Protein AF-0000000082701793 (afdb_homodimer)

Nearest PDB structures (foldseek):
  4cca-assembly1_A  TM=9.307E-01  e=1.089E-56  Homo sapiens
  1fvh-assembly1_A  TM=9.167E-01  e=1.260E-52  Doryteuthis pealeii
  1fvf-assembly1_A  TM=9.084E-01  e=1.393E-51  Doryteuthis pealeii
  2xhe-assembly1_A  TM=8.929E-01  e=2.829E-47  Monosiga brevicollis
  6xm1-assembly2_C  TM=8.109E-01  e=2.357E-31  Thermochaetoides thermophila

InterPro domains:
  IPR001619 Sec1-like protein [PF00995] (32-575)
  IPR001619 Sec1-like protein [PIRSF005715] (15-581)
  IPR001619 Sec1-like protein [PTHR11679] (21-576)
  IPR027482 Sec1-like, domain 2 [G3DSA:3.40.50.1910] (140-574)
  IPR036045 Sec1-like superfamily [SSF56815] (9-582)
  IPR043127 Sec1-like, domain 3a [G3DSA:3.90.830.10] (246-357)
  IPR043154 Sec1-like, domain 1 [G3DSA:3.40.50.2060] (2-134)

pLDDT: mean 85.01, std 16.99, range [19.16, 98.62]

Foldseek 3Di:
DPQPQAAAPLNLLVVLCCVVFLVVPQDPPAAAEEEEEDQVVQQDVQRDDPVVVVVSRYDYYYYLQDDDAADAAHEYEYEYAQDPSSLVSVLVQPQDVVRRSYNAYEYEHLADHDPVSVVVNCVRHVVRYPYYYYSLAQWHCNGNFEIANQDPPQQLQCQFPPHPNLVVLLSVLSNVLSSCVSLVAQEFEKEFPDDDCSQVSSSLSNNVVNQVCLVPVVVPDSDDHALAHEYEYAPLPFPLVQLAAAQQAQQLLVQQADADPQKHWDDDDPVDPDIDIDHQGVSLVLCVVRRGPGLVVVLVVLVVVLVVLVVVPPPDPDDPDPVVVVVCVVCVVVSVVSVVSSVVSNVSSVSSVVRCVPPVVLLLQLSVCLQVQAHLVRHGNPDNCVSLVVVLQDPVDDLSSNLSSVLSNQQSVQEDAPVVLVVSCVSSVPVVLSLLQVLSVSSSGYHHDDPPSPPDDDDDDDDVPDPDDRSHPDATPVLVVVVCVLCVNDDCVRMPTSDDNPDNPPVPPPPDPPVPPDPVDPPVCSRAHEYEYEYENAAEPSSQSSQVVVCVVPVRYHYHYYYNYHHHSVRSSVSSSCSNPPDPPPPPPPDPPDD/DPQPQAAAPLNLLVVLCCVVFLVVPDDPPAAAEEEEEDQVVQQDVQRDDPVVVVVSRYDYYYYLQDDDAADAAHEYEYEYAQDPSSLVSVLVQPQDVVRRSYNAYEYEHLADHDPVSVVVNCVRHVPRYPYYYYSLAQWHCNGNFEIANQDPPQQLQCQFPPHPNLVVLLSVLSNVLSSCVSLVAQEFFKEFPDDDCSRVSSSLSNNVVNQVCLVPPVVPDSDDHALAHEYEYAPLPFPLVQLAAAQQAQQLLVQQADADPQKHWDDDDPVDPDIDIDHQGVSLVLCVVRRGPGLVVVLVVLVVVLVVLVVVPPPDPDDPDPVVVVVVVVCVVVSVVSVVSSVVSNVSSVSSVVRCVPPVVLLLQLSVCLQVQAHLVRHGNPDNCVSLVVVLQDPVDDLSSNLSSVLSNQQSVQEDAPVVLVVSCVSSVPVVLSLLQVLSVSSSGYHHDDPPRPPDDDDDDDDVPDPDDRSHPDATPVLVVVVCVLCVNDDCVRMPTSDDNDPNPNPPPPPDVPVPDDPVDPPVCSRAHEYEYEYENAAEPSSQSSQVVVCVVPVRYHYHYYYNYHHHSVRSSVSSSCSNPPDPPPPPPPDPPDD

Secondary structure (DSSP, 8-state):
-------HHHHHHHHHHIIIIITTT--TT--EEEEE-HHHHHHHHHH--HHHHHHTTEEEEEETTS----BTTSEEEEEE-SSHHHHHHHHHHTSSGGG-SBS-EEEEESSPPPHHHHHHHHHHHGGGEEEEEE----SEEEETTEEE---TTHHHHHH-TTS--HHHHHHHHHHHHHHHHHTT--PEEEEE-SS-SHHHHHHHHHHHHHHHHHHH-TTS------S-EEEEEEGGG-HHHHHS---BHHHHHHHHS-EETTEEEEE--SS--PEEEEE--TT-HHHHHHTTSBHHHHHHHHHHHHHHHHHTT----S---HHHHHHHHHHHHHHHHHHHHHHHHHHHHHHHHHHIIIIIHHHHHHHHHHHHSB-TTSPBPS-HHHHHHHHHH-TTS-HHHHHHHHHHHHHHHT-B-HHHHHHHHHHHT-GGGTHHHHGGGGGT--SB--TT----PPPPPP-TTS---TT-----HHHHHHHHHHTT---TTTEEESS-------TT----GGG------GGGGGGS-EEEEEEET-EEHHHHHHHHHHHHH-TT-EEEEEESSEE-HHHHHHHHHHTTS------TTTT----/-------THHHHHHHHHIIIIITTT--TT--EEEEE-HHHHHHHHHH--HHHHHHTTEEEEEETTS-----TTSEEEEEE-SSHHHHHHHHHHTSSGGG-SSS-EEEEESS---HHHHHHHHHHHGGGEEEEEE----SEEEETTEEE---TTHHHHHH-TTS--HHHHHHHHHHHHHHHHHTT--PEEEEE-SS-SHHHHHHHHHHHHHHHHHHH-TTSS-----S-EEEEEEGGG-SHHHHS---BHHHHHHHHS-EETTEEEEES-SS--PEEEEE--TT-HHHHHHTTSBHHHHHHHHHHHHHHHHHTT----S---HHHHHHHHHHHHHHHHHHHHHHHHHHHHHHHHHHIIIIIHHHHHHHHHHHHSB-TTSPBPS-HHHHHHHHHH-TTS-HHHHHHHHHHHHHHHT-B-HHHHHHHHHHHT-GGGTHHHHGGGGGT--SB--TT----PPPPPP-TTS---TT-----HHHHHHHHHHTT---TTTEEESS-------TT----GGG-----SGGGGGGS-EEEEEEET-EEHHHHHHHHHHHHH-TT-EEEEEESSEE-HHHHHHHHHHTTS------TTTT----

Solvent-accessible surface area (backbone atoms only — not comparable to full-atom values): 65260 Å² total; per-residue (Å²): 127,77,71,80,77,61,55,57,43,20,30,52,51,37,50,49,47,41,55,68,48,50,56,65,69,58,50,91,96,49,58,28,34,36,30,22,36,73,68,45,43,55,36,45,60,55,43,48,54,70,69,57,41,45,74,64,32,35,75,45,81,45,51,42,86,51,90,70,81,68,43,50,87,30,36,32,36,35,42,29,54,66,41,72,68,50,49,49,29,55,42,63,42,39,62,45,84,94,57,36,28,37,59,32,32,35,39,33,22,29,30,83,63,51,64,70,59,50,49,52,46,49,74,61,36,47,87,45,46,77,44,77,49,67,71,35,56,44,52,32,43,76,38,47,44,30,34,26,49,71,52,80,69,46,54,48,35,67,42,20,87,90,43,77,39,63,66,58,40,51,54,50,22,54,26,52,44,18,50,32,54,69,68,72,48,39,50,19,36,27,18,28,57,61,58,43,61,62,17,48,56,32,38,49,49,30,52,50,49,47,53,51,49,38,66,63,43,72,89,66,66,62,69,62,69,34,62,21,36,33,40,28,30,42,43,41,68,49,62,62,64,50,52,53,81,49,59,28,34,46,42,26,43,60,62,75,43,76,58,54,95,52,29,40,67,44,68,81,46,93,85,48,86,56,74,43,78,45,74,69,51,78,85,42,61,66,49,64,69,39,32,76,35,45,43,70,55,47,67,56,46,52,46,53,50,48,28,48,63,29,55,75,62,64,68,80,85,54,83,86,38,75,67,56,50,51,54,48,55,69,47,40,61,60,52,42,51,51,49,48,52,51,40,49,54,49,52,52,51,50,56,50,44,53,51,30,72,70,56,45,53,69,48,28,46,42,46,41,27,35,66,70,39,26,44,83,86,65,47,70,58,86,53,67,62,70,56,46,45,62,56,47,69,37,80,86,56,52,66,68,57,42,49,38,47,51,48,32,48,28,59,60,59,51,16,36,52,68,70,57,51,51,49,50,34,58,65,52,68,36,68,92,54,44,43,44,58,62,46,40,47,56,41,51,34,55,52,59,60,52,95,82,55,73,68,78,76,75,87,73,77,89,63,82,82,52,90,57,49,73,64,53,66,77,72,53,64,63,46,52,50,53,53,28,52,69,67,68,62,59,52,60,85,49,40,38,70,73,43,86,52,58,80,61,69,59,81,70,67,73,69,65,80,76,79,65,61,87,71,75,58,87,74,63,65,75,77,47,38,37,39,36,39,35,30,49,61,30,37,34,54,66,57,54,43,36,27,55,53,48,25,68,72,39,76,73,37,48,37,35,34,31,19,38,39,80,40,39,43,67,58,45,41,53,52,31,40,45,36,84,43,78,84,70,79,70,78,72,75,71,76,79,62,87,125,125,79,70,81,76,57,55,57,44,23,30,52,50,37,51,48,47,41,55,68,46,49,57,66,69,57,49,92,96,50,58,29,35,36,32,23,36,73,69,44,45,54,37,44,60,54,44,47,55,70,69,56,41,44,72,64,31,37,74,46,79,45,51,42,87,52,91,72,82,68,44,50,86,30,36,32,36,35,43,29,54,65,40,72,69,52,49,49,31,56,43,64,42,39,61,45,84,94,58,36,27,37,58,33,33,34,39,35,22,29,30,82,61,50,65,70,60,50,50,53,44,49,74,60,37,45,89,46,47,77,43,76,47,68,71,36,55,44,51,31,41,74,38,46,44,32,36,24,48,72,50,81,69,44,54,47,35,66,41,19,86,89,43,78,40,64,65,58,39,50,54,49,22,52,26,52,44,19,50,32,54,70,67,73,47,38,51,21,36,28,17,29,56,62,56,43,60,62,16,47,56,31,38,47,48,28,51,52,50,46,52,51,49,40,67,62,45,74,92,65,69,63,70,60,69,34,60,21,37,33,39,28,31,40,45,41,67,49,61,62,63,51,51,53,82,51,59,28,35,46,41,27,43,60,62,73,42,77,58,55,95,50,28,39,68,46,67,81,46,93,82,48,84,56,73,44,78,43,74,69,50,80,84,41,61,65,51,64,70,41,32,76,34,45,44,71,55,44,66,54,45,51,45,54,50,48,28,48,63,31,54,75,61,64,67,78,85,54,84,87,36,74,67,56,49,51,57,49,54,70,46,41,61,60,52,42,51,52,48,49,52,50,39,49,54,48,52,52,52,50,55,50,45,53,50,30,73,69,56,44,52,68,47,27,47,43,45,40,28,37,66,70,40,27,43,83,87,67,47,70,59,85,53,69,62,70,56,48,47,60,58,47,69,38,80,87,55,52,65,68,56,42,51,36,47,51,48,32,49,28,58,60,57,50,16,37,52,69,68,58,51,51,49,51,33,58,66,52,68,36,66,92,53,43,42,43,60,62,45,41,46,56,41,51,34,55,52,58,59,54,95,80,56,73,68,76,77,75,85,72,77,88,62,80,83,52,91,57,50,72,61,53,65,78,70,51,64,64,45,52,52,52,52,28,53,70,66,70,63,60,52,60,86,50,40,36,70,73,44,85,52,60,79,60,70,61,82,70,67,73,68,65,83,76,78,66,63,88,71,77,58,87,75,64,63,75,78,47,38,36,39,36,40,35,29,51,61,29,37,35,53,66,56,52,42,35,28,56,53,50,25,68,72,38,76,74,35,48,36,36,35,32,19,38,39,80,41,42,45,67,58,46,41,53,51,34,40,46,36,84,45,81,84,69,79,69,78,70,76,71,76,78,63,89,127

Sequence (1190 aa):
MAPAELRGLKGVVWKKIKSAILDDCKKEDEWKVLLLDHFTTKLLSSCCKMADLLAEGISVVEDVHKNHEPVPHLKAVYFITPTEQSVDGLIRDFKDKSSYKYKAAYVYFSDFCPDILFNKLKSSCAKAIKRCKEINVSFIPQESHAFTLHIPDVFHSCYSPNVEIETVLNIAAEQIVTLCCTLDENPGVRYKKQPLDNANALANLVEEKLVHYYKTDEEGKVKGKTQTQLLIVDRGFDPVSTVLHELTFQAMTYDLLPIEKDTYRYQTDESNKKEKEAYLDEHDELWVKIRHKHIAYVLAEIPRLVKEIASSKKATEGKLSISSLSQLMKKMPHFRKQLSTQTLHLNIAENCMKKFQSHVEKLCKSEQDLALGTDAEGQKVKDFMRVLLPVLLNKSFAGYDKIRAILLYIFSMNGTTQENLDKLIQHAQIVADSDMIENWKYLGVPIISSSASQLRKPARRERSQDDMFQLSRWTPVVKDIMEDAIENKLDAKEWIYCSECPAAWNGSGAVSARQKYKTNMADDRKNEPKLIIFILGGMTYSEMRCAYEVTEAIKSCEVIIGSTHILTPERLLDDMKALSKPKVTQDTFSSYNRIMAPAELRGLKGVVWKKIKSAILDDCKKEDEWKVLLLDHFTTKLLSSCCKMADLLAEGISVVEDVHKNHEPVPHLKAVYFITPTEQSVDGLIRDFKDKSSYKYKAAYVYFSDFCPDILFNKLKSSCAKAIKRCKEINVSFIPQESHAFTLHIPDVFHSCYSPNVEIETVLNIAAEQIVTLCCTLDENPGVRYKKQPLDNANALANLVEEKLVHYYKTDEEGKVKGKTQTQLLIVDRGFDPVSTVLHELTFQAMTYDLLPIEKDTYRYQTDESNKKEKEAYLDEHDELWVKIRHKHIAYVLAEIPRLVKEIASSKKATEGKLSISSLSQLMKKMPHFRKQLSTQTLHLNIAENCMKKFQSHVEKLCKSEQDLALGTDAEGQKVKDFMRVLLPVLLNKSFAGYDKIRAILLYIFSMNGTTQENLDKLIQHAQIVADSDMIENWKYLGVPIISSSASQLRKPARRERSQDDMFQLSRWTPVVKDIMEDAIENKLDAKEWIYCSECPAAWNGSGAVSARQKYKTNMADDRKNEPKLIIFILGGMTYSEMRCAYEVTEAIKSCEVIIGSTHILTPERLLDDMKALSKPKVTQDTFSSYNRI

Organism: NCBI:txid1415580

Structure (mmCIF, N/CA/C/O backbone):
data_AF-0000000082701793-model_v1
#
loop_
_entity.id
_entity.type
_entity.pdbx_description
1 polymer 'Syntaxin-binding protein 3'
#
loop_
_atom_site.group_PDB
_atom_site.id
_atom_site.type_symbol
_atom_site.label_atom_id
_atom_site.label_alt_id
_atom_site.label_comp_id
_atom_site.label_asym_id
_atom_site.label_entity_id
_atom_site.label_seq_id
_atom_site.pdbx_PDB_ins_code
_atom_site.Cartn_x
_atom_site.Cartn_y
_atom_site.Cartn_z
_atom_site.occupancy
_atom_site.B_iso_or_equiv
_atom_site.auth_seq_id
_atom_site.auth_comp_id
_atom_site.auth_asym_id
_atom_site.auth_atom_id
_atom_site.pdbx_PDB_model_num
ATOM 1 N N . MET A 1 1 ? 18.938 -0.748 -17.125 1 24.03 1 MET A N 1
ATOM 2 C CA . MET A 1 1 ? 19.109 -1.941 -16.312 1 24.03 1 MET A CA 1
ATOM 3 C C . MET A 1 1 ? 18.641 -3.188 -17.047 1 24.03 1 MET A C 1
ATOM 5 O O . MET A 1 1 ? 17.531 -3.211 -17.594 1 24.03 1 MET A O 1
ATOM 9 N N . ALA A 1 2 ? 19.422 -4.043 -17.578 1 31.34 2 ALA A N 1
ATOM 10 C CA . ALA A 1 2 ? 19.047 -5.25 -18.312 1 31.34 2 ALA A CA 1
ATOM 11 C C . ALA A 1 2 ? 17.875 -5.961 -17.672 1 31.34 2 ALA A C 1
ATOM 13 O O . ALA A 1 2 ? 17.812 -6.078 -16.438 1 31.34 2 ALA A O 1
ATOM 14 N N . PRO A 1 3 ? 16.734 -6.012 -18.297 1 42.06 3 PRO A N 1
ATOM 15 C CA . PRO A 1 3 ? 15.633 -6.723 -17.656 1 42.06 3 PRO A CA 1
ATOM 16 C C . PRO A 1 3 ? 16.109 -7.883 -16.781 1 42.06 3 PRO A C 1
ATOM 18 O O . PRO A 1 3 ? 17.156 -8.469 -17.047 1 42.06 3 PRO A O 1
ATOM 21 N N . ALA A 1 4 ? 15.914 -8 -15.617 1 47.44 4 ALA A N 1
ATOM 22 C CA . ALA A 1 4 ? 16.203 -9.094 -14.688 1 47.44 4 ALA A CA 1
ATOM 23 C C . ALA A 1 4 ? 16.125 -10.445 -15.398 1 47.44 4 ALA A C 1
ATOM 25 O O . ALA A 1 4 ? 15.164 -10.727 -16.109 1 47.44 4 ALA A O 1
ATOM 26 N N . GLU A 1 5 ? 17.25 -11.023 -15.898 1 59.69 5 GLU A N 1
ATOM 27 C CA . GLU A 1 5 ? 17.484 -12.258 -16.641 1 59.69 5 GLU A CA 1
ATOM 28 C C . GLU A 1 5 ? 16.562 -13.375 -16.156 1 59.69 5 GLU A C 1
ATOM 30 O O . GLU A 1 5 ? 16.562 -13.719 -14.977 1 59.69 5 GLU A O 1
ATOM 35 N N . LEU A 1 6 ? 15.438 -13.547 -16.859 1 66.38 6 LEU A N 1
ATOM 36 C CA . LEU A 1 6 ? 14.562 -14.688 -16.625 1 66.38 6 LEU A CA 1
ATOM 37 C C . LEU A 1 6 ? 15.375 -15.977 -16.516 1 66.38 6 LEU A C 1
ATOM 39 O O . LEU A 1 6 ? 16.375 -16.141 -17.203 1 66.38 6 LEU A O 1
ATOM 43 N N . ARG A 1 7 ? 15.188 -16.719 -15.484 1 74.75 7 ARG A N 1
ATOM 44 C CA . ARG A 1 7 ? 15.898 -17.953 -15.203 1 74.75 7 ARG A CA 1
ATOM 45 C C . ARG A 1 7 ? 15.102 -19.156 -15.664 1 74.75 7 ARG A C 1
ATOM 47 O O . ARG A 1 7 ? 13.867 -19.109 -15.727 1 74.75 7 ARG A O 1
ATOM 54 N N . GLY A 1 8 ? 15.75 -20.125 -16.219 1 86.88 8 GLY A N 1
ATOM 55 C CA . GLY A 1 8 ? 15.141 -21.438 -16.453 1 86.88 8 GLY A CA 1
ATOM 56 C C . GLY A 1 8 ? 14.25 -21.469 -17.688 1 86.88 8 GLY A C 1
ATOM 57 O O . GLY A 1 8 ? 14.633 -20.969 -18.75 1 86.88 8 GLY A O 1
ATOM 58 N N . LEU A 1 9 ? 13.094 -22.078 -17.578 1 92.56 9 LEU A N 1
ATOM 59 C CA . LEU A 1 9 ? 12.164 -22.297 -18.672 1 92.56 9 LEU A CA 1
ATOM 60 C C . LEU A 1 9 ? 11.633 -20.969 -19.219 1 92.56 9 LEU A C 1
ATOM 62 O O . LEU A 1 9 ? 11.43 -20.828 -20.422 1 92.56 9 LEU A O 1
ATOM 66 N N . LYS A 1 10 ? 11.438 -20.047 -18.406 1 92.25 10 LYS A N 1
ATOM 67 C CA . LYS A 1 10 ? 10.914 -18.75 -18.812 1 92.25 10 LYS A CA 1
ATOM 68 C C . LYS A 1 10 ? 11.914 -18.016 -19.703 1 92.25 10 LYS A C 1
ATOM 70 O O . LYS A 1 10 ? 11.523 -17.391 -20.688 1 92.25 10 LYS A O 1
ATOM 75 N N . GLY A 1 11 ? 13.156 -18.141 -19.359 1 91.5 11 GLY A N 1
ATOM 76 C CA . GLY A 1 11 ? 14.195 -17.547 -20.188 1 91.5 11 GLY A CA 1
ATOM 77 C C . GLY A 1 11 ? 14.32 -18.172 -21.562 1 91.5 11 GLY A C 1
ATOM 78 O O . GLY A 1 11 ? 14.484 -17.484 -22.562 1 91.5 11 GLY A O 1
ATOM 79 N N . VAL A 1 12 ? 14.227 -19.438 -21.562 1 92.5 12 VAL A N 1
ATOM 80 C CA . VAL A 1 12 ? 14.344 -20.203 -22.812 1 92.5 12 VAL A CA 1
ATOM 81 C C . VAL A 1 12 ? 13.188 -19.844 -23.75 1 92.5 12 VAL A C 1
ATOM 83 O O . VAL A 1 12 ? 13.383 -19.625 -24.938 1 92.5 12 VAL A O 1
ATOM 86 N N . VAL A 1 13 ? 12.008 -19.766 -23.172 1 94.19 13 VAL A N 1
ATOM 87 C CA . VAL A 1 13 ? 10.812 -19.469 -23.969 1 94.19 13 VAL A CA 1
ATOM 88 C C . VAL A 1 13 ? 10.875 -18.047 -24.484 1 94.19 13 VAL A C 1
ATOM 90 O O . VAL A 1 13 ? 10.555 -17.781 -25.656 1 94.19 13 VAL A O 1
ATOM 93 N N . TRP A 1 14 ? 11.297 -17.172 -23.656 1 92.75 14 TRP A N 1
ATOM 94 C CA . TRP A 1 14 ? 11.414 -15.781 -24.078 1 92.75 14 TRP A CA 1
ATOM 95 C C . TRP A 1 14 ? 12.414 -15.641 -25.219 1 92.75 14 TRP A C 1
ATOM 97 O O . TRP A 1 14 ? 12.148 -14.93 -26.203 1 92.75 14 TRP A O 1
ATOM 107 N N . LYS A 1 15 ? 13.484 -16.312 -25.109 1 91.75 15 LYS A N 1
ATOM 108 C CA . LYS A 1 15 ? 14.492 -16.266 -26.156 1 91.75 15 LYS A CA 1
ATOM 109 C C . LYS A 1 15 ? 13.938 -16.812 -27.469 1 91.75 15 LYS A C 1
ATOM 111 O O . LYS A 1 15 ? 14.234 -16.281 -28.547 1 91.75 15 LYS A O 1
ATOM 116 N N . LYS A 1 16 ? 13.211 -17.844 -27.359 1 93.06 16 LYS A N 1
ATOM 117 C CA . LYS A 1 16 ? 12.609 -18.438 -28.547 1 93.06 16 LYS A CA 1
ATOM 118 C C . LYS A 1 16 ? 11.625 -17.484 -29.203 1 93.06 16 LYS A C 1
ATOM 120 O O . LYS A 1 16 ? 11.641 -17.297 -30.422 1 93.06 16 LYS A O 1
ATOM 125 N N . ILE A 1 17 ? 10.805 -16.844 -28.391 1 93.31 17 ILE A N 1
ATOM 126 C CA . ILE A 1 17 ? 9.797 -15.922 -28.891 1 93.31 17 ILE A CA 1
ATOM 127 C C . ILE A 1 17 ? 10.484 -14.695 -29.5 1 93.31 17 ILE A C 1
ATOM 129 O O . ILE A 1 17 ? 10.094 -14.227 -30.578 1 93.31 17 ILE A O 1
ATOM 133 N N . LYS A 1 18 ? 11.422 -14.242 -28.859 1 93.38 18 LYS A N 1
ATOM 134 C CA . LYS A 1 18 ? 12.156 -13.078 -29.344 1 93.38 18 LYS A CA 1
ATOM 135 C C . LYS A 1 18 ? 12.82 -13.375 -30.688 1 93.38 18 LYS A C 1
ATOM 137 O O . LYS A 1 18 ? 12.672 -12.594 -31.641 1 93.38 18 LYS A O 1
ATOM 142 N N . SER A 1 19 ? 13.461 -14.477 -30.766 1 92.75 19 SER A N 1
ATOM 143 C CA . SER A 1 19 ? 14.195 -14.836 -31.969 1 92.75 19 SER A CA 1
ATOM 144 C C . SER A 1 19 ? 13.242 -15.203 -33.094 1 92.75 19 SER A C 1
ATOM 146 O O . SER A 1 19 ? 13.453 -14.805 -34.25 1 92.75 19 SER A O 1
ATOM 148 N N . ALA A 1 20 ? 12.234 -15.922 -32.781 1 92.81 20 ALA A N 1
ATOM 149 C CA . ALA A 1 20 ? 11.359 -16.484 -33.812 1 92.81 20 ALA A CA 1
ATOM 150 C C . ALA A 1 20 ? 10.344 -15.461 -34.281 1 92.81 20 ALA A C 1
ATOM 152 O O . ALA A 1 20 ? 9.898 -15.508 -35.438 1 92.81 20 ALA A O 1
ATOM 153 N N . ILE A 1 21 ? 10 -14.469 -33.469 1 94.44 21 ILE A N 1
ATOM 154 C CA . ILE A 1 21 ? 8.906 -13.57 -33.812 1 94.44 21 ILE A CA 1
ATOM 155 C C . ILE A 1 21 ? 9.43 -12.141 -33.906 1 94.44 21 ILE A C 1
ATOM 157 O O . ILE A 1 21 ? 9.422 -11.531 -34.969 1 94.44 21 ILE A O 1
ATOM 161 N N . LEU A 1 22 ? 9.984 -11.656 -32.844 1 93.81 22 LEU A N 1
ATOM 162 C CA . LEU A 1 22 ? 10.281 -10.227 -32.719 1 93.81 22 LEU A CA 1
ATOM 163 C C . LEU A 1 22 ? 11.469 -9.859 -33.625 1 93.81 22 LEU A C 1
ATOM 165 O O . LEU A 1 22 ? 11.445 -8.82 -34.281 1 93.81 22 LEU A O 1
ATOM 169 N N . ASP A 1 23 ? 12.422 -10.75 -33.625 1 93.19 23 ASP A N 1
ATOM 170 C CA . ASP A 1 23 ? 13.578 -10.484 -34.5 1 93.19 23 ASP A CA 1
ATOM 171 C C . ASP A 1 23 ? 13.242 -10.727 -35.969 1 93.19 23 ASP A C 1
ATOM 173 O O . ASP A 1 23 ? 13.836 -10.102 -36.844 1 93.19 23 ASP A O 1
ATOM 177 N N . ASP A 1 24 ? 12.367 -11.625 -36.188 1 92.19 24 ASP A N 1
ATOM 178 C CA . ASP A 1 24 ? 11.992 -12 -37.531 1 92.19 24 ASP A CA 1
ATOM 179 C C . ASP A 1 24 ? 11.297 -10.844 -38.25 1 92.19 24 ASP A C 1
ATOM 181 O O . ASP A 1 24 ? 11.414 -10.703 -39.469 1 92.19 24 ASP A O 1
ATOM 185 N N . CYS A 1 25 ? 10.609 -10.031 -37.562 1 89.75 25 CYS A N 1
ATOM 186 C CA . CYS A 1 25 ? 9.867 -8.938 -38.188 1 89.75 25 CYS A CA 1
ATOM 187 C C . CYS A 1 25 ? 10.5 -7.594 -37.844 1 89.75 25 CYS A C 1
ATOM 189 O O . CYS A 1 25 ? 9.906 -6.547 -38.094 1 89.75 25 CYS A O 1
ATOM 191 N N . LYS A 1 26 ? 11.633 -7.664 -37.281 1 88.25 26 LYS A N 1
ATOM 192 C CA . LYS A 1 26 ? 12.266 -6.434 -36.812 1 88.25 26 LYS A CA 1
ATOM 193 C C . LYS A 1 26 ? 12.797 -5.617 -38 1 88.25 26 LYS A C 1
ATOM 195 O O . LYS A 1 26 ? 13.406 -6.168 -38.906 1 88.25 26 LYS A O 1
ATOM 200 N N . LYS A 1 27 ? 12.359 -4.438 -38.062 1 85.81 27 LYS A N 1
ATOM 201 C CA . LYS A 1 27 ? 12.906 -3.443 -39 1 85.81 27 LYS A CA 1
ATOM 202 C C . LYS A 1 27 ? 13.297 -2.17 -38.25 1 85.81 27 LYS A C 1
ATOM 204 O O . LYS A 1 27 ? 12.602 -1.749 -37.312 1 85.81 27 LYS A O 1
ATOM 209 N N . GLU A 1 28 ? 14.422 -1.625 -38.625 1 83.06 28 GLU A N 1
ATOM 210 C CA . GLU A 1 28 ? 14.953 -0.46 -37.906 1 83.06 28 GLU A CA 1
ATOM 211 C C . GLU A 1 28 ? 13.953 0.688 -37.906 1 83.06 28 GLU A C 1
ATOM 213 O O . GLU A 1 28 ? 13.344 0.99 -38.938 1 83.06 28 GLU A O 1
ATOM 218 N N . ASP A 1 29 ? 13.602 1.255 -36.781 1 81.5 29 ASP A N 1
ATOM 219 C CA . ASP A 1 29 ? 12.812 2.457 -36.531 1 81.5 29 ASP A CA 1
ATOM 220 C C . ASP A 1 29 ? 11.344 2.232 -36.906 1 81.5 29 ASP A C 1
ATOM 222 O O . ASP A 1 29 ? 10.656 3.168 -37.312 1 81.5 29 ASP A O 1
ATOM 226 N N . GLU A 1 30 ? 10.945 0.927 -36.938 1 90.5 30 GLU A N 1
ATOM 227 C CA . GLU A 1 30 ? 9.539 0.649 -37.25 1 90.5 30 GLU A CA 1
ATOM 228 C C . GLU A 1 30 ? 8.82 0.096 -36 1 90.5 30 GLU A C 1
ATOM 230 O O . GLU A 1 30 ? 9.289 -0.848 -35.375 1 90.5 30 GLU A O 1
ATOM 235 N N . TRP A 1 31 ? 7.715 0.738 -35.688 1 92.44 31 TRP A N 1
ATOM 236 C CA . TRP A 1 31 ? 6.867 0.269 -34.594 1 92.44 31 TRP A CA 1
ATOM 237 C C . TRP A 1 31 ? 5.762 -0.642 -35.094 1 92.44 31 TRP A C 1
ATOM 239 O O . TRP A 1 31 ? 5.297 -0.48 -36.25 1 92.44 31 TRP A O 1
ATOM 249 N N . LYS A 1 32 ? 5.438 -1.576 -34.375 1 95.81 32 LYS A N 1
ATOM 250 C CA . LYS A 1 32 ? 4.414 -2.539 -34.781 1 95.81 32 LYS A CA 1
ATOM 251 C C . LYS A 1 32 ? 3.381 -2.729 -33.656 1 95.81 32 LYS A C 1
ATOM 253 O O . LYS A 1 32 ? 3.623 -2.355 -32.5 1 95.81 32 LYS A O 1
ATOM 258 N N . VAL A 1 33 ? 2.271 -3.236 -34.062 1 95.62 33 VAL A N 1
ATOM 259 C CA . VAL A 1 33 ? 1.221 -3.594 -33.125 1 95.62 33 VAL A CA 1
ATOM 260 C C . VAL A 1 33 ? 1.19 -5.109 -32.906 1 95.62 33 VAL A C 1
ATOM 262 O O . VAL A 1 33 ? 1.292 -5.863 -33.875 1 95.62 33 VAL A O 1
ATOM 265 N N . LEU A 1 34 ? 1.149 -5.527 -31.75 1 96.62 34 LEU A N 1
ATOM 266 C CA . LEU A 1 34 ? 1.131 -6.953 -31.453 1 96.62 34 LEU A CA 1
ATOM 267 C C . LEU A 1 34 ? -0.272 -7.41 -31.062 1 96.62 34 LEU A C 1
ATOM 269 O O . LEU A 1 34 ? -0.878 -6.855 -30.141 1 96.62 34 LEU A O 1
ATOM 273 N N . LEU A 1 35 ? -0.794 -8.273 -31.812 1 97 35 LEU A N 1
ATOM 274 C CA . LEU A 1 35 ? -2.107 -8.836 -31.516 1 97 35 LEU A CA 1
ATOM 275 C C . LEU A 1 35 ? -1.978 -10.25 -30.969 1 97 35 LEU A C 1
ATOM 277 O O . LEU A 1 35 ? -1.285 -11.094 -31.547 1 97 35 LEU A O 1
ATOM 281 N N . LEU A 1 36 ? -2.611 -10.508 -29.828 1 96.62 36 LEU A N 1
ATOM 282 C CA . LEU A 1 36 ? -2.521 -11.773 -29.125 1 96.62 36 LEU A CA 1
ATOM 283 C C . LEU A 1 36 ? -3.908 -12.352 -28.859 1 96.62 36 LEU A C 1
ATOM 285 O O . LEU A 1 36 ? -4.91 -11.633 -28.953 1 96.62 36 LEU A O 1
ATOM 289 N N . ASP A 1 37 ? -3.971 -13.586 -28.672 1 94.88 37 ASP A N 1
ATOM 290 C CA . ASP A 1 37 ? -5.188 -14.203 -28.141 1 94.88 37 ASP A CA 1
ATOM 291 C C . ASP A 1 37 ? -5.031 -14.57 -26.672 1 94.88 37 ASP A C 1
ATOM 293 O O . ASP A 1 37 ? -4.07 -14.156 -26.016 1 94.88 37 ASP A O 1
ATOM 297 N N . HIS A 1 38 ? -5.949 -15.312 -26.156 1 91 38 HIS A N 1
ATOM 298 C CA . HIS A 1 38 ? -5.965 -15.586 -24.734 1 91 38 HIS A CA 1
ATOM 299 C C . HIS A 1 38 ? -4.738 -16.391 -24.312 1 91 38 HIS A C 1
ATOM 301 O O . HIS A 1 38 ? -4.066 -16.031 -23.344 1 91 38 HIS A O 1
ATOM 307 N N . PHE A 1 39 ? -4.508 -17.453 -25.016 1 91.75 39 PHE A N 1
ATOM 308 C CA . PHE A 1 39 ? -3.387 -18.328 -24.688 1 91.75 39 PHE A CA 1
ATOM 309 C C . PHE A 1 39 ? -2.064 -17.578 -24.812 1 91.75 39 PHE A C 1
ATOM 311 O O . PHE A 1 39 ? -1.22 -17.641 -23.922 1 91.75 39 PHE A O 1
ATOM 318 N N . THR A 1 40 ? -1.873 -16.891 -25.906 1 94.75 40 THR A N 1
ATOM 319 C CA . THR A 1 40 ? -0.598 -16.234 -26.156 1 94.75 40 THR A CA 1
ATOM 320 C C . THR A 1 40 ? -0.41 -15.047 -25.219 1 94.75 40 THR A C 1
ATOM 322 O O . THR A 1 40 ? 0.721 -14.672 -24.906 1 94.75 40 THR A O 1
ATOM 325 N N . THR A 1 41 ? -1.511 -14.438 -24.844 1 93.75 41 THR A N 1
ATOM 326 C CA . THR A 1 41 ? -1.416 -13.391 -23.828 1 93.75 41 THR A CA 1
ATOM 327 C C . THR A 1 41 ? -0.845 -13.945 -22.531 1 93.75 41 THR A C 1
ATOM 329 O O . THR A 1 41 ? 0.053 -13.352 -21.938 1 93.75 41 THR A O 1
ATOM 332 N N . LYS A 1 42 ? -1.335 -15.062 -22.109 1 91.25 42 LYS A N 1
ATOM 333 C CA . LYS A 1 42 ? -0.846 -15.711 -20.891 1 91.25 42 LYS A CA 1
ATOM 334 C C . LYS A 1 42 ? 0.61 -16.141 -21.047 1 91.25 42 LYS A C 1
ATOM 336 O O . LYS A 1 42 ? 1.405 -16 -20.109 1 91.25 42 LYS A O 1
ATOM 341 N N . LEU A 1 43 ? 0.873 -16.703 -22.172 1 93.81 43 LEU A N 1
ATOM 342 C CA . LEU A 1 43 ? 2.227 -17.156 -22.469 1 93.81 43 LEU A CA 1
ATOM 343 C C . LEU A 1 43 ? 3.219 -16 -22.406 1 93.81 43 LEU A C 1
ATOM 345 O O . LEU A 1 43 ? 4.234 -16.094 -21.703 1 93.81 43 LEU A O 1
ATOM 349 N N . LEU A 1 44 ? 2.914 -14.938 -23.047 1 92.94 44 LEU A N 1
ATOM 350 C CA . LEU A 1 44 ? 3.818 -13.789 -23.094 1 92.94 44 LEU A CA 1
ATOM 351 C C . LEU A 1 44 ? 3.928 -13.117 -21.734 1 92.94 44 LEU A C 1
ATOM 353 O O . LEU A 1 44 ? 5 -12.648 -21.359 1 92.94 44 LEU A O 1
ATOM 357 N N . SER A 1 45 ? 2.842 -12.992 -21.078 1 89.12 45 SER A N 1
ATOM 358 C CA . SER A 1 45 ? 2.834 -12.359 -19.75 1 89.12 45 SER A CA 1
ATOM 359 C C . SER A 1 45 ? 3.713 -13.125 -18.766 1 89.12 45 SER A C 1
ATOM 361 O O . SER A 1 45 ? 4.199 -12.555 -17.797 1 89.12 45 SER A O 1
ATOM 363 N N . SER A 1 46 ? 3.863 -14.414 -19 1 89.44 46 SER A N 1
ATOM 364 C CA . SER A 1 46 ? 4.66 -15.25 -18.109 1 89.44 46 SER A CA 1
ATOM 365 C C . SER A 1 46 ? 6.152 -15.062 -18.375 1 89.44 46 SER A C 1
ATOM 367 O O . SER A 1 46 ? 6.98 -15.359 -17.5 1 89.44 46 SER A O 1
ATOM 369 N N . CYS A 1 47 ? 6.488 -14.578 -19.531 1 89.5 47 CYS A N 1
ATOM 370 C CA . CYS A 1 47 ? 7.91 -14.609 -19.859 1 89.5 47 CYS A CA 1
ATOM 371 C C . CYS A 1 47 ? 8.43 -13.211 -20.156 1 89.5 47 CYS A C 1
ATOM 373 O O . CYS A 1 47 ? 9.633 -13.023 -20.375 1 89.5 47 CYS A O 1
ATOM 375 N N . CYS A 1 48 ? 7.605 -12.281 -20.219 1 87.62 48 CYS A N 1
ATOM 376 C CA . CYS A 1 48 ? 8.148 -10.953 -20.5 1 87.62 48 CYS A CA 1
ATOM 377 C C . CYS A 1 48 ? 7.25 -9.867 -19.922 1 87.62 48 CYS A C 1
ATOM 379 O O . CYS A 1 48 ? 6.086 -10.125 -19.609 1 87.62 48 CYS A O 1
ATOM 381 N N . LYS A 1 49 ? 7.84 -8.617 -19.812 1 84.56 49 LYS A N 1
ATOM 382 C CA . LYS A 1 49 ? 7.109 -7.43 -19.375 1 84.56 49 LYS A CA 1
ATOM 383 C C . LYS A 1 49 ? 6.867 -6.473 -20.547 1 84.56 49 LYS A C 1
ATOM 385 O O . LYS A 1 49 ? 7.461 -6.625 -21.609 1 84.56 49 LYS A O 1
ATOM 390 N N . MET A 1 50 ? 5.984 -5.516 -20.328 1 84.75 50 MET A N 1
ATOM 391 C CA . MET A 1 50 ? 5.664 -4.531 -21.359 1 84.75 50 MET A CA 1
ATOM 392 C C . MET A 1 50 ? 6.906 -3.752 -21.766 1 84.75 50 MET A C 1
ATOM 394 O O . MET A 1 50 ? 7.062 -3.4 -22.938 1 84.75 50 MET A O 1
ATOM 398 N N . ALA A 1 51 ? 7.703 -3.488 -20.797 1 81.19 51 ALA A N 1
ATOM 399 C CA . ALA A 1 51 ? 8.938 -2.762 -21.078 1 81.19 51 ALA A CA 1
ATOM 400 C C . ALA A 1 51 ? 9.82 -3.535 -22.047 1 81.19 51 ALA A C 1
ATOM 402 O O . ALA A 1 51 ? 10.484 -2.941 -22.906 1 81.19 51 ALA A O 1
ATOM 403 N N . ASP A 1 52 ? 9.812 -4.844 -21.984 1 87.44 52 ASP A N 1
ATOM 404 C CA . ASP A 1 52 ? 10.586 -5.691 -22.891 1 87.44 52 ASP A CA 1
ATOM 405 C C . ASP A 1 52 ? 10.047 -5.617 -24.312 1 87.44 52 ASP A C 1
ATOM 407 O O . ASP A 1 52 ? 10.812 -5.574 -25.281 1 87.44 52 ASP A O 1
ATOM 411 N N . LEU A 1 53 ? 8.789 -5.574 -24.422 1 91.19 53 LEU A N 1
ATOM 412 C CA . LEU A 1 53 ? 8.148 -5.512 -25.719 1 91.19 53 LEU A CA 1
ATOM 413 C C . LEU A 1 53 ? 8.391 -4.152 -26.375 1 91.19 53 LEU A C 1
ATOM 415 O O . LEU A 1 53 ? 8.633 -4.078 -27.594 1 91.19 53 LEU A O 1
ATOM 419 N N . LEU A 1 54 ? 8.32 -3.111 -25.516 1 88.75 54 LEU A N 1
ATOM 420 C CA . LEU A 1 54 ? 8.586 -1.768 -26.016 1 88.75 54 LEU A CA 1
ATOM 421 C C . LEU A 1 54 ? 10.008 -1.657 -26.547 1 88.75 54 LEU A C 1
ATOM 423 O O . LEU A 1 54 ? 10.242 -1.021 -27.578 1 88.75 54 LEU A O 1
ATOM 427 N N . ALA A 1 55 ? 10.844 -2.336 -25.875 1 87.62 55 ALA A N 1
ATOM 428 C CA . ALA A 1 55 ? 12.25 -2.33 -26.281 1 87.62 55 ALA A CA 1
ATOM 429 C C . ALA A 1 55 ? 12.43 -3.037 -27.625 1 87.62 55 ALA A C 1
ATOM 431 O O . ALA A 1 55 ? 13.375 -2.74 -28.359 1 87.62 55 ALA A O 1
ATOM 432 N N . GLU A 1 56 ? 11.508 -3.957 -27.953 1 90.81 56 GLU A N 1
ATOM 433 C CA . GLU A 1 56 ? 11.602 -4.719 -29.188 1 90.81 56 GLU A CA 1
ATOM 434 C C . GLU A 1 56 ? 10.789 -4.066 -30.297 1 90.81 56 GLU A C 1
ATOM 436 O O . GLU A 1 56 ? 10.617 -4.648 -31.375 1 90.81 56 GLU A O 1
ATOM 441 N N . GLY A 1 57 ? 10.188 -2.846 -30 1 90.94 57 GLY A N 1
ATOM 442 C CA . GLY A 1 57 ? 9.516 -2.076 -31.031 1 90.94 57 GLY A CA 1
ATOM 443 C C . GLY A 1 57 ? 8.016 -2.326 -31.094 1 90.94 57 GLY A C 1
ATOM 444 O O . GLY A 1 57 ? 7.383 -2.102 -32.125 1 90.94 57 GLY A O 1
ATOM 445 N N . ILE A 1 58 ? 7.52 -2.859 -30.094 1 93.44 58 ILE A N 1
ATOM 446 C CA . ILE A 1 58 ? 6.078 -3.062 -30.016 1 93.44 58 ILE A CA 1
ATOM 447 C C . ILE A 1 58 ? 5.43 -1.878 -29.297 1 93.44 58 ILE A C 1
ATOM 449 O O . ILE A 1 58 ? 5.77 -1.572 -28.156 1 93.44 58 ILE A O 1
ATOM 453 N N . SER A 1 59 ? 4.598 -1.27 -29.953 1 91.62 59 SER A N 1
ATOM 454 C CA . SER A 1 59 ? 4.004 -0.053 -29.406 1 91.62 59 SER A CA 1
ATOM 455 C C . SER A 1 59 ? 2.799 -0.373 -28.531 1 91.62 59 SER A C 1
ATOM 457 O O . SER A 1 59 ? 2.598 0.259 -27.484 1 91.62 59 SER A O 1
ATOM 459 N N . VAL A 1 60 ? 1.993 -1.281 -29.094 1 91.75 60 VAL A N 1
ATOM 460 C CA . VAL A 1 60 ? 0.756 -1.602 -28.391 1 91.75 60 VAL A CA 1
ATOM 461 C C . VAL A 1 60 ? 0.465 -3.096 -28.516 1 91.75 60 VAL A C 1
ATOM 463 O O . VAL A 1 60 ? 0.846 -3.732 -29.5 1 91.75 60 VAL A O 1
ATOM 466 N N . VAL A 1 61 ? -0.125 -3.592 -27.469 1 93.31 61 VAL A N 1
ATOM 467 C CA . VAL A 1 61 ? -0.562 -4.984 -27.453 1 93.31 61 VAL A CA 1
ATOM 468 C C . VAL A 1 61 ? -2.088 -5.047 -27.406 1 93.31 61 VAL A C 1
ATOM 470 O O . VAL A 1 61 ? -2.717 -4.395 -26.562 1 93.31 61 VAL A O 1
ATOM 473 N N . GLU A 1 62 ? -2.691 -5.746 -28.359 1 93.94 62 GLU A N 1
ATOM 474 C CA . GLU A 1 62 ? -4.148 -5.824 -28.453 1 93.94 62 GLU A CA 1
ATOM 475 C C . GLU A 1 62 ? -4.625 -7.273 -28.469 1 93.94 62 GLU A C 1
ATOM 477 O O . GLU A 1 62 ? -3.85 -8.188 -28.75 1 93.94 62 GLU A O 1
ATOM 482 N N . ASP A 1 63 ? -5.875 -7.445 -28.156 1 94.25 63 ASP A N 1
ATOM 483 C CA . ASP A 1 63 ? -6.543 -8.742 -28.219 1 94.25 63 ASP A CA 1
ATOM 484 C C . ASP A 1 63 ? -7.203 -8.969 -29.562 1 94.25 63 ASP A C 1
ATOM 486 O O . ASP A 1 63 ? -8.055 -8.188 -29.984 1 94.25 63 ASP A O 1
ATOM 490 N N . VAL A 1 64 ? -6.895 -9.984 -30.172 1 94.94 64 VAL A N 1
ATOM 491 C CA . VAL A 1 64 ? -7.363 -10.281 -31.531 1 94.94 64 VAL A CA 1
ATOM 492 C C . VAL A 1 64 ? -8.875 -10.477 -31.516 1 94.94 64 VAL A C 1
ATOM 494 O O . VAL A 1 64 ? -9.539 -10.281 -32.531 1 94.94 64 VAL A O 1
ATOM 497 N N . HIS A 1 65 ? -9.406 -10.828 -30.344 1 92 65 HIS A N 1
ATOM 498 C CA . HIS A 1 65 ? -10.828 -11.117 -30.25 1 92 65 HIS A CA 1
ATOM 499 C C . HIS A 1 65 ? -11.641 -9.844 -30.031 1 92 65 HIS A C 1
ATOM 501 O O . HIS A 1 65 ? -12.859 -9.844 -30.219 1 92 65 HIS A O 1
ATOM 507 N N . LYS A 1 66 ? -10.984 -8.789 -29.688 1 90.88 66 LYS A N 1
ATOM 508 C CA . LYS A 1 66 ? -11.672 -7.527 -29.422 1 90.88 66 LYS A CA 1
ATOM 509 C C . LYS A 1 66 ? -11.547 -6.574 -30.609 1 90.88 66 LYS A C 1
ATOM 511 O O . LYS A 1 66 ? -10.664 -6.738 -31.453 1 90.88 66 LYS A O 1
ATOM 516 N N . ASN A 1 67 ? -12.516 -5.699 -30.656 1 87.19 67 ASN A N 1
ATOM 517 C CA . ASN A 1 67 ? -12.445 -4.676 -31.703 1 87.19 67 ASN A CA 1
ATOM 518 C C . ASN A 1 67 ? -11.453 -3.574 -31.328 1 87.19 67 ASN A C 1
ATOM 520 O O . ASN A 1 67 ? -11.406 -3.131 -30.188 1 87.19 67 ASN A O 1
ATOM 524 N N . HIS A 1 68 ? -10.656 -3.281 -32.219 1 85.56 68 HIS A N 1
ATOM 525 C CA . HIS A 1 68 ? -9.656 -2.252 -31.969 1 85.56 68 HIS A CA 1
ATOM 526 C C . HIS A 1 68 ? -9.656 -1.196 -33.062 1 85.56 68 HIS A C 1
ATOM 528 O O . HIS A 1 68 ? -10.164 -1.438 -34.156 1 85.56 68 HIS A O 1
ATOM 534 N N . GLU A 1 69 ? -9.148 -0.06 -32.75 1 87.25 69 GLU A N 1
ATOM 535 C CA . GLU A 1 69 ? -9.078 1.063 -33.688 1 87.25 69 GLU A CA 1
ATOM 536 C C . GLU A 1 69 ? -8.062 0.805 -34.781 1 87.25 69 GLU A C 1
ATOM 538 O O . GLU A 1 69 ? -6.98 0.263 -34.531 1 87.25 69 GLU A O 1
ATOM 543 N N . PRO A 1 70 ? -8.516 1.201 -35.938 1 90.75 70 PRO A N 1
ATOM 544 C CA . PRO A 1 70 ? -7.602 0.981 -37.062 1 90.75 70 PRO A CA 1
ATOM 545 C C . PRO A 1 70 ? -6.359 1.867 -37 1 90.75 70 PRO A C 1
ATOM 547 O O . PRO A 1 70 ? -6.449 3.033 -36.594 1 90.75 70 PRO A O 1
ATOM 550 N N . VAL A 1 71 ? -5.254 1.25 -37.219 1 91.94 71 VAL A N 1
ATOM 551 C CA . VAL A 1 71 ? -3.984 1.958 -37.344 1 91.94 71 VAL A CA 1
ATOM 552 C C . VAL A 1 71 ? -3.305 1.557 -38.656 1 91.94 71 VAL A C 1
ATOM 554 O O . VAL A 1 71 ? -2.268 0.89 -38.656 1 91.94 71 VAL A O 1
ATOM 557 N N . PRO A 1 72 ? -3.727 2.18 -39.781 1 91.69 72 PRO A N 1
ATOM 558 C CA . PRO A 1 72 ? -3.338 1.688 -41.094 1 91.69 72 PRO A CA 1
ATOM 559 C C . PRO A 1 72 ? -1.867 1.948 -41.406 1 91.69 72 PRO A C 1
ATOM 561 O O . PRO A 1 72 ? -1.316 1.349 -42.344 1 91.69 72 PRO A O 1
ATOM 564 N N . HIS A 1 73 ? -1.202 2.734 -40.625 1 91.81 73 HIS A N 1
ATOM 565 C CA . HIS A 1 73 ? 0.183 3.072 -40.938 1 91.81 73 HIS A CA 1
ATOM 566 C C . HIS A 1 73 ? 1.149 2.113 -40.25 1 91.81 73 HIS A C 1
ATOM 568 O O . HIS A 1 73 ? 2.34 2.09 -40.594 1 91.81 73 HIS A O 1
ATOM 574 N N . LEU A 1 74 ? 0.685 1.316 -39.375 1 94.12 74 LEU A N 1
ATOM 575 C CA . LEU A 1 74 ? 1.549 0.391 -38.656 1 94.12 74 LEU A CA 1
ATOM 576 C C . LEU A 1 74 ? 1.29 -1.048 -39.094 1 94.12 74 LEU A C 1
ATOM 578 O O . LEU A 1 74 ? 0.163 -1.401 -39.438 1 94.12 74 LEU A O 1
ATOM 582 N N . LYS A 1 75 ? 2.326 -1.81 -39.125 1 95.44 75 LYS A N 1
ATOM 583 C CA . LYS A 1 75 ? 2.191 -3.246 -39.344 1 95.44 75 LYS A CA 1
ATOM 584 C C . LYS A 1 75 ? 1.786 -3.967 -38.062 1 95.44 75 LYS A C 1
ATOM 586 O O . LYS A 1 75 ? 2.002 -3.459 -36.969 1 95.44 75 LYS A O 1
ATOM 591 N N . ALA A 1 76 ? 1.155 -5.082 -38.25 1 96.06 76 ALA A N 1
ATOM 592 C CA . ALA A 1 76 ? 0.662 -5.836 -37.094 1 96.06 76 ALA A CA 1
ATOM 593 C C . ALA A 1 76 ? 1.311 -7.219 -37.031 1 96.06 76 ALA A C 1
ATOM 595 O O . ALA A 1 76 ? 1.514 -7.867 -38.062 1 96.06 76 ALA A O 1
ATOM 596 N N . VAL A 1 77 ? 1.709 -7.562 -35.906 1 97 77 VAL A N 1
ATOM 597 C CA . VAL A 1 77 ? 2.236 -8.898 -35.625 1 97 77 VAL A CA 1
ATOM 598 C C . VAL A 1 77 ? 1.188 -9.727 -34.906 1 97 77 VAL A C 1
ATOM 600 O O . VAL A 1 77 ? 0.751 -9.352 -33.812 1 97 77 VAL A O 1
ATOM 603 N N . TYR A 1 78 ? 0.778 -10.758 -35.562 1 97.25 78 TYR A N 1
ATOM 604 C CA . TYR A 1 78 ? -0.186 -11.656 -34.938 1 97.25 78 TYR A CA 1
ATOM 605 C C . TYR A 1 78 ? 0.508 -12.891 -34.375 1 97.25 78 TYR A C 1
ATOM 607 O O . TYR A 1 78 ? 1.074 -13.695 -35.125 1 97.25 78 TYR A O 1
ATOM 615 N N . PHE A 1 79 ? 0.549 -13.031 -33.094 1 96.81 79 PHE A N 1
ATOM 616 C CA . PHE A 1 79 ? 0.937 -14.25 -32.406 1 96.81 79 PHE A CA 1
ATOM 617 C C . PHE A 1 79 ? -0.279 -14.93 -31.781 1 96.81 79 PHE A C 1
ATOM 619 O O . PHE A 1 79 ? -0.7 -14.562 -30.688 1 96.81 79 PHE A O 1
ATOM 626 N N . ILE A 1 80 ? -0.811 -15.898 -32.469 1 96.5 80 ILE A N 1
ATOM 627 C CA . ILE A 1 80 ? -2.123 -16.422 -32.094 1 96.5 80 ILE A CA 1
ATOM 628 C C . ILE A 1 80 ? -2.119 -17.938 -32.188 1 96.5 80 ILE A C 1
ATOM 630 O O . ILE A 1 80 ? -1.237 -18.531 -32.812 1 96.5 80 ILE A O 1
ATOM 634 N N . THR A 1 81 ? -3.059 -18.578 -31.469 1 93.94 81 THR A N 1
ATOM 635 C CA . THR A 1 81 ? -3.291 -20.016 -31.562 1 93.94 81 THR A CA 1
ATOM 636 C C . THR A 1 81 ? -4.039 -20.359 -32.844 1 93.94 81 THR A C 1
ATOM 638 O O . THR A 1 81 ? -4.902 -19.594 -33.281 1 93.94 81 THR A O 1
ATOM 641 N N . PRO A 1 82 ? -3.686 -21.469 -33.438 1 93.06 82 PRO A N 1
ATOM 642 C CA . PRO A 1 82 ? -4.371 -21.844 -34.688 1 93.06 82 PRO A CA 1
ATOM 643 C C . PRO A 1 82 ? -5.785 -22.359 -34.438 1 93.06 82 PRO A C 1
ATOM 645 O O . PRO A 1 82 ? -6.07 -23.531 -34.719 1 93.06 82 PRO A O 1
ATOM 648 N N . THR A 1 83 ? -6.598 -21.578 -34.031 1 91.81 83 THR A N 1
ATOM 649 C CA . THR A 1 83 ? -8.016 -21.875 -33.844 1 91.81 83 THR A CA 1
ATOM 650 C C . THR A 1 83 ? -8.875 -21.031 -34.781 1 91.81 83 THR A C 1
ATOM 652 O O . THR A 1 83 ? -8.422 -20 -35.281 1 91.81 83 THR A O 1
ATOM 655 N N . GLU A 1 84 ? -10.047 -21.531 -35 1 93 84 GLU A N 1
ATOM 656 C CA . GLU A 1 84 ? -10.961 -20.812 -35.875 1 93 84 GLU A CA 1
ATOM 657 C C . GLU A 1 84 ? -11.219 -19.391 -35.344 1 93 84 GLU A C 1
ATOM 659 O O . GLU A 1 84 ? -11.273 -18.438 -36.156 1 93 84 GLU A O 1
ATOM 664 N N . GLN A 1 85 ? -11.367 -19.312 -34.156 1 93.44 85 GLN A N 1
ATOM 665 C CA . GLN A 1 85 ? -11.672 -18.016 -33.531 1 93.44 85 GLN A CA 1
ATOM 666 C C . GLN A 1 85 ? -10.531 -17.031 -33.75 1 93.44 85 GLN A C 1
ATOM 668 O O . GLN A 1 85 ? -10.766 -15.867 -34.094 1 93.44 85 GLN A O 1
ATOM 673 N N . SER A 1 86 ? -9.336 -17.438 -33.531 1 95 86 SER A N 1
ATOM 674 C CA . SER A 1 86 ? -8.172 -16.578 -33.656 1 95 86 SER A CA 1
ATOM 675 C C . SER A 1 86 ? -7.941 -16.188 -35.125 1 95 86 SER A C 1
ATOM 677 O O . SER A 1 86 ? -7.625 -15.031 -35.406 1 95 86 SER A O 1
ATOM 679 N N . VAL A 1 87 ? -8.148 -17.109 -36 1 94.69 87 VAL A N 1
ATOM 680 C CA . VAL A 1 87 ? -7.957 -16.844 -37.406 1 94.69 87 VAL A CA 1
ATOM 681 C C . VAL A 1 87 ? -9.039 -15.906 -37.938 1 94.69 87 VAL A C 1
ATOM 683 O O . VAL A 1 87 ? -8.773 -15.023 -38.75 1 94.69 87 VAL A O 1
ATOM 686 N N . ASP A 1 88 ? -10.203 -16.109 -37.438 1 94.31 88 ASP A N 1
ATOM 687 C CA . ASP A 1 88 ? -11.297 -15.211 -37.781 1 94.31 88 ASP A CA 1
ATOM 688 C C . ASP A 1 88 ? -11.008 -13.781 -37.344 1 94.31 88 ASP A C 1
ATOM 690 O O . ASP A 1 88 ? -11.375 -12.828 -38.062 1 94.31 88 ASP A O 1
ATOM 694 N N . GLY A 1 89 ? -10.461 -13.664 -36.219 1 93.62 89 GLY A N 1
ATOM 695 C CA . GLY A 1 89 ? -10.086 -12.344 -35.75 1 93.62 89 GLY A CA 1
ATOM 696 C C . GLY A 1 89 ? -9.086 -11.656 -36.656 1 93.62 89 GLY A C 1
ATOM 697 O O . GLY A 1 89 ? -9.195 -10.453 -36.906 1 93.62 89 GLY A O 1
ATOM 698 N N . LEU A 1 90 ? -8.156 -12.391 -37.094 1 95 90 LEU A N 1
ATOM 699 C CA . LEU A 1 90 ? -7.156 -11.891 -38.031 1 95 90 LEU A CA 1
ATOM 700 C C . LEU A 1 90 ? -7.801 -11.5 -39.375 1 95 90 LEU A C 1
ATOM 702 O O . LEU A 1 90 ? -7.531 -10.422 -39.906 1 95 90 LEU A O 1
ATOM 706 N N . ILE A 1 91 ? -8.68 -12.328 -39.844 1 94.06 91 ILE A N 1
ATOM 707 C CA . ILE A 1 91 ? -9.336 -12.102 -41.125 1 94.06 91 ILE A CA 1
ATOM 708 C C . ILE A 1 91 ? -10.219 -10.859 -41.031 1 94.06 91 ILE A C 1
ATOM 710 O O . ILE A 1 91 ? -10.312 -10.094 -42 1 94.06 91 ILE A O 1
ATOM 714 N N . ARG A 1 92 ? -10.805 -10.688 -39.938 1 92.5 92 ARG A N 1
ATOM 715 C CA . ARG A 1 92 ? -11.688 -9.539 -39.75 1 92.5 92 ARG A CA 1
ATOM 716 C C . ARG A 1 92 ? -10.914 -8.234 -39.906 1 92.5 92 ARG A C 1
ATOM 718 O O . ARG A 1 92 ? -11.461 -7.238 -40.375 1 92.5 92 ARG A O 1
ATOM 725 N N . ASP A 1 93 ? -9.688 -8.234 -39.531 1 93.56 93 ASP A N 1
ATOM 726 C CA . ASP A 1 93 ? -8.867 -7.027 -39.562 1 93.56 93 ASP A CA 1
ATOM 727 C C . ASP A 1 93 ? -8.477 -6.672 -41 1 93.56 93 ASP A C 1
ATOM 729 O O . ASP A 1 93 ? -8.094 -5.535 -41.281 1 93.56 93 ASP A O 1
ATOM 733 N N . PHE A 1 94 ? -8.641 -7.656 -41.906 1 92.75 94 PHE A N 1
ATOM 734 C CA . PHE A 1 94 ? -8.195 -7.43 -43.281 1 92.75 94 PHE A CA 1
ATOM 735 C C . PHE A 1 94 ? -9.297 -7.805 -44.281 1 92.75 94 PHE A C 1
ATOM 737 O O . PHE A 1 94 ? -9.008 -8.234 -45.406 1 92.75 94 PHE A O 1
ATOM 744 N N . LYS A 1 95 ? -10.453 -7.855 -43.875 1 81.75 95 LYS A N 1
ATOM 745 C CA . LYS A 1 95 ? -11.578 -8.297 -44.688 1 81.75 95 LYS A CA 1
ATOM 746 C C . LYS A 1 95 ? -11.734 -7.406 -45.938 1 81.75 95 LYS A C 1
ATOM 748 O O . LYS A 1 95 ? -11.914 -7.906 -47.031 1 81.75 95 LYS A O 1
ATOM 753 N N . ASP A 1 96 ? -11.852 -6.062 -45.719 1 78.44 96 ASP A N 1
ATOM 754 C CA . ASP A 1 96 ? -12.055 -5.137 -46.844 1 78.44 96 ASP A CA 1
ATOM 755 C C . ASP A 1 96 ? -10.773 -4.367 -47.156 1 78.44 96 ASP A C 1
ATOM 757 O O . ASP A 1 96 ? -10.234 -3.666 -46.312 1 78.44 96 ASP A O 1
ATOM 761 N N . LYS A 1 97 ? -10.266 -4.516 -48.375 1 73.19 97 LYS A N 1
ATOM 762 C CA . LYS A 1 97 ? -9.016 -3.9 -48.812 1 73.19 97 LYS A CA 1
ATOM 763 C C . LYS A 1 97 ? -9.023 -2.395 -48.562 1 73.19 97 LYS A C 1
ATOM 765 O O . LYS A 1 97 ? -8 -1.808 -48.219 1 73.19 97 LYS A O 1
ATOM 770 N N . SER A 1 98 ? -10.227 -1.867 -48.719 1 77 98 SER A N 1
ATOM 771 C CA . SER A 1 98 ? -10.336 -0.422 -48.562 1 77 98 SER A CA 1
ATOM 772 C C . SER A 1 98 ? -10.359 -0.035 -47.094 1 77 98 SER A C 1
ATOM 774 O O . SER A 1 98 ? -10.133 1.127 -46.75 1 77 98 SER A O 1
ATOM 776 N N . SER A 1 99 ? -10.344 -1.135 -46.188 1 83 99 SER A N 1
ATOM 777 C CA . SER A 1 99 ? -10.5 -0.814 -44.75 1 83 99 SER A CA 1
ATOM 778 C C . SER A 1 99 ? -9.609 -1.697 -43.906 1 83 99 SER A C 1
ATOM 780 O O . SER A 1 99 ? -10.047 -2.193 -42.844 1 83 99 SER A O 1
ATOM 782 N N . TYR A 1 100 ? -8.383 -1.89 -44.375 1 87.44 100 TYR A N 1
ATOM 783 C CA . TYR A 1 100 ? -7.441 -2.645 -43.562 1 87.44 100 TYR A CA 1
ATOM 784 C C . TYR A 1 100 ? -7.152 -1.924 -42.25 1 87.44 100 TYR A C 1
ATOM 786 O O . TYR A 1 100 ? -6.918 -0.714 -42.25 1 87.44 100 TYR A O 1
ATOM 794 N N . LYS A 1 101 ? -7.215 -2.627 -41.219 1 91.62 101 LYS A N 1
ATOM 795 C CA . LYS A 1 101 ? -6.953 -2.012 -39.906 1 91.62 101 LYS A CA 1
ATOM 796 C C . LYS A 1 101 ? -5.469 -1.692 -39.75 1 91.62 101 LYS A C 1
ATOM 798 O O . LYS A 1 101 ? -5.105 -0.781 -39 1 91.62 101 LYS A O 1
ATOM 803 N N . TYR A 1 102 ? -4.645 -2.559 -40.469 1 94.81 102 TYR A N 1
ATOM 804 C CA . TYR A 1 102 ? -3.199 -2.369 -40.375 1 94.81 102 TYR A CA 1
ATOM 805 C C . TYR A 1 102 ? -2.566 -2.422 -41.75 1 94.81 102 TYR A C 1
ATOM 807 O O . TYR A 1 102 ? -3.213 -2.822 -42.719 1 94.81 102 TYR A O 1
ATOM 815 N N . LYS A 1 103 ? -1.296 -1.989 -41.844 1 93.25 103 LYS A N 1
ATOM 816 C CA . LYS A 1 103 ? -0.588 -1.934 -43.125 1 93.25 103 LYS A CA 1
ATOM 817 C C . LYS A 1 103 ? -0.352 -3.334 -43.688 1 93.25 103 LYS A C 1
ATOM 819 O O . LYS A 1 103 ? -0.479 -3.557 -44.906 1 93.25 103 LYS A O 1
ATOM 824 N N . ALA A 1 104 ? 0.101 -4.18 -42.875 1 94.5 104 ALA A N 1
ATOM 825 C CA . ALA A 1 104 ? 0.377 -5.578 -43.188 1 94.5 104 ALA A CA 1
ATOM 826 C C . ALA A 1 104 ? 0.365 -6.445 -41.938 1 94.5 104 ALA A C 1
ATOM 828 O O . ALA A 1 104 ? 0.364 -5.93 -40.844 1 94.5 104 ALA A O 1
ATOM 829 N N . ALA A 1 105 ? 0.332 -7.738 -42.219 1 95.62 105 ALA A N 1
ATOM 830 C CA . ALA A 1 105 ? 0.251 -8.656 -41.094 1 95.62 105 ALA A CA 1
ATOM 831 C C . ALA A 1 105 ? 1.412 -9.648 -41.094 1 95.62 105 ALA A C 1
ATOM 833 O O . ALA A 1 105 ? 1.75 -10.203 -42.156 1 95.62 105 ALA A O 1
ATOM 834 N N . TYR A 1 106 ? 2.088 -9.719 -40.062 1 96.5 106 TYR A N 1
ATOM 835 C CA . TYR A 1 106 ? 2.977 -10.836 -39.75 1 96.5 106 TYR A CA 1
ATOM 836 C C . TYR A 1 106 ? 2.285 -11.859 -38.875 1 96.5 106 TYR A C 1
ATOM 838 O O . TYR A 1 106 ? 1.877 -11.547 -37.75 1 96.5 106 TYR A O 1
ATOM 846 N N . VAL A 1 107 ? 2.184 -13.07 -39.344 1 96.56 107 VAL A N 1
ATOM 847 C CA . VAL A 1 107 ? 1.376 -14.047 -38.625 1 96.56 107 VAL A CA 1
ATOM 848 C C . VAL A 1 107 ? 2.271 -15.164 -38.094 1 96.56 107 VAL A C 1
ATOM 850 O O . VAL A 1 107 ? 3.004 -15.805 -38.844 1 96.56 107 VAL A O 1
ATOM 853 N N . TYR A 1 108 ? 2.24 -15.375 -36.812 1 96.75 108 TYR A N 1
ATOM 854 C CA . TYR A 1 108 ? 2.965 -16.438 -36.125 1 96.75 108 TYR A CA 1
ATOM 855 C C . TYR A 1 108 ? 2.018 -17.312 -35.312 1 96.75 108 TYR A C 1
ATOM 857 O O . TYR A 1 108 ? 1.353 -16.812 -34.406 1 96.75 108 TYR A O 1
ATOM 865 N N . PHE A 1 109 ? 1.972 -18.594 -35.531 1 95 109 PHE A N 1
ATOM 866 C CA . PHE A 1 109 ? 1.096 -19.5 -34.812 1 95 109 PHE A CA 1
ATOM 867 C C . PHE A 1 109 ? 1.854 -20.188 -33.688 1 95 109 PHE A C 1
ATOM 869 O O . PHE A 1 109 ? 3.012 -20.578 -33.844 1 95 109 PHE A O 1
ATOM 876 N N . SER A 1 110 ? 1.263 -20.328 -32.562 1 93.25 110 SER A N 1
ATOM 877 C CA . SER A 1 110 ? 1.875 -20.953 -31.391 1 93.25 110 SER A CA 1
ATOM 878 C C . SER A 1 110 ? 2.053 -22.453 -31.609 1 93.25 110 SER A C 1
ATOM 880 O O . SER A 1 110 ? 2.85 -23.094 -30.922 1 93.25 110 SER A O 1
ATOM 882 N N . ASP A 1 111 ? 1.253 -22.984 -32.5 1 88.81 111 ASP A N 1
ATOM 883 C CA . ASP A 1 111 ? 1.273 -24.422 -32.781 1 88.81 111 ASP A CA 1
ATOM 884 C C . ASP A 1 111 ? 1.071 -24.672 -34.281 1 88.81 111 ASP A C 1
ATOM 886 O O . ASP A 1 111 ? 0.955 -23.734 -35.062 1 88.81 111 ASP A O 1
ATOM 890 N N . PHE A 1 112 ? 1.085 -25.938 -34.656 1 84.12 112 PHE A N 1
ATOM 891 C CA . PHE A 1 112 ? 0.841 -26.328 -36.031 1 84.12 112 PHE A CA 1
ATOM 892 C C . PHE A 1 112 ? -0.536 -25.859 -36.5 1 84.12 112 PHE A C 1
ATOM 894 O O . PHE A 1 112 ? -1.53 -26.062 -35.781 1 84.12 112 PHE A O 1
ATOM 901 N N . CYS A 1 113 ? -0.581 -25.203 -37.625 1 90.06 113 CYS A N 1
ATOM 902 C CA . CYS A 1 113 ? -1.829 -24.719 -38.188 1 90.06 113 CYS A CA 1
ATOM 903 C C . CYS A 1 113 ? -2.412 -25.734 -39.156 1 90.06 113 CYS A C 1
ATOM 905 O O . CYS A 1 113 ? -1.795 -26.047 -40.188 1 90.06 113 CYS A O 1
ATOM 907 N N . PRO A 1 114 ? -3.533 -26.203 -38.812 1 89.25 114 PRO A N 1
ATOM 908 C CA . PRO A 1 114 ? -4.16 -27.141 -39.75 1 89.25 114 PRO A CA 1
ATOM 909 C C . PRO A 1 114 ? -4.375 -26.547 -41.125 1 89.25 114 PRO A C 1
ATOM 911 O O . PRO A 1 114 ? -4.625 -25.344 -41.25 1 89.25 114 PRO A O 1
ATOM 914 N N . ASP A 1 115 ? -4.48 -27.375 -42.125 1 91.38 115 ASP A N 1
ATOM 915 C CA . ASP A 1 115 ? -4.594 -26.953 -43.5 1 91.38 115 ASP A CA 1
ATOM 916 C C . ASP A 1 115 ? -5.902 -26.188 -43.75 1 91.38 115 ASP A C 1
ATOM 918 O O . ASP A 1 115 ? -5.941 -25.25 -44.531 1 91.38 115 ASP A O 1
ATOM 922 N N . ILE A 1 116 ? -6.816 -26.656 -43.094 1 92.94 116 ILE A N 1
ATOM 923 C CA . ILE A 1 116 ? -8.125 -26.031 -43.25 1 92.94 116 ILE A CA 1
ATOM 924 C C . ILE A 1 116 ? -8.062 -24.562 -42.875 1 92.94 116 ILE A C 1
ATOM 926 O O . ILE A 1 116 ? -8.555 -23.703 -43.594 1 92.94 116 ILE A O 1
ATOM 930 N N . LEU A 1 117 ? -7.441 -24.328 -41.812 1 93.44 117 LEU A N 1
ATOM 931 C CA . LEU A 1 117 ? -7.328 -22.969 -41.312 1 93.44 117 LEU A CA 1
ATOM 932 C C . LEU A 1 117 ? -6.352 -22.156 -42.188 1 93.44 117 LEU A C 1
ATOM 934 O O . LEU A 1 117 ? -6.586 -20.984 -42.438 1 93.44 117 LEU A O 1
ATOM 938 N N . PHE A 1 118 ? -5.375 -22.812 -42.594 1 92.69 118 PHE A N 1
ATOM 939 C CA . PHE A 1 118 ? -4.363 -22.156 -43.438 1 92.69 118 PHE A CA 1
ATOM 940 C C . PHE A 1 118 ? -4.953 -21.734 -44.75 1 92.69 118 PHE A C 1
ATOM 942 O O . PHE A 1 118 ? -4.695 -20.625 -45.25 1 92.69 118 PHE A O 1
ATOM 949 N N . ASN A 1 119 ? -5.711 -22.547 -45.281 1 93.12 119 ASN A N 1
ATOM 950 C CA . ASN A 1 119 ? -6.355 -22.25 -46.562 1 93.12 119 ASN A CA 1
ATOM 951 C C . ASN A 1 119 ? -7.387 -21.125 -46.438 1 93.12 119 ASN A C 1
ATOM 953 O O . ASN A 1 119 ? -7.539 -20.297 -47.344 1 93.12 119 ASN A O 1
ATOM 957 N N . LYS A 1 120 ? -8.016 -21.203 -45.375 1 93.31 120 LYS A N 1
ATOM 958 C CA . LYS A 1 120 ? -8.969 -20.125 -45.094 1 93.31 120 LYS A CA 1
ATOM 959 C C . LYS A 1 120 ? -8.266 -18.766 -45.031 1 93.31 120 LYS A C 1
ATOM 961 O O . LYS A 1 120 ? -8.766 -17.781 -45.594 1 93.31 120 LYS A O 1
ATOM 966 N N . LEU A 1 121 ? -7.16 -18.734 -44.469 1 92 121 LEU A N 1
ATOM 967 C CA . LEU A 1 121 ? -6.363 -17.531 -44.344 1 92 121 LEU A CA 1
ATOM 968 C C . LEU A 1 121 ? -5.852 -17.078 -45.719 1 92 121 LEU A C 1
ATOM 970 O O . LEU A 1 121 ? -5.895 -15.883 -46.031 1 92 121 LEU A O 1
ATOM 974 N N . LYS A 1 122 ? -5.414 -18.016 -46.469 1 89.62 122 LYS A N 1
ATOM 975 C CA . LYS A 1 122 ? -4.863 -17.734 -47.781 1 89.62 122 LYS A CA 1
ATOM 976 C C . LYS A 1 122 ? -5.926 -17.156 -48.719 1 89.62 122 LYS A C 1
ATOM 978 O O . LYS A 1 122 ? -5.656 -16.234 -49.469 1 89.62 122 LYS A O 1
ATOM 983 N N . SER A 1 123 ? -7.043 -17.641 -48.594 1 90.88 123 SER A N 1
ATOM 984 C CA . SER A 1 123 ? -8.133 -17.234 -49.469 1 90.88 123 SER A CA 1
ATOM 985 C C . SER A 1 123 ? -8.672 -15.859 -49.062 1 90.88 123 SER A C 1
ATOM 987 O O . SER A 1 123 ? -9.164 -15.109 -49.906 1 90.88 123 SER A O 1
ATOM 989 N N . SER A 1 124 ? -8.562 -15.547 -47.875 1 89.12 124 SER A N 1
ATOM 990 C CA . SER A 1 124 ? -9.219 -14.344 -47.375 1 89.12 124 SER A CA 1
ATOM 991 C C . SER A 1 124 ? -8.25 -13.164 -47.344 1 89.12 124 SER A C 1
ATOM 993 O O . SER A 1 124 ? -8.641 -12.023 -47.594 1 89.12 124 SER A O 1
ATOM 995 N N . CYS A 1 125 ? -7.031 -13.414 -46.938 1 87.44 125 CYS A N 1
ATOM 9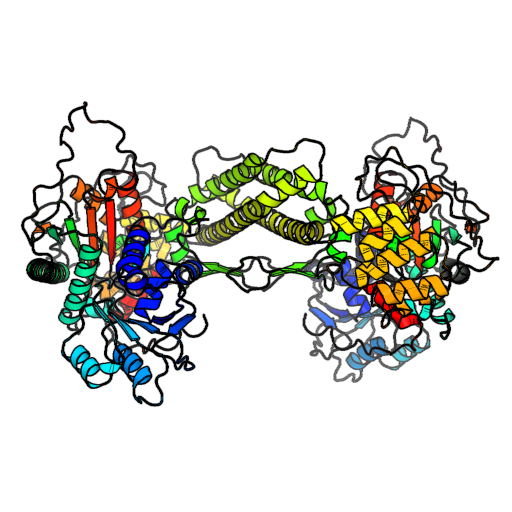96 C CA . CYS A 1 125 ? -6.191 -12.25 -46.688 1 87.44 125 CYS A CA 1
ATOM 997 C C . CYS A 1 125 ? -4.75 -12.508 -47.094 1 87.44 125 CYS A C 1
ATOM 999 O O . CYS A 1 125 ? -3.812 -12.023 -46.469 1 87.44 125 CYS A O 1
ATOM 1001 N N . ALA A 1 126 ? -4.551 -13.211 -48.125 1 87.81 126 ALA A N 1
ATOM 1002 C CA . ALA A 1 126 ? -3.211 -13.57 -48.594 1 87.81 126 ALA A CA 1
ATOM 1003 C C . ALA A 1 126 ? -2.4 -12.328 -48.969 1 87.81 126 ALA A C 1
ATOM 1005 O O . ALA A 1 126 ? -1.195 -12.266 -48.688 1 87.81 126 ALA A O 1
ATOM 1006 N N . LYS A 1 127 ? -3.02 -11.367 -49.438 1 89.62 127 LYS A N 1
ATOM 1007 C CA . LYS A 1 127 ? -2.326 -10.172 -49.938 1 89.62 127 LYS A CA 1
ATOM 1008 C C . LYS A 1 127 ? -1.816 -9.336 -48.75 1 89.62 127 LYS A C 1
ATOM 1010 O O . LYS A 1 127 ? -0.815 -8.625 -48.875 1 89.62 127 LYS A O 1
ATOM 1015 N N . ALA A 1 128 ? -2.467 -9.438 -47.719 1 92.5 128 ALA A N 1
ATOM 1016 C CA . ALA A 1 128 ? -2.127 -8.617 -46.531 1 92.5 128 ALA A CA 1
ATOM 1017 C C . ALA A 1 128 ? -1.04 -9.281 -45.688 1 92.5 128 ALA A C 1
ATOM 1019 O O . ALA A 1 128 ? -0.391 -8.617 -44.875 1 92.5 128 ALA A O 1
ATOM 1020 N N . ILE A 1 129 ? -0.745 -10.547 -45.875 1 94.62 129 ILE A N 1
ATOM 1021 C CA . ILE A 1 129 ? 0.157 -11.312 -45 1 94.62 129 ILE A CA 1
ATOM 1022 C C . ILE A 1 129 ? 1.572 -11.266 -45.594 1 94.62 129 ILE A C 1
ATOM 1024 O O . ILE A 1 129 ? 1.805 -11.68 -46.719 1 94.62 129 ILE A O 1
ATOM 1028 N N . LYS A 1 130 ? 2.459 -10.789 -44.844 1 94.12 130 LYS A N 1
ATOM 1029 C CA . LYS A 1 130 ? 3.852 -10.688 -45.25 1 94.12 130 LYS A CA 1
ATOM 1030 C C . LYS A 1 130 ? 4.617 -11.969 -44.938 1 94.12 130 LYS A C 1
ATOM 1032 O O . LYS A 1 130 ? 5.496 -12.383 -45.688 1 94.12 130 LYS A O 1
ATOM 1037 N N . ARG A 1 131 ? 4.348 -12.453 -43.75 1 93.94 131 ARG A N 1
ATOM 1038 C CA . ARG A 1 131 ? 4.992 -13.68 -43.25 1 93.94 131 ARG A CA 1
ATOM 1039 C C . ARG A 1 131 ? 4.016 -14.523 -42.438 1 93.94 131 ARG A C 1
ATOM 1041 O O . ARG A 1 131 ? 3.139 -13.992 -41.781 1 93.94 131 ARG A O 1
ATOM 1048 N N . CYS A 1 132 ? 4.145 -15.773 -42.594 1 93.56 132 CYS A N 1
ATOM 1049 C CA . CYS A 1 132 ? 3.336 -16.719 -41.812 1 93.56 132 CYS A CA 1
ATOM 1050 C C . CYS A 1 132 ? 4.176 -17.906 -41.375 1 93.56 132 CYS A C 1
ATOM 1052 O O . CYS A 1 132 ? 4.66 -18.688 -42.188 1 93.56 132 CYS A O 1
ATOM 1054 N N . LYS A 1 133 ? 4.395 -18.031 -40.062 1 93.62 133 LYS A N 1
ATOM 1055 C CA . LYS A 1 133 ? 5.254 -19.094 -39.531 1 93.62 133 LYS A CA 1
ATOM 1056 C C . LYS A 1 133 ? 4.613 -19.766 -38.312 1 93.62 133 LYS A C 1
ATOM 1058 O O . LYS A 1 133 ? 3.736 -19.203 -37.688 1 93.62 133 LYS A O 1
ATOM 1063 N N . GLU A 1 134 ? 5.035 -20.969 -38.094 1 91.12 134 GLU A N 1
ATOM 1064 C CA . GLU A 1 134 ? 4.684 -21.719 -36.906 1 91.12 134 GLU A CA 1
ATOM 1065 C C . GLU A 1 134 ? 5.852 -21.766 -35.906 1 91.12 134 GLU A C 1
ATOM 1067 O O . GLU A 1 134 ? 6.965 -22.141 -36.281 1 91.12 134 GLU A O 1
ATOM 1072 N N . ILE A 1 135 ? 5.641 -21.359 -34.75 1 90.31 135 ILE A N 1
ATOM 1073 C CA . ILE A 1 135 ? 6.727 -21.234 -33.781 1 90.31 135 ILE A CA 1
ATOM 1074 C C . ILE A 1 135 ? 6.75 -22.469 -32.875 1 90.31 135 ILE A C 1
ATOM 1076 O O . ILE A 1 135 ? 7.797 -22.812 -32.312 1 90.31 135 ILE A O 1
ATOM 1080 N N . ASN A 1 136 ? 5.656 -23.203 -32.625 1 86.31 136 ASN A N 1
ATOM 1081 C CA . ASN A 1 136 ? 5.531 -24.438 -31.859 1 86.31 136 ASN A CA 1
ATOM 1082 C C . ASN A 1 136 ? 5.805 -24.219 -30.359 1 86.31 136 ASN A C 1
ATOM 1084 O O . ASN A 1 136 ? 6.66 -24.891 -29.781 1 86.31 136 ASN A O 1
ATOM 1088 N N . VAL A 1 137 ? 5.293 -23.391 -29.781 1 93.25 137 VAL A N 1
ATOM 1089 C CA . VAL A 1 137 ? 5.309 -23.156 -28.344 1 93.25 137 VAL A CA 1
ATOM 1090 C C . VAL A 1 137 ? 3.883 -23.172 -27.797 1 93.25 137 VAL A C 1
ATOM 1092 O O . VAL A 1 137 ? 3.221 -22.125 -27.75 1 93.25 137 VAL A O 1
ATOM 1095 N N . SER A 1 138 ? 3.451 -24.234 -27.406 1 93.88 138 SER A N 1
ATOM 1096 C CA . SER A 1 138 ? 2.064 -24.391 -26.984 1 93.88 138 SER A CA 1
ATOM 1097 C C . SER A 1 138 ? 1.979 -24.844 -25.531 1 93.88 138 SER A C 1
ATOM 1099 O O . SER A 1 138 ? 1.24 -25.766 -25.203 1 93.88 138 SER A O 1
ATOM 1101 N N . PHE A 1 139 ? 2.768 -24.281 -24.703 1 95.94 139 PHE A N 1
ATOM 1102 C CA . PHE A 1 139 ? 2.754 -24.5 -23.266 1 95.94 139 PHE A CA 1
ATOM 1103 C C . PHE A 1 139 ? 3.049 -23.219 -22.516 1 95.94 139 PHE A C 1
ATOM 1105 O O . PHE A 1 139 ? 3.49 -22.234 -23.109 1 95.94 139 PHE A O 1
ATOM 1112 N N . ILE A 1 140 ? 2.744 -23.234 -21.281 1 95.06 140 ILE A N 1
ATOM 1113 C CA . ILE A 1 140 ? 2.965 -22.031 -20.469 1 95.06 140 ILE A CA 1
ATOM 1114 C C . ILE A 1 140 ? 4.078 -22.297 -19.453 1 95.06 140 ILE A C 1
ATOM 1116 O O . ILE A 1 140 ? 3.957 -23.188 -18.609 1 95.06 140 ILE A O 1
ATOM 1120 N N . PRO A 1 141 ? 5.184 -21.609 -19.594 1 95.56 141 PRO A N 1
ATOM 1121 C CA . PRO A 1 141 ? 6.184 -21.688 -18.531 1 95.56 141 PRO A CA 1
ATOM 1122 C C . PRO A 1 141 ? 5.738 -20.969 -17.25 1 95.56 141 PRO A C 1
ATOM 1124 O O . PRO A 1 141 ? 5.969 -19.766 -17.109 1 95.56 141 PRO A O 1
ATOM 1127 N N . GLN A 1 142 ? 5.211 -21.672 -16.328 1 93.69 142 GLN A N 1
ATOM 1128 C CA . GLN A 1 142 ? 4.668 -21.109 -15.094 1 93.69 142 GLN A CA 1
ATOM 1129 C C . GLN A 1 142 ? 5.781 -20.594 -14.18 1 93.69 142 GLN A C 1
ATOM 1131 O O . GLN A 1 142 ? 5.625 -19.578 -13.508 1 93.69 142 GLN A O 1
ATOM 1136 N N . GLU A 1 143 ? 6.73 -21.344 -14.039 1 94.81 143 GLU A N 1
ATOM 1137 C CA . GLU A 1 143 ? 7.926 -21.031 -13.258 1 94.81 143 GLU A CA 1
ATOM 1138 C C . GLU A 1 143 ? 9.188 -21.531 -13.953 1 94.81 143 GLU A C 1
ATOM 1140 O O . GLU A 1 143 ? 9.109 -22.125 -15.031 1 94.81 143 GLU A O 1
ATOM 1145 N N . SER A 1 144 ? 10.344 -21.328 -13.375 1 94.25 144 SER A N 1
ATOM 1146 C CA . SER A 1 144 ? 11.633 -21.672 -13.961 1 94.25 144 SER A CA 1
ATOM 1147 C C . SER A 1 144 ? 11.742 -23.172 -14.211 1 94.25 144 SER A C 1
ATOM 1149 O O . SER A 1 144 ? 12.398 -23.594 -15.164 1 94.25 144 SER A O 1
ATOM 1151 N N . HIS A 1 145 ? 11.094 -23.969 -13.375 1 96.69 145 HIS A N 1
ATOM 1152 C CA . HIS A 1 145 ? 11.203 -25.422 -13.523 1 96.69 145 HIS A CA 1
ATOM 1153 C C . HIS A 1 145 ? 9.828 -26.062 -13.672 1 96.69 145 HIS A C 1
ATOM 1155 O O . HIS A 1 145 ? 9.68 -27.266 -13.484 1 96.69 145 HIS A O 1
ATOM 1161 N N . ALA A 1 146 ? 8.852 -25.219 -13.961 1 97.06 146 ALA A N 1
ATOM 1162 C CA . ALA A 1 146 ? 7.496 -25.766 -14.023 1 97.06 146 ALA A CA 1
ATOM 1163 C C . ALA A 1 146 ? 6.738 -25.203 -15.227 1 97.06 146 ALA A C 1
ATOM 1165 O O . ALA A 1 146 ? 6.859 -24.031 -15.547 1 97.06 146 ALA A O 1
ATOM 1166 N N . PHE A 1 147 ? 6 -26.125 -15.891 1 97.56 147 PHE A N 1
ATOM 1167 C CA . PHE A 1 147 ? 5.215 -25.672 -17.031 1 97.56 147 PHE A CA 1
ATOM 1168 C C . PHE A 1 147 ? 3.824 -26.297 -17 1 97.56 147 PHE A C 1
ATOM 1170 O O . PHE A 1 147 ? 3.6 -27.297 -16.328 1 97.56 147 PHE A O 1
ATOM 1177 N N . THR A 1 148 ? 2.859 -25.719 -17.672 1 96.81 148 THR A N 1
ATOM 1178 C CA . THR A 1 148 ? 1.5 -26.234 -17.797 1 96.81 148 THR A CA 1
ATOM 1179 C C . THR A 1 148 ? 1.022 -26.156 -19.234 1 96.81 148 THR A C 1
ATOM 1181 O O . THR A 1 148 ? 1.547 -25.375 -20.031 1 96.81 148 THR A O 1
ATOM 1184 N N . LEU A 1 149 ? 0.195 -27.047 -19.594 1 94.44 149 LEU A N 1
ATOM 1185 C CA . LEU A 1 149 ? -0.319 -27.094 -20.969 1 94.44 149 LEU A CA 1
ATOM 1186 C C . LEU A 1 149 ? -1.575 -26.234 -21.094 1 94.44 149 LEU A C 1
ATOM 1188 O O . LEU A 1 149 ? -1.991 -25.906 -22.219 1 94.44 149 LEU A O 1
ATOM 1192 N N . HIS A 1 150 ? -2.098 -25.812 -20.031 1 85.31 150 HIS A N 1
ATOM 1193 C CA . HIS A 1 150 ? -3.254 -24.922 -20 1 85.31 150 HIS A CA 1
ATOM 1194 C C . HIS A 1 150 ? -4.383 -25.453 -20.875 1 85.31 150 HIS A C 1
ATOM 1196 O O . HIS A 1 150 ? -4.891 -24.75 -21.75 1 85.31 150 HIS A O 1
ATOM 1202 N N . ILE A 1 151 ? -4.699 -26.625 -20.719 1 82.56 151 ILE A N 1
ATOM 1203 C CA . ILE A 1 151 ? -5.82 -27.25 -21.422 1 82.56 151 ILE A CA 1
ATOM 1204 C C . ILE A 1 151 ? -7.098 -27.062 -20.609 1 82.56 151 ILE A C 1
ATOM 1206 O O . ILE A 1 151 ? -7.164 -27.469 -19.438 1 82.56 151 ILE A O 1
ATOM 1210 N N . PRO A 1 152 ? -8.07 -26.391 -21.125 1 68 152 PRO A N 1
ATOM 1211 C CA . PRO A 1 152 ? -9.312 -26.203 -20.375 1 68 152 PRO A CA 1
ATOM 1212 C C . PRO A 1 152 ? -10 -27.531 -20.047 1 68 152 PRO A C 1
ATOM 1214 O O . PRO A 1 152 ? -9.992 -28.453 -20.859 1 68 152 PRO A O 1
ATOM 1217 N N . ASP A 1 153 ? -10.57 -27.703 -18.938 1 76.81 153 ASP A N 1
ATOM 1218 C CA . ASP A 1 153 ? -11.422 -28.797 -18.469 1 76.81 153 ASP A CA 1
ATOM 1219 C C . ASP A 1 153 ? -10.734 -30.156 -18.656 1 76.81 153 ASP A C 1
ATOM 1221 O O . ASP A 1 153 ? -11.359 -31.125 -19.062 1 76.81 153 ASP A O 1
ATOM 1225 N N . VAL A 1 154 ? -9.477 -30.078 -18.547 1 83.06 154 VAL A N 1
ATOM 1226 C CA . VAL A 1 154 ? -8.664 -31.25 -18.875 1 83.06 154 VAL A CA 1
ATOM 1227 C C . VAL A 1 154 ? -8.875 -32.344 -17.828 1 83.06 154 VAL A C 1
ATOM 1229 O O . VAL A 1 154 ? -8.938 -33.531 -18.156 1 83.06 154 VAL A O 1
ATOM 1232 N N . PHE A 1 155 ? -9.18 -31.922 -16.641 1 90.31 155 PHE A N 1
ATOM 1233 C CA . PHE A 1 155 ? -9.273 -32.906 -15.57 1 90.31 155 PHE A CA 1
ATOM 1234 C C . PHE A 1 155 ? -10.5 -33.812 -15.773 1 90.31 155 PHE A C 1
ATOM 1236 O O . PHE A 1 155 ? -10.398 -35.031 -15.695 1 90.31 155 PHE A O 1
ATOM 1243 N N . HIS A 1 156 ? -11.57 -33.219 -16.047 1 90.94 156 HIS A N 1
ATOM 1244 C CA . HIS A 1 156 ? -12.82 -33.938 -16.281 1 90.94 156 HIS A CA 1
ATOM 1245 C C . HIS A 1 156 ? -12.727 -34.812 -17.516 1 90.94 156 HIS A C 1
ATOM 1247 O O . HIS A 1 156 ? -13.18 -35.969 -17.484 1 90.94 156 HIS A O 1
ATOM 1253 N N . SER A 1 157 ? -12.07 -34.312 -18.5 1 88.56 157 SER A N 1
ATOM 1254 C CA . SER A 1 157 ? -11.945 -35.062 -19.75 1 88.56 157 SER A CA 1
ATOM 1255 C C . SER A 1 157 ? -11.016 -36.25 -19.594 1 88.56 157 SER A C 1
ATOM 1257 O O . SER A 1 157 ? -11.195 -37.281 -20.266 1 88.56 157 SER A O 1
ATOM 1259 N N . CYS A 1 158 ? -10.109 -36.156 -18.719 1 89.12 158 CYS A N 1
ATOM 1260 C CA . CYS A 1 158 ? -9.117 -37.219 -18.547 1 89.12 158 CYS A CA 1
ATOM 1261 C C . CYS A 1 158 ? -9.68 -38.344 -17.688 1 89.12 158 CYS A C 1
ATOM 1263 O O . CYS A 1 158 ? -9.344 -39.5 -17.906 1 89.12 158 CYS A O 1
ATOM 1265 N N . TYR A 1 159 ? -10.586 -38 -16.781 1 93.31 159 TYR A N 1
ATOM 1266 C CA . TYR A 1 159 ? -10.82 -39 -15.773 1 93.31 159 TYR A CA 1
ATOM 1267 C C . TYR A 1 159 ? -12.312 -39.281 -15.617 1 93.31 159 TYR A C 1
ATOM 1269 O O . TYR A 1 159 ? -12.703 -40.25 -14.961 1 93.31 159 TYR A O 1
ATOM 1277 N N . SER A 1 160 ? -13.086 -38.5 -16.266 1 91.62 160 SER A N 1
ATOM 1278 C CA . SER A 1 160 ? -14.508 -38.812 -16.203 1 91.62 160 SER A CA 1
ATOM 1279 C C . SER A 1 160 ? -14.836 -40.094 -16.984 1 91.62 160 SER A C 1
ATOM 1281 O O . SER A 1 160 ? -14.305 -40.312 -18.078 1 91.62 160 SER A O 1
ATOM 1283 N N . PRO A 1 161 ? -15.656 -40.969 -16.453 1 86.81 161 PRO A N 1
ATOM 1284 C CA . PRO A 1 161 ? -15.977 -42.219 -17.125 1 86.81 161 PRO A CA 1
ATOM 1285 C C . PRO A 1 161 ? -16.797 -42.031 -18.406 1 86.81 161 PRO A C 1
ATOM 1287 O O . PRO A 1 161 ? -16.766 -42.875 -19.297 1 86.81 161 PRO A O 1
ATOM 1290 N N . ASN A 1 162 ? -17.438 -40.969 -18.609 1 80.88 162 ASN A N 1
ATOM 1291 C CA . ASN A 1 162 ? -18.375 -40.781 -19.719 1 80.88 162 ASN A CA 1
ATOM 1292 C C . ASN A 1 162 ? -17.781 -39.906 -20.812 1 80.88 162 ASN A C 1
ATOM 1294 O O . ASN A 1 162 ? -18.5 -39.406 -21.672 1 80.88 162 ASN A O 1
ATOM 1298 N N . VAL A 1 163 ? -16.484 -39.75 -20.766 1 79.12 163 VAL A N 1
ATOM 1299 C CA . VAL A 1 163 ? -15.914 -38.812 -21.75 1 79.12 163 VAL A CA 1
ATOM 1300 C C . VAL A 1 163 ? -14.766 -39.5 -22.5 1 79.12 163 VAL A C 1
ATOM 1302 O O . VAL A 1 163 ? -14.031 -40.312 -21.922 1 79.12 163 VAL A O 1
ATOM 1305 N N . GLU A 1 164 ? -14.734 -39.219 -23.719 1 81.69 164 GLU A N 1
ATOM 1306 C CA . GLU A 1 164 ? -13.648 -39.719 -24.547 1 81.69 164 GLU A CA 1
ATOM 1307 C C . GLU A 1 164 ? -12.352 -38.969 -24.297 1 81.69 164 GLU A C 1
ATOM 1309 O O . GLU A 1 164 ? -12.297 -37.75 -24.5 1 81.69 164 GLU A O 1
ATOM 1314 N N . ILE A 1 165 ? -11.312 -39.688 -23.953 1 88.38 165 ILE A N 1
ATOM 1315 C CA . ILE A 1 165 ? -10.062 -39.094 -23.484 1 88.38 165 ILE A CA 1
ATOM 1316 C C . ILE A 1 165 ? -9.117 -38.906 -24.672 1 88.38 165 ILE A C 1
ATOM 1318 O O . ILE A 1 165 ? -8.148 -38.156 -24.578 1 88.38 165 ILE A O 1
ATOM 1322 N N . GLU A 1 166 ? -9.336 -39.469 -25.797 1 88.25 166 GLU A N 1
ATOM 1323 C CA . GLU A 1 166 ? -8.391 -39.531 -26.906 1 88.25 166 GLU A CA 1
ATOM 1324 C C . GLU A 1 166 ? -8.062 -38.125 -27.422 1 88.25 166 GLU A C 1
ATOM 1326 O O . GLU A 1 166 ? -6.906 -37.812 -27.719 1 88.25 166 GLU A O 1
ATOM 1331 N N . THR A 1 167 ? -9.062 -37.344 -27.562 1 86.94 167 THR A N 1
ATOM 1332 C CA . THR A 1 167 ? -8.859 -36 -28.094 1 86.94 167 THR A CA 1
ATOM 1333 C C . THR A 1 167 ? -7.957 -35.188 -27.172 1 86.94 167 THR A C 1
ATOM 1335 O O . THR A 1 167 ? -7.055 -34.5 -27.625 1 86.94 167 THR A O 1
ATOM 1338 N N . VAL A 1 168 ? -8.203 -35.312 -25.953 1 89.31 168 VAL A N 1
ATOM 1339 C CA . VAL A 1 168 ? -7.445 -34.562 -24.969 1 89.31 168 VAL A CA 1
ATOM 1340 C C . VAL A 1 168 ? -6 -35.062 -24.938 1 89.31 168 VAL A C 1
ATOM 1342 O O . VAL A 1 168 ? -5.066 -34.281 -24.812 1 89.31 168 VAL A O 1
ATOM 1345 N N . LEU A 1 169 ? -5.82 -36.344 -25.047 1 94.31 169 LEU A N 1
ATOM 1346 C CA . LEU A 1 169 ? -4.48 -36.906 -25.047 1 94.31 169 LEU A CA 1
ATOM 1347 C C . LEU A 1 169 ? -3.686 -36.469 -26.266 1 94.31 169 LEU A C 1
ATOM 1349 O O . LEU A 1 169 ? -2.48 -36.219 -26.172 1 94.31 169 LEU A O 1
ATOM 1353 N N . ASN A 1 170 ? -4.402 -36.344 -27.344 1 91.75 170 ASN A N 1
ATOM 1354 C CA . ASN A 1 170 ? -3.744 -35.906 -28.562 1 91.75 170 ASN A CA 1
ATOM 1355 C C . ASN A 1 170 ? -3.262 -34.469 -28.438 1 91.75 170 ASN A C 1
ATOM 1357 O O . ASN A 1 170 ? -2.15 -34.125 -28.859 1 91.75 170 ASN A O 1
ATOM 1361 N N . ILE A 1 171 ? -4.105 -33.656 -27.922 1 89.94 171 ILE A N 1
ATOM 1362 C CA . ILE A 1 171 ? -3.754 -32.281 -27.734 1 89.94 171 ILE A CA 1
ATOM 1363 C C . ILE A 1 171 ? -2.576 -32.156 -26.766 1 89.94 171 ILE A C 1
ATOM 1365 O O . ILE A 1 171 ? -1.625 -31.422 -27.016 1 89.94 171 ILE A O 1
ATOM 1369 N N . ALA A 1 172 ? -2.617 -32.906 -25.688 1 94.62 172 ALA A N 1
ATOM 1370 C CA . ALA A 1 172 ? -1.553 -32.875 -24.688 1 94.62 172 ALA A CA 1
ATOM 1371 C C . ALA A 1 172 ? -0.23 -33.344 -25.297 1 94.62 172 ALA A C 1
ATOM 1373 O O . ALA A 1 172 ? 0.822 -32.781 -25.016 1 94.62 172 ALA A O 1
ATOM 1374 N N . ALA A 1 173 ? -0.314 -34.344 -26.062 1 95.62 173 ALA A N 1
ATOM 1375 C CA . ALA A 1 173 ? 0.889 -34.906 -26.688 1 95.62 173 ALA A CA 1
ATOM 1376 C C . ALA A 1 173 ? 1.546 -33.844 -27.594 1 95.62 173 ALA A C 1
ATOM 1378 O O . ALA A 1 173 ? 2.768 -33.688 -27.562 1 95.62 173 ALA A O 1
ATOM 1379 N N . GLU A 1 174 ? 0.744 -33.188 -28.344 1 91.88 174 GLU A N 1
ATOM 1380 C CA . GLU A 1 174 ? 1.257 -32.156 -29.234 1 91.88 174 GLU A CA 1
ATOM 1381 C C . GLU A 1 174 ? 1.952 -31.047 -28.453 1 91.88 174 GLU A C 1
ATOM 1383 O O . GLU A 1 174 ? 3.012 -30.562 -28.859 1 91.88 174 GLU A O 1
ATOM 1388 N N . GLN A 1 175 ? 1.382 -30.719 -27.438 1 93.94 175 GLN A N 1
ATOM 1389 C CA . GLN A 1 175 ? 1.922 -29.641 -26.625 1 93.94 175 GLN A CA 1
ATOM 1390 C C . GLN A 1 175 ? 3.219 -30.047 -25.938 1 93.94 175 GLN A C 1
ATOM 1392 O O . GLN A 1 175 ? 4.156 -29.25 -25.828 1 93.94 175 GLN A O 1
ATOM 1397 N N . ILE A 1 176 ? 3.25 -31.25 -25.453 1 96.5 176 ILE A N 1
ATOM 1398 C CA . ILE A 1 176 ? 4.461 -31.75 -24.812 1 96.5 176 ILE A CA 1
ATOM 1399 C C . ILE A 1 176 ? 5.609 -31.766 -25.828 1 96.5 176 ILE A C 1
ATOM 1401 O O . ILE A 1 176 ? 6.75 -31.469 -25.469 1 96.5 176 ILE A O 1
ATOM 1405 N N . VAL A 1 177 ? 5.285 -32.094 -27.031 1 94.44 177 VAL A N 1
ATOM 1406 C CA . VAL A 1 177 ? 6.297 -32.156 -28.078 1 94.44 177 VAL A CA 1
ATOM 1407 C C . VAL A 1 177 ? 6.863 -30.75 -28.312 1 94.44 177 VAL A C 1
ATOM 1409 O O . VAL A 1 177 ? 8.07 -30.578 -28.531 1 94.44 177 VAL A O 1
ATOM 1412 N N . THR A 1 178 ? 5.969 -29.734 -28.297 1 93.5 178 THR A N 1
ATOM 1413 C CA . THR A 1 178 ? 6.445 -28.375 -28.469 1 93.5 178 THR A CA 1
ATOM 1414 C C . THR A 1 178 ? 7.418 -28 -27.359 1 93.5 178 THR A C 1
ATOM 1416 O O . THR A 1 178 ? 8.352 -27.219 -27.578 1 93.5 178 THR A O 1
ATOM 1419 N N . LEU A 1 179 ? 7.195 -28.484 -26.141 1 95.31 179 LEU A N 1
ATOM 1420 C CA . LEU A 1 179 ? 8.117 -28.25 -25.031 1 95.31 179 LEU A CA 1
ATOM 1421 C C . LEU A 1 179 ? 9.484 -28.859 -25.312 1 95.31 179 LEU A C 1
ATOM 1423 O O . LEU A 1 179 ? 10.508 -28.219 -25.125 1 95.31 179 LEU A O 1
ATOM 1427 N N . CYS A 1 180 ? 9.477 -30.047 -25.781 1 93.5 180 CYS A N 1
ATOM 1428 C CA . CYS A 1 180 ? 10.727 -30.734 -26.094 1 93.5 180 CYS A CA 1
ATOM 1429 C C . CYS A 1 180 ? 11.477 -30 -27.203 1 93.5 180 CYS A C 1
ATOM 1431 O O . CYS A 1 180 ? 12.703 -29.859 -27.141 1 93.5 180 CYS A O 1
ATOM 1433 N N . CYS A 1 181 ? 10.719 -29.5 -28.125 1 89.62 181 CYS A N 1
ATOM 1434 C CA . CYS A 1 181 ? 11.32 -28.766 -29.219 1 89.62 181 CYS A CA 1
ATOM 1435 C C . CYS A 1 181 ? 11.922 -27.453 -28.734 1 89.62 181 CYS A C 1
ATOM 1437 O O . CYS A 1 181 ? 13 -27.047 -29.188 1 89.62 181 CYS A O 1
ATOM 1439 N N . THR A 1 182 ? 11.188 -26.828 -27.906 1 91.44 182 THR A N 1
ATOM 1440 C CA . THR A 1 182 ? 11.656 -25.562 -27.375 1 91.44 182 THR A CA 1
ATOM 1441 C C . THR A 1 182 ? 12.945 -25.75 -26.578 1 91.44 182 THR A C 1
ATOM 1443 O O . THR A 1 182 ? 13.82 -24.875 -26.594 1 91.44 182 THR A O 1
ATOM 1446 N N . LEU A 1 183 ? 13.039 -26.891 -25.922 1 91.94 183 LEU A N 1
ATOM 1447 C CA . LEU A 1 183 ? 14.234 -27.203 -25.141 1 91.94 183 LEU A CA 1
ATOM 1448 C C . LEU A 1 183 ? 15.32 -27.812 -26.031 1 91.94 183 LEU A C 1
ATOM 1450 O O . LEU A 1 183 ? 16.422 -28.094 -25.578 1 91.94 183 LEU A O 1
ATOM 1454 N N . ASP A 1 184 ? 15.039 -27.984 -27.297 1 88.12 184 ASP A N 1
ATOM 1455 C CA . ASP A 1 184 ? 15.938 -28.625 -28.25 1 88.12 184 ASP A CA 1
ATOM 1456 C C . ASP A 1 184 ? 16.375 -30 -27.75 1 88.12 184 ASP A C 1
ATOM 1458 O O . ASP A 1 184 ? 17.578 -30.297 -27.719 1 88.12 184 ASP A O 1
ATOM 1462 N N . GLU A 1 185 ? 15.328 -30.75 -27.266 1 90.38 185 GLU A N 1
ATOM 1463 C CA . GLU A 1 185 ? 15.586 -32.094 -26.719 1 90.38 185 GLU A CA 1
ATOM 1464 C C . GLU A 1 185 ? 14.742 -33.125 -27.422 1 90.38 185 GLU A C 1
ATOM 1466 O O . GLU A 1 185 ? 13.617 -32.844 -27.859 1 90.38 185 GLU A O 1
ATOM 1471 N N . ASN A 1 186 ? 15.289 -34.25 -27.641 1 91 186 ASN A N 1
ATOM 1472 C CA . ASN A 1 186 ? 14.578 -35.438 -28.047 1 91 186 ASN A CA 1
ATOM 1473 C C . ASN A 1 186 ? 14.656 -36.531 -26.969 1 91 186 ASN A C 1
ATOM 1475 O O . ASN A 1 186 ? 15.43 -37.5 -27.109 1 91 186 ASN A O 1
ATOM 1479 N N . PRO A 1 187 ? 13.812 -36.469 -26.016 1 93.44 187 PRO A N 1
ATOM 1480 C CA . PRO A 1 187 ? 13.945 -37.281 -24.828 1 93.44 187 PRO A CA 1
ATOM 1481 C C . PRO A 1 187 ? 13.461 -38.719 -25.047 1 93.44 187 PRO A C 1
ATOM 1483 O O . PRO A 1 187 ? 12.688 -38.969 -25.969 1 93.44 187 PRO A O 1
ATOM 1486 N N . GLY A 1 188 ? 14.039 -39.625 -24.219 1 92.44 188 GLY A N 1
ATOM 1487 C CA . GLY A 1 188 ? 13.422 -40.906 -24.094 1 92.44 188 GLY A CA 1
ATOM 1488 C C . GLY A 1 188 ? 12.133 -40.906 -23.281 1 92.44 188 GLY A C 1
ATOM 1489 O O . GLY A 1 188 ? 12.102 -40.375 -22.172 1 92.44 188 GLY A O 1
ATOM 1490 N N . VAL A 1 189 ? 11.078 -41.469 -23.891 1 95.62 189 VAL A N 1
ATOM 1491 C CA . VAL A 1 189 ? 9.766 -41.344 -23.266 1 95.62 189 VAL A CA 1
ATOM 1492 C C . VAL A 1 189 ? 9.477 -42.625 -22.469 1 95.62 189 VAL A C 1
ATOM 1494 O O . VAL A 1 189 ? 9.602 -43.75 -22.984 1 95.62 189 VAL A O 1
ATOM 1497 N N . ARG A 1 190 ? 9.172 -42.438 -21.203 1 95.69 190 ARG A N 1
ATOM 1498 C CA . ARG A 1 190 ? 8.773 -43.5 -20.312 1 95.69 190 ARG A CA 1
ATOM 1499 C C . ARG A 1 190 ? 7.461 -43.188 -19.594 1 95.69 190 ARG A C 1
ATOM 1501 O O . ARG A 1 190 ? 7.125 -42 -19.438 1 95.69 190 ARG A O 1
ATOM 1508 N N . TYR A 1 191 ? 6.703 -44.156 -19.312 1 96.81 191 TYR A N 1
ATOM 1509 C CA . TYR A 1 191 ? 5.461 -43.938 -18.578 1 96.81 191 TYR A CA 1
ATOM 1510 C C . TYR A 1 191 ? 5.312 -44.938 -17.453 1 96.81 191 TYR A C 1
ATOM 1512 O O . TYR A 1 191 ? 5.914 -46.031 -17.469 1 96.81 191 TYR A O 1
ATOM 1520 N N . LYS A 1 192 ? 4.602 -44.562 -16.469 1 95.75 192 LYS A N 1
ATOM 1521 C CA . LYS A 1 192 ? 4.285 -45.469 -15.375 1 95.75 192 LYS A CA 1
ATOM 1522 C C . LYS A 1 192 ? 3.068 -46.344 -15.711 1 95.75 192 LYS A C 1
ATOM 1524 O O . LYS A 1 192 ? 2.025 -45.812 -16.109 1 95.75 192 LYS A O 1
ATOM 1529 N N . LYS A 1 193 ? 3.145 -47.531 -15.453 1 93.06 193 LYS A N 1
ATOM 1530 C CA . LYS A 1 193 ? 2.133 -48.5 -15.867 1 93.06 193 LYS A CA 1
ATOM 1531 C C . LYS A 1 193 ? 0.849 -48.344 -15.062 1 93.06 193 LYS A C 1
ATOM 1533 O O . LYS A 1 193 ? -0.251 -48.406 -15.609 1 93.06 193 LYS A O 1
ATOM 1538 N N . GLN A 1 194 ? 0.999 -48.188 -13.781 1 89.69 194 GLN A N 1
ATOM 1539 C CA . GLN A 1 194 ? -0.139 -48.031 -12.883 1 89.69 194 GLN A CA 1
ATOM 1540 C C . GLN A 1 194 ? -0.302 -46.594 -12.43 1 89.69 194 GLN A C 1
ATOM 1542 O O . GLN A 1 194 ? 0.662 -45.844 -12.438 1 89.69 194 GLN A O 1
ATOM 1547 N N . PRO A 1 195 ? -1.477 -46.156 -12.148 1 89.88 195 PRO A N 1
ATOM 1548 C CA . PRO A 1 195 ? -2.719 -46.875 -11.82 1 89.88 195 PRO A CA 1
ATOM 1549 C C . PRO A 1 195 ? -3.645 -47 -13.031 1 89.88 195 PRO A C 1
ATOM 1551 O O . PRO A 1 195 ? -4.516 -47.875 -13.039 1 89.88 195 PRO A O 1
ATOM 1554 N N . LEU A 1 196 ? -3.584 -46.156 -13.969 1 92.12 196 LEU A N 1
ATOM 1555 C CA . LEU A 1 196 ? -4.441 -46.188 -15.148 1 92.12 196 LEU A CA 1
ATOM 1556 C C . LEU A 1 196 ? -3.609 -46.312 -16.422 1 92.12 196 LEU A C 1
ATOM 1558 O O . LEU A 1 196 ? -2.377 -46.344 -16.359 1 92.12 196 LEU A O 1
ATOM 1562 N N . ASP A 1 197 ? -4.281 -46.344 -17.5 1 92.06 197 ASP A N 1
ATOM 1563 C CA . ASP A 1 197 ? -3.588 -46.594 -18.766 1 92.06 197 ASP A CA 1
ATOM 1564 C C . ASP A 1 197 ? -3.492 -45.281 -19.578 1 92.06 197 ASP A C 1
ATOM 1566 O O . ASP A 1 197 ? -3.006 -45.281 -20.703 1 92.06 197 ASP A O 1
ATOM 1570 N N . ASN A 1 198 ? -3.928 -44.25 -18.984 1 94.38 198 ASN A N 1
ATOM 1571 C CA . ASN A 1 198 ? -3.885 -43 -19.719 1 94.38 198 ASN A CA 1
ATOM 1572 C C . ASN A 1 198 ? -2.449 -42.562 -20 1 94.38 198 ASN A C 1
ATOM 1574 O O . ASN A 1 198 ? -2.162 -42 -21.062 1 94.38 198 ASN A O 1
ATOM 1578 N N . ALA A 1 199 ? -1.554 -42.781 -19.031 1 96 199 ALA A N 1
ATOM 1579 C CA . ALA A 1 199 ? -0.146 -42.438 -19.203 1 96 199 ALA A CA 1
ATOM 1580 C C . ALA A 1 199 ? 0.473 -43.219 -20.359 1 96 199 ALA A C 1
ATOM 1582 O O . ALA A 1 199 ? 1.283 -42.656 -21.109 1 96 199 ALA A O 1
ATOM 1583 N N . ASN A 1 200 ? 0.136 -44.438 -20.453 1 95.75 200 ASN A N 1
ATOM 1584 C CA . ASN A 1 200 ? 0.597 -45.25 -21.562 1 95.75 200 ASN A CA 1
ATOM 1585 C C . ASN A 1 200 ? 0.164 -44.688 -22.906 1 95.75 200 ASN A C 1
ATOM 1587 O O . ASN A 1 200 ? 0.986 -44.5 -23.812 1 95.75 200 ASN A O 1
ATOM 1591 N N . ALA A 1 201 ? -1.119 -44.406 -22.984 1 95.69 201 ALA A N 1
ATOM 1592 C CA . ALA A 1 201 ? -1.665 -43.844 -24.219 1 95.69 201 ALA A CA 1
ATOM 1593 C C . ALA A 1 201 ? -0.984 -42.531 -24.578 1 95.69 201 ALA A C 1
ATOM 1595 O O . ALA A 1 201 ? -0.619 -42.312 -25.734 1 95.69 201 ALA A O 1
ATOM 1596 N N . LEU A 1 202 ? -0.826 -41.719 -23.625 1 96.69 202 LEU A N 1
ATOM 1597 C CA . LEU A 1 202 ? -0.212 -40.406 -23.844 1 96.69 202 LEU A CA 1
ATOM 1598 C C . LEU A 1 202 ? 1.251 -40.562 -24.25 1 96.69 202 LEU A C 1
ATOM 1600 O O . LEU A 1 202 ? 1.72 -39.875 -25.172 1 96.69 202 LEU A O 1
ATOM 1604 N N . ALA A 1 203 ? 2 -41.375 -23.531 1 97.25 203 ALA A N 1
ATOM 1605 C CA . ALA A 1 203 ? 3.418 -41.594 -23.812 1 97.25 203 ALA A CA 1
ATOM 1606 C C . ALA A 1 203 ? 3.637 -42.062 -25.234 1 97.25 203 ALA A C 1
ATOM 1608 O O . ALA A 1 203 ? 4.562 -41.625 -25.922 1 97.25 203 ALA A O 1
ATOM 1609 N N . ASN A 1 204 ? 2.848 -42.938 -25.688 1 96.06 204 ASN A N 1
ATOM 1610 C CA . ASN A 1 204 ? 2.967 -43.469 -27.047 1 96.06 204 ASN A CA 1
ATOM 1611 C C . ASN A 1 204 ? 2.645 -42.375 -28.078 1 96.06 204 ASN A C 1
ATOM 1613 O O . ASN A 1 204 ? 3.291 -42.312 -29.125 1 96.06 204 ASN A O 1
ATOM 1617 N N . LEU A 1 205 ? 1.623 -41.688 -27.781 1 96.44 205 LEU A N 1
ATOM 1618 C CA . LEU A 1 205 ? 1.269 -40.562 -28.672 1 96.44 205 LEU A CA 1
ATOM 1619 C C . LEU A 1 205 ? 2.404 -39.562 -28.766 1 96.44 205 LEU A C 1
ATOM 1621 O O . LEU A 1 205 ? 2.703 -39.062 -29.844 1 96.44 205 LEU A O 1
ATOM 1625 N N . VAL A 1 206 ? 3.012 -39.25 -27.641 1 96.69 206 VAL A N 1
ATOM 1626 C CA . VAL A 1 206 ? 4.121 -38.312 -27.609 1 96.69 206 VAL A CA 1
ATOM 1627 C C . VAL A 1 206 ? 5.289 -38.844 -28.422 1 96.69 206 VAL A C 1
ATOM 1629 O O . VAL A 1 206 ? 5.883 -38.125 -29.219 1 96.69 206 VAL A O 1
ATOM 1632 N N . GLU A 1 207 ? 5.648 -40.094 -28.234 1 95 207 GLU A N 1
ATOM 1633 C CA . GLU A 1 207 ? 6.754 -40.719 -28.969 1 95 207 GLU A CA 1
ATOM 1634 C C . GLU A 1 207 ? 6.508 -40.656 -30.484 1 95 207 GLU A C 1
ATOM 1636 O O . GLU A 1 207 ? 7.41 -40.344 -31.25 1 95 207 GLU A O 1
ATOM 1641 N N . GLU A 1 208 ? 5.336 -40.938 -30.812 1 94.12 208 GLU A N 1
ATOM 1642 C CA . GLU A 1 208 ? 4.965 -40.938 -32.219 1 94.12 208 GLU A CA 1
ATOM 1643 C C . GLU A 1 208 ? 5.125 -39.531 -32.812 1 94.12 208 GLU A C 1
ATOM 1645 O O . GLU A 1 208 ? 5.664 -39.375 -33.906 1 94.12 208 GLU A O 1
ATOM 1650 N N . LYS A 1 209 ? 4.664 -38.625 -32.156 1 92.5 209 LYS A N 1
ATOM 1651 C CA . LYS A 1 209 ? 4.711 -37.25 -32.625 1 92.5 209 LYS A CA 1
ATOM 1652 C C . LYS A 1 209 ? 6.137 -36.719 -32.625 1 92.5 209 LYS A C 1
ATOM 1654 O O . LYS A 1 209 ? 6.504 -35.906 -33.469 1 92.5 209 LYS A O 1
ATOM 1659 N N . LEU A 1 210 ? 6.922 -37.125 -31.641 1 92 210 LEU A N 1
ATOM 1660 C CA . LEU A 1 210 ? 8.328 -36.75 -31.594 1 92 210 LEU A CA 1
ATOM 1661 C C . LEU A 1 210 ? 9.078 -37.312 -32.812 1 92 210 LEU A C 1
ATOM 1663 O O . LEU A 1 210 ? 9.875 -36.594 -33.438 1 92 210 LEU A O 1
ATOM 1667 N N . VAL A 1 211 ? 8.805 -38.5 -33.125 1 89.31 211 VAL A N 1
ATOM 1668 C CA . VAL A 1 211 ? 9.445 -39.125 -34.281 1 89.31 211 VAL A CA 1
ATOM 1669 C C . VAL A 1 211 ? 9.031 -38.375 -35.562 1 89.31 211 VAL A C 1
ATOM 1671 O O . VAL A 1 211 ? 9.875 -38.094 -36.438 1 89.31 211 VAL A O 1
ATOM 1674 N N . HIS A 1 212 ? 7.805 -38.125 -35.625 1 87.25 212 HIS A N 1
ATOM 1675 C CA . HIS A 1 212 ? 7.293 -37.406 -36.781 1 87.25 212 HIS A CA 1
ATOM 1676 C C . HIS A 1 212 ? 7.898 -36.031 -36.906 1 87.25 212 HIS A C 1
ATOM 1678 O O . HIS A 1 212 ? 8.211 -35.562 -38 1 87.25 212 HIS A O 1
ATOM 1684 N N . TYR A 1 213 ? 7.977 -35.375 -35.875 1 84.06 213 TYR A N 1
ATOM 1685 C CA . TYR A 1 213 ? 8.516 -34 -35.844 1 84.06 213 TYR A CA 1
ATOM 1686 C C . TYR A 1 213 ? 9.961 -34 -36.312 1 84.06 213 TYR A C 1
ATOM 1688 O O . TYR A 1 213 ? 10.344 -33.156 -37.156 1 84.06 213 TYR A O 1
ATOM 1696 N N . TYR A 1 214 ? 10.812 -34.812 -35.844 1 83.31 214 TYR A N 1
ATOM 1697 C CA . TYR A 1 214 ? 12.242 -34.781 -36.156 1 83.31 214 TYR A CA 1
ATOM 1698 C C . TYR A 1 214 ? 12.539 -35.406 -37.5 1 83.31 214 TYR A C 1
ATOM 1700 O O . TYR A 1 214 ? 13.594 -35.188 -38.094 1 83.31 214 TYR A O 1
ATOM 1708 N N . LYS A 1 215 ? 11.594 -36.125 -37.969 1 80.38 215 LYS A N 1
ATOM 1709 C CA . LYS A 1 215 ? 11.734 -36.656 -39.344 1 80.38 215 LYS A CA 1
ATOM 1710 C C . LYS A 1 215 ? 11.43 -35.562 -40.375 1 80.38 215 LYS A C 1
ATOM 1712 O O . LYS A 1 215 ? 12.023 -35.562 -41.438 1 80.38 215 LYS A O 1
ATOM 1717 N N . THR A 1 216 ? 10.445 -34.75 -40.062 1 71.5 216 THR A N 1
ATOM 1718 C CA . THR A 1 216 ? 9.977 -33.75 -41 1 71.5 216 THR A CA 1
ATOM 1719 C C . THR A 1 216 ? 10.789 -32.469 -40.844 1 71.5 216 THR A C 1
ATOM 1721 O O . THR A 1 216 ? 10.711 -31.562 -41.688 1 71.5 216 THR A O 1
ATOM 1724 N N . ASP A 1 217 ? 11.414 -32.344 -39.75 1 62.59 217 ASP A N 1
ATOM 1725 C CA . ASP A 1 217 ? 12.148 -31.094 -39.531 1 62.59 217 ASP A CA 1
ATOM 1726 C C . ASP A 1 217 ? 13.25 -30.922 -40.562 1 62.59 217 ASP A C 1
ATOM 1728 O O . ASP A 1 217 ? 14.023 -31.844 -40.844 1 62.59 217 ASP A O 1
ATOM 1732 N N . GLU A 1 218 ? 12.969 -30.016 -41.531 1 55.69 218 GLU A N 1
ATOM 1733 C CA . GLU A 1 218 ? 13.773 -29.703 -42.719 1 55.69 218 GLU A CA 1
ATOM 1734 C C . GLU A 1 218 ? 15.242 -29.531 -42.344 1 55.69 218 GLU A C 1
ATOM 1736 O O . GLU A 1 218 ? 16.109 -29.516 -43.219 1 55.69 218 GLU A O 1
ATOM 1741 N N . GLU A 1 219 ? 15.391 -28.953 -41.188 1 51.72 219 GLU A N 1
ATOM 1742 C CA . GLU A 1 219 ? 16.797 -28.609 -41.031 1 51.72 219 GLU A CA 1
ATOM 1743 C C . GLU A 1 219 ? 17.672 -29.859 -41.031 1 51.72 219 GLU A C 1
ATOM 1745 O O . GLU A 1 219 ? 18.906 -29.766 -40.906 1 51.72 219 GLU A O 1
ATOM 1750 N N . GLY A 1 220 ? 17.266 -31.031 -41.781 1 48.84 220 GLY A N 1
ATOM 1751 C CA . GLY A 1 220 ? 17.953 -32.219 -42.281 1 48.84 220 GLY A CA 1
ATOM 1752 C C . GLY A 1 220 ? 18.234 -33.25 -41.219 1 48.84 220 GLY A C 1
ATOM 1753 O O . GLY A 1 220 ? 18.469 -34.406 -41.531 1 48.84 220 GLY A O 1
ATOM 1754 N N . LYS A 1 221 ? 19.016 -32.875 -40 1 50.88 221 LYS A N 1
ATOM 1755 C CA . LYS A 1 221 ? 19.656 -33.938 -39.219 1 50.88 221 LYS A CA 1
ATOM 1756 C C . LYS A 1 221 ? 18.688 -34.5 -38.156 1 50.88 221 LYS A C 1
ATOM 1758 O O . LYS A 1 221 ? 18.125 -33.75 -37.375 1 50.88 221 LYS A O 1
ATOM 1763 N N . VAL A 1 222 ? 18.109 -35.562 -38.594 1 58.16 222 VAL A N 1
ATOM 1764 C CA . VAL A 1 222 ? 17.344 -36.312 -37.594 1 58.16 222 VAL A CA 1
ATOM 1765 C C . VAL A 1 222 ? 18.047 -36.25 -36.25 1 58.16 222 VAL A C 1
ATOM 1767 O O . VAL A 1 222 ? 19.156 -36.75 -36.094 1 58.16 222 VAL A O 1
ATOM 1770 N N . LYS A 1 223 ? 17.5 -35.375 -35.375 1 69 223 LYS A N 1
ATOM 1771 C CA . LYS A 1 223 ? 18.078 -35.312 -34.062 1 69 223 LYS A CA 1
ATOM 1772 C C . LYS A 1 223 ? 17.906 -36.625 -33.312 1 69 223 LYS A C 1
ATOM 1774 O O . LYS A 1 223 ? 16.797 -37.125 -33.188 1 69 223 LYS A O 1
ATOM 1779 N N . GLY A 1 224 ? 19 -37.281 -33.031 1 77.31 224 GLY A N 1
ATOM 1780 C CA . GLY A 1 224 ? 18.969 -38.5 -32.25 1 77.31 224 GLY A CA 1
ATOM 1781 C C . GLY A 1 224 ? 18.5 -38.281 -30.812 1 77.31 224 GLY A C 1
ATOM 1782 O O . GLY A 1 224 ? 18.328 -37.125 -30.391 1 77.31 224 GLY A O 1
ATOM 1783 N N . LYS A 1 225 ? 18.062 -39.312 -30.25 1 82.62 225 LYS A N 1
ATOM 1784 C CA . LYS A 1 225 ? 17.625 -39.25 -28.859 1 82.62 225 LYS A CA 1
ATOM 1785 C C . LYS A 1 225 ? 18.703 -38.656 -27.953 1 82.62 225 LYS A C 1
ATOM 1787 O O . LYS A 1 225 ? 19.891 -38.938 -28.125 1 82.62 225 LYS A O 1
ATOM 1792 N N . THR A 1 226 ? 18.344 -37.719 -27.156 1 82 226 THR A N 1
ATOM 1793 C CA . THR A 1 226 ? 19.25 -37.094 -26.188 1 82 226 THR A CA 1
ATOM 1794 C C . THR A 1 226 ? 19.25 -37.875 -24.875 1 82 226 THR A C 1
ATOM 1796 O O . THR A 1 226 ? 18.531 -38.844 -24.703 1 82 226 THR A O 1
ATOM 1799 N N . GLN A 1 227 ? 20.094 -37.406 -23.922 1 84.38 227 GLN A N 1
ATOM 1800 C CA . GLN A 1 227 ? 20.172 -38.031 -22.609 1 84.38 227 GLN A CA 1
ATOM 1801 C C . GLN A 1 227 ? 19.016 -37.562 -21.719 1 84.38 227 GLN A C 1
ATOM 1803 O O . GLN A 1 227 ? 18.875 -38.062 -20.578 1 84.38 227 GLN A O 1
ATOM 1808 N N . THR A 1 228 ? 18.203 -36.812 -22.297 1 91.5 228 THR A N 1
ATOM 1809 C CA . THR A 1 228 ? 17.047 -36.312 -21.562 1 91.5 228 THR A CA 1
ATOM 1810 C C . THR A 1 228 ? 15.945 -37.375 -21.484 1 91.5 228 THR A C 1
ATOM 1812 O O . THR A 1 228 ? 15.75 -38.125 -22.438 1 91.5 228 THR A O 1
ATOM 1815 N N . GLN A 1 229 ? 15.266 -37.438 -20.344 1 93.75 229 GLN A N 1
ATOM 1816 C CA . GLN A 1 229 ? 14.172 -38.375 -20.156 1 93.75 229 GLN A CA 1
ATOM 1817 C C . GLN A 1 229 ? 12.852 -37.656 -19.891 1 93.75 229 GLN A C 1
ATOM 1819 O O . GLN A 1 229 ? 12.828 -36.625 -19.219 1 93.75 229 GLN A O 1
ATOM 1824 N N . LEU A 1 230 ? 11.844 -38.188 -20.516 1 96.81 230 LEU A N 1
ATOM 1825 C CA . LEU A 1 230 ? 10.484 -37.688 -20.25 1 96.81 230 LEU A CA 1
ATOM 1826 C C . LEU A 1 230 ? 9.656 -38.781 -19.562 1 96.81 230 LEU A C 1
ATOM 1828 O O . LEU A 1 230 ? 9.438 -39.844 -20.125 1 96.81 230 LEU A O 1
ATOM 1832 N N . LEU A 1 231 ? 9.25 -38.531 -18.344 1 97.56 231 LEU A N 1
ATOM 1833 C CA . LEU A 1 231 ? 8.43 -39.469 -17.562 1 97.56 231 LEU A CA 1
ATOM 1834 C C . LEU A 1 231 ? 6.98 -38.969 -17.5 1 97.56 231 LEU A C 1
ATOM 1836 O O . LEU A 1 231 ? 6.715 -37.844 -17.109 1 97.56 231 LEU A O 1
ATOM 1840 N N . ILE A 1 232 ? 6.039 -39.812 -17.875 1 98 232 ILE A N 1
ATOM 1841 C CA . ILE A 1 232 ? 4.621 -39.469 -17.859 1 98 232 ILE A CA 1
ATOM 1842 C C . ILE A 1 232 ? 3.885 -40.344 -16.844 1 98 232 ILE A C 1
ATOM 1844 O O . ILE A 1 232 ? 4.051 -41.562 -16.812 1 98 232 ILE A O 1
ATOM 1848 N N . VAL A 1 233 ? 3.1 -39.719 -16.016 1 96.94 233 VAL A N 1
ATOM 1849 C CA . VAL A 1 233 ? 2.389 -40.438 -14.969 1 96.94 233 VAL A CA 1
ATOM 1850 C C . VAL A 1 233 ? 0.954 -39.938 -14.867 1 96.94 233 VAL A C 1
ATOM 1852 O O . VAL A 1 233 ? 0.668 -38.812 -15.234 1 96.94 233 VAL A O 1
ATOM 1855 N N . ASP A 1 234 ? 0.03 -40.812 -14.398 1 96.25 234 ASP A N 1
ATOM 1856 C CA . ASP A 1 234 ? -1.347 -40.406 -14.109 1 96.25 234 ASP A CA 1
ATOM 1857 C C . ASP A 1 234 ? -1.452 -39.75 -12.75 1 96.25 234 ASP A C 1
ATOM 1859 O O . ASP A 1 234 ? -0.671 -40.031 -11.836 1 96.25 234 ASP A O 1
ATOM 1863 N N . ARG A 1 235 ? -2.424 -38.938 -12.578 1 96.06 235 ARG A N 1
ATOM 1864 C CA . ARG A 1 235 ? -2.586 -38.156 -11.359 1 96.06 235 ARG A CA 1
ATOM 1865 C C . ARG A 1 235 ? -2.836 -39.062 -10.156 1 96.06 235 ARG A C 1
ATOM 1867 O O . ARG A 1 235 ? -2.482 -38.719 -9.031 1 96.06 235 ARG A O 1
ATOM 1874 N N . GLY A 1 236 ? -3.385 -40.219 -10.367 1 95.06 236 GLY A N 1
ATOM 1875 C CA . GLY A 1 236 ? -3.74 -41.125 -9.281 1 95.06 236 GLY A CA 1
ATOM 1876 C C . GLY A 1 236 ? -2.539 -41.812 -8.648 1 95.06 236 GLY A C 1
ATOM 1877 O O . GLY A 1 236 ? -2.674 -42.5 -7.652 1 95.06 236 GLY A O 1
ATOM 1878 N N . PHE A 1 237 ? -1.289 -41.5 -9.133 1 94.75 237 PHE A N 1
ATOM 1879 C CA . PHE A 1 237 ? -0.093 -42.188 -8.648 1 94.75 237 PHE A CA 1
ATOM 1880 C C . PHE A 1 237 ? 0.248 -41.75 -7.23 1 94.75 237 PHE A C 1
ATOM 1882 O O . PHE A 1 237 ? 0.882 -42.5 -6.48 1 94.75 237 PHE A O 1
ATOM 1889 N N . ASP A 1 238 ? -0.111 -40.531 -6.883 1 95.25 238 ASP A N 1
ATOM 1890 C CA . ASP A 1 238 ? 0.155 -39.969 -5.559 1 95.25 238 ASP A CA 1
ATOM 1891 C C . ASP A 1 238 ? -1.031 -39.156 -5.059 1 95.25 238 ASP A C 1
ATOM 1893 O O . ASP A 1 238 ? -0.994 -37.906 -5.082 1 95.25 238 ASP A O 1
ATOM 1897 N N . PRO A 1 239 ? -2.025 -39.781 -4.559 1 95.94 239 PRO A N 1
ATOM 1898 C CA . PRO A 1 239 ? -3.197 -39.031 -4.078 1 95.94 239 PRO A CA 1
ATOM 1899 C C . PRO A 1 239 ? -2.936 -38.312 -2.762 1 95.94 239 PRO A C 1
ATOM 1901 O O . PRO A 1 239 ? -3.586 -37.312 -2.473 1 95.94 239 PRO A O 1
ATOM 1904 N N . VAL A 1 240 ? -1.951 -38.75 -1.978 1 96.44 240 VAL A N 1
ATOM 1905 C CA . VAL A 1 240 ? -1.684 -38.219 -0.644 1 96.44 240 VAL A CA 1
ATOM 1906 C C . VAL A 1 240 ? -1.191 -36.781 -0.75 1 96.44 240 VAL A C 1
ATOM 1908 O O . VAL A 1 240 ? -1.712 -35.875 -0.076 1 96.44 240 VAL A O 1
ATOM 1911 N N . SER A 1 241 ? -0.262 -36.5 -1.649 1 96.75 241 SER A N 1
ATOM 1912 C CA . SER A 1 241 ? 0.36 -35.188 -1.783 1 96.75 241 SER A CA 1
ATOM 1913 C C . SER A 1 241 ? -0.648 -34.125 -2.25 1 96.75 241 SER A C 1
ATOM 1915 O O . SER A 1 241 ? -0.431 -32.938 -2.074 1 96.75 241 SER A O 1
ATOM 1917 N N . THR A 1 242 ? -1.743 -34.562 -2.793 1 97.38 242 THR A N 1
ATOM 1918 C CA . THR A 1 242 ? -2.695 -33.625 -3.375 1 97.38 242 THR A CA 1
ATOM 1919 C C . THR A 1 242 ? -3.625 -33.062 -2.303 1 97.38 242 THR A C 1
ATOM 1921 O O . THR A 1 242 ? -4.246 -32 -2.496 1 97.38 242 THR A O 1
ATOM 1924 N N . VAL A 1 243 ? -3.748 -33.75 -1.131 1 97.62 243 VAL A N 1
ATOM 1925 C CA . VAL A 1 243 ? -4.754 -33.312 -0.163 1 97.62 243 VAL A CA 1
ATOM 1926 C C . VAL A 1 243 ? -4.078 -32.938 1.152 1 97.62 243 VAL A C 1
ATOM 1928 O O . VAL A 1 243 ? -4.707 -32.344 2.029 1 97.62 243 VAL A O 1
ATOM 1931 N N . LEU A 1 244 ? -2.83 -33.219 1.23 1 96.44 244 LEU A N 1
ATOM 1932 C CA . LEU A 1 244 ? -2.088 -32.969 2.463 1 96.44 244 LEU A CA 1
ATOM 1933 C C . LEU A 1 244 ? -1.784 -31.469 2.627 1 96.44 244 LEU A C 1
ATOM 1935 O O . LEU A 1 244 ? -1.421 -30.797 1.661 1 96.44 244 LEU A O 1
ATOM 1939 N N . HIS A 1 245 ? -1.934 -30.984 3.895 1 96.5 245 HIS A N 1
ATOM 1940 C CA . HIS A 1 245 ? -1.487 -29.625 4.164 1 96.5 245 HIS A CA 1
ATOM 1941 C C . HIS A 1 245 ? 0.034 -29.531 4.156 1 96.5 245 HIS A C 1
ATOM 1943 O O . HIS A 1 245 ? 0.716 -30.391 4.727 1 96.5 245 HIS A O 1
ATOM 1949 N N . GLU A 1 246 ? 0.516 -28.547 3.428 1 95.06 246 GLU A N 1
ATOM 1950 C CA . GLU A 1 246 ? 1.95 -28.297 3.326 1 95.06 246 GLU A CA 1
ATOM 1951 C C . GLU A 1 246 ? 2.334 -27 4.047 1 95.06 246 GLU A C 1
ATOM 1953 O O . GLU A 1 246 ? 1.595 -26.016 4.008 1 95.06 246 GLU A O 1
ATOM 1958 N N . LEU A 1 247 ? 3.498 -27.031 4.668 1 94.5 247 LEU A N 1
ATOM 1959 C CA . LEU A 1 247 ? 3.896 -25.875 5.453 1 94.5 247 LEU A CA 1
ATOM 1960 C C . LEU A 1 247 ? 5.059 -25.141 4.793 1 94.5 247 LEU A C 1
ATOM 1962 O O . LEU A 1 247 ? 5.707 -24.312 5.422 1 94.5 247 LEU A O 1
ATOM 1966 N N . THR A 1 248 ? 5.371 -25.5 3.551 1 96.56 248 THR A N 1
ATOM 1967 C CA . THR A 1 248 ? 6.289 -24.656 2.783 1 96.56 248 THR A CA 1
ATOM 1968 C C . THR A 1 248 ? 5.578 -23.406 2.27 1 96.56 248 THR A C 1
ATOM 1970 O O . THR A 1 248 ? 4.383 -23.438 1.979 1 96.56 248 THR A O 1
ATOM 1973 N N . PHE A 1 249 ? 6.25 -22.438 2.088 1 96.75 249 PHE A N 1
ATOM 1974 C CA . PHE A 1 249 ? 5.699 -21.094 2.01 1 96.75 249 PHE A CA 1
ATOM 1975 C C . PHE A 1 249 ? 4.746 -20.969 0.826 1 96.75 249 PHE A C 1
ATOM 1977 O O . PHE A 1 249 ? 3.596 -20.562 0.989 1 96.75 249 PHE A O 1
ATOM 1984 N N . GLN A 1 250 ? 5.152 -21.266 -0.372 1 97.5 250 GLN A N 1
ATOM 1985 C CA . GLN A 1 250 ? 4.309 -21.141 -1.553 1 97.5 250 GLN A CA 1
ATOM 1986 C C . GLN A 1 250 ? 3.094 -22.062 -1.462 1 97.5 250 GLN A C 1
ATOM 1988 O O . GLN A 1 250 ? 1.961 -21.625 -1.684 1 97.5 250 GLN A O 1
ATOM 1993 N N . ALA A 1 251 ? 3.359 -23.344 -1.167 1 97.69 251 ALA A N 1
ATOM 1994 C CA . ALA A 1 251 ? 2.27 -24.312 -1.088 1 97.69 251 ALA A CA 1
ATOM 1995 C C . ALA A 1 251 ? 1.258 -23.906 -0.017 1 97.69 251 ALA A C 1
ATOM 1997 O O . ALA A 1 251 ? 0.047 -24 -0.235 1 97.69 251 ALA A O 1
ATOM 1998 N N . MET A 1 252 ? 1.755 -23.516 1.072 1 97 252 MET A N 1
ATOM 1999 C CA . MET A 1 252 ? 0.906 -23.094 2.184 1 97 252 MET A CA 1
ATOM 2000 C C . MET A 1 252 ? 0.073 -21.875 1.802 1 97 252 MET A C 1
ATOM 2002 O O . MET A 1 252 ? -1.122 -21.828 2.098 1 97 252 MET A O 1
ATOM 2006 N N . THR A 1 253 ? 0.739 -20.875 1.184 1 96.94 253 THR A N 1
ATOM 2007 C CA . THR A 1 253 ? 0.107 -19.625 0.809 1 96.94 253 THR A CA 1
ATOM 2008 C C . THR A 1 253 ? -1.062 -19.859 -0.141 1 96.94 253 THR A C 1
ATOM 2010 O O . THR A 1 253 ? -2.156 -19.328 0.063 1 96.94 253 THR A O 1
ATOM 2013 N N . TYR A 1 254 ? -0.897 -20.688 -1.154 1 96.88 254 TYR A N 1
ATOM 2014 C CA . TYR A 1 254 ? -1.92 -20.906 -2.17 1 96.88 254 TYR A CA 1
ATOM 2015 C C . TYR A 1 254 ? -3.035 -21.797 -1.633 1 96.88 254 TYR A C 1
ATOM 2017 O O . TYR A 1 254 ? -4.141 -21.812 -2.18 1 96.88 254 TYR A O 1
ATOM 2025 N N . ASP A 1 255 ? -2.736 -22.516 -0.566 1 96.69 255 ASP A N 1
ATOM 2026 C CA . ASP A 1 255 ? -3.738 -23.391 0.042 1 96.69 255 ASP A CA 1
ATOM 2027 C C . ASP A 1 255 ? -4.602 -22.625 1.04 1 96.69 255 ASP A C 1
ATOM 2029 O O . ASP A 1 255 ? -5.816 -22.812 1.092 1 96.69 255 ASP A O 1
ATOM 2033 N N . LEU A 1 256 ? -3.982 -21.734 1.803 1 95.88 256 LEU A N 1
ATOM 2034 C CA . LEU A 1 256 ? -4.656 -21.188 2.971 1 95.88 256 LEU A CA 1
ATOM 2035 C C . LEU A 1 256 ? -5.172 -19.781 2.686 1 95.88 256 LEU A C 1
ATOM 2037 O O . LEU A 1 256 ? -6.07 -19.281 3.373 1 95.88 256 LEU A O 1
ATOM 2041 N N . LEU A 1 257 ? -4.551 -19.062 1.77 1 94.44 257 LEU A N 1
ATOM 2042 C CA . LEU A 1 257 ? -4.898 -17.656 1.534 1 94.44 257 LEU A CA 1
ATOM 2043 C C . LEU A 1 257 ? -5.664 -17.5 0.225 1 94.44 257 LEU A C 1
ATOM 2045 O O . LEU A 1 257 ? -5.605 -18.375 -0.642 1 94.44 257 LEU A O 1
ATOM 2049 N N . PRO A 1 258 ? -6.352 -16.422 0.154 1 90.69 258 PRO A N 1
ATOM 2050 C CA . PRO A 1 258 ? -7.125 -16.188 -1.067 1 90.69 258 PRO A CA 1
ATOM 2051 C C . PRO A 1 258 ? -6.27 -15.633 -2.207 1 90.69 258 PRO A C 1
ATOM 2053 O O . PRO A 1 258 ? -6.141 -14.414 -2.354 1 90.69 258 PRO A O 1
ATOM 2056 N N . ILE A 1 259 ? -5.727 -16.453 -2.971 1 92.12 259 ILE A N 1
ATOM 2057 C CA . ILE A 1 259 ? -4.914 -16.062 -4.121 1 92.12 259 ILE A CA 1
ATOM 2058 C C . ILE A 1 259 ? -5.676 -16.359 -5.41 1 92.12 259 ILE A C 1
ATOM 2060 O O . ILE A 1 259 ? -6.137 -17.484 -5.629 1 92.12 259 ILE A O 1
ATOM 2064 N N . GLU A 1 260 ? -5.84 -15.305 -6.203 1 87.19 260 GLU A N 1
ATOM 2065 C CA . GLU A 1 260 ? -6.469 -15.461 -7.512 1 87.19 260 GLU A CA 1
ATOM 2066 C C . GLU A 1 260 ? -5.527 -15.016 -8.625 1 87.19 260 GLU A C 1
ATOM 2068 O O . GLU A 1 260 ? -5.047 -13.883 -8.625 1 87.19 260 GLU A O 1
ATOM 2073 N N . LYS A 1 261 ? -5.281 -15.883 -9.547 1 83.38 261 LYS A N 1
ATOM 2074 C CA . LYS A 1 261 ? -4.402 -15.562 -10.672 1 83.38 261 LYS A CA 1
ATOM 2075 C C . LYS A 1 261 ? -3.074 -14.992 -10.18 1 83.38 261 LYS A C 1
ATOM 2077 O O . LYS A 1 261 ? -2.65 -13.922 -10.625 1 83.38 261 LYS A O 1
ATOM 2082 N N . ASP A 1 262 ? -2.592 -15.609 -9.125 1 88.88 262 ASP A N 1
ATOM 2083 C CA . ASP A 1 262 ? -1.283 -15.305 -8.555 1 88.88 262 ASP A CA 1
ATOM 2084 C C . ASP A 1 262 ? -1.266 -13.906 -7.934 1 88.88 262 ASP A C 1
ATOM 2086 O O . ASP A 1 262 ? -0.21 -13.281 -7.836 1 88.88 262 ASP A O 1
ATOM 2090 N N . THR A 1 263 ? -2.408 -13.359 -7.613 1 89.44 263 THR A N 1
ATOM 2091 C CA . THR A 1 263 ? -2.518 -12.047 -6.973 1 89.44 263 THR A CA 1
ATOM 2092 C C . THR A 1 263 ? -3.014 -12.195 -5.535 1 89.44 263 THR A C 1
ATOM 2094 O O . THR A 1 263 ? -4.059 -12.805 -5.293 1 89.44 263 THR A O 1
ATOM 2097 N N . TYR A 1 264 ? -2.246 -11.641 -4.648 1 90.44 264 TYR A N 1
ATOM 2098 C CA . TYR A 1 264 ? -2.58 -11.617 -3.23 1 90.44 264 TYR A CA 1
ATOM 2099 C C . TYR A 1 264 ? -3.252 -10.305 -2.846 1 90.44 264 TYR A C 1
ATOM 2101 O O . TYR A 1 264 ? -2.691 -9.227 -3.057 1 90.44 264 TYR A O 1
ATOM 2109 N N . ARG A 1 265 ? -4.418 -10.406 -2.287 1 83.81 265 ARG A N 1
ATOM 2110 C CA . ARG A 1 265 ? -5.145 -9.219 -1.85 1 83.81 265 ARG A CA 1
ATOM 2111 C C . ARG A 1 265 ? -5.184 -9.133 -0.328 1 83.81 265 ARG A C 1
ATOM 2113 O O . ARG A 1 265 ? -5.555 -10.102 0.344 1 83.81 265 ARG A O 1
ATOM 2120 N N . TYR A 1 266 ? -4.648 -7.965 0.205 1 76.81 266 TYR A N 1
ATOM 2121 C CA . TYR A 1 266 ? -4.617 -7.852 1.659 1 76.81 266 TYR A CA 1
ATOM 2122 C C . TYR A 1 266 ? -4.918 -6.426 2.102 1 76.81 266 TYR A C 1
ATOM 2124 O O . TYR A 1 266 ? -4.848 -5.492 1.299 1 76.81 266 TYR A O 1
ATOM 2132 N N . GLN A 1 267 ? -5.441 -6.285 3.361 1 69 267 GLN A N 1
ATOM 2133 C CA . GLN A 1 267 ? -5.723 -4.98 3.951 1 69 267 GLN A CA 1
ATOM 2134 C C . GLN A 1 267 ? -4.598 -4.547 4.887 1 69 267 GLN A C 1
ATOM 2136 O O . GLN A 1 267 ? -4.105 -5.344 5.691 1 69 267 GLN A O 1
ATOM 2141 N N . THR A 1 268 ? -3.82 -3.523 4.645 1 57.72 268 THR A N 1
ATOM 2142 C CA . THR A 1 268 ? -2.684 -3.094 5.453 1 57.72 268 THR A CA 1
ATOM 2143 C C . THR A 1 268 ? -3.141 -2.686 6.848 1 57.72 268 THR A C 1
ATOM 2145 O O . THR A 1 268 ? -2.457 -2.965 7.836 1 57.72 268 THR A O 1
ATOM 2148 N N . ASP A 1 269 ? -3.846 -1.447 7.027 1 54.62 269 ASP A N 1
ATOM 2149 C CA . ASP A 1 269 ? -4.203 -0.948 8.352 1 54.62 269 ASP A CA 1
ATOM 2150 C C . ASP A 1 269 ? -5.691 -1.14 8.633 1 54.62 269 ASP A C 1
ATOM 2152 O O . ASP A 1 269 ? -6.504 -1.141 7.703 1 54.62 269 ASP A O 1
ATOM 2156 N N . GLU A 1 270 ? -5.945 -1.761 9.797 1 50.16 270 GLU A N 1
ATOM 2157 C CA . GLU A 1 270 ? -7.32 -1.916 10.258 1 50.16 270 GLU A CA 1
ATOM 2158 C C . GLU A 1 270 ? -8.148 -0.671 9.953 1 50.16 270 GLU A C 1
ATOM 2160 O O . GLU A 1 270 ? -9.367 -0.759 9.766 1 50.16 270 GLU A O 1
ATOM 2165 N N . SER A 1 271 ? -7.484 0.458 10.094 1 47.31 271 SER A N 1
ATOM 2166 C CA . SER A 1 271 ? -8.281 1.679 10.023 1 47.31 271 SER A CA 1
ATOM 2167 C C . SER A 1 271 ? -8.602 2.043 8.578 1 47.31 271 SER A C 1
ATOM 2169 O O . SER A 1 271 ? -9.648 2.639 8.297 1 47.31 271 SER A O 1
ATOM 2171 N N . ASN A 1 272 ? -7.629 1.765 7.699 1 52.34 272 ASN A N 1
ATOM 2172 C CA . ASN A 1 272 ? -7.855 2.15 6.309 1 52.34 272 ASN A CA 1
ATOM 2173 C C . ASN A 1 272 ? -8.289 0.959 5.461 1 52.34 272 ASN A C 1
ATOM 2175 O O . ASN A 1 272 ? -7.527 0.013 5.27 1 52.34 272 ASN A O 1
ATOM 2179 N N . LYS A 1 273 ? -9.547 0.786 5.199 1 57.5 273 LYS A N 1
ATOM 2180 C CA . LYS A 1 273 ? -10.305 -0.217 4.461 1 57.5 273 LYS A CA 1
ATOM 2181 C C . LYS A 1 273 ? -9.789 -0.363 3.033 1 57.5 273 LYS A C 1
ATOM 2183 O O . LYS A 1 273 ? -10.391 -1.056 2.213 1 57.5 273 LYS A O 1
ATOM 2188 N N . LYS A 1 274 ? -8.672 0.185 2.775 1 62.38 274 LYS A N 1
ATOM 2189 C CA . LYS A 1 274 ? -8.328 0.068 1.363 1 62.38 274 LYS A CA 1
ATOM 2190 C C . LYS A 1 274 ? -7.473 -1.17 1.107 1 62.38 274 LYS A C 1
ATOM 2192 O O . LYS A 1 274 ? -6.488 -1.408 1.812 1 62.38 274 LYS A O 1
ATOM 2197 N N . GLU A 1 275 ? -7.836 -1.955 0.122 1 72.5 275 GLU A N 1
ATOM 2198 C CA . GLU A 1 275 ? -7.246 -3.242 -0.242 1 72.5 275 GLU A CA 1
ATOM 2199 C C . GLU A 1 275 ? -6.027 -3.057 -1.137 1 72.5 275 GLU A C 1
ATOM 2201 O O . GLU A 1 275 ? -6.02 -2.197 -2.021 1 72.5 275 GLU A O 1
ATOM 2206 N N . LYS A 1 276 ? -4.887 -3.613 -0.683 1 74.75 276 LYS A N 1
ATOM 2207 C CA . LYS A 1 276 ? -3.676 -3.652 -1.501 1 74.75 276 LYS A CA 1
ATOM 2208 C C . LYS A 1 276 ? -3.549 -4.984 -2.232 1 74.75 276 LYS A C 1
ATOM 2210 O O . LYS A 1 276 ? -4.031 -6.012 -1.75 1 74.75 276 LYS A O 1
ATOM 2215 N N . GLU A 1 277 ? -2.986 -4.957 -3.461 1 82.94 277 GLU A N 1
ATOM 2216 C CA . GLU A 1 277 ? -2.787 -6.168 -4.254 1 82.94 277 GLU A CA 1
ATOM 2217 C C . GLU A 1 277 ? -1.308 -6.391 -4.559 1 82.94 277 GLU A C 1
ATOM 2219 O O . GLU A 1 277 ? -0.563 -5.434 -4.781 1 82.94 277 GLU A O 1
ATOM 2224 N N . ALA A 1 278 ? -0.952 -7.645 -4.449 1 84.94 278 ALA A N 1
ATOM 2225 C CA . ALA A 1 278 ? 0.427 -7.996 -4.785 1 84.94 278 ALA A CA 1
ATOM 2226 C C . ALA A 1 278 ? 0.477 -9.219 -5.699 1 84.94 278 ALA A C 1
ATOM 2228 O O . ALA A 1 278 ? -0.185 -10.227 -5.438 1 84.94 278 ALA A O 1
ATOM 2229 N N . TYR A 1 279 ? 1.246 -9.117 -6.816 1 85.69 279 TYR A N 1
ATOM 2230 C CA . TYR A 1 279 ? 1.43 -10.211 -7.766 1 85.69 279 TYR A CA 1
ATOM 2231 C C . TYR A 1 279 ? 2.615 -11.086 -7.371 1 85.69 279 TYR A C 1
ATOM 2233 O O . TYR A 1 279 ? 3.73 -10.586 -7.199 1 85.69 279 TYR A O 1
ATOM 2241 N N . LEU A 1 280 ? 2.346 -12.328 -7.227 1 89.81 280 LEU A N 1
ATOM 2242 C CA . LEU A 1 280 ? 3.393 -13.266 -6.832 1 89.81 280 LEU A CA 1
ATOM 2243 C C . LEU A 1 280 ? 4.051 -13.891 -8.062 1 89.81 280 LEU A C 1
ATOM 2245 O O . LEU A 1 280 ? 3.477 -14.773 -8.695 1 89.81 280 LEU A O 1
ATOM 2249 N N . ASP A 1 281 ? 5.254 -13.414 -8.422 1 87.44 281 ASP A N 1
ATOM 2250 C CA . ASP A 1 281 ? 5.938 -13.945 -9.602 1 87.44 281 ASP A CA 1
ATOM 2251 C C . ASP A 1 281 ? 7.449 -13.992 -9.383 1 87.44 281 ASP A C 1
ATOM 2253 O O . ASP A 1 281 ? 7.938 -13.641 -8.305 1 87.44 281 ASP A O 1
ATOM 2257 N N . GLU A 1 282 ? 8.102 -14.461 -10.367 1 88.94 282 GLU A N 1
ATOM 2258 C CA . GLU A 1 282 ? 9.523 -14.734 -10.219 1 88.94 282 GLU A CA 1
ATOM 2259 C C . GLU A 1 282 ? 10.352 -13.469 -10.445 1 88.94 282 GLU A C 1
ATOM 2261 O O . GLU A 1 282 ? 11.578 -13.5 -10.32 1 88.94 282 GLU A O 1
ATOM 2266 N N . HIS A 1 283 ? 9.695 -12.359 -10.672 1 84.19 283 HIS A N 1
ATOM 2267 C CA . HIS A 1 283 ? 10.422 -11.094 -10.734 1 84.19 283 HIS A CA 1
ATOM 2268 C C . HIS A 1 283 ? 10.758 -10.586 -9.336 1 84.19 283 HIS A C 1
ATOM 2270 O O . HIS A 1 283 ? 11.633 -9.727 -9.172 1 84.19 283 HIS A O 1
ATOM 2276 N N . ASP A 1 284 ? 10 -11.023 -8.398 1 88.88 284 ASP A N 1
ATOM 2277 C CA . ASP A 1 284 ? 10.312 -10.766 -6.996 1 88.88 284 ASP A CA 1
ATOM 2278 C C . ASP A 1 284 ? 11.406 -11.711 -6.5 1 88.88 284 ASP A C 1
ATOM 2280 O O . ASP A 1 284 ? 11.133 -12.859 -6.156 1 88.88 284 ASP A O 1
ATOM 2284 N N . GLU A 1 285 ? 12.516 -11.258 -6.305 1 89.38 285 GLU A N 1
ATOM 2285 C CA . GLU A 1 285 ? 13.68 -12.055 -5.945 1 89.38 285 GLU A CA 1
ATOM 2286 C C . GLU A 1 285 ? 13.508 -12.688 -4.566 1 89.38 285 GLU A C 1
ATOM 2288 O O . GLU A 1 285 ? 13.969 -13.805 -4.328 1 89.38 285 GLU A O 1
ATOM 2293 N N . LEU A 1 286 ? 12.93 -11.922 -3.691 1 92.88 286 LEU A N 1
ATOM 2294 C CA . LEU A 1 286 ? 12.719 -12.477 -2.357 1 92.88 286 LEU A CA 1
ATOM 2295 C C . LEU A 1 286 ? 11.75 -13.648 -2.4 1 92.88 286 LEU A C 1
ATOM 2297 O O . LEU A 1 286 ? 11.969 -14.664 -1.734 1 92.88 286 LEU A O 1
ATOM 2301 N N . TRP A 1 287 ? 10.734 -13.547 -3.146 1 94.44 287 TRP A N 1
ATOM 2302 C CA . TRP A 1 287 ? 9.773 -14.633 -3.32 1 94.44 287 TRP A CA 1
ATOM 2303 C C . TRP A 1 287 ? 10.461 -15.891 -3.83 1 94.44 287 TRP A C 1
ATOM 2305 O O . TRP A 1 287 ? 10.234 -16.984 -3.301 1 94.44 287 TRP A O 1
ATOM 2315 N N . VAL A 1 288 ? 11.281 -15.727 -4.828 1 93.75 288 VAL A N 1
ATOM 2316 C CA . VAL A 1 288 ? 11.992 -16.844 -5.43 1 93.75 288 VAL A CA 1
ATOM 2317 C C . VAL A 1 288 ? 12.898 -17.5 -4.395 1 93.75 288 VAL A C 1
ATOM 2319 O O . VAL A 1 288 ? 13.023 -18.719 -4.352 1 93.75 288 VAL A O 1
ATOM 2322 N N . LYS A 1 289 ? 13.375 -16.719 -3.539 1 93.5 289 LYS A N 1
ATOM 2323 C CA . LYS A 1 289 ? 14.344 -17.188 -2.553 1 93.5 289 LYS A CA 1
ATOM 2324 C C . LYS A 1 289 ? 13.648 -17.969 -1.44 1 93.5 289 LYS A C 1
ATOM 2326 O O . LYS A 1 289 ? 14.195 -18.953 -0.938 1 93.5 289 LYS A O 1
ATOM 2331 N N . ILE A 1 290 ? 12.453 -17.562 -1.108 1 96 290 ILE A N 1
ATOM 2332 C CA . ILE A 1 290 ? 11.914 -18.094 0.139 1 96 290 ILE A CA 1
ATOM 2333 C C . ILE A 1 290 ? 10.695 -18.969 -0.153 1 96 290 ILE A C 1
ATOM 2335 O O . ILE A 1 290 ? 10.219 -19.688 0.719 1 96 290 ILE A O 1
ATOM 2339 N N . ARG A 1 291 ? 10.148 -19.016 -1.296 1 96.5 291 ARG A N 1
ATOM 2340 C CA . ARG A 1 291 ? 8.852 -19.609 -1.593 1 96.5 291 ARG A CA 1
ATOM 2341 C C . ARG A 1 291 ? 8.852 -21.109 -1.273 1 96.5 291 ARG A C 1
ATOM 2343 O O . ARG A 1 291 ? 7.809 -21.672 -0.923 1 96.5 291 ARG A O 1
ATOM 2350 N N . HIS A 1 292 ? 9.984 -21.797 -1.403 1 96.5 292 HIS A N 1
ATOM 2351 C CA . HIS A 1 292 ? 10.016 -23.25 -1.214 1 96.5 292 HIS A CA 1
ATOM 2352 C C . HIS A 1 292 ? 10.547 -23.609 0.168 1 96.5 292 HIS A C 1
ATOM 2354 O O . HIS A 1 292 ? 10.727 -24.797 0.478 1 96.5 292 HIS A O 1
ATOM 2360 N N . LYS A 1 293 ? 10.781 -22.672 0.993 1 94.75 293 LYS A N 1
ATOM 2361 C CA . LYS A 1 293 ? 11.258 -22.906 2.352 1 94.75 293 LYS A CA 1
ATOM 2362 C C . LYS A 1 293 ? 10.094 -23.141 3.309 1 94.75 293 LYS A C 1
ATOM 2364 O O . LYS A 1 293 ? 8.977 -22.672 3.068 1 94.75 293 LYS A O 1
ATOM 2369 N N . HIS A 1 294 ? 10.438 -23.984 4.289 1 93.19 294 HIS A N 1
ATOM 2370 C CA . HIS A 1 294 ? 9.461 -24.172 5.355 1 93.19 294 HIS A CA 1
ATOM 2371 C C . HIS A 1 294 ? 9.117 -22.844 6.027 1 93.19 294 HIS A C 1
ATOM 2373 O O . HIS A 1 294 ? 9.984 -21.984 6.188 1 93.19 294 HIS A O 1
ATOM 2379 N N . ILE A 1 295 ? 7.898 -22.625 6.461 1 92.19 295 ILE A N 1
ATOM 2380 C CA . ILE A 1 295 ? 7.367 -21.375 6.98 1 92.19 295 ILE A CA 1
ATOM 2381 C C . ILE A 1 295 ? 8.195 -20.922 8.18 1 92.19 295 ILE A C 1
ATOM 2383 O O . ILE A 1 295 ? 8.375 -19.734 8.406 1 92.19 295 ILE A O 1
ATOM 2387 N N . ALA A 1 296 ? 8.656 -21.859 8.977 1 87 296 ALA A N 1
ATOM 2388 C CA . ALA A 1 296 ? 9.484 -21.531 10.141 1 87 296 ALA A CA 1
ATOM 2389 C C . ALA A 1 296 ? 10.766 -20.812 9.727 1 87 296 ALA A C 1
ATOM 2391 O O . ALA A 1 296 ? 11.195 -19.859 10.383 1 87 296 ALA A O 1
ATOM 2392 N N . TYR A 1 297 ? 11.344 -21.297 8.672 1 87.94 297 TYR A N 1
ATOM 2393 C CA . TYR A 1 297 ? 12.555 -20.672 8.148 1 87.94 297 TYR A CA 1
ATOM 2394 C C . TYR A 1 297 ? 12.25 -19.297 7.551 1 87.94 297 TYR A C 1
ATOM 2396 O O . TYR A 1 297 ? 13.055 -18.375 7.656 1 87.94 297 TYR A O 1
ATOM 2404 N N . VAL A 1 298 ? 11.156 -19.156 6.906 1 91.19 298 VAL A N 1
ATOM 2405 C CA . VAL A 1 298 ? 10.758 -17.906 6.277 1 91.19 298 VAL A CA 1
ATOM 2406 C C . VAL A 1 298 ? 10.602 -16.828 7.344 1 91.19 298 VAL A C 1
ATOM 2408 O O . VAL A 1 298 ? 11.062 -15.695 7.164 1 91.19 298 VAL A O 1
ATOM 2411 N N . LEU A 1 299 ? 10.016 -17.172 8.438 1 86.5 299 LEU A N 1
ATOM 2412 C CA . LEU A 1 299 ? 9.75 -16.234 9.516 1 86.5 299 LEU A CA 1
ATOM 2413 C C . LEU A 1 299 ? 11.055 -15.758 10.156 1 86.5 299 LEU A C 1
ATOM 2415 O O . LEU A 1 299 ? 11.148 -14.617 10.609 1 86.5 299 LEU A O 1
ATOM 2419 N N . ALA A 1 300 ? 11.992 -16.609 10.086 1 83.69 300 ALA A N 1
ATOM 2420 C CA . ALA A 1 300 ? 13.289 -16.25 10.648 1 83.69 300 ALA A CA 1
ATOM 2421 C C . ALA A 1 300 ? 14.148 -15.5 9.641 1 83.69 300 ALA A C 1
ATOM 2423 O O . ALA A 1 300 ? 14.945 -14.633 10.008 1 83.69 300 ALA A O 1
ATOM 2424 N N . GLU A 1 301 ? 13.992 -15.867 8.453 1 86.81 301 GLU A N 1
ATOM 2425 C CA . GLU A 1 301 ? 14.852 -15.352 7.387 1 86.81 301 GLU A CA 1
ATOM 2426 C C . GLU A 1 301 ? 14.516 -13.898 7.062 1 86.81 301 GLU A C 1
ATOM 2428 O O . GLU A 1 301 ? 15.398 -13.102 6.75 1 86.81 301 GLU A O 1
ATOM 2433 N N . ILE A 1 302 ? 13.305 -13.438 7.156 1 86.38 302 ILE A N 1
ATOM 2434 C CA . ILE A 1 302 ? 12.875 -12.117 6.707 1 86.38 302 ILE A CA 1
ATOM 2435 C C . ILE A 1 302 ? 13.516 -11.039 7.578 1 86.38 302 ILE A C 1
ATOM 2437 O O . ILE A 1 302 ? 14.133 -10.102 7.062 1 86.38 302 ILE A O 1
ATOM 2441 N N . PRO A 1 303 ? 13.445 -11.156 8.953 1 84.31 303 PRO A N 1
ATOM 2442 C CA . PRO A 1 303 ? 14.125 -10.156 9.789 1 84.31 303 PRO A CA 1
ATOM 2443 C C . PRO A 1 303 ? 15.633 -10.109 9.531 1 84.31 303 PRO A C 1
ATOM 2445 O O . PRO A 1 303 ? 16.234 -9.031 9.562 1 84.31 303 PRO A O 1
ATOM 2448 N N . ARG A 1 304 ? 16.188 -11.234 9.289 1 87.31 304 ARG A N 1
ATOM 2449 C CA . ARG A 1 304 ? 17.625 -11.289 8.984 1 87.31 304 ARG A CA 1
ATOM 2450 C C . ARG A 1 304 ? 17.938 -10.523 7.703 1 87.31 304 ARG A C 1
ATOM 2452 O O . ARG A 1 304 ? 18.938 -9.797 7.641 1 87.31 304 ARG A O 1
ATOM 2459 N N . LEU A 1 305 ? 17.125 -10.719 6.73 1 87.5 305 LEU A N 1
ATOM 2460 C CA . LEU A 1 305 ? 17.328 -10.031 5.457 1 87.5 305 LEU A CA 1
ATOM 2461 C C . LEU A 1 305 ? 17.156 -8.523 5.621 1 87.5 305 LEU A C 1
ATOM 2463 O O . LEU A 1 305 ? 17.875 -7.742 4.992 1 87.5 305 LEU A O 1
ATOM 2467 N N . VAL A 1 306 ? 16.188 -8.102 6.469 1 86.94 306 VAL A N 1
ATOM 2468 C CA . VAL A 1 306 ? 15.961 -6.684 6.734 1 86.94 306 VAL A CA 1
ATOM 2469 C C . VAL A 1 306 ? 17.219 -6.07 7.355 1 86.94 306 VAL A C 1
ATOM 2471 O O . VAL A 1 306 ? 17.625 -4.961 6.992 1 86.94 306 VAL A O 1
ATOM 2474 N N . LYS A 1 307 ? 17.812 -6.742 8.242 1 87.06 307 LYS A N 1
ATOM 2475 C CA . LYS A 1 307 ? 19.047 -6.289 8.875 1 87.06 307 LYS A CA 1
ATOM 2476 C C . LYS A 1 307 ? 20.156 -6.129 7.852 1 87.06 307 LYS A C 1
ATOM 2478 O O . LYS A 1 307 ? 20.922 -5.16 7.898 1 87.06 307 LYS A O 1
ATOM 2483 N N . GLU A 1 308 ? 20.219 -7.016 6.996 1 86.38 308 GLU A N 1
ATOM 2484 C CA . GLU A 1 308 ? 21.234 -6.988 5.961 1 86.38 308 GLU A CA 1
ATOM 2485 C C . GLU A 1 308 ? 21.047 -5.793 5.031 1 86.38 308 GLU A C 1
ATOM 2487 O O . GLU A 1 308 ? 22.031 -5.172 4.605 1 86.38 308 GLU A O 1
ATOM 2492 N N . ILE A 1 309 ? 19.875 -5.547 4.688 1 83.19 309 ILE A N 1
ATOM 2493 C CA . ILE A 1 309 ? 19.547 -4.426 3.809 1 83.19 309 ILE A CA 1
ATOM 2494 C C . ILE A 1 309 ? 19.969 -3.115 4.473 1 83.19 309 ILE A C 1
ATOM 2496 O O . ILE A 1 309 ? 20.531 -2.23 3.814 1 83.19 309 ILE A O 1
ATOM 2500 N N . ALA A 1 310 ? 19.703 -3.01 5.73 1 80.19 310 ALA A N 1
ATOM 2501 C CA . ALA A 1 310 ? 19.984 -1.785 6.473 1 80.19 310 ALA A CA 1
ATOM 2502 C C . ALA A 1 310 ? 21.484 -1.617 6.691 1 80.19 310 ALA A C 1
ATOM 2504 O O . ALA A 1 310 ? 21.984 -0.493 6.746 1 80.19 310 ALA A O 1
ATOM 2505 N N . SER A 1 311 ? 22.219 -2.699 6.879 1 77.06 311 SER A N 1
ATOM 2506 C CA . SER A 1 311 ? 23.656 -2.672 7.16 1 77.06 311 SER A CA 1
ATOM 2507 C C . SER A 1 311 ? 24.469 -2.359 5.902 1 77.06 311 SER A C 1
ATOM 2509 O O . SER A 1 311 ? 25.578 -1.854 5.984 1 77.06 311 SER A O 1
ATOM 2511 N N . SER A 1 312 ? 24.062 -2.896 4.859 1 63.81 312 SER A N 1
ATOM 2512 C CA . SER A 1 312 ? 24.797 -2.662 3.623 1 63.81 312 SER A CA 1
ATOM 2513 C C . SER A 1 312 ? 24.953 -1.171 3.346 1 63.81 312 SER A C 1
ATOM 2515 O O . SER A 1 312 ? 25.844 -0.761 2.6 1 63.81 312 SER A O 1
ATOM 2517 N N . LYS A 1 313 ? 24.203 -0.339 4.062 1 56.22 313 LYS A N 1
ATOM 2518 C CA . LYS A 1 313 ? 24.219 1.079 3.717 1 56.22 313 LYS A CA 1
ATOM 2519 C C . LYS A 1 313 ? 24.906 1.903 4.797 1 56.22 313 LYS A C 1
ATOM 2521 O O . LYS A 1 313 ? 24.281 2.758 5.43 1 56.22 313 LYS A O 1
ATOM 2526 N N . LYS A 1 314 ? 25.984 1.272 5.621 1 51.41 314 LYS A N 1
ATOM 2527 C CA . LYS A 1 314 ? 26.812 2.029 6.555 1 51.41 314 LYS A CA 1
ATOM 2528 C C . LYS A 1 314 ? 27.297 3.336 5.93 1 51.41 314 LYS A C 1
ATOM 2530 O O . LYS A 1 314 ? 28.219 3.971 6.438 1 51.41 314 LYS A O 1
ATOM 2535 N N . ALA A 1 315 ? 27.141 3.732 4.918 1 46.34 315 ALA A N 1
ATOM 2536 C CA . ALA A 1 315 ? 28.156 4.719 4.551 1 46.34 315 ALA A CA 1
ATOM 2537 C C . ALA A 1 315 ? 28.234 5.836 5.59 1 46.34 315 ALA A C 1
ATOM 2539 O O . ALA A 1 315 ? 29.328 6.215 6.02 1 46.34 315 ALA A O 1
ATOM 2540 N N . THR A 1 316 ? 27.453 7.125 5.484 1 45.25 316 THR A N 1
ATOM 2541 C CA . THR A 1 316 ? 28.094 8.422 5.66 1 45.25 316 THR A CA 1
ATOM 2542 C C . THR A 1 316 ? 28.078 8.844 7.125 1 45.25 316 THR A C 1
ATOM 2544 O O . THR A 1 316 ? 27.062 9.359 7.609 1 45.25 316 THR A O 1
ATOM 2547 N N . GLU A 1 317 ? 28.453 7.965 7.98 1 48.38 317 GLU A N 1
ATOM 2548 C CA . GLU A 1 317 ? 28.75 8.492 9.305 1 48.38 317 GLU A CA 1
ATOM 2549 C C . GLU A 1 317 ? 29.375 9.875 9.227 1 48.38 317 GLU A C 1
ATOM 2551 O O . GLU A 1 317 ? 29.672 10.492 10.25 1 48.38 317 GLU A O 1
ATOM 2556 N N . GLY A 1 318 ? 29.594 10.461 8.188 1 49.19 318 GLY A N 1
ATOM 2557 C CA . GLY A 1 318 ? 30.25 11.75 8.195 1 49.19 318 GLY A CA 1
ATOM 2558 C C . GLY A 1 318 ? 29.297 12.914 8 1 49.19 318 GLY A C 1
ATOM 2559 O O . GLY A 1 318 ? 28.078 12.742 8.07 1 49.19 318 GLY A O 1
ATOM 2560 N N . LYS A 1 319 ? 29.875 14.062 8.016 1 57.44 319 LYS A N 1
ATOM 2561 C CA . LYS A 1 319 ? 29.219 15.352 7.793 1 57.44 319 LYS A CA 1
ATOM 2562 C C . LYS A 1 319 ? 28.328 15.312 6.562 1 57.44 319 LYS A C 1
ATOM 2564 O O . LYS A 1 319 ? 28.75 14.883 5.488 1 57.44 319 LYS A O 1
ATOM 2569 N N . LEU A 1 320 ? 26.875 15.336 6.746 1 64.06 320 LEU A N 1
ATOM 2570 C CA . LEU A 1 320 ? 25.859 15.312 5.695 1 64.06 320 LEU A CA 1
ATOM 2571 C C . LEU A 1 320 ? 26.109 16.438 4.691 1 64.06 320 LEU A C 1
ATOM 2573 O O . LEU A 1 320 ? 26.031 17.609 5.039 1 64.06 320 LEU A O 1
ATOM 2577 N N . SER A 1 321 ? 26.969 16.172 3.695 1 66.19 321 SER A N 1
ATOM 2578 C CA . SER A 1 321 ? 27.172 17.094 2.582 1 66.19 321 SER A CA 1
ATOM 2579 C C . SER A 1 321 ? 26.141 16.859 1.476 1 66.19 321 SER A C 1
ATOM 2581 O O . SER A 1 321 ? 25.438 15.844 1.481 1 66.19 321 SER A O 1
ATOM 2583 N N . ILE A 1 322 ? 25.891 17.875 0.71 1 66.06 322 ILE A N 1
ATOM 2584 C CA . ILE A 1 322 ? 24.953 17.781 -0.412 1 66.06 322 ILE A CA 1
ATOM 2585 C C . ILE A 1 322 ? 25.312 16.578 -1.281 1 66.06 322 ILE A C 1
ATOM 2587 O O . ILE A 1 322 ? 24.438 15.867 -1.779 1 66.06 322 ILE A O 1
ATOM 2591 N N . SER A 1 323 ? 26.656 16.281 -1.467 1 71.44 323 SER A N 1
ATOM 2592 C CA . SER A 1 323 ? 27.125 15.148 -2.262 1 71.44 323 SER A CA 1
ATOM 2593 C C . SER A 1 323 ? 26.719 13.82 -1.633 1 71.44 323 SER A C 1
ATOM 2595 O O . SER A 1 323 ? 26.312 12.898 -2.334 1 71.44 323 SER A O 1
ATOM 2597 N N . SER A 1 324 ? 26.906 13.797 -0.371 1 74.12 324 SER A N 1
ATOM 2598 C CA . SER A 1 324 ? 26.516 12.586 0.341 1 74.12 324 SER A CA 1
ATOM 2599 C C . SER A 1 324 ? 25.016 12.344 0.246 1 74.12 324 SER A C 1
ATOM 2601 O O . SER A 1 324 ? 24.562 11.203 0.112 1 74.12 324 SER A O 1
ATOM 2603 N N . LEU A 1 325 ? 24.281 13.445 0.284 1 72.94 325 LEU A N 1
ATOM 2604 C CA . LEU A 1 325 ? 22.828 13.344 0.179 1 72.94 325 LEU A CA 1
ATOM 2605 C C . LEU A 1 325 ? 22.406 12.836 -1.197 1 72.94 325 LEU A C 1
ATOM 2607 O O . LEU A 1 325 ? 21.469 12.039 -1.314 1 72.94 325 LEU A O 1
ATOM 2611 N N . SER A 1 326 ? 23.188 13.242 -2.191 1 74.19 326 SER A N 1
ATOM 2612 C CA . SER A 1 326 ? 22.891 12.797 -3.551 1 74.19 326 SER A CA 1
ATOM 2613 C C . SER A 1 326 ? 23.109 11.297 -3.699 1 74.19 326 SER A C 1
ATOM 2615 O O . SER A 1 326 ? 22.359 10.625 -4.398 1 74.19 326 SER A O 1
ATOM 2617 N N . GLN A 1 327 ? 24.172 10.781 -3.133 1 77.19 327 GLN A N 1
ATOM 2618 C CA . GLN A 1 327 ? 24.453 9.352 -3.174 1 77.19 327 GLN A CA 1
ATOM 2619 C C . GLN A 1 327 ? 23.375 8.562 -2.443 1 77.19 327 GLN A C 1
ATOM 2621 O O . GLN A 1 327 ? 22.969 7.484 -2.891 1 77.19 327 GLN A O 1
ATOM 2626 N N . LEU A 1 328 ? 23.031 9.156 -1.348 1 76.94 328 LEU A N 1
ATOM 2627 C CA . LEU A 1 328 ? 21.969 8.516 -0.58 1 76.94 328 LEU A CA 1
ATOM 2628 C C . LEU A 1 328 ? 20.672 8.484 -1.374 1 76.94 328 LEU A C 1
ATOM 2630 O O . LEU A 1 328 ? 19.938 7.496 -1.336 1 76.94 328 LEU A O 1
ATOM 2634 N N . MET A 1 329 ? 20.516 9.445 -2.115 1 77.56 329 MET A N 1
ATOM 2635 C CA . MET A 1 329 ? 19.281 9.562 -2.885 1 77.56 329 MET A CA 1
ATOM 2636 C C . MET A 1 329 ? 19.234 8.523 -4 1 77.56 329 MET A C 1
ATOM 2638 O O . MET A 1 329 ? 18.156 8.047 -4.355 1 77.56 329 MET A O 1
ATOM 2642 N N . LYS A 1 330 ? 20.328 8.188 -4.5 1 78.56 330 LYS A N 1
ATOM 2643 C CA . LYS A 1 330 ? 20.406 7.199 -5.566 1 78.56 330 LYS A CA 1
ATOM 2644 C C . LYS A 1 330 ? 20.062 5.805 -5.051 1 78.56 330 LYS A C 1
ATOM 2646 O O . LYS A 1 330 ? 19.516 4.977 -5.785 1 78.56 330 LYS A O 1
ATOM 2651 N N . LYS A 1 331 ? 20.328 5.562 -3.846 1 80.69 331 LYS A N 1
ATOM 2652 C CA . LYS A 1 331 ? 20.172 4.234 -3.26 1 80.69 331 LYS A CA 1
ATOM 2653 C C . LYS A 1 331 ? 18.812 4.102 -2.568 1 80.69 331 LYS A C 1
ATOM 2655 O O . LYS A 1 331 ? 18.328 2.992 -2.344 1 80.69 331 LYS A O 1
ATOM 2660 N N . MET A 1 332 ? 18.188 5.102 -2.357 1 80.38 332 MET A N 1
ATOM 2661 C CA . MET A 1 332 ? 17.016 5.137 -1.504 1 80.38 332 MET A CA 1
ATOM 2662 C C . MET A 1 332 ? 15.836 4.426 -2.17 1 80.38 332 MET A C 1
ATOM 2664 O O . MET A 1 332 ? 15.109 3.678 -1.516 1 80.38 332 MET A O 1
ATOM 2668 N N . PRO A 1 333 ? 15.695 4.645 -3.434 1 82.06 333 PRO A N 1
ATOM 2669 C CA . PRO A 1 333 ? 14.57 3.938 -4.051 1 82.06 333 PRO A CA 1
ATOM 2670 C C . PRO A 1 333 ? 14.695 2.42 -3.945 1 82.06 333 PRO A C 1
ATOM 2672 O O . PRO A 1 333 ? 13.703 1.726 -3.725 1 82.06 333 PRO A O 1
ATOM 2675 N N . HIS A 1 334 ? 15.922 1.946 -4.199 1 83.44 334 HIS A N 1
ATOM 2676 C CA . HIS A 1 334 ? 16.172 0.516 -4.066 1 83.44 334 HIS A CA 1
ATOM 2677 C C . HIS A 1 334 ? 15.922 0.042 -2.639 1 83.44 334 HIS A C 1
ATOM 2679 O O . HIS A 1 334 ? 15.352 -1.029 -2.428 1 83.44 334 HIS A O 1
ATOM 2685 N N . PHE A 1 335 ? 16.406 0.82 -1.743 1 85.44 335 PHE A N 1
ATOM 2686 C CA . PHE A 1 335 ? 16.188 0.516 -0.334 1 85.44 335 PHE A CA 1
ATOM 2687 C C . PHE A 1 335 ? 14.703 0.466 -0.015 1 85.44 335 PHE A C 1
ATOM 2689 O O . PHE A 1 335 ? 14.234 -0.466 0.641 1 85.44 335 PHE A O 1
ATOM 2696 N N . ARG A 1 336 ? 13.977 1.417 -0.366 1 86.44 336 ARG A N 1
ATOM 2697 C CA . ARG A 1 336 ? 12.531 1.473 -0.15 1 86.44 336 ARG A CA 1
ATOM 2698 C C . ARG A 1 336 ? 11.836 0.266 -0.771 1 86.44 336 ARG A C 1
ATOM 2700 O O . ARG A 1 336 ? 10.953 -0.332 -0.157 1 86.44 336 ARG A O 1
ATOM 2707 N N . LYS A 1 337 ? 12.211 -0.066 -1.975 1 85.56 337 LYS A N 1
ATOM 2708 C CA . LYS A 1 337 ? 11.617 -1.209 -2.668 1 85.56 337 LYS A CA 1
ATOM 2709 C C . LYS A 1 337 ? 11.859 -2.504 -1.897 1 85.56 337 LYS A C 1
ATOM 2711 O O . LYS A 1 337 ? 10.961 -3.338 -1.779 1 85.56 337 LYS A O 1
ATOM 2716 N N . GLN A 1 338 ? 13.016 -2.656 -1.457 1 88 338 GLN A N 1
ATOM 2717 C CA . GLN A 1 338 ? 13.367 -3.848 -0.689 1 88 338 GLN A CA 1
ATOM 2718 C C . GLN A 1 338 ? 12.539 -3.932 0.594 1 88 338 GLN A C 1
ATOM 2720 O O . GLN A 1 338 ? 12.055 -5.004 0.955 1 88 338 GLN A O 1
ATOM 2725 N N . LEU A 1 339 ? 12.391 -2.848 1.234 1 87.31 339 LEU A N 1
ATOM 2726 C CA . LEU A 1 339 ? 11.617 -2.818 2.467 1 87.31 339 LEU A CA 1
ATOM 2727 C C . LEU A 1 339 ? 10.148 -3.141 2.191 1 87.31 339 LEU A C 1
ATOM 2729 O O . LEU A 1 339 ? 9.508 -3.85 2.969 1 87.31 339 LEU A O 1
ATOM 2733 N N . SER A 1 340 ? 9.703 -2.574 1.191 1 86 340 SER A N 1
ATOM 2734 C CA . SER A 1 340 ? 8.32 -2.824 0.817 1 86 340 SER A CA 1
ATOM 2735 C C . SER A 1 340 ? 8.086 -4.301 0.522 1 86 340 SER A C 1
ATOM 2737 O O . SER A 1 340 ? 7.062 -4.863 0.926 1 86 340 SER A O 1
ATOM 2739 N N . THR A 1 341 ? 8.969 -4.895 -0.191 1 89.88 341 THR A N 1
ATOM 2740 C CA . THR A 1 341 ? 8.867 -6.309 -0.525 1 89.88 341 THR A CA 1
ATOM 2741 C C . THR A 1 341 ? 8.914 -7.168 0.737 1 89.88 341 THR A C 1
ATOM 2743 O O . THR A 1 341 ? 8.156 -8.125 0.868 1 89.88 341 THR A O 1
ATOM 2746 N N . GLN A 1 342 ? 9.836 -6.816 1.614 1 89.69 342 GLN A N 1
ATOM 2747 C CA . GLN A 1 342 ? 9.922 -7.551 2.873 1 89.69 342 GLN A CA 1
ATOM 2748 C C . GLN A 1 342 ? 8.617 -7.449 3.662 1 89.69 342 GLN A C 1
ATOM 2750 O O . GLN A 1 342 ? 8.164 -8.438 4.246 1 89.69 342 GLN A O 1
ATOM 2755 N N . THR A 1 343 ? 8.062 -6.297 3.707 1 87.75 343 THR A N 1
ATOM 2756 C CA . THR A 1 343 ? 6.809 -6.078 4.414 1 87.75 343 THR A CA 1
ATOM 2757 C C . THR A 1 343 ? 5.691 -6.93 3.811 1 87.75 343 THR A C 1
ATOM 2759 O O . THR A 1 343 ? 4.875 -7.496 4.539 1 87.75 343 THR A O 1
ATOM 2762 N N . LEU A 1 344 ? 5.699 -6.992 2.533 1 89.06 344 LEU A N 1
ATOM 2763 C CA . LEU A 1 344 ? 4.699 -7.789 1.828 1 89.06 344 LEU A CA 1
ATOM 2764 C C . LEU A 1 344 ? 4.793 -9.258 2.232 1 89.06 344 LEU A C 1
ATOM 2766 O O . LEU A 1 344 ? 3.791 -9.859 2.623 1 89.06 344 LEU A O 1
ATOM 2770 N N . HIS A 1 345 ? 5.906 -9.828 2.111 1 92.31 345 HIS A N 1
ATOM 2771 C CA . HIS A 1 345 ? 6.078 -11.25 2.387 1 92.31 345 HIS A CA 1
ATOM 2772 C C . HIS A 1 345 ? 5.883 -11.555 3.869 1 92.31 345 HIS A C 1
ATOM 2774 O O . HIS A 1 345 ? 5.414 -12.633 4.23 1 92.31 345 HIS A O 1
ATOM 2780 N N . LEU A 1 346 ? 6.242 -10.594 4.691 1 89.94 346 LEU A N 1
ATOM 2781 C CA . LEU A 1 346 ? 5.938 -10.742 6.113 1 89.94 346 LEU A CA 1
ATOM 2782 C C . LEU A 1 346 ? 4.43 -10.805 6.336 1 89.94 346 LEU A C 1
ATOM 2784 O O . LEU A 1 346 ? 3.951 -11.57 7.176 1 89.94 346 LEU A O 1
ATOM 2788 N N . ASN A 1 347 ? 3.771 -9.914 5.688 1 89.44 347 ASN A N 1
ATOM 2789 C CA . ASN A 1 347 ? 2.316 -9.914 5.777 1 89.44 347 ASN A CA 1
ATOM 2790 C C . ASN A 1 347 ? 1.733 -11.266 5.359 1 89.44 347 ASN A C 1
ATOM 2792 O O . ASN A 1 347 ? 0.832 -11.789 6.016 1 89.44 347 ASN A O 1
ATOM 2796 N N . ILE A 1 348 ? 2.199 -11.82 4.281 1 93 348 ILE A N 1
ATOM 2797 C CA . ILE A 1 348 ? 1.748 -13.125 3.793 1 93 348 ILE A CA 1
ATOM 2798 C C . ILE A 1 348 ? 2.047 -14.195 4.832 1 93 348 ILE A C 1
ATOM 2800 O O . ILE A 1 348 ? 1.174 -15 5.176 1 93 348 ILE A O 1
ATOM 2804 N N . ALA A 1 349 ? 3.26 -14.234 5.312 1 92.25 349 ALA A N 1
ATOM 2805 C CA . ALA A 1 349 ? 3.68 -15.227 6.297 1 92.25 349 ALA A CA 1
ATOM 2806 C C . ALA A 1 349 ? 2.832 -15.133 7.562 1 92.25 349 ALA A C 1
ATOM 2808 O O . ALA A 1 349 ? 2.439 -16.156 8.133 1 92.25 349 ALA A O 1
ATOM 2809 N N . GLU A 1 350 ? 2.57 -13.961 8.016 1 89.31 350 GLU A N 1
ATOM 2810 C CA . GLU A 1 350 ? 1.753 -13.758 9.203 1 89.31 350 GLU A CA 1
ATOM 2811 C C . GLU A 1 350 ? 0.343 -14.305 9.008 1 89.31 350 GLU A C 1
ATOM 2813 O O . GLU A 1 350 ? -0.216 -14.93 9.914 1 89.31 350 GLU A O 1
ATOM 2818 N N . ASN A 1 351 ? -0.214 -13.969 7.906 1 90.88 351 ASN A N 1
ATOM 2819 C CA . ASN A 1 351 ? -1.563 -14.445 7.625 1 90.88 351 ASN A CA 1
ATOM 2820 C C . ASN A 1 351 ? -1.614 -15.969 7.535 1 90.88 351 ASN A C 1
ATOM 2822 O O . ASN A 1 351 ? -2.594 -16.594 7.953 1 90.88 351 ASN A O 1
ATOM 2826 N N . CYS A 1 352 ? -0.629 -16.578 6.922 1 93.38 352 CYS A N 1
ATOM 2827 C CA . CYS A 1 352 ? -0.534 -18.031 6.902 1 93.38 352 CYS A CA 1
ATOM 2828 C C . CYS A 1 352 ? -0.457 -18.594 8.312 1 93.38 352 CYS A C 1
ATOM 2830 O O . CYS A 1 352 ? -1.135 -19.578 8.641 1 93.38 352 CYS A O 1
ATOM 2832 N N . MET A 1 353 ? 0.341 -18 9.109 1 91 353 MET A N 1
ATOM 2833 C CA . MET A 1 353 ? 0.551 -18.469 10.477 1 91 353 MET A CA 1
ATOM 2834 C C . MET A 1 353 ? -0.719 -18.328 11.305 1 91 353 MET A C 1
ATOM 2836 O O . MET A 1 353 ? -0.996 -19.156 12.18 1 91 353 MET A O 1
ATOM 2840 N N . LYS A 1 354 ? -1.41 -17.203 11.094 1 89.81 354 LYS A N 1
ATOM 2841 C CA . LYS A 1 354 ? -2.689 -17.047 11.781 1 89.81 354 LYS A CA 1
ATOM 2842 C C . LYS A 1 354 ? -3.627 -18.203 11.492 1 89.81 354 LYS A C 1
ATOM 2844 O O . LYS A 1 354 ? -4.27 -18.734 12.398 1 89.81 354 LYS A O 1
ATOM 2849 N N . LYS A 1 355 ? -3.678 -18.609 10.227 1 91.5 355 LYS A N 1
ATOM 2850 C CA . LYS A 1 355 ? -4.484 -19.766 9.844 1 91.5 355 LYS A CA 1
ATOM 2851 C C . LYS A 1 355 ? -3.922 -21.047 10.445 1 91.5 355 LYS A C 1
ATOM 2853 O O . LYS A 1 355 ? -4.68 -21.922 10.875 1 91.5 355 LYS A O 1
ATOM 2858 N N . PHE A 1 356 ? -2.645 -21.141 10.477 1 91.75 356 PHE A N 1
ATOM 2859 C CA . PHE A 1 356 ? -1.957 -22.328 11 1 91.75 356 PHE A CA 1
ATOM 2860 C C . PHE A 1 356 ? -2.277 -22.516 12.477 1 91.75 356 PHE A C 1
ATOM 2862 O O . PHE A 1 356 ? -2.654 -23.609 12.898 1 91.75 356 PHE A O 1
ATOM 2869 N N . GLN A 1 357 ? -2.127 -21.469 13.188 1 87.5 357 GLN A N 1
ATOM 2870 C CA . GLN A 1 357 ? -2.305 -21.531 14.633 1 87.5 357 GLN A CA 1
ATOM 2871 C C . GLN A 1 357 ? -3.771 -21.75 15 1 87.5 357 GLN A C 1
ATOM 2873 O O . GLN A 1 357 ? -4.082 -22.359 16.016 1 87.5 357 GLN A O 1
ATOM 2878 N N . SER A 1 358 ? -4.594 -21.266 14.195 1 85.62 358 SER A N 1
ATOM 2879 C CA . SER A 1 358 ? -6.02 -21.359 14.492 1 85.62 358 SER A CA 1
ATOM 2880 C C . SER A 1 358 ? -6.512 -22.797 14.344 1 85.62 358 SER A C 1
ATOM 2882 O O . SER A 1 358 ? -7.164 -23.328 15.25 1 85.62 358 SER A O 1
ATOM 2884 N N . HIS A 1 359 ? -6.223 -23.469 13.156 1 86.12 359 HIS A N 1
ATOM 2885 C CA . HIS A 1 359 ? -6.844 -24.781 12.992 1 86.12 359 HIS A CA 1
ATOM 2886 C C . HIS A 1 359 ? -5.926 -25.734 12.227 1 86.12 359 HIS A C 1
ATOM 2888 O O . HIS A 1 359 ? -6.055 -26.953 12.344 1 86.12 359 HIS A O 1
ATOM 2894 N N . VAL A 1 360 ? -4.969 -25.328 11.523 1 90.56 360 VAL A N 1
ATOM 2895 C CA . VAL A 1 360 ? -4.227 -26.156 10.586 1 90.56 360 VAL A CA 1
ATOM 2896 C C . VAL A 1 360 ? -3.17 -26.969 11.336 1 90.56 360 VAL A C 1
ATOM 2898 O O . VAL A 1 360 ? -2.838 -28.094 10.945 1 90.56 360 VAL A O 1
ATOM 2901 N N . GLU A 1 361 ? -2.699 -26.375 12.422 1 89.94 361 GLU A N 1
ATOM 2902 C CA . GLU A 1 361 ? -1.667 -27.062 13.195 1 89.94 361 GLU A CA 1
ATOM 2903 C C . GLU A 1 361 ? -2.146 -28.438 13.664 1 89.94 361 GLU A C 1
ATOM 2905 O O . GLU A 1 361 ? -1.453 -29.438 13.484 1 89.94 361 GLU A O 1
ATOM 2910 N N . LYS A 1 362 ? -3.311 -28.484 14.266 1 89.62 362 LYS A N 1
ATOM 2911 C CA . LYS A 1 362 ? -3.877 -29.734 14.773 1 89.62 362 LYS A CA 1
ATOM 2912 C C . LYS A 1 362 ? -4.156 -30.703 13.633 1 89.62 362 LYS A C 1
ATOM 2914 O O . LYS A 1 362 ? -3.967 -31.922 13.781 1 89.62 362 LYS A O 1
ATOM 2919 N N . LEU A 1 363 ? -4.562 -30.234 12.586 1 94.31 363 LEU A N 1
ATOM 2920 C CA . LEU A 1 363 ? -4.852 -31.047 11.406 1 94.31 363 LEU A CA 1
ATOM 2921 C C . LEU A 1 363 ? -3.574 -31.672 10.852 1 94.31 363 LEU A C 1
ATOM 2923 O O . LEU A 1 363 ? -3.562 -32.844 10.477 1 94.31 363 LEU A O 1
ATOM 2927 N N . CYS A 1 364 ? -2.535 -30.906 10.82 1 93.81 364 CYS A N 1
ATOM 2928 C CA . CYS A 1 364 ? -1.277 -31.344 10.227 1 93.81 364 CYS A CA 1
ATOM 2929 C C . CYS A 1 364 ? -0.718 -32.562 10.969 1 93.81 364 CYS A C 1
ATOM 2931 O O . CYS A 1 364 ? -0.179 -33.469 10.352 1 93.81 364 CYS A O 1
ATOM 2933 N N . LYS A 1 365 ? -0.835 -32.5 12.234 1 92.5 365 LYS A N 1
ATOM 2934 C CA . LYS A 1 365 ? -0.335 -33.625 13.016 1 92.5 365 LYS A CA 1
ATOM 2935 C C . LYS A 1 365 ? -1.043 -34.906 12.633 1 92.5 365 LYS A C 1
ATOM 2937 O O . LYS A 1 365 ? -0.393 -35.906 12.352 1 92.5 365 LYS A O 1
ATOM 2942 N N . SER A 1 366 ? -2.326 -34.844 12.633 1 95 366 SER A N 1
ATOM 2943 C CA . SER A 1 366 ? -3.119 -36.031 12.266 1 95 366 SER A CA 1
ATOM 2944 C C . SER A 1 366 ? -2.863 -36.438 10.82 1 95 366 SER A C 1
ATOM 2946 O O . SER A 1 366 ? -2.773 -37.625 10.523 1 95 366 SER A O 1
ATOM 2948 N N . GLU A 1 367 ? -2.74 -35.5 9.938 1 96.75 367 GLU A N 1
ATOM 2949 C CA . GLU A 1 367 ? -2.533 -35.781 8.516 1 96.75 367 GLU A CA 1
ATOM 2950 C C . GLU A 1 367 ? -1.203 -36.5 8.281 1 96.75 367 GLU A C 1
ATOM 2952 O O . GLU A 1 367 ? -1.132 -37.438 7.5 1 96.75 367 GLU A O 1
ATOM 2957 N N . GLN A 1 368 ? -0.195 -36 8.961 1 95.12 368 GLN A N 1
ATOM 2958 C CA . GLN A 1 368 ? 1.121 -36.625 8.82 1 95.12 368 GLN A CA 1
ATOM 2959 C C . GLN A 1 368 ? 1.114 -38.062 9.344 1 95.12 368 GLN A C 1
ATOM 2961 O O . GLN A 1 368 ? 1.688 -38.969 8.711 1 95.12 368 GLN A O 1
ATOM 2966 N N . ASP A 1 369 ? 0.477 -38.219 10.43 1 95.62 369 ASP A N 1
ATOM 2967 C CA . ASP A 1 369 ? 0.388 -39.562 11.008 1 95.62 369 ASP A CA 1
ATOM 2968 C C . ASP A 1 369 ? -0.367 -40.5 10.078 1 95.62 369 ASP A C 1
ATOM 2970 O O . ASP A 1 369 ? 0.016 -41.688 9.922 1 95.62 369 ASP A O 1
ATOM 2974 N N . LEU A 1 370 ? -1.405 -40.031 9.531 1 95.88 370 LEU A N 1
ATOM 2975 C CA . LEU A 1 370 ? -2.201 -40.844 8.617 1 95.88 370 LEU A CA 1
ATOM 2976 C C . LEU A 1 370 ? -1.431 -41.125 7.336 1 95.88 370 LEU A C 1
ATOM 2978 O O . LEU A 1 370 ? -1.438 -42.25 6.84 1 95.88 370 LEU A O 1
ATOM 2982 N N . ALA A 1 371 ? -0.796 -40.188 6.762 1 94.31 371 ALA A N 1
ATOM 2983 C CA . ALA A 1 371 ? -0.095 -40.312 5.488 1 94.31 371 ALA A CA 1
ATOM 2984 C C . ALA A 1 371 ? 1.097 -41.25 5.602 1 94.31 371 ALA A C 1
ATOM 2986 O O . ALA A 1 371 ? 1.331 -42.062 4.711 1 94.31 371 ALA A O 1
ATOM 2987 N N . LEU A 1 372 ? 1.868 -41.125 6.68 1 92 372 LEU A N 1
ATOM 2988 C CA . LEU A 1 372 ? 3.09 -41.906 6.836 1 92 372 LEU A CA 1
ATOM 2989 C C . LEU A 1 372 ? 2.803 -43.219 7.543 1 92 372 LEU A C 1
ATOM 2991 O O . LEU A 1 372 ? 3.545 -44.188 7.379 1 92 372 LEU A O 1
ATOM 2995 N N . GLY A 1 373 ? 1.781 -43.25 8.359 1 92.12 373 GLY A N 1
ATOM 2996 C CA . GLY A 1 373 ? 1.481 -44.438 9.164 1 92.12 373 GLY A CA 1
ATOM 2997 C C . GLY A 1 373 ? 2.34 -44.531 10.406 1 92.12 373 GLY A C 1
ATOM 2998 O O . GLY A 1 373 ? 2.332 -45.562 11.086 1 92.12 373 GLY A O 1
ATOM 2999 N N . THR A 1 374 ? 3.172 -43.5 10.633 1 92.06 374 THR A N 1
ATOM 3000 C CA . THR A 1 374 ? 3.994 -43.406 11.828 1 92.06 374 THR A CA 1
ATOM 3001 C C . THR A 1 374 ? 3.814 -42.031 12.5 1 92.06 374 THR A C 1
ATOM 3003 O O . THR A 1 374 ? 3.496 -41.062 11.836 1 92.06 374 THR A O 1
ATOM 3006 N N . ASP A 1 375 ? 3.939 -42.031 13.75 1 90.06 375 ASP A N 1
ATOM 3007 C CA . ASP A 1 375 ? 3.811 -40.75 14.461 1 90.06 375 ASP A CA 1
ATOM 3008 C C . ASP A 1 375 ? 5.129 -40 14.461 1 90.06 375 ASP A C 1
ATOM 3010 O O . ASP A 1 375 ? 6.074 -40.375 13.766 1 90.06 375 ASP A O 1
ATOM 3014 N N . ALA A 1 376 ? 5.188 -38.875 15.102 1 86.56 376 ALA A N 1
ATOM 3015 C CA . ALA A 1 376 ? 6.328 -37.969 15.094 1 86.56 376 ALA A CA 1
ATOM 3016 C C . ALA A 1 376 ? 7.562 -38.625 15.703 1 86.56 376 ALA A C 1
ATOM 3018 O O . ALA A 1 376 ? 8.695 -38.281 15.344 1 86.56 376 ALA A O 1
ATOM 3019 N N . GLU A 1 377 ? 7.387 -39.594 16.547 1 87.19 377 GLU A N 1
ATOM 3020 C CA . GLU A 1 377 ? 8.484 -40.281 17.203 1 87.19 377 GLU A CA 1
ATOM 3021 C C . GLU A 1 377 ? 8.93 -41.5 16.391 1 87.19 377 GLU A C 1
ATOM 3023 O O . GLU A 1 377 ? 9.906 -42.188 16.75 1 87.19 377 GLU A O 1
ATOM 3028 N N . GLY A 1 378 ? 8.234 -41.812 15.336 1 87.5 378 GLY A N 1
ATOM 3029 C CA . GLY A 1 378 ? 8.602 -42.938 14.477 1 87.5 378 GLY A CA 1
ATOM 3030 C C . GLY A 1 378 ? 7.871 -44.219 14.812 1 87.5 378 GLY A C 1
ATOM 3031 O O . GLY A 1 378 ? 8.148 -45.25 14.227 1 87.5 378 GLY A O 1
ATOM 3032 N N . GLN A 1 379 ? 6.906 -44.125 15.719 1 92.06 379 GLN A N 1
ATOM 3033 C CA . GLN A 1 379 ? 6.125 -45.281 16.094 1 92.06 379 GLN A CA 1
ATOM 3034 C C . GLN A 1 379 ? 4.98 -45.531 15.117 1 92.06 379 GLN A C 1
ATOM 3036 O O . GLN A 1 379 ? 4.328 -44.594 14.672 1 92.06 379 GLN A O 1
ATOM 3041 N N . LYS A 1 380 ? 4.773 -46.75 14.828 1 93.19 380 LYS A N 1
ATOM 3042 C CA . LYS A 1 380 ? 3.721 -47.125 13.883 1 93.19 380 LYS A CA 1
ATOM 3043 C C . LYS A 1 380 ? 2.34 -46.812 14.461 1 93.19 380 LYS A C 1
ATOM 3045 O O . LYS A 1 380 ? 2.09 -47.062 15.641 1 93.19 380 LYS A O 1
ATOM 3050 N N . VAL A 1 381 ? 1.49 -46.344 13.625 1 92.81 381 VAL A N 1
ATOM 3051 C CA . VAL A 1 381 ? 0.115 -46.062 14.023 1 92.81 381 VAL A CA 1
ATOM 3052 C C . VAL A 1 381 ? -0.682 -47.344 14.094 1 92.81 381 VAL A C 1
ATOM 3054 O O . VAL A 1 381 ? -0.85 -48.031 13.078 1 92.81 381 VAL A O 1
ATOM 3057 N N . LYS A 1 382 ? -1.141 -47.688 15.188 1 91 382 LYS A N 1
ATOM 3058 C CA . LYS A 1 382 ? -1.842 -48.969 15.383 1 91 382 LYS A CA 1
ATOM 3059 C C . LYS A 1 382 ? -3.283 -48.875 14.891 1 91 382 LYS A C 1
ATOM 3061 O O . LYS A 1 382 ? -3.795 -49.812 14.273 1 91 382 LYS A O 1
ATOM 3066 N N . ASP A 1 383 ? -3.889 -47.812 15.25 1 92.75 383 ASP A N 1
ATOM 3067 C CA . ASP A 1 383 ? -5.277 -47.594 14.852 1 92.75 383 ASP A CA 1
ATOM 3068 C C . ASP A 1 383 ? -5.457 -46.25 14.164 1 92.75 383 ASP A C 1
ATOM 3070 O O . ASP A 1 383 ? -5.516 -45.219 14.828 1 92.75 383 ASP A O 1
ATOM 3074 N N . PHE A 1 384 ? -5.672 -46.312 12.898 1 93.75 384 PHE A N 1
ATOM 3075 C CA . PHE A 1 384 ? -5.805 -45.094 12.094 1 93.75 384 PHE A CA 1
ATOM 3076 C C . PHE A 1 384 ? -7.094 -44.375 12.438 1 93.75 384 PHE A C 1
ATOM 3078 O O . PHE A 1 384 ? -7.148 -43.125 12.352 1 93.75 384 PHE A O 1
ATOM 3085 N N . MET A 1 385 ? -8.07 -45.062 12.867 1 92.69 385 MET A N 1
ATOM 3086 C CA . MET A 1 385 ? -9.344 -44.438 13.211 1 92.69 385 MET A CA 1
ATOM 3087 C C . MET A 1 385 ? -9.211 -43.562 14.445 1 92.69 385 MET A C 1
ATOM 3089 O O . MET A 1 385 ? -9.875 -42.531 14.547 1 92.69 385 MET A O 1
ATOM 3093 N N . ARG A 1 386 ? -8.422 -43.969 15.312 1 93.62 386 ARG A N 1
ATOM 3094 C CA . ARG A 1 386 ? -8.203 -43.188 16.531 1 93.62 386 ARG A CA 1
ATOM 3095 C C . ARG A 1 386 ? -7.562 -41.844 16.203 1 93.62 386 ARG A C 1
ATOM 3097 O O . ARG A 1 386 ? -7.801 -40.844 16.891 1 93.62 386 ARG A O 1
ATOM 3104 N N . VAL A 1 387 ? -6.75 -41.844 15.18 1 94.69 387 VAL A N 1
ATOM 3105 C CA . VAL A 1 387 ? -6.098 -40.625 14.734 1 94.69 387 VAL A CA 1
ATOM 3106 C C . VAL A 1 387 ? -7.113 -39.719 14.016 1 94.69 387 VAL A C 1
ATOM 3108 O O . VAL A 1 387 ? -7.082 -38.5 14.164 1 94.69 387 VAL A O 1
ATOM 3111 N N . LEU A 1 388 ? -8.031 -40.344 13.32 1 95.5 388 LEU A N 1
ATOM 3112 C CA . LEU A 1 388 ? -8.977 -39.625 12.461 1 95.5 388 LEU A CA 1
ATOM 3113 C C . LEU A 1 388 ? -10.133 -39.062 13.281 1 95.5 388 LEU A C 1
ATOM 3115 O O . LEU A 1 388 ? -10.617 -37.969 13 1 95.5 388 LEU A O 1
ATOM 3119 N N . LEU A 1 389 ? -10.531 -39.688 14.289 1 93 389 LEU A N 1
ATOM 3120 C CA . LEU A 1 389 ? -11.758 -39.406 15.031 1 93 389 LEU A CA 1
ATOM 3121 C C . LEU A 1 389 ? -11.727 -38 15.625 1 93 389 LEU A C 1
ATOM 3123 O O . LEU A 1 389 ? -12.703 -37.281 15.539 1 93 389 LEU A O 1
ATOM 3127 N N . PRO A 1 390 ? -10.625 -37.656 16.203 1 92.25 390 PRO A N 1
ATOM 3128 C CA . PRO A 1 390 ? -10.586 -36.312 16.75 1 92.25 390 PRO A CA 1
ATOM 3129 C C . PRO A 1 390 ? -10.805 -35.219 15.703 1 92.25 390 PRO A C 1
ATOM 3131 O O . PRO A 1 390 ? -11.359 -34.156 16.016 1 92.25 390 PRO A O 1
ATOM 3134 N N . VAL A 1 391 ? -10.383 -35.406 14.484 1 93.75 391 VAL A N 1
ATOM 3135 C CA . VAL A 1 391 ? -10.555 -34.469 13.398 1 93.75 391 VAL A CA 1
ATOM 3136 C C . VAL A 1 391 ? -12.031 -34.375 13.008 1 93.75 391 VAL A C 1
ATOM 3138 O O . VAL A 1 391 ? -12.555 -33.281 12.781 1 93.75 391 VAL A O 1
ATOM 3141 N N . LEU A 1 392 ? -12.648 -35.5 13.023 1 93.19 392 LEU A N 1
ATOM 3142 C CA . LEU A 1 392 ? -14.047 -35.562 12.594 1 93.19 392 LEU A CA 1
ATOM 3143 C C . LEU A 1 392 ? -14.961 -34.938 13.633 1 93.19 392 LEU A C 1
ATOM 3145 O O . LEU A 1 392 ? -15.969 -34.312 13.273 1 93.19 392 LEU A O 1
ATOM 3149 N N . LEU A 1 393 ? -14.625 -35 14.867 1 90.38 393 LEU A N 1
ATOM 3150 C CA . LEU A 1 393 ? -15.477 -34.562 15.961 1 90.38 393 LEU A CA 1
ATOM 3151 C C . LEU A 1 393 ? -15.258 -33.062 16.234 1 90.38 393 LEU A C 1
ATOM 3153 O O . LEU A 1 393 ? -16.078 -32.438 16.891 1 90.38 393 LEU A O 1
ATOM 3157 N N . ASN A 1 394 ? -14.242 -32.625 15.75 1 89.19 394 ASN A N 1
ATOM 3158 C CA . ASN A 1 394 ? -13.945 -31.203 15.969 1 89.19 394 ASN A CA 1
ATOM 3159 C C . ASN A 1 394 ? -14.82 -30.297 15.102 1 89.19 394 ASN A C 1
ATOM 3161 O O . ASN A 1 394 ? -14.648 -30.25 13.883 1 89.19 394 ASN A O 1
ATOM 3165 N N . LYS A 1 395 ? -15.602 -29.438 15.609 1 87.38 395 LYS A N 1
ATOM 3166 C CA . LYS A 1 395 ? -16.578 -28.609 14.898 1 87.38 395 LYS A CA 1
ATOM 3167 C C . LYS A 1 395 ? -15.914 -27.375 14.297 1 87.38 395 LYS A C 1
ATOM 3169 O O . LYS A 1 395 ? -16.469 -26.734 13.406 1 87.38 395 LYS A O 1
ATOM 3174 N N . SER A 1 396 ? -14.742 -27.156 14.727 1 87.06 396 SER A N 1
ATOM 3175 C CA . SER A 1 396 ? -14.047 -25.969 14.234 1 87.06 396 SER A CA 1
ATOM 3176 C C . SER A 1 396 ? -13.492 -26.203 12.836 1 87.06 396 SER A C 1
ATOM 3178 O O . SER A 1 396 ? -13.164 -25.25 12.125 1 87.06 396 SER A O 1
ATOM 3180 N N . PHE A 1 397 ? -13.438 -27.453 12.461 1 91.31 397 PHE A N 1
ATOM 3181 C CA . PHE A 1 397 ? -12.852 -27.766 11.156 1 91.31 397 PHE A CA 1
ATOM 3182 C C . PHE A 1 397 ? -13.898 -27.703 10.062 1 91.31 397 PHE A C 1
ATOM 3184 O O . PHE A 1 397 ? -15.047 -28.109 10.258 1 91.31 397 PHE A O 1
ATOM 3191 N N . ALA A 1 398 ? -13.5 -27.141 8.992 1 90.69 398 ALA A N 1
ATOM 3192 C CA . ALA A 1 398 ? -14.383 -27.016 7.836 1 90.69 398 ALA A CA 1
ATOM 3193 C C . ALA A 1 398 ? -14.594 -28.375 7.164 1 90.69 398 ALA A C 1
ATOM 3195 O O . ALA A 1 398 ? -13.828 -29.312 7.406 1 90.69 398 ALA A O 1
ATOM 3196 N N . GLY A 1 399 ? -15.578 -28.453 6.348 1 93.25 399 GLY A N 1
ATOM 3197 C CA . GLY A 1 399 ? -15.875 -29.688 5.629 1 93.25 399 GLY A CA 1
ATOM 3198 C C . GLY A 1 399 ? -14.727 -30.156 4.754 1 93.25 399 GLY A C 1
ATOM 3199 O O . GLY A 1 399 ? -14.422 -31.359 4.707 1 93.25 399 GLY A O 1
ATOM 3200 N N . TYR A 1 400 ? -14.102 -29.297 4.121 1 95.38 400 TYR A N 1
ATOM 3201 C CA . TYR A 1 400 ? -13 -29.641 3.236 1 95.38 400 TYR A CA 1
ATOM 3202 C C . TYR A 1 400 ? -11.852 -30.266 4.02 1 95.38 400 TYR A C 1
ATOM 3204 O O . TYR A 1 400 ? -11.203 -31.203 3.539 1 95.38 400 TYR A O 1
ATOM 3212 N N . ASP A 1 401 ? -11.656 -29.766 5.18 1 96.06 401 ASP A N 1
ATOM 3213 C CA . ASP A 1 401 ? -10.586 -30.312 6.016 1 96.06 401 ASP A CA 1
ATOM 3214 C C . ASP A 1 401 ? -10.914 -31.734 6.461 1 96.06 401 ASP A C 1
ATOM 3216 O O . ASP A 1 401 ? -10.031 -32.594 6.488 1 96.06 401 ASP A O 1
ATOM 3220 N N . LYS A 1 402 ? -12.109 -31.922 6.805 1 96.06 402 LYS A N 1
ATOM 3221 C CA . LYS A 1 402 ? -12.539 -33.25 7.219 1 96.06 402 LYS A CA 1
ATOM 3222 C C . LYS A 1 402 ? -12.438 -34.25 6.066 1 96.06 402 LYS A C 1
ATOM 3224 O O . LYS A 1 402 ? -12.031 -35.406 6.262 1 96.06 402 LYS A O 1
ATOM 3229 N N . ILE A 1 403 ? -12.812 -33.812 4.926 1 97.62 403 ILE A N 1
ATOM 3230 C CA . ILE A 1 403 ? -12.742 -34.656 3.738 1 97.62 403 ILE A CA 1
ATOM 3231 C C . ILE A 1 403 ? -11.297 -35.031 3.461 1 97.62 403 ILE A C 1
ATOM 3233 O O . ILE A 1 403 ? -11 -36.188 3.131 1 97.62 403 ILE A O 1
ATOM 3237 N N . ARG A 1 404 ? -10.391 -34.062 3.555 1 97.5 404 ARG A N 1
ATOM 3238 C CA . ARG A 1 404 ? -8.969 -34.344 3.359 1 97.5 404 ARG A CA 1
ATOM 3239 C C . ARG A 1 404 ? -8.477 -35.406 4.328 1 97.5 404 ARG A C 1
ATOM 3241 O O . ARG A 1 404 ? -7.762 -36.344 3.93 1 97.5 404 ARG A O 1
ATOM 3248 N N . ALA A 1 405 ? -8.914 -35.281 5.539 1 96.75 405 ALA A N 1
ATOM 3249 C CA . ALA A 1 405 ? -8.5 -36.25 6.555 1 96.75 405 ALA A CA 1
ATOM 3250 C C . ALA A 1 405 ? -9.07 -37.656 6.262 1 96.75 405 ALA A C 1
ATOM 3252 O O . ALA A 1 405 ? -8.375 -38.656 6.406 1 96.75 405 ALA A O 1
ATOM 3253 N N . ILE A 1 406 ? -10.289 -37.688 5.891 1 97.38 406 ILE A N 1
ATOM 3254 C CA . ILE A 1 406 ? -10.938 -38.938 5.562 1 97.38 406 ILE A CA 1
ATOM 3255 C C . ILE A 1 406 ? -10.219 -39.594 4.387 1 97.38 406 ILE A C 1
ATOM 3257 O O . ILE A 1 406 ? -9.977 -40.812 4.402 1 97.38 406 ILE A O 1
ATOM 3261 N N . LEU A 1 407 ? -9.922 -38.844 3.43 1 97.88 407 LEU A N 1
ATOM 3262 C CA . LEU A 1 407 ? -9.211 -39.375 2.264 1 97.88 407 LEU A CA 1
ATOM 3263 C C . LEU A 1 407 ? -7.859 -39.938 2.662 1 97.88 407 LEU A C 1
ATOM 3265 O O . LEU A 1 407 ? -7.484 -41.031 2.205 1 97.88 407 LEU A O 1
ATOM 3269 N N . LEU A 1 408 ? -7.145 -39.219 3.48 1 97.44 408 LEU A N 1
ATOM 3270 C CA . LEU A 1 408 ? -5.844 -39.688 3.922 1 97.44 408 LEU A CA 1
ATOM 3271 C C . LEU A 1 408 ? -5.984 -41.031 4.66 1 97.44 408 LEU A C 1
ATOM 3273 O O . LEU A 1 408 ? -5.145 -41.906 4.516 1 97.44 408 LEU A O 1
ATOM 3277 N N . TYR A 1 409 ? -7.012 -41.125 5.43 1 96.44 409 TYR A N 1
ATOM 3278 C CA . TYR A 1 409 ? -7.324 -42.375 6.113 1 96.44 409 TYR A CA 1
ATOM 3279 C C . TYR A 1 409 ? -7.555 -43.5 5.113 1 96.44 409 TYR A C 1
ATOM 3281 O O . TYR A 1 409 ? -6.973 -44.594 5.238 1 96.44 409 TYR A O 1
ATOM 3289 N N . ILE A 1 410 ? -8.289 -43.25 4.133 1 95.56 410 ILE A N 1
ATOM 3290 C CA . ILE A 1 410 ? -8.641 -44.25 3.133 1 95.56 410 ILE A CA 1
ATOM 3291 C C . ILE A 1 410 ? -7.406 -44.625 2.312 1 95.56 410 ILE A C 1
ATOM 3293 O O . ILE A 1 410 ? -7.164 -45.781 2.029 1 95.56 410 ILE A O 1
ATOM 3297 N N . PHE A 1 411 ? -6.652 -43.625 1.898 1 94.19 411 PHE A N 1
ATOM 3298 C CA . PHE A 1 411 ? -5.449 -43.875 1.113 1 94.19 411 PHE A CA 1
ATOM 3299 C C . PHE A 1 411 ? -4.465 -44.75 1.879 1 94.19 411 PHE A C 1
ATOM 3301 O O . PHE A 1 411 ? -3.84 -45.656 1.301 1 94.19 411 PHE A O 1
ATOM 3308 N N . SER A 1 412 ? -4.336 -44.438 3.162 1 90.75 412 SER A N 1
ATOM 3309 C CA . SER A 1 412 ? -3.393 -45.188 3.994 1 90.75 412 SER A CA 1
ATOM 3310 C C . SER A 1 412 ? -3.801 -46.656 4.133 1 90.75 412 SER A C 1
ATOM 3312 O O . SER A 1 412 ? -2.947 -47.531 4.246 1 90.75 412 SER A O 1
ATOM 3314 N N . MET A 1 413 ? -5.051 -46.875 4.098 1 89.5 413 MET A N 1
ATOM 3315 C CA . MET A 1 413 ? -5.566 -48.25 4.277 1 89.5 413 MET A CA 1
ATOM 3316 C C . MET A 1 413 ? -5.781 -48.906 2.928 1 89.5 413 MET A C 1
ATOM 3318 O O . MET A 1 413 ? -6.164 -50.094 2.873 1 89.5 413 MET A O 1
ATOM 3322 N N . ASN A 1 414 ? -5.504 -48.219 1.897 1 89.06 414 ASN A N 1
ATOM 3323 C CA . ASN A 1 414 ? -5.727 -48.719 0.542 1 89.06 414 ASN A CA 1
ATOM 3324 C C . ASN A 1 414 ? -7.172 -49.156 0.334 1 89.06 414 ASN A C 1
ATOM 3326 O O . ASN A 1 414 ? -7.426 -50.219 -0.187 1 89.06 414 ASN A O 1
ATOM 3330 N N . GLY A 1 415 ? -8.07 -48.25 0.914 1 91.12 415 GLY A N 1
ATOM 3331 C CA . GLY A 1 415 ? -9.492 -48.5 0.761 1 91.12 415 GLY A CA 1
ATOM 3332 C C . GLY A 1 415 ? -10.195 -48.781 2.076 1 91.12 415 GLY A C 1
ATOM 3333 O O . GLY A 1 415 ? -9.547 -49 3.102 1 91.12 415 GLY A O 1
ATOM 3334 N N . THR A 1 416 ? -11.5 -48.719 2.051 1 93.5 416 THR A N 1
ATOM 3335 C CA . THR A 1 416 ? -12.336 -49 3.207 1 93.5 416 THR A CA 1
ATOM 3336 C C . THR A 1 416 ? -13.617 -49.719 2.781 1 93.5 416 THR A C 1
ATOM 3338 O O . THR A 1 416 ? -13.789 -50.062 1.604 1 93.5 416 THR A O 1
ATOM 3341 N N . THR A 1 417 ? -14.391 -50.156 3.734 1 94 417 THR A N 1
ATOM 3342 C CA . THR A 1 417 ? -15.664 -50.781 3.416 1 94 417 THR A CA 1
ATOM 3343 C C . THR A 1 417 ? -16.75 -49.719 3.172 1 94 417 THR A C 1
ATOM 3345 O O . THR A 1 417 ? -16.641 -48.594 3.656 1 94 417 THR A O 1
ATOM 3348 N N . GLN A 1 418 ? -17.766 -50.156 2.461 1 93.81 418 GLN A N 1
ATOM 3349 C CA . GLN A 1 418 ? -18.859 -49.25 2.17 1 93.81 418 GLN A CA 1
ATOM 3350 C C . GLN A 1 418 ? -19.562 -48.781 3.449 1 93.81 418 GLN A C 1
ATOM 3352 O O . GLN A 1 418 ? -19.906 -47.625 3.588 1 93.81 418 GLN A O 1
ATOM 3357 N N . GLU A 1 419 ? -19.719 -49.688 4.316 1 94.06 419 GLU A N 1
ATOM 3358 C CA . GLU A 1 419 ? -20.375 -49.375 5.586 1 94.06 419 GLU A CA 1
ATOM 3359 C C . GLU A 1 419 ? -19.594 -48.312 6.367 1 94.06 419 GLU A C 1
ATOM 3361 O O . GLU A 1 419 ? -20.172 -47.375 6.891 1 94.06 419 GLU A O 1
ATOM 3366 N N . ASN A 1 420 ? -18.328 -48.562 6.43 1 94.19 420 ASN A N 1
ATOM 3367 C CA . ASN A 1 420 ? -17.469 -47.625 7.145 1 94.19 420 ASN A CA 1
ATOM 3368 C C . ASN A 1 420 ? -17.453 -46.25 6.473 1 94.19 420 ASN A C 1
ATOM 3370 O O . ASN A 1 420 ? -17.438 -45.219 7.148 1 94.19 420 ASN A O 1
ATOM 3374 N N . LEU A 1 421 ? -17.359 -46.281 5.164 1 95.5 421 LEU A N 1
ATOM 3375 C CA . LEU A 1 421 ? -17.375 -45.031 4.406 1 95.5 421 LEU A CA 1
ATOM 3376 C C . LEU A 1 421 ? -18.641 -44.219 4.691 1 95.5 421 LEU A C 1
ATOM 3378 O O . LEU A 1 421 ? -18.578 -43 4.91 1 95.5 421 LEU A O 1
ATOM 3382 N N . ASP A 1 422 ? -19.75 -44.875 4.738 1 95.56 422 ASP A N 1
ATOM 3383 C CA . ASP A 1 422 ? -21.031 -44.219 5.004 1 95.56 422 ASP A CA 1
ATOM 3384 C C . ASP A 1 422 ? -21.047 -43.594 6.406 1 95.56 422 ASP A C 1
ATOM 3386 O O . ASP A 1 422 ? -21.578 -42.5 6.609 1 95.56 422 ASP A O 1
ATOM 3390 N N . LYS A 1 423 ? -20.531 -44.312 7.309 1 94.69 423 LYS A N 1
ATOM 3391 C CA . LYS A 1 423 ? -20.469 -43.812 8.68 1 94.69 423 LYS A CA 1
ATOM 3392 C C . LYS A 1 423 ? -19.609 -42.562 8.773 1 94.69 423 LYS A C 1
ATOM 3394 O O . LYS A 1 423 ? -19.969 -41.594 9.461 1 94.69 423 LYS A O 1
ATOM 3399 N N . LEU A 1 424 ? -18.484 -42.625 8.094 1 94.75 424 LEU A N 1
ATOM 3400 C CA . LEU A 1 424 ? -17.578 -41.5 8.102 1 94.75 424 LEU A CA 1
ATOM 3401 C C . LEU A 1 424 ? -18.25 -40.25 7.504 1 94.75 424 LEU A C 1
ATOM 3403 O O . LEU A 1 424 ? -18.156 -39.156 8.062 1 94.75 424 LEU A O 1
ATOM 3407 N N . ILE A 1 425 ? -18.922 -40.438 6.387 1 94.69 425 ILE A N 1
ATOM 3408 C CA . ILE A 1 425 ? -19.594 -39.344 5.676 1 94.69 425 ILE A CA 1
ATOM 3409 C C . ILE A 1 425 ? -20.688 -38.75 6.559 1 94.69 425 ILE A C 1
ATOM 3411 O O . ILE A 1 425 ? -20.859 -37.531 6.617 1 94.69 425 ILE A O 1
ATOM 3415 N N . GLN A 1 426 ? -21.359 -39.562 7.238 1 92.5 426 GLN A N 1
ATOM 3416 C CA . GLN A 1 426 ? -22.453 -39.125 8.102 1 92.5 426 GLN A CA 1
ATOM 3417 C C . GLN A 1 426 ? -21.922 -38.375 9.312 1 92.5 426 GLN A C 1
ATOM 3419 O O . GLN A 1 426 ? -22.438 -37.281 9.656 1 92.5 426 GLN A O 1
ATOM 3424 N N . HIS A 1 427 ? -20.938 -38.906 9.891 1 88.94 427 HIS A N 1
ATOM 3425 C CA . HIS A 1 427 ? -20.391 -38.312 11.094 1 88.94 427 HIS A CA 1
ATOM 3426 C C . HIS A 1 427 ? -19.734 -36.969 10.781 1 88.94 427 HIS A C 1
ATOM 3428 O O . HIS A 1 427 ? -19.75 -36.062 11.617 1 88.94 427 HIS A O 1
ATOM 3434 N N . ALA A 1 428 ? -19.125 -36.906 9.641 1 92.12 428 ALA A N 1
ATOM 3435 C CA . ALA A 1 428 ? -18.453 -35.656 9.25 1 92.12 428 ALA A CA 1
ATOM 3436 C C . ALA A 1 428 ? -19.453 -34.656 8.688 1 92.12 428 ALA A C 1
ATOM 3438 O O . ALA A 1 428 ? -19.094 -33.5 8.438 1 92.12 428 ALA A O 1
ATOM 3439 N N . GLN A 1 429 ? -20.719 -35.031 8.492 1 91.38 429 GLN A N 1
ATOM 3440 C CA . GLN A 1 429 ? -21.797 -34.188 7.973 1 91.38 429 GLN A CA 1
ATOM 3441 C C . GLN A 1 429 ? -21.438 -33.625 6.59 1 91.38 429 GLN A C 1
ATOM 3443 O O . GLN A 1 429 ? -21.562 -32.438 6.34 1 91.38 429 GLN A O 1
ATOM 3448 N N . ILE A 1 430 ? -20.906 -34.562 5.711 1 93.31 430 ILE A N 1
ATOM 3449 C CA . ILE A 1 430 ? -20.5 -34.125 4.375 1 93.31 430 ILE A CA 1
ATOM 3450 C C . ILE A 1 430 ? -21.25 -34.938 3.328 1 93.31 430 ILE A C 1
ATOM 3452 O O . ILE A 1 430 ? -20.672 -35.344 2.316 1 93.31 430 ILE A O 1
ATOM 3456 N N . VAL A 1 431 ? -22.453 -35.219 3.545 1 91.31 431 VAL A N 1
ATOM 3457 C CA . VAL A 1 431 ? -23.266 -36.031 2.65 1 91.31 431 VAL A CA 1
ATOM 3458 C C . VAL A 1 431 ? -23.359 -35.375 1.28 1 91.31 431 VAL A C 1
ATOM 3460 O O . VAL A 1 431 ? -23.234 -36.062 0.25 1 91.31 431 VAL A O 1
ATOM 3463 N N . ALA A 1 432 ? -23.5 -34.156 1.27 1 91.81 432 ALA A N 1
ATOM 3464 C CA . ALA A 1 432 ? -23.641 -33.406 0.019 1 91.81 432 ALA A CA 1
ATOM 3465 C C . ALA A 1 432 ? -22.344 -33.438 -0.792 1 91.81 432 ALA A C 1
ATOM 3467 O O . ALA A 1 432 ? -22.375 -33.312 -2.018 1 91.81 432 ALA A O 1
ATOM 3468 N N . ASP A 1 433 ? -21.219 -33.75 -0.146 1 94 433 ASP A N 1
ATOM 3469 C CA . ASP A 1 433 ? -19.922 -33.688 -0.797 1 94 433 ASP A CA 1
ATOM 3470 C C . ASP A 1 433 ? -19.281 -35.094 -0.838 1 94 433 ASP A C 1
ATOM 3472 O O . ASP A 1 433 ? -18.062 -35.219 -0.982 1 94 433 ASP A O 1
ATOM 3476 N N . SER A 1 434 ? -20.062 -36.062 -0.732 1 94.62 434 SER A N 1
ATOM 3477 C CA . SER A 1 434 ? -19.562 -37.438 -0.673 1 94.62 434 SER A CA 1
ATOM 3478 C C . SER A 1 434 ? -18.844 -37.812 -1.961 1 94.62 434 SER A C 1
ATOM 3480 O O . SER A 1 434 ? -17.906 -38.594 -1.94 1 94.62 434 SER A O 1
ATOM 3482 N N . ASP A 1 435 ? -19.234 -37.156 -3.059 1 95.25 435 ASP A N 1
ATOM 3483 C CA . ASP A 1 435 ? -18.625 -37.406 -4.359 1 95.25 435 ASP A CA 1
ATOM 3484 C C . ASP A 1 435 ? -17.156 -37.031 -4.375 1 95.25 435 ASP A C 1
ATOM 3486 O O . ASP A 1 435 ? -16.375 -37.531 -5.184 1 95.25 435 ASP A O 1
ATOM 3490 N N . MET A 1 436 ? -16.828 -36.156 -3.529 1 97.19 436 MET A N 1
ATOM 3491 C CA . MET A 1 436 ? -15.438 -35.75 -3.432 1 97.19 436 MET A CA 1
ATOM 3492 C C . MET A 1 436 ? -14.547 -36.906 -3.002 1 97.19 436 MET A C 1
ATOM 3494 O O . MET A 1 436 ? -13.352 -36.906 -3.285 1 97.19 436 MET A O 1
ATOM 3498 N N . ILE A 1 437 ? -15.133 -37.844 -2.383 1 97.44 437 ILE A N 1
ATOM 3499 C CA . ILE A 1 437 ? -14.398 -39 -1.876 1 97.44 437 ILE A CA 1
ATOM 3500 C C . ILE A 1 437 ? -14.586 -40.188 -2.818 1 97.44 437 ILE A C 1
ATOM 3502 O O . ILE A 1 437 ? -13.609 -40.781 -3.281 1 97.44 437 ILE A O 1
ATOM 3506 N N . GLU A 1 438 ? -15.703 -40.406 -3.219 1 95.81 438 GLU A N 1
ATOM 3507 C CA . GLU A 1 438 ? -16.047 -41.625 -3.982 1 95.81 438 GLU A CA 1
ATOM 3508 C C . GLU A 1 438 ? -15.461 -41.562 -5.391 1 95.81 438 GLU A C 1
ATOM 3510 O O . GLU A 1 438 ? -15.094 -42.594 -5.957 1 95.81 438 GLU A O 1
ATOM 3515 N N . ASN A 1 439 ? -15.406 -40.469 -5.957 1 96.06 439 ASN A N 1
ATOM 3516 C CA . ASN A 1 439 ? -15 -40.312 -7.348 1 96.06 439 ASN A CA 1
ATOM 3517 C C . ASN A 1 439 ? -13.508 -40.562 -7.535 1 96.06 439 ASN A C 1
ATOM 3519 O O . ASN A 1 439 ? -13.023 -40.625 -8.664 1 96.06 439 ASN A O 1
ATOM 3523 N N . TRP A 1 440 ? -12.742 -40.781 -6.469 1 96.5 440 TRP A N 1
ATOM 3524 C CA . TRP A 1 440 ? -11.32 -41.094 -6.578 1 96.5 440 TRP A CA 1
ATOM 3525 C C . TRP A 1 440 ? -11.109 -42.438 -7.262 1 96.5 440 TRP A C 1
ATOM 3527 O O . TRP A 1 440 ? -10.023 -42.719 -7.766 1 96.5 440 TRP A O 1
ATOM 3537 N N . LYS A 1 441 ? -12.125 -43.219 -7.281 1 93.75 441 LYS A N 1
ATOM 3538 C CA . LYS A 1 441 ? -12.07 -44.5 -7.98 1 93.75 441 LYS A CA 1
ATOM 3539 C C . LYS A 1 441 ? -11.789 -44.281 -9.469 1 93.75 441 LYS A C 1
ATOM 3541 O O . LYS A 1 441 ? -11.164 -45.156 -10.102 1 93.75 441 LYS A O 1
ATOM 3546 N N . TYR A 1 442 ? -12.227 -43.156 -9.977 1 94.25 442 TYR A N 1
ATOM 3547 C CA . TYR A 1 442 ? -12.047 -42.875 -11.398 1 94.25 442 TYR A CA 1
ATOM 3548 C C . TYR A 1 442 ? -10.586 -42.594 -11.711 1 94.25 442 TYR A C 1
ATOM 3550 O O . TYR A 1 442 ? -10.172 -42.625 -12.875 1 94.25 442 TYR A O 1
ATOM 3558 N N . LEU A 1 443 ? -9.742 -42.281 -10.711 1 95.19 443 LEU A N 1
ATOM 3559 C CA . LEU A 1 443 ? -8.312 -42.062 -10.883 1 95.19 443 LEU A CA 1
ATOM 3560 C C . LEU A 1 443 ? -7.512 -43.312 -10.602 1 95.19 443 LEU A C 1
ATOM 3562 O O . LEU A 1 443 ? -6.281 -43.281 -10.555 1 95.19 443 LEU A O 1
ATOM 3566 N N . GLY A 1 444 ? -8.195 -44.312 -10.391 1 92.69 444 GLY A N 1
ATOM 3567 C CA . GLY A 1 444 ? -7.543 -45.594 -10.133 1 92.69 444 GLY A CA 1
ATOM 3568 C C . GLY A 1 444 ? -7.145 -45.781 -8.68 1 92.69 444 GLY A C 1
ATOM 3569 O O . GLY A 1 444 ? -6.312 -46.625 -8.352 1 92.69 444 GLY A O 1
ATOM 3570 N N . VAL A 1 445 ? -7.637 -45 -7.777 1 93.56 445 VAL A N 1
ATOM 3571 C CA . VAL A 1 445 ? -7.352 -45.062 -6.348 1 93.56 445 VAL A CA 1
ATOM 3572 C C . VAL A 1 445 ? -8.453 -45.875 -5.648 1 93.56 445 VAL A C 1
ATOM 3574 O O . VAL A 1 445 ? -9.633 -45.531 -5.746 1 93.56 445 VAL A O 1
ATOM 3577 N N . PRO A 1 446 ? -8.07 -46.781 -5.016 1 92.69 446 PRO A N 1
ATOM 3578 C CA . PRO A 1 446 ? -9.094 -47.594 -4.375 1 92.69 446 PRO A CA 1
ATOM 3579 C C . PRO A 1 446 ? -9.766 -46.906 -3.193 1 92.69 446 PRO A C 1
ATOM 3581 O O . PRO A 1 446 ? -9.086 -46.5 -2.25 1 92.69 446 PRO A O 1
ATOM 3584 N N . ILE A 1 447 ? -11.047 -46.844 -3.219 1 93.81 447 ILE A N 1
ATOM 3585 C CA . ILE A 1 447 ? -11.82 -46.281 -2.127 1 93.81 447 ILE A CA 1
ATOM 3586 C C . ILE A 1 447 ? -12.539 -47.375 -1.352 1 93.81 447 ILE A C 1
ATOM 3588 O O . ILE A 1 447 ? -12.531 -47.375 -0.118 1 93.81 447 ILE A O 1
ATOM 3592 N N . ILE A 1 448 ? -13.117 -48.25 -2.119 1 92.12 448 ILE A N 1
ATOM 3593 C CA . ILE A 1 448 ? -13.727 -49.406 -1.492 1 92.12 448 ILE A CA 1
ATOM 3594 C C . ILE A 1 448 ? -12.852 -50.625 -1.712 1 92.12 448 ILE A C 1
ATOM 3596 O O . ILE A 1 448 ? -12.422 -50.906 -2.836 1 92.12 448 ILE A O 1
ATOM 3600 N N . SER A 1 449 ? -12.398 -51.312 -0.628 1 82.75 449 SER A N 1
ATOM 3601 C CA . SER A 1 449 ? -11.477 -52.438 -0.653 1 82.75 449 SER A CA 1
ATOM 3602 C C . SER A 1 449 ? -12.047 -53.594 -1.466 1 82.75 449 SER A C 1
ATOM 3604 O O . SER A 1 449 ? -13.234 -53.906 -1.369 1 82.75 449 SER A O 1
ATOM 3606 N N . SER A 1 450 ? -11.578 -53.938 -2.615 1 67.81 450 SER A N 1
ATOM 3607 C CA . SER A 1 450 ? -11.898 -55.188 -3.301 1 67.81 450 SER A CA 1
ATOM 3608 C C . SER A 1 450 ? -10.758 -56.188 -3.178 1 67.81 450 SER A C 1
ATOM 3610 O O . SER A 1 450 ? -9.609 -55.812 -2.932 1 67.81 450 SER A O 1
ATOM 3612 N N . SER A 1 451 ? -10.984 -57.562 -2.93 1 55.28 451 SER A N 1
ATOM 3613 C CA . SER A 1 451 ? -10.016 -58.625 -2.82 1 55.28 451 SER A CA 1
ATOM 3614 C C . SER A 1 451 ? -8.836 -58.406 -3.762 1 55.28 451 SER A C 1
ATOM 3616 O O . SER A 1 451 ? -7.707 -58.812 -3.455 1 55.28 451 SER A O 1
ATOM 3618 N N . ALA A 1 452 ? -8.961 -57.969 -4.871 1 51.62 452 ALA A N 1
ATOM 3619 C CA . ALA A 1 452 ? -7.965 -57.906 -5.93 1 51.62 452 ALA A CA 1
ATOM 3620 C C . ALA A 1 452 ? -7.027 -56.719 -5.719 1 51.62 452 ALA A C 1
ATOM 3622 O O . ALA A 1 452 ? -5.984 -56.625 -6.367 1 51.62 452 ALA A O 1
ATOM 3623 N N . SER A 1 453 ? -7.453 -55.781 -4.957 1 53.09 453 SER A N 1
ATOM 3624 C CA . SER A 1 453 ? -6.797 -54.5 -5.004 1 53.09 453 SER A CA 1
ATOM 3625 C C . SER A 1 453 ? -5.57 -54.469 -4.098 1 53.09 453 SER A C 1
ATOM 3627 O O . SER A 1 453 ? -5.434 -53.562 -3.27 1 53.09 453 SER A O 1
ATOM 3629 N N . GLN A 1 454 ? -5.039 -55.594 -3.846 1 50.22 454 GLN A N 1
ATOM 3630 C CA . GLN A 1 454 ? -3.824 -55.5 -3.045 1 50.22 454 GLN A CA 1
ATOM 3631 C C . GLN A 1 454 ? -2.76 -54.688 -3.752 1 50.22 454 GLN A C 1
ATOM 3633 O O . GLN A 1 454 ? -1.909 -55.219 -4.461 1 50.22 454 GLN A O 1
ATOM 3638 N N . LEU A 1 455 ? -3.162 -53.531 -4.141 1 53.59 455 LEU A N 1
ATOM 3639 C CA . LEU A 1 455 ? -2.168 -52.688 -4.809 1 53.59 455 LEU A CA 1
ATOM 3640 C C . LEU A 1 455 ? -0.958 -52.469 -3.91 1 53.59 455 LEU A C 1
ATOM 3642 O O . LEU A 1 455 ? -1.109 -52.094 -2.738 1 53.59 455 LEU A O 1
ATOM 3646 N N . ARG A 1 456 ? 0.184 -53 -4.277 1 52.62 456 ARG A N 1
ATOM 3647 C CA . ARG A 1 456 ? 1.498 -52.875 -3.658 1 52.62 456 ARG A CA 1
ATOM 3648 C C . ARG A 1 456 ? 1.854 -51.406 -3.453 1 52.62 456 ARG A C 1
ATOM 3650 O O . ARG A 1 456 ? 1.752 -50.594 -4.383 1 52.62 456 ARG A O 1
ATOM 3657 N N . LYS A 1 457 ? 1.936 -51 -2.17 1 62.31 457 LYS A N 1
ATOM 3658 C CA . LYS A 1 457 ? 2.494 -49.688 -1.816 1 62.31 457 LYS A CA 1
ATOM 3659 C C . LYS A 1 457 ? 3.883 -49.5 -2.426 1 62.31 457 LYS A C 1
ATOM 3661 O O . LYS A 1 457 ? 4.738 -50.375 -2.316 1 62.31 457 LYS A O 1
ATOM 3666 N N . PRO A 1 458 ? 3.969 -48.5 -3.25 1 64.19 458 PRO A N 1
ATOM 3667 C CA . PRO A 1 458 ? 5.285 -48.25 -3.844 1 64.19 458 PRO A CA 1
ATOM 3668 C C . PRO A 1 458 ? 6.387 -48.094 -2.797 1 64.19 458 PRO A C 1
ATOM 3670 O O . PRO A 1 458 ? 6.129 -47.625 -1.692 1 64.19 458 PRO A O 1
ATOM 3673 N N . ALA A 1 459 ? 7.461 -48.625 -3.037 1 75.88 459 ALA A N 1
ATOM 3674 C CA . ALA A 1 459 ? 8.641 -48.531 -2.182 1 75.88 459 ALA A CA 1
ATOM 3675 C C . ALA A 1 459 ? 9.086 -47.094 -2.027 1 75.88 459 ALA A C 1
ATOM 3677 O O . ALA A 1 459 ? 9.156 -46.344 -3.01 1 75.88 459 ALA A O 1
ATOM 3678 N N . ARG A 1 460 ? 9.125 -46.625 -0.845 1 87.5 460 ARG A N 1
ATOM 3679 C CA . ARG A 1 460 ? 9.539 -45.25 -0.549 1 87.5 460 ARG A CA 1
ATOM 3680 C C . ARG A 1 460 ? 11.008 -45.219 -0.141 1 87.5 460 ARG A C 1
ATOM 3682 O O . ARG A 1 460 ? 11.516 -46.156 0.478 1 87.5 460 ARG A O 1
ATOM 3689 N N . ARG A 1 461 ? 11.602 -44.156 -0.569 1 87.56 461 ARG A N 1
ATOM 3690 C CA . ARG A 1 461 ? 12.977 -43.938 -0.152 1 87.56 461 ARG A CA 1
ATOM 3691 C C . ARG A 1 461 ? 13.055 -43.562 1.327 1 87.56 461 ARG A C 1
ATOM 3693 O O . ARG A 1 461 ? 12.18 -42.875 1.844 1 87.56 461 ARG A O 1
ATOM 3700 N N . GLU A 1 462 ? 14.062 -44.062 1.938 1 82.12 462 GLU A N 1
ATOM 3701 C CA . GLU A 1 462 ? 14.273 -43.719 3.342 1 82.12 462 GLU A CA 1
ATOM 3702 C C . GLU A 1 462 ? 14.844 -42.312 3.492 1 82.12 462 GLU A C 1
ATOM 3704 O O . GLU A 1 462 ? 15.867 -42 2.889 1 82.12 462 GLU A O 1
ATOM 3709 N N . ARG A 1 463 ? 14.141 -41.5 4.152 1 81.88 463 ARG A N 1
ATOM 3710 C CA . ARG A 1 463 ? 14.555 -40.125 4.316 1 81.88 463 ARG A CA 1
ATOM 3711 C C . ARG A 1 463 ? 14.664 -39.75 5.789 1 81.88 463 ARG A C 1
ATOM 3713 O O . ARG A 1 463 ? 14.508 -38.562 6.156 1 81.88 463 ARG A O 1
ATOM 3720 N N . SER A 1 464 ? 14.906 -40.562 6.676 1 67.88 464 SER A N 1
ATOM 3721 C CA . SER A 1 464 ? 14.953 -40.344 8.117 1 67.88 464 SER A CA 1
ATOM 3722 C C . SER A 1 464 ? 16.031 -39.312 8.484 1 67.88 464 SER A C 1
ATOM 3724 O O . SER A 1 464 ? 15.938 -38.656 9.516 1 67.88 464 SER A O 1
ATOM 3726 N N . GLN A 1 465 ? 16.969 -39.156 7.738 1 60.09 465 GLN A N 1
ATOM 3727 C CA . GLN A 1 465 ? 18.094 -38.281 8.078 1 60.09 465 GLN A CA 1
ATOM 3728 C C . GLN A 1 465 ? 17.766 -36.812 7.781 1 60.09 465 GLN A C 1
ATOM 3730 O O . GLN A 1 465 ? 18.469 -35.906 8.25 1 60.09 465 GLN A O 1
ATOM 3735 N N . ASP A 1 466 ? 16.766 -36.656 7.223 1 61.91 466 ASP A N 1
ATOM 3736 C CA . ASP A 1 466 ? 16.438 -35.281 6.867 1 61.91 466 ASP A CA 1
ATOM 3737 C C . ASP A 1 466 ? 15.828 -34.531 8.055 1 61.91 466 ASP A C 1
ATOM 3739 O O . ASP A 1 466 ? 15.102 -35.125 8.859 1 61.91 466 ASP A O 1
ATOM 3743 N N . ASP A 1 467 ? 16.406 -33.594 8.461 1 63.47 467 ASP A N 1
ATOM 3744 C CA . ASP A 1 467 ? 15.875 -32.719 9.516 1 63.47 467 ASP A CA 1
ATOM 3745 C C . ASP A 1 467 ? 14.484 -32.219 9.164 1 63.47 467 ASP A C 1
ATOM 3747 O O . ASP A 1 467 ? 14.344 -31.109 8.641 1 63.47 467 ASP A O 1
ATOM 3751 N N . MET A 1 468 ? 13.586 -33.156 9.398 1 70.56 468 MET A N 1
ATOM 3752 C CA . MET A 1 468 ? 12.234 -32.781 8.992 1 70.56 468 MET A CA 1
ATOM 3753 C C . MET A 1 468 ? 11.445 -32.25 10.18 1 70.56 468 MET A C 1
ATOM 3755 O O . MET A 1 468 ? 11.695 -32.656 11.32 1 70.56 468 MET A O 1
ATOM 3759 N N . PHE A 1 469 ? 10.633 -31.391 9.914 1 82.38 469 PHE A N 1
ATOM 3760 C CA . PHE A 1 469 ? 9.695 -30.875 10.906 1 82.38 469 PHE A CA 1
ATOM 3761 C C . PHE A 1 469 ? 8.617 -31.906 11.227 1 82.38 469 PHE A C 1
ATOM 3763 O O . PHE A 1 469 ? 8.148 -32.625 10.336 1 82.38 469 PHE A O 1
ATOM 3770 N N . GLN A 1 470 ? 8.258 -32 12.43 1 85.12 470 GLN A N 1
ATOM 3771 C CA . GLN A 1 470 ? 7.293 -32.969 12.898 1 85.12 470 GLN A CA 1
ATOM 3772 C C . GLN A 1 470 ? 5.969 -32.844 12.148 1 85.12 470 GLN A C 1
ATOM 3774 O O . GLN A 1 470 ? 5.281 -33.844 11.922 1 85.12 470 GLN A O 1
ATOM 3779 N N . LEU A 1 471 ? 5.691 -31.688 11.797 1 89.5 471 LEU A N 1
ATOM 3780 C CA . LEU A 1 471 ? 4.398 -31.438 11.164 1 89.5 471 LEU A CA 1
ATOM 3781 C C . LEU A 1 471 ? 4.531 -31.422 9.641 1 89.5 471 LEU A C 1
ATOM 3783 O O . LEU A 1 471 ? 3.57 -31.109 8.938 1 89.5 471 LEU A O 1
ATOM 3787 N N . SER A 1 472 ? 5.719 -31.734 9.133 1 90.94 472 SER A N 1
ATOM 3788 C CA . SER A 1 472 ? 5.996 -31.75 7.699 1 90.94 472 SER A CA 1
ATOM 3789 C C . SER A 1 472 ? 6.941 -32.875 7.332 1 90.94 472 SER A C 1
ATOM 3791 O O . SER A 1 472 ? 7.977 -32.656 6.703 1 90.94 472 SER A O 1
ATOM 3793 N N . ARG A 1 473 ? 6.504 -34.031 7.625 1 92 473 ARG A N 1
ATOM 3794 C CA . ARG A 1 473 ? 7.359 -35.219 7.43 1 92 473 ARG A CA 1
ATOM 3795 C C . ARG A 1 473 ? 7.152 -35.812 6.043 1 92 473 ARG A C 1
ATOM 3797 O O . ARG A 1 473 ? 8.078 -36.406 5.473 1 92 473 ARG A O 1
ATOM 3804 N N . TRP A 1 474 ? 6.051 -35.625 5.488 1 93.88 474 TRP A N 1
ATOM 3805 C CA . TRP A 1 474 ? 5.699 -36.25 4.223 1 93.88 474 TRP A CA 1
ATOM 3806 C C . TRP A 1 474 ? 6.496 -35.656 3.07 1 93.88 474 TRP A C 1
ATOM 3808 O O . TRP A 1 474 ? 6.691 -34.438 3.012 1 93.88 474 TRP A O 1
ATOM 3818 N N . THR A 1 475 ? 7 -36.5 2.191 1 94.75 475 THR A N 1
ATOM 3819 C CA . THR A 1 475 ? 7.645 -36.094 0.943 1 94.75 475 THR A CA 1
ATOM 3820 C C . THR A 1 475 ? 6.859 -36.625 -0.257 1 94.75 475 THR A C 1
ATOM 3822 O O . THR A 1 475 ? 6.566 -37.812 -0.342 1 94.75 475 THR A O 1
ATOM 3825 N N . PRO A 1 476 ? 6.52 -35.781 -1.157 1 96.56 476 PRO A N 1
ATOM 3826 C CA . PRO A 1 476 ? 5.785 -36.219 -2.34 1 96.56 476 PRO A CA 1
ATOM 3827 C C . PRO A 1 476 ? 6.496 -37.375 -3.068 1 96.56 476 PRO A C 1
ATOM 3829 O O . PRO A 1 476 ? 7.723 -37.375 -3.162 1 96.56 476 PRO A O 1
ATOM 3832 N N . VAL A 1 477 ? 5.73 -38.25 -3.602 1 96.19 477 VAL A N 1
ATOM 3833 C CA . VAL A 1 477 ? 6.246 -39.438 -4.25 1 96.19 477 VAL A CA 1
ATOM 3834 C C . VAL A 1 477 ? 7.086 -39.062 -5.461 1 96.19 477 VAL A C 1
ATOM 3836 O O . VAL A 1 477 ? 8.07 -39.75 -5.785 1 96.19 477 VAL A O 1
ATOM 3839 N N . VAL A 1 478 ? 6.754 -37.969 -6.078 1 97.25 478 VAL A N 1
ATOM 3840 C CA . VAL A 1 478 ? 7.418 -37.562 -7.301 1 97.25 478 VAL A CA 1
ATOM 3841 C C . VAL A 1 478 ? 8.891 -37.25 -7.02 1 97.25 478 VAL A C 1
ATOM 3843 O O . VAL A 1 478 ? 9.734 -37.406 -7.902 1 97.25 478 VAL A O 1
ATOM 3846 N N . LYS A 1 479 ? 9.18 -36.812 -5.836 1 96.88 479 LYS A N 1
ATOM 3847 C CA . LYS A 1 479 ? 10.578 -36.562 -5.484 1 96.88 479 LYS A CA 1
ATOM 3848 C C . LYS A 1 479 ? 11.398 -37.844 -5.566 1 96.88 479 LYS A C 1
ATOM 3850 O O . LYS A 1 479 ? 12.516 -37.844 -6.094 1 96.88 479 LYS A O 1
ATOM 3855 N N . ASP A 1 480 ? 10.891 -38.906 -5.02 1 96.19 480 ASP A N 1
ATOM 3856 C CA . ASP A 1 480 ? 11.539 -40.219 -5.117 1 96.19 480 ASP A CA 1
ATOM 3857 C C . ASP A 1 480 ? 11.734 -40.625 -6.578 1 96.19 480 ASP A C 1
ATOM 3859 O O . ASP A 1 480 ? 12.789 -41.125 -6.949 1 96.19 480 ASP A O 1
ATOM 3863 N N . ILE A 1 481 ? 10.703 -40.406 -7.316 1 96.25 481 ILE A N 1
ATOM 3864 C CA . ILE A 1 481 ? 10.742 -40.781 -8.734 1 96.25 481 ILE A CA 1
ATOM 3865 C C . ILE A 1 481 ? 11.852 -40 -9.43 1 96.25 481 ILE A C 1
ATOM 3867 O O . ILE A 1 481 ? 12.625 -40.562 -10.203 1 96.25 481 ILE A O 1
ATOM 3871 N N . MET A 1 482 ? 11.969 -38.719 -9.156 1 97.12 482 MET A N 1
ATOM 3872 C CA . MET A 1 482 ? 12.992 -37.875 -9.758 1 97.12 482 MET A CA 1
ATOM 3873 C C . MET A 1 482 ? 14.391 -38.375 -9.383 1 97.12 482 MET A C 1
ATOM 3875 O O . MET A 1 482 ? 15.25 -38.531 -10.258 1 97.12 482 MET A O 1
ATOM 3879 N N . GLU A 1 483 ? 14.562 -38.594 -8.141 1 95.5 483 GLU A N 1
ATOM 3880 C CA . GLU A 1 483 ? 15.867 -39.031 -7.664 1 95.5 483 GLU A CA 1
ATOM 3881 C C . GLU A 1 483 ? 16.234 -40.406 -8.227 1 95.5 483 GLU A C 1
ATOM 3883 O O . GLU A 1 483 ? 17.344 -40.625 -8.688 1 95.5 483 GLU A O 1
ATOM 3888 N N . ASP A 1 484 ? 15.281 -41.281 -8.195 1 94.5 484 ASP A N 1
ATOM 3889 C CA . ASP A 1 484 ? 15.508 -42.625 -8.719 1 94.5 484 ASP A CA 1
ATOM 3890 C C . ASP A 1 484 ? 15.773 -42.594 -10.227 1 94.5 484 ASP A C 1
ATOM 3892 O O . ASP A 1 484 ? 16.578 -43.375 -10.734 1 94.5 484 ASP A O 1
ATOM 3896 N N . ALA A 1 485 ? 15.086 -41.781 -10.922 1 94.38 485 ALA A N 1
ATOM 3897 C CA . ALA A 1 485 ? 15.289 -41.625 -12.359 1 94.38 485 ALA A CA 1
ATOM 3898 C C . ALA A 1 485 ? 16.703 -41.156 -12.68 1 94.38 485 ALA A C 1
ATOM 3900 O O . ALA A 1 485 ? 17.344 -41.688 -13.586 1 94.38 485 ALA A O 1
ATOM 3901 N N . ILE A 1 486 ? 17.188 -40.156 -11.961 1 93.56 486 ILE A N 1
ATOM 3902 C CA . ILE A 1 486 ? 18.5 -39.594 -12.195 1 93.56 486 ILE A CA 1
ATOM 3903 C C . ILE A 1 486 ? 19.594 -40.594 -11.828 1 93.56 486 ILE A C 1
ATOM 3905 O O . ILE A 1 486 ? 20.625 -40.656 -12.484 1 93.56 486 ILE A O 1
ATOM 3909 N N . GLU A 1 487 ? 19.25 -41.438 -10.812 1 92.06 487 GLU A N 1
ATOM 3910 C CA . GLU A 1 487 ? 20.219 -42.438 -10.367 1 92.06 487 GLU A CA 1
ATOM 3911 C C . GLU A 1 487 ? 20.047 -43.75 -11.148 1 92.06 487 GLU A C 1
ATOM 3913 O O . GLU A 1 487 ? 20.734 -44.75 -10.859 1 92.06 487 GLU A O 1
ATOM 3918 N N . ASN A 1 488 ? 19.156 -43.844 -12.062 1 89.44 488 ASN A N 1
ATOM 3919 C CA . ASN A 1 488 ? 18.891 -45 -12.906 1 89.44 488 ASN A CA 1
ATOM 3920 C C . ASN A 1 488 ? 18.438 -46.188 -12.086 1 89.44 488 ASN A C 1
ATOM 3922 O O . ASN A 1 488 ? 18.906 -47.312 -12.312 1 89.44 488 ASN A O 1
ATOM 3926 N N . LYS A 1 489 ? 17.594 -45.875 -11.109 1 91.56 489 LYS A N 1
ATOM 3927 C CA . LYS A 1 489 ? 17.109 -46.938 -10.219 1 91.56 489 LYS A CA 1
ATOM 3928 C C . LYS A 1 489 ? 15.617 -47.188 -10.406 1 91.56 489 LYS A C 1
ATOM 3930 O O . LYS A 1 489 ? 15 -47.938 -9.656 1 91.56 489 LYS A O 1
ATOM 3935 N N . LEU A 1 490 ? 15.023 -46.594 -11.422 1 91.44 490 LEU A N 1
ATOM 3936 C CA . LEU A 1 490 ? 13.594 -46.781 -11.656 1 91.44 490 LEU A CA 1
ATOM 3937 C C . LEU A 1 490 ? 13.312 -48.188 -12.18 1 91.44 490 LEU A C 1
ATOM 3939 O O . LEU A 1 490 ? 14.008 -48.656 -13.07 1 91.44 490 LEU A O 1
ATOM 3943 N N . ASP A 1 491 ? 12.391 -48.812 -11.633 1 89.31 491 ASP A N 1
ATOM 3944 C CA . ASP A 1 491 ? 12.031 -50.156 -12.031 1 89.31 491 ASP A CA 1
ATOM 3945 C C . ASP A 1 491 ? 11.5 -50.188 -13.461 1 89.31 491 ASP A C 1
ATOM 3947 O O . ASP A 1 491 ? 10.477 -49.562 -13.766 1 89.31 491 ASP A O 1
ATOM 3951 N N . ALA A 1 492 ? 12.016 -50.969 -14.32 1 88.62 492 ALA A N 1
ATOM 3952 C CA . ALA A 1 492 ? 11.664 -51.031 -15.742 1 88.62 492 ALA A CA 1
ATOM 3953 C C . ALA A 1 492 ? 10.305 -51.688 -15.945 1 88.62 492 ALA A C 1
ATOM 3955 O O . ALA A 1 492 ? 9.633 -51.438 -16.953 1 88.62 492 ALA A O 1
ATOM 3956 N N . LYS A 1 493 ? 9.922 -52.5 -14.977 1 90.12 493 LYS A N 1
ATOM 3957 C CA . LYS A 1 493 ? 8.625 -53.156 -15.086 1 90.12 493 LYS A CA 1
ATOM 3958 C C . LYS A 1 493 ? 7.492 -52.188 -14.773 1 90.12 493 LYS A C 1
ATOM 3960 O O . LYS A 1 493 ? 6.391 -52.312 -15.312 1 90.12 493 LYS A O 1
ATOM 3965 N N . GLU A 1 494 ? 7.797 -51.312 -13.898 1 91.81 494 GLU A N 1
ATOM 3966 C CA . GLU A 1 494 ? 6.801 -50.312 -13.523 1 91.81 494 GLU A CA 1
ATOM 3967 C C . GLU A 1 494 ? 6.84 -49.094 -14.461 1 91.81 494 GLU A C 1
ATOM 3969 O O . GLU A 1 494 ? 5.809 -48.469 -14.719 1 91.81 494 GLU A O 1
ATOM 3974 N N . TRP A 1 495 ? 8.07 -48.812 -14.844 1 93.94 495 TRP A N 1
ATOM 3975 C CA . TRP A 1 495 ? 8.289 -47.688 -15.758 1 93.94 495 TRP A CA 1
ATOM 3976 C C . TRP A 1 495 ? 8.719 -48.219 -17.141 1 93.94 495 TRP A C 1
ATOM 3978 O O . TRP A 1 495 ? 9.898 -48.5 -17.359 1 93.94 495 TRP A O 1
ATOM 3988 N N . ILE A 1 496 ? 7.801 -48.156 -18.047 1 94.56 496 ILE A N 1
ATOM 3989 C CA . ILE A 1 496 ? 7.984 -48.812 -19.344 1 94.56 496 ILE A CA 1
ATOM 3990 C C . ILE A 1 496 ? 8.539 -47.812 -20.344 1 94.56 496 ILE A C 1
ATOM 3992 O O . I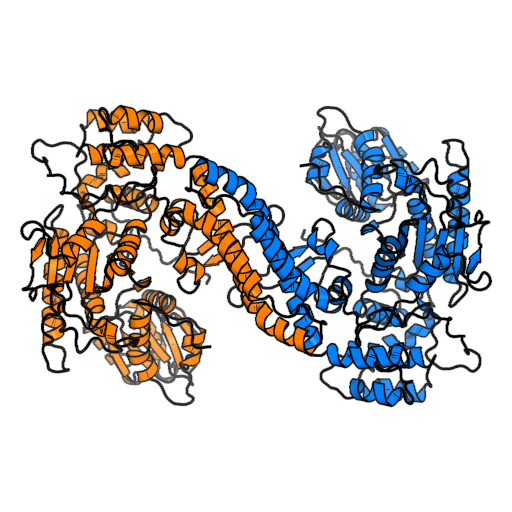LE A 1 496 ? 8.109 -46.656 -20.391 1 94.56 496 ILE A O 1
ATOM 3996 N N . TYR A 1 497 ? 9.438 -48.312 -21.203 1 92.12 497 TYR A N 1
ATOM 3997 C CA . TYR A 1 497 ? 10.039 -47.5 -22.25 1 92.12 497 TYR A CA 1
ATOM 3998 C C . TYR A 1 497 ? 9.188 -47.531 -23.516 1 92.12 497 TYR A C 1
ATOM 4000 O O . TYR A 1 497 ? 8.773 -48.594 -23.969 1 92.12 497 TYR A O 1
ATOM 4008 N N . CYS A 1 498 ? 8.844 -46.406 -23.984 1 90 498 CYS A N 1
ATOM 4009 C CA . CYS A 1 498 ? 8.203 -46.312 -25.281 1 90 498 CYS A CA 1
ATOM 4010 C C . CYS A 1 498 ? 9.242 -46.25 -26.406 1 90 498 CYS A C 1
ATOM 4012 O O . CYS A 1 498 ? 8.938 -46.594 -27.547 1 90 498 CYS A O 1
ATOM 4014 N N . SER A 1 499 ? 10.266 -45.75 -26.141 1 80.69 499 SER A N 1
ATOM 4015 C CA . SER A 1 499 ? 11.383 -45.656 -27.078 1 80.69 499 SER A CA 1
ATOM 4016 C C . SER A 1 499 ? 12.719 -45.906 -26.375 1 80.69 499 SER A C 1
ATOM 4018 O O . SER A 1 499 ? 12.805 -45.812 -25.156 1 80.69 499 SER A O 1
ATOM 4020 N N . GLU A 1 500 ? 13.758 -46.406 -27.203 1 66.25 500 GLU A N 1
ATOM 4021 C CA . GLU A 1 500 ? 15.086 -46.688 -26.672 1 66.25 500 GLU A CA 1
ATOM 4022 C C . GLU A 1 500 ? 15.742 -45.438 -26.109 1 66.25 500 GLU A C 1
ATOM 4024 O O . GLU A 1 500 ? 15.57 -44.344 -26.656 1 66.25 500 GLU A O 1
ATOM 4029 N N . CYS A 1 501 ? 15.914 -45.406 -24.859 1 63 501 CYS A N 1
ATOM 4030 C CA . CYS A 1 501 ? 16.641 -44.312 -24.219 1 63 501 CYS A CA 1
ATOM 4031 C C . CYS A 1 501 ? 18.141 -44.594 -24.234 1 63 501 CYS A C 1
ATOM 4033 O O . CYS A 1 501 ? 18.578 -45.688 -23.938 1 63 501 CYS A O 1
ATOM 4035 N N . PRO A 1 502 ? 18.969 -43.719 -25.016 1 57.75 502 PRO A N 1
ATOM 4036 C CA . PRO A 1 502 ? 20.406 -43.938 -24.812 1 57.75 502 PRO A CA 1
ATOM 4037 C C . PRO A 1 502 ? 20.781 -44.062 -23.344 1 57.75 502 PRO A C 1
ATOM 4039 O O . PRO A 1 502 ? 20.062 -43.594 -22.469 1 57.75 502 PRO A O 1
ATOM 4042 N N . ALA A 1 503 ? 21.688 -45 -22.969 1 49.81 503 ALA A N 1
ATOM 4043 C CA . ALA A 1 503 ? 22.156 -45.25 -21.594 1 49.81 503 ALA A CA 1
ATOM 4044 C C . ALA A 1 503 ? 22.25 -43.938 -20.812 1 49.81 503 ALA A C 1
ATOM 4046 O O . ALA A 1 503 ? 22.734 -42.938 -21.328 1 49.81 503 ALA A O 1
ATOM 4047 N N . ALA A 1 504 ? 21.484 -43.781 -19.875 1 49.22 504 ALA A N 1
ATOM 4048 C CA . ALA A 1 504 ? 21.391 -42.688 -18.891 1 49.22 504 ALA A CA 1
ATOM 4049 C C . ALA A 1 504 ? 22.766 -42.125 -18.578 1 49.22 504 ALA A C 1
ATOM 4051 O O . ALA A 1 504 ? 23.766 -42.812 -18.672 1 49.22 504 ALA A O 1
ATOM 4052 N N . TRP A 1 505 ? 23 -40.875 -18.484 1 44.66 505 TRP A N 1
ATOM 4053 C CA . TRP A 1 505 ? 24.188 -40.219 -17.938 1 44.66 505 TRP A CA 1
ATOM 4054 C C . TRP A 1 505 ? 24.75 -40.969 -16.734 1 44.66 505 TRP A C 1
ATOM 4056 O O . TRP A 1 505 ? 24.047 -41.125 -15.734 1 44.66 505 TRP A O 1
ATOM 4066 N N . ASN A 1 506 ? 25.406 -42.125 -16.906 1 38.41 506 ASN A N 1
ATOM 4067 C CA . ASN A 1 506 ? 26.125 -42.625 -15.727 1 38.41 506 ASN A CA 1
ATOM 4068 C C . ASN A 1 506 ? 26.891 -41.5 -15.023 1 38.41 506 ASN A C 1
ATOM 4070 O O . ASN A 1 506 ? 27.656 -40.781 -15.656 1 38.41 506 ASN A O 1
ATOM 4074 N N . GLY A 1 507 ? 26.375 -40.844 -14.211 1 38.31 507 GLY A N 1
ATOM 4075 C CA . GLY A 1 507 ? 27.094 -39.969 -13.312 1 38.31 507 GLY A CA 1
ATOM 4076 C C . GLY A 1 507 ? 28.594 -40.188 -13.32 1 38.31 507 GLY A C 1
ATOM 4077 O O . GLY A 1 507 ? 29.344 -39.438 -12.703 1 38.31 507 GLY A O 1
ATOM 4078 N N . SER A 1 508 ? 29 -41.531 -13.359 1 33.97 508 SER A N 1
ATOM 4079 C CA . SER A 1 508 ? 30.422 -41.812 -13.18 1 33.97 508 SER A CA 1
ATOM 4080 C C . SER A 1 508 ? 31.234 -41.375 -14.391 1 33.97 508 SER A C 1
ATOM 4082 O O . SER A 1 508 ? 32.25 -41.969 -14.719 1 33.97 508 SER A O 1
ATOM 4084 N N . GLY A 1 509 ? 30.734 -40.875 -15.414 1 32.59 509 GLY A N 1
ATOM 4085 C CA . GLY A 1 509 ? 31.766 -40.531 -16.375 1 32.59 509 GLY A CA 1
ATOM 4086 C C . GLY A 1 509 ? 32.906 -39.75 -15.773 1 32.59 509 GLY A C 1
ATOM 4087 O O . GLY A 1 509 ? 32.719 -38.75 -15.086 1 32.59 509 GLY A O 1
ATOM 4088 N N . ALA A 1 510 ? 34.031 -40.5 -15.398 1 30.45 510 ALA A N 1
ATOM 4089 C CA . ALA A 1 510 ? 35.344 -39.969 -15.086 1 30.45 510 ALA A CA 1
ATOM 4090 C C . ALA A 1 510 ? 35.688 -38.812 -16 1 30.45 510 ALA A C 1
ATOM 4092 O O . ALA A 1 510 ? 35.969 -39 -17.188 1 30.45 510 ALA A O 1
ATOM 4093 N N . VAL A 1 511 ? 35 -37.812 -16.047 1 33.62 511 VAL A N 1
ATOM 4094 C CA . VAL A 1 511 ? 35.75 -36.688 -16.609 1 33.62 511 VAL A CA 1
ATOM 4095 C C . VAL A 1 511 ? 37.188 -36.688 -16.031 1 33.62 511 VAL A C 1
ATOM 4097 O O . VAL A 1 511 ? 37.375 -36.875 -14.836 1 33.62 511 VAL A O 1
ATOM 4100 N N . SER A 1 512 ? 38.188 -37.125 -16.844 1 28.81 512 SER A N 1
ATOM 4101 C CA . SER A 1 512 ? 39.594 -36.969 -16.547 1 28.81 512 SER A CA 1
ATOM 4102 C C . SER A 1 512 ? 39.844 -35.656 -15.797 1 28.81 512 SER A C 1
ATOM 4104 O O . SER A 1 512 ? 39.156 -34.656 -15.992 1 28.81 512 SER A O 1
ATOM 4106 N N . ALA A 1 513 ? 40.469 -35.594 -14.578 1 31.69 513 ALA A N 1
ATOM 4107 C CA . ALA A 1 513 ? 41 -34.5 -13.766 1 31.69 513 ALA A CA 1
ATOM 4108 C C . ALA A 1 513 ? 41.469 -33.344 -14.648 1 31.69 513 ALA A C 1
ATOM 4110 O O . ALA A 1 513 ? 41.719 -32.25 -14.156 1 31.69 513 ALA A O 1
ATOM 4111 N N . ARG A 1 514 ? 42.031 -33.656 -15.82 1 32.22 514 ARG A N 1
ATOM 4112 C CA . ARG A 1 514 ? 42.781 -32.594 -16.469 1 32.22 514 ARG A CA 1
ATOM 4113 C C . ARG A 1 514 ? 41.875 -31.453 -16.859 1 32.22 514 ARG A C 1
ATOM 4115 O O . ARG A 1 514 ? 42.281 -30.281 -16.891 1 32.22 514 ARG A O 1
ATOM 4122 N N . GLN A 1 515 ? 40.781 -31.812 -17.703 1 31.02 515 GLN A N 1
ATOM 4123 C CA . GLN A 1 515 ? 40.219 -30.609 -18.297 1 31.02 515 GLN A CA 1
ATOM 4124 C C . GLN A 1 515 ? 39.188 -29.969 -17.359 1 31.02 515 GLN A C 1
ATOM 4126 O O . GLN A 1 515 ? 37.969 -30.016 -17.625 1 31.02 515 GLN A O 1
ATOM 4131 N N . LYS A 1 516 ? 39.25 -30.062 -16.094 1 33.28 516 LYS A N 1
ATOM 4132 C CA . LYS A 1 516 ? 38.5 -29.391 -15.055 1 33.28 516 LYS A CA 1
ATOM 4133 C C . LYS A 1 516 ? 38.469 -27.875 -15.289 1 33.28 516 LYS A C 1
ATOM 4135 O O . LYS A 1 516 ? 38.094 -27.109 -14.391 1 33.28 516 LYS A O 1
ATOM 4140 N N . TYR A 1 517 ? 39.156 -27.453 -16.328 1 28.86 517 TYR A N 1
ATOM 4141 C CA . TYR A 1 517 ? 39.25 -26.016 -16.219 1 28.86 517 TYR A CA 1
ATOM 4142 C C . TYR A 1 517 ? 37.875 -25.375 -16.062 1 28.86 517 TYR A C 1
ATOM 4144 O O . TYR A 1 517 ? 36.875 -26.016 -16.328 1 28.86 517 TYR A O 1
ATOM 4152 N N . LYS A 1 518 ? 37.812 -23.938 -16.453 1 32.16 518 LYS A N 1
ATOM 4153 C CA . LYS A 1 518 ? 36.969 -22.781 -16.172 1 32.16 518 LYS A CA 1
ATOM 4154 C C . LYS A 1 518 ? 35.562 -22.969 -16.75 1 32.16 518 LYS A C 1
ATOM 4156 O O . LYS A 1 518 ? 35.25 -22.516 -17.859 1 32.16 518 LYS A O 1
ATOM 4161 N N . THR A 1 519 ? 35.062 -24.109 -16.781 1 31.77 519 THR A N 1
ATOM 4162 C CA . THR A 1 519 ? 33.75 -24.25 -17.438 1 31.77 519 THR A CA 1
ATOM 4163 C C . THR A 1 519 ? 32.688 -23.406 -16.719 1 31.77 519 THR A C 1
ATOM 4165 O O . THR A 1 519 ? 31.5 -23.75 -16.734 1 31.77 519 THR A O 1
ATOM 4168 N N . ASN A 1 520 ? 33 -22.328 -16.141 1 33.88 520 ASN A N 1
ATOM 4169 C CA . ASN A 1 520 ? 32.125 -21.406 -15.438 1 33.88 520 ASN A CA 1
ATOM 4170 C C . ASN A 1 520 ? 30.953 -20.953 -16.328 1 33.88 520 ASN A C 1
ATOM 4172 O O . ASN A 1 520 ? 30.219 -20.016 -15.977 1 33.88 520 ASN A O 1
ATOM 4176 N N . MET A 1 521 ? 31.266 -20.781 -17.703 1 32.5 521 MET A N 1
ATOM 4177 C CA . MET A 1 521 ? 30.406 -19.844 -18.422 1 32.5 521 MET A CA 1
ATOM 4178 C C . MET A 1 521 ? 28.969 -20.344 -18.438 1 32.5 521 MET A C 1
ATOM 4180 O O . MET A 1 521 ? 28.719 -21.547 -18.422 1 32.5 521 MET A O 1
ATOM 4184 N N . ALA A 1 522 ? 27.891 -19.5 -18.5 1 36.91 522 ALA A N 1
ATOM 4185 C CA . ALA A 1 522 ? 26.438 -19.406 -18.625 1 36.91 522 ALA A CA 1
ATOM 4186 C C . ALA A 1 522 ? 25.922 -20.406 -19.672 1 36.91 522 ALA A C 1
ATOM 4188 O O . ALA A 1 522 ? 24.844 -20.984 -19.5 1 36.91 522 ALA A O 1
ATOM 4189 N N . ASP A 1 523 ? 26.703 -20.547 -20.781 1 38.31 523 ASP A N 1
ATOM 4190 C CA . ASP A 1 523 ? 26.375 -21.25 -22.016 1 38.31 523 ASP A CA 1
ATOM 4191 C C . ASP A 1 523 ? 26.484 -22.766 -21.844 1 38.31 523 ASP A C 1
ATOM 4193 O O . ASP A 1 523 ? 26.109 -23.531 -22.734 1 38.31 523 ASP A O 1
ATOM 4197 N N . ASP A 1 524 ? 27.25 -23.344 -21.031 1 39.06 524 ASP A N 1
ATOM 4198 C CA . ASP A 1 524 ? 27.578 -24.766 -20.922 1 39.06 524 ASP A CA 1
ATOM 4199 C C . ASP A 1 524 ? 26.438 -25.547 -20.281 1 39.06 524 ASP A C 1
ATOM 4201 O O . ASP A 1 524 ? 26.516 -26.781 -20.141 1 39.06 524 ASP A O 1
ATOM 4205 N N . ARG A 1 525 ? 25.562 -25.047 -19.609 1 49.31 525 ARG A N 1
ATOM 4206 C CA . ARG A 1 525 ? 24.422 -25.75 -19.047 1 49.31 525 ARG A CA 1
ATOM 4207 C C . ARG A 1 525 ? 23.484 -26.266 -20.141 1 49.31 525 ARG A C 1
ATOM 4209 O O . ARG A 1 525 ? 22.5 -26.953 -19.859 1 49.31 525 ARG A O 1
ATOM 4216 N N . LYS A 1 526 ? 23.594 -25.75 -21.297 1 53.34 526 LYS A N 1
ATOM 4217 C CA . LYS A 1 526 ? 22.797 -26.078 -22.484 1 53.34 526 LYS A CA 1
ATOM 4218 C C . LYS A 1 526 ? 22.875 -27.578 -22.781 1 53.34 526 LYS A C 1
ATOM 4220 O O . LYS A 1 526 ? 21.938 -28.141 -23.344 1 53.34 526 LYS A O 1
ATOM 4225 N N . ASN A 1 527 ? 24.016 -28.141 -22.484 1 62 527 ASN A N 1
ATOM 4226 C CA . ASN A 1 527 ? 24.188 -29.516 -22.922 1 62 527 ASN A CA 1
ATOM 4227 C C . ASN A 1 527 ? 23.969 -30.5 -21.781 1 62 527 ASN A C 1
ATOM 4229 O O . ASN A 1 527 ? 24.297 -31.688 -21.906 1 62 527 ASN A O 1
ATOM 4233 N N . GLU A 1 528 ? 23.453 -29.984 -20.656 1 77.5 528 GLU A N 1
ATOM 4234 C CA . GLU A 1 528 ? 23.234 -30.891 -19.531 1 77.5 528 GLU A CA 1
ATOM 4235 C C . GLU A 1 528 ? 21.953 -31.688 -19.703 1 77.5 528 GLU A C 1
ATOM 4237 O O . GLU A 1 528 ? 20.969 -31.172 -20.25 1 77.5 528 GLU A O 1
ATOM 4242 N N . PRO A 1 529 ? 22.031 -32.938 -19.359 1 86.94 529 PRO A N 1
ATOM 4243 C CA . PRO A 1 529 ? 20.812 -33.781 -19.453 1 86.94 529 PRO A CA 1
ATOM 4244 C C . PRO A 1 529 ? 19.672 -33.219 -18.609 1 86.94 529 PRO A C 1
ATOM 4246 O O . PRO A 1 529 ? 19.906 -32.625 -17.547 1 86.94 529 PRO A O 1
ATOM 4249 N N . LYS A 1 530 ? 18.484 -33.375 -19.125 1 93.31 530 LYS A N 1
ATOM 4250 C CA . LYS A 1 530 ? 17.297 -32.906 -18.422 1 93.31 530 LYS A CA 1
ATOM 4251 C C . LYS A 1 530 ? 16.359 -34.062 -18.094 1 93.31 530 LYS A C 1
ATOM 4253 O O . LYS A 1 530 ? 16.406 -35.125 -18.719 1 93.31 530 LYS A O 1
ATOM 4258 N N . LEU A 1 531 ? 15.727 -33.906 -17.016 1 96.56 531 LEU A N 1
ATOM 4259 C CA . LEU A 1 531 ? 14.648 -34.812 -16.641 1 96.56 531 LEU A CA 1
ATOM 4260 C C . LEU A 1 531 ? 13.305 -34.062 -16.641 1 96.56 531 LEU A C 1
ATOM 4262 O O . LEU A 1 531 ? 13.117 -33.125 -15.875 1 96.56 531 LEU A O 1
ATOM 4266 N N . ILE A 1 532 ? 12.43 -34.5 -17.516 1 97.81 532 ILE A N 1
ATOM 4267 C CA . ILE A 1 532 ? 11.109 -33.906 -17.609 1 97.81 532 ILE A CA 1
ATOM 4268 C C . ILE A 1 532 ? 10.062 -34.844 -17.031 1 97.81 532 ILE A C 1
ATOM 4270 O O . ILE A 1 532 ? 9.977 -36 -17.453 1 97.81 532 ILE A O 1
ATOM 4274 N N . ILE A 1 533 ? 9.352 -34.406 -16.047 1 98.31 533 ILE A N 1
ATOM 4275 C CA . ILE A 1 533 ? 8.25 -35.188 -15.508 1 98.31 533 ILE A CA 1
ATOM 4276 C C . ILE A 1 533 ? 6.918 -34.531 -15.844 1 98.31 533 ILE A C 1
ATOM 4278 O O . ILE A 1 533 ? 6.738 -33.312 -15.602 1 98.31 533 ILE A O 1
ATOM 4282 N N . PHE A 1 534 ? 5.996 -35.312 -16.391 1 98.38 534 PHE A N 1
ATOM 4283 C CA . PHE A 1 534 ? 4.68 -34.781 -16.734 1 98.38 534 PHE A CA 1
ATOM 4284 C C . PHE A 1 534 ? 3.584 -35.531 -16.016 1 98.38 534 PHE A C 1
ATOM 4286 O O . PHE A 1 534 ? 3.447 -36.75 -16.203 1 98.38 534 PHE A O 1
ATOM 4293 N N . ILE A 1 535 ? 2.826 -34.875 -15.234 1 97.88 535 ILE A N 1
ATOM 4294 C CA . ILE A 1 535 ? 1.718 -35.469 -14.5 1 97.88 535 ILE A CA 1
ATOM 4295 C C . ILE A 1 535 ? 0.402 -35.156 -15.211 1 97.88 535 ILE A C 1
ATOM 4297 O O . ILE A 1 535 ? -0.003 -34 -15.312 1 97.88 535 ILE A O 1
ATOM 4301 N N . LEU A 1 536 ? -0.265 -36.188 -15.656 1 96.69 536 LEU A N 1
ATOM 4302 C CA . LEU A 1 536 ? -1.536 -36 -16.344 1 96.69 536 LEU A CA 1
ATOM 4303 C C . LEU A 1 536 ? -2.668 -35.781 -15.352 1 96.69 536 LEU A C 1
ATOM 4305 O O . LEU A 1 536 ? -3.033 -36.688 -14.602 1 96.69 536 LEU A O 1
ATOM 4309 N N . GLY A 1 537 ? -3.176 -34.594 -15.305 1 95 537 GLY A N 1
ATOM 4310 C CA . GLY A 1 537 ? -4.301 -34.312 -14.43 1 95 537 GLY A CA 1
ATOM 4311 C C . GLY A 1 537 ? -3.979 -33.281 -13.352 1 95 537 GLY A C 1
ATOM 4312 O O . GLY A 1 537 ? -4.625 -33.281 -12.297 1 95 537 GLY A O 1
ATOM 4313 N N . GLY A 1 538 ? -2.971 -32.594 -13.438 1 95.81 538 GLY A N 1
ATOM 4314 C CA . GLY A 1 538 ? -2.668 -31.5 -12.531 1 95.81 538 GLY A CA 1
ATOM 4315 C C . GLY A 1 538 ? -1.503 -31.797 -11.609 1 95.81 538 GLY A C 1
ATOM 4316 O O . GLY A 1 538 ? -1.284 -32.938 -11.227 1 95.81 538 GLY A O 1
ATOM 4317 N N . MET A 1 539 ? -0.758 -30.797 -11.242 1 97.38 539 MET A N 1
ATOM 4318 C CA . MET A 1 539 ? 0.325 -30.922 -10.273 1 97.38 539 MET A CA 1
ATOM 4319 C C . MET A 1 539 ? 0.122 -29.953 -9.102 1 97.38 539 MET A C 1
ATOM 4321 O O . MET A 1 539 ? -0.536 -28.922 -9.25 1 97.38 539 MET A O 1
ATOM 4325 N N . THR A 1 540 ? 0.603 -30.312 -7.949 1 97.81 540 THR A N 1
ATOM 4326 C CA . THR A 1 540 ? 0.488 -29.469 -6.762 1 97.81 540 THR A CA 1
ATOM 4327 C C . THR A 1 540 ? 1.746 -28.625 -6.57 1 97.81 540 THR A C 1
ATOM 4329 O O . THR A 1 540 ? 2.777 -28.891 -7.191 1 97.81 540 THR A O 1
ATOM 4332 N N . TYR A 1 541 ? 1.665 -27.641 -5.734 1 97.56 541 TYR A N 1
ATOM 4333 C CA . TYR A 1 541 ? 2.803 -26.766 -5.461 1 97.56 541 TYR A CA 1
ATOM 4334 C C . TYR A 1 541 ? 3.912 -27.531 -4.746 1 97.56 541 TYR A C 1
ATOM 4336 O O . TYR A 1 541 ? 5.098 -27.25 -4.945 1 97.56 541 TYR A O 1
ATOM 4344 N N . SER A 1 542 ? 3.525 -28.5 -3.924 1 97.44 542 SER A N 1
ATOM 4345 C CA . SER A 1 542 ? 4.523 -29.312 -3.244 1 97.44 542 SER A CA 1
ATOM 4346 C C . SER A 1 542 ? 5.305 -30.172 -4.238 1 97.44 542 SER A C 1
ATOM 4348 O O . SER A 1 542 ? 6.512 -30.375 -4.078 1 97.44 542 SER A O 1
ATOM 4350 N N . GLU A 1 543 ? 4.609 -30.641 -5.211 1 98.12 543 GLU A N 1
ATOM 4351 C CA . GLU A 1 543 ? 5.277 -31.422 -6.25 1 98.12 543 GLU A CA 1
ATOM 4352 C C . GLU A 1 543 ? 6.203 -30.531 -7.09 1 98.12 543 GLU A C 1
ATOM 4354 O O . GLU A 1 543 ? 7.297 -30.969 -7.465 1 98.12 543 GLU A O 1
ATOM 4359 N N . MET A 1 544 ? 5.75 -29.344 -7.41 1 98.12 544 MET A N 1
ATOM 4360 C CA . MET A 1 544 ? 6.586 -28.391 -8.133 1 98.12 544 MET A CA 1
ATOM 4361 C C . MET A 1 544 ? 7.871 -28.109 -7.371 1 98.12 544 MET A C 1
ATOM 4363 O O . MET A 1 544 ? 8.953 -28.047 -7.965 1 98.12 544 MET A O 1
ATOM 4367 N N . ARG A 1 545 ? 7.746 -27.969 -6.121 1 97.81 545 ARG A N 1
ATOM 4368 C CA . ARG A 1 545 ? 8.883 -27.672 -5.258 1 97.81 545 ARG A CA 1
ATOM 4369 C C . ARG A 1 545 ? 9.945 -28.766 -5.352 1 97.81 545 ARG A C 1
ATOM 4371 O O . ARG A 1 545 ? 11.141 -28.484 -5.316 1 97.81 545 ARG A O 1
ATOM 4378 N N . CYS A 1 546 ? 9.508 -29.984 -5.48 1 97.81 546 CYS A N 1
ATOM 4379 C CA . CYS A 1 546 ? 10.422 -31.109 -5.539 1 97.81 546 CYS A CA 1
ATOM 4380 C C . CYS A 1 546 ? 11.383 -30.969 -6.715 1 97.81 546 CYS A C 1
ATOM 4382 O O . CYS A 1 546 ? 12.547 -31.391 -6.625 1 97.81 546 CYS A O 1
ATOM 4384 N N . ALA A 1 547 ? 10.914 -30.422 -7.82 1 97.88 547 ALA A N 1
ATOM 4385 C CA . ALA A 1 547 ? 11.773 -30.219 -8.984 1 97.88 547 ALA A CA 1
ATOM 4386 C C . ALA A 1 547 ? 12.93 -29.281 -8.656 1 97.88 547 ALA A C 1
ATOM 4388 O O . ALA A 1 547 ? 14.062 -29.5 -9.086 1 97.88 547 ALA A O 1
ATOM 4389 N N . TYR A 1 548 ? 12.641 -28.234 -7.906 1 96.88 548 TYR A N 1
ATOM 4390 C CA . TYR A 1 548 ? 13.664 -27.281 -7.504 1 96.88 548 TYR A CA 1
ATOM 4391 C C . TYR A 1 548 ? 14.648 -27.906 -6.531 1 96.88 548 TYR A C 1
ATOM 4393 O O . TYR A 1 548 ? 15.867 -27.734 -6.664 1 96.88 548 TYR A O 1
ATOM 4401 N N . GLU A 1 549 ? 14.133 -28.688 -5.602 1 96.25 549 GLU A N 1
ATOM 4402 C CA . GLU A 1 549 ? 14.969 -29.312 -4.586 1 96.25 549 GLU A CA 1
ATOM 4403 C C . GLU A 1 549 ? 15.93 -30.312 -5.207 1 96.25 549 GLU A C 1
ATOM 4405 O O . GLU A 1 549 ? 17.109 -30.344 -4.863 1 96.25 549 GLU A O 1
ATOM 4410 N N . VAL A 1 550 ? 15.43 -31.094 -6.102 1 96.81 550 VAL A N 1
ATOM 4411 C CA . VAL A 1 550 ? 16.25 -32.125 -6.719 1 96.81 550 VAL A CA 1
ATOM 4412 C C . VAL A 1 550 ? 17.297 -31.5 -7.637 1 96.81 550 VAL A C 1
ATOM 4414 O O . VAL A 1 550 ? 18.438 -31.938 -7.68 1 96.81 550 VAL A O 1
ATOM 4417 N N . THR A 1 551 ? 16.906 -30.469 -8.414 1 95.44 551 THR A N 1
ATOM 4418 C CA . THR A 1 551 ? 17.844 -29.75 -9.281 1 95.44 551 THR A CA 1
ATOM 4419 C C . THR A 1 551 ? 18.969 -29.125 -8.461 1 95.44 551 THR A C 1
ATOM 4421 O O . THR A 1 551 ? 20.125 -29.109 -8.898 1 95.44 551 THR A O 1
ATOM 4424 N N . GLU A 1 552 ? 18.641 -28.594 -7.348 1 94.06 552 GLU A N 1
ATOM 4425 C CA . GLU A 1 552 ? 19.641 -27.969 -6.484 1 94.06 552 GLU A CA 1
ATOM 4426 C C . GLU A 1 552 ? 20.562 -29 -5.867 1 94.06 552 GLU A C 1
ATOM 4428 O O . GLU A 1 552 ? 21.75 -28.734 -5.672 1 94.06 552 GLU A O 1
ATOM 4433 N N . ALA A 1 553 ? 20.016 -30.125 -5.531 1 93 553 ALA A N 1
ATOM 4434 C CA . ALA A 1 553 ? 20.781 -31.188 -4.887 1 93 553 ALA A CA 1
ATOM 4435 C C . ALA A 1 553 ? 21.703 -31.891 -5.891 1 93 553 ALA A C 1
ATOM 4437 O O . ALA A 1 553 ? 22.828 -32.25 -5.559 1 93 553 ALA A O 1
ATOM 4438 N N . ILE A 1 554 ? 21.125 -32.094 -7.086 1 91.38 554 ILE A N 1
ATOM 4439 C CA . ILE A 1 554 ? 21.875 -32.75 -8.148 1 91.38 554 ILE A CA 1
ATOM 4440 C C . ILE A 1 554 ? 22.156 -31.75 -9.273 1 91.38 554 ILE A C 1
ATOM 4442 O O . ILE A 1 554 ? 21.375 -31.625 -10.203 1 91.38 554 ILE A O 1
ATOM 4446 N N . LYS A 1 555 ? 23.281 -31.172 -9.281 1 85.06 555 LYS A N 1
ATOM 4447 C CA . LYS A 1 555 ? 23.609 -30.047 -10.156 1 85.06 555 LYS A CA 1
ATOM 4448 C C . LYS A 1 555 ? 23.844 -30.516 -11.586 1 85.06 555 LYS A C 1
ATOM 4450 O O . LYS A 1 555 ? 23.75 -29.719 -12.523 1 85.06 555 LYS A O 1
ATOM 4455 N N . SER A 1 556 ? 23.984 -31.797 -11.773 1 85.94 556 SER A N 1
ATOM 4456 C CA . SER A 1 556 ? 24.328 -32.312 -13.094 1 85.94 556 SER A CA 1
ATOM 4457 C C . SER A 1 556 ? 23.078 -32.531 -13.945 1 85.94 556 SER A C 1
ATOM 4459 O O . SER A 1 556 ? 23.188 -32.844 -15.133 1 85.94 556 SER A O 1
ATOM 4461 N N . CYS A 1 557 ? 22 -32.344 -13.367 1 91.06 557 CYS A N 1
ATOM 4462 C CA . CYS A 1 557 ? 20.766 -32.594 -14.086 1 91.06 557 CYS A CA 1
ATOM 4463 C C . CYS A 1 557 ? 19.719 -31.531 -13.75 1 91.06 557 CYS A C 1
ATOM 4465 O O . CYS A 1 557 ? 19.531 -31.203 -12.578 1 91.06 557 CYS A O 1
ATOM 4467 N N . GLU A 1 558 ? 19.094 -31.031 -14.758 1 93.62 558 GLU A N 1
ATOM 4468 C CA . GLU A 1 558 ? 18 -30.094 -14.547 1 93.62 558 GLU A CA 1
ATOM 4469 C C . GLU A 1 558 ? 16.656 -30.781 -14.609 1 93.62 558 GLU A C 1
ATOM 4471 O O . GLU A 1 558 ? 16.344 -31.469 -15.586 1 93.62 558 GLU A O 1
ATOM 4476 N N . VAL A 1 559 ? 15.906 -30.594 -13.586 1 97.19 559 VAL A N 1
ATOM 4477 C CA . VAL A 1 559 ? 14.602 -31.25 -13.539 1 97.19 559 VAL A CA 1
ATOM 4478 C C . VAL A 1 559 ? 13.508 -30.234 -13.883 1 97.19 559 VAL A C 1
ATOM 4480 O O . VAL A 1 559 ? 13.484 -29.125 -13.344 1 97.19 559 VAL A O 1
ATOM 4483 N N . ILE A 1 560 ? 12.625 -30.594 -14.781 1 97.81 560 ILE A N 1
ATOM 4484 C CA . ILE A 1 560 ? 11.469 -29.781 -15.172 1 97.81 560 ILE A CA 1
ATOM 4485 C C . ILE A 1 560 ? 10.188 -30.578 -14.938 1 97.81 560 ILE A C 1
ATOM 4487 O O . ILE A 1 560 ? 10.078 -31.734 -15.352 1 97.81 560 ILE A O 1
ATOM 4491 N N . ILE A 1 561 ? 9.273 -29.953 -14.25 1 98.56 561 ILE A N 1
ATOM 4492 C CA . ILE A 1 561 ? 8.008 -30.625 -13.961 1 98.56 561 ILE A CA 1
ATOM 4493 C C . ILE A 1 561 ? 6.867 -29.891 -14.664 1 98.56 561 ILE A C 1
ATOM 4495 O O . ILE A 1 561 ? 6.879 -28.656 -14.781 1 98.56 561 ILE A O 1
ATOM 4499 N N . GLY A 1 562 ? 5.961 -30.656 -15.195 1 98.12 562 GLY A N 1
ATOM 4500 C CA . GLY A 1 562 ? 4.816 -30.078 -15.875 1 98.12 562 GLY A CA 1
ATOM 4501 C C . GLY A 1 562 ? 3.545 -30.875 -15.711 1 98.12 562 GLY A C 1
ATOM 4502 O O . GLY A 1 562 ? 3.59 -32.031 -15.281 1 98.12 562 GLY A O 1
ATOM 4503 N N . SER A 1 563 ? 2.484 -30.281 -15.945 1 97.62 563 SER A N 1
ATOM 4504 C CA . SER A 1 563 ? 1.164 -30.906 -15.898 1 97.62 563 SER A CA 1
ATOM 4505 C C . SER A 1 563 ? 0.163 -30.141 -16.766 1 97.62 563 SER A C 1
ATOM 4507 O O . SER A 1 563 ? 0.537 -29.219 -17.484 1 97.62 563 SER A O 1
ATOM 4509 N N . THR A 1 564 ? -1.034 -30.641 -16.734 1 96 564 THR A N 1
ATOM 4510 C CA . THR A 1 564 ? -2.09 -29.953 -17.484 1 96 564 THR A CA 1
ATOM 4511 C C . THR A 1 564 ? -2.441 -28.625 -16.812 1 96 564 THR A C 1
ATOM 4513 O O . THR A 1 564 ? -2.734 -27.641 -17.5 1 96 564 THR A O 1
ATOM 4516 N N . HIS A 1 565 ? -2.445 -28.594 -15.531 1 94.44 565 HIS A N 1
ATOM 4517 C CA . HIS A 1 565 ? -2.727 -27.406 -14.742 1 94.44 565 HIS A CA 1
ATOM 4518 C C . HIS A 1 565 ? -2.18 -27.547 -13.328 1 94.44 565 HIS A C 1
ATOM 4520 O O . HIS A 1 565 ? -1.583 -28.562 -12.984 1 94.44 565 HIS A O 1
ATOM 4526 N N . ILE A 1 566 ? -2.26 -26.484 -12.547 1 95 566 ILE A N 1
ATOM 4527 C CA . ILE A 1 566 ? -1.811 -26.516 -11.156 1 95 566 ILE A CA 1
ATOM 4528 C C . ILE A 1 566 ? -3.008 -26.703 -10.234 1 95 566 ILE A C 1
ATOM 4530 O O . ILE A 1 566 ? -4.07 -26.109 -10.438 1 95 566 ILE A O 1
ATOM 4534 N N . LEU A 1 567 ? -2.754 -27.5 -9.227 1 94.31 567 LEU A N 1
ATOM 4535 C CA . LEU A 1 567 ? -3.848 -27.875 -8.336 1 94.31 567 LEU A CA 1
ATOM 4536 C C . LEU A 1 567 ? -3.617 -27.328 -6.93 1 94.31 567 LEU A C 1
ATOM 4538 O O . LEU A 1 567 ? -2.492 -27.344 -6.422 1 94.31 567 LEU A O 1
ATOM 4542 N N . THR A 1 568 ? -4.66 -26.766 -6.402 1 95.06 568 THR A N 1
ATOM 4543 C CA . THR A 1 568 ? -4.777 -26.609 -4.957 1 95.06 568 THR A CA 1
ATOM 4544 C C . THR A 1 568 ? -5.711 -27.656 -4.367 1 95.06 568 THR A C 1
ATOM 4546 O O . THR A 1 568 ? -6.559 -28.203 -5.07 1 95.06 568 THR A O 1
ATOM 4549 N N . PRO A 1 569 ? -5.539 -28.016 -3.139 1 96.25 569 PRO A N 1
ATOM 4550 C CA . PRO A 1 569 ? -6.383 -29.062 -2.562 1 96.25 569 PRO A CA 1
ATOM 4551 C C . PRO A 1 569 ? -7.875 -28.766 -2.693 1 96.25 569 PRO A C 1
ATOM 4553 O O . PRO A 1 569 ? -8.656 -29.641 -3.066 1 96.25 569 PRO A O 1
ATOM 4556 N N . GLU A 1 570 ? -8.234 -27.594 -2.479 1 95 570 GLU A N 1
ATOM 4557 C CA . GLU A 1 570 ? -9.641 -27.203 -2.574 1 95 570 GLU A CA 1
ATOM 4558 C C . GLU A 1 570 ? -10.156 -27.344 -4.004 1 95 570 GLU A C 1
ATOM 4560 O O . GLU A 1 570 ? -11.234 -27.875 -4.234 1 95 570 GLU A O 1
ATOM 4565 N N . ARG A 1 571 ? -9.375 -26.891 -4.93 1 93.25 571 ARG A N 1
ATOM 4566 C CA . ARG A 1 571 ? -9.766 -26.969 -6.332 1 93.25 571 ARG A CA 1
ATOM 4567 C C . ARG A 1 571 ? -9.859 -28.422 -6.785 1 93.25 571 ARG A C 1
ATOM 4569 O O . ARG A 1 571 ? -10.75 -28.781 -7.559 1 93.25 571 ARG A O 1
ATOM 4576 N N . LEU A 1 572 ? -8.938 -29.188 -6.367 1 96.12 572 LEU A N 1
ATOM 4577 C CA . LEU A 1 572 ? -8.938 -30.609 -6.727 1 96.12 572 LEU A CA 1
ATOM 4578 C C . LEU A 1 572 ? -10.203 -31.297 -6.215 1 96.12 572 LEU A C 1
ATOM 4580 O O . LEU A 1 572 ? -10.828 -32.062 -6.938 1 96.12 572 LEU A O 1
ATOM 4584 N N . LEU A 1 573 ? -10.562 -31.016 -4.969 1 96.88 573 LEU A N 1
ATOM 4585 C CA . LEU A 1 573 ? -11.75 -31.625 -4.387 1 96.88 573 LEU A CA 1
ATOM 4586 C C . LEU A 1 573 ? -13.008 -31.219 -5.148 1 96.88 573 LEU A C 1
ATOM 4588 O O . LEU A 1 573 ? -13.906 -32.031 -5.359 1 96.88 573 LEU A O 1
ATOM 4592 N N . ASP A 1 574 ? -13.039 -30 -5.555 1 94.62 574 ASP A N 1
ATOM 4593 C CA . ASP A 1 574 ? -14.156 -29.531 -6.371 1 94.62 574 ASP A CA 1
ATOM 4594 C C . ASP A 1 574 ? -14.195 -30.266 -7.711 1 94.62 574 ASP A C 1
ATOM 4596 O O . ASP A 1 574 ? -15.273 -30.641 -8.18 1 94.62 574 ASP A O 1
ATOM 4600 N N . ASP A 1 575 ? -13.031 -30.406 -8.328 1 93.56 575 ASP A N 1
ATOM 4601 C CA . ASP A 1 575 ? -12.945 -31.109 -9.594 1 93.56 575 ASP A CA 1
ATOM 4602 C C . ASP A 1 575 ? -13.375 -32.562 -9.438 1 93.56 575 ASP A C 1
ATOM 4604 O O . ASP A 1 575 ? -14.023 -33.125 -10.32 1 93.56 575 ASP A O 1
ATOM 4608 N N . MET A 1 576 ? -12.984 -33.156 -8.328 1 95.62 576 MET A N 1
ATOM 4609 C CA . MET A 1 576 ? -13.359 -34.531 -8.047 1 95.62 576 MET A CA 1
ATOM 4610 C C . MET A 1 576 ? -14.875 -34.656 -7.938 1 95.62 576 MET A C 1
ATOM 4612 O O . MET A 1 576 ? -15.453 -35.625 -8.453 1 95.62 576 MET A O 1
ATOM 4616 N N . LYS A 1 577 ? -15.406 -33.75 -7.262 1 95.31 577 LYS A N 1
ATOM 4617 C CA . LYS A 1 577 ? -16.859 -33.75 -7.094 1 95.31 577 LYS A CA 1
ATOM 4618 C C . LYS A 1 577 ? -17.562 -33.656 -8.445 1 95.31 577 LYS A C 1
ATOM 4620 O O . LYS A 1 577 ? -18.594 -34.312 -8.648 1 95.31 577 LYS A O 1
ATOM 4625 N N . ALA A 1 578 ? -17 -33.031 -9.367 1 92.25 578 ALA A N 1
ATOM 4626 C CA . ALA A 1 578 ? -17.625 -32.75 -10.664 1 92.25 578 ALA A CA 1
ATOM 4627 C C . ALA A 1 578 ? -17.438 -33.906 -11.617 1 92.25 578 ALA A C 1
ATOM 4629 O O . ALA A 1 578 ? -18.125 -34 -12.641 1 92.25 578 ALA A O 1
ATOM 4630 N N . LEU A 1 579 ? -16.547 -34.875 -11.312 1 92.88 579 LEU A N 1
ATOM 4631 C CA . LEU A 1 579 ? -16.203 -35.938 -12.227 1 92.88 579 LEU A CA 1
ATOM 4632 C C . LEU A 1 579 ? -17.422 -36.812 -12.523 1 92.88 579 LEU A C 1
ATOM 4634 O O . LEU A 1 579 ? -17.516 -37.406 -13.594 1 92.88 579 LEU A O 1
ATOM 4638 N N . SER A 1 580 ? -18.344 -36.906 -11.609 1 90.62 580 SER A N 1
ATOM 4639 C CA . SER A 1 580 ? -19.516 -37.781 -11.781 1 90.62 580 SER A CA 1
ATOM 4640 C C . SER A 1 580 ? -20.656 -37.031 -12.484 1 90.62 580 SER A C 1
ATOM 4642 O O . SER A 1 580 ? -21.656 -37.625 -1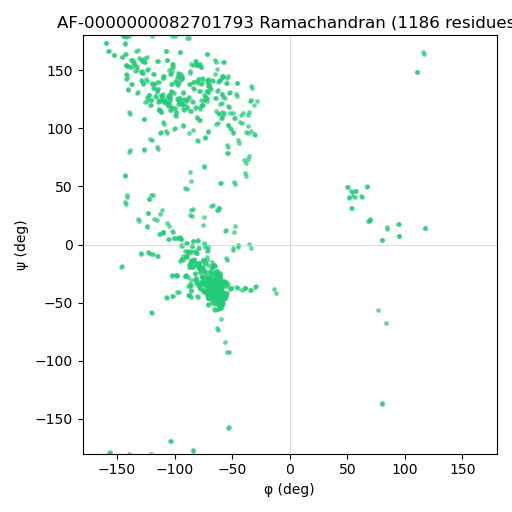2.867 1 90.62 580 SER A O 1
ATOM 4644 N N . LYS A 1 581 ? -20.484 -35.75 -12.672 1 86.69 581 LYS A N 1
ATOM 4645 C CA . LYS A 1 581 ? -21.484 -34.938 -13.344 1 86.69 581 LYS A CA 1
ATOM 4646 C C . LYS A 1 581 ? -21.062 -34.625 -14.773 1 86.69 581 LYS A C 1
ATOM 4648 O O . LYS A 1 581 ? -19.875 -34.562 -15.078 1 86.69 581 LYS A O 1
ATOM 4653 N N . PRO A 1 582 ? -22.062 -34.531 -15.648 1 79.06 582 PRO A N 1
ATOM 4654 C CA . PRO A 1 582 ? -21.703 -34.156 -17.031 1 79.06 582 PRO A CA 1
ATOM 4655 C C . PRO A 1 582 ? -21.062 -32.781 -17.125 1 79.06 582 PRO A C 1
ATOM 4657 O O . PRO A 1 582 ? -21.312 -31.922 -16.281 1 79.06 582 PRO A O 1
ATOM 4660 N N . LYS A 1 583 ? -20.078 -32.719 -17.984 1 70.19 583 LYS A N 1
ATOM 4661 C CA . LYS A 1 583 ? -19.281 -31.5 -18.156 1 70.19 583 LYS A CA 1
ATOM 4662 C C . LYS A 1 583 ? -20.172 -30.297 -18.438 1 70.19 583 LYS A C 1
ATOM 4664 O O . LYS A 1 583 ? -21.047 -30.359 -19.312 1 70.19 583 LYS A O 1
ATOM 4669 N N . VAL A 1 584 ? -20.406 -29.438 -17.453 1 55.97 584 VAL A N 1
ATOM 4670 C CA . VAL A 1 584 ? -21.109 -28.203 -17.766 1 55.97 584 VAL A CA 1
ATOM 4671 C C . VAL A 1 584 ? -20.172 -27.266 -18.531 1 55.97 584 VAL A C 1
ATOM 4673 O O . VAL A 1 584 ? -19.031 -27.047 -18.125 1 55.97 584 VAL A O 1
ATOM 4676 N N . THR A 1 585 ? -20.125 -27.266 -19.75 1 49.38 585 THR A N 1
ATOM 4677 C CA . THR A 1 585 ? -19.328 -26.359 -20.562 1 49.38 585 THR A CA 1
ATOM 4678 C C . THR A 1 585 ? -19.312 -24.969 -19.953 1 49.38 585 THR A C 1
ATOM 4680 O O . THR A 1 585 ? -20.359 -24.344 -19.781 1 49.38 585 THR A O 1
ATOM 4683 N N . GLN A 1 586 ? -18.688 -24.719 -18.859 1 41.66 586 GLN A N 1
ATOM 4684 C CA . GLN A 1 586 ? -18.625 -23.344 -18.391 1 41.66 586 GLN A CA 1
ATOM 4685 C C . GLN A 1 586 ? -18.141 -22.406 -19.5 1 41.66 586 GLN A C 1
ATOM 4687 O O . GLN A 1 586 ? -17.094 -22.641 -20.109 1 41.66 586 GLN A O 1
ATOM 4692 N N . ASP A 1 587 ? -18.984 -21.734 -20.141 1 36.34 587 ASP A N 1
ATOM 4693 C CA . ASP A 1 587 ? -18.625 -20.594 -20.969 1 36.34 587 ASP A CA 1
ATOM 4694 C C . ASP A 1 587 ? -17.688 -19.656 -20.234 1 36.34 587 ASP A C 1
ATOM 4696 O O . ASP A 1 587 ? -18.109 -18.922 -19.344 1 36.34 587 ASP A O 1
ATOM 4700 N N . THR A 1 588 ? -16.703 -20.031 -19.719 1 35.84 588 THR A N 1
ATOM 4701 C CA . THR A 1 588 ? -15.734 -19.234 -18.984 1 35.84 588 THR A CA 1
ATOM 4702 C C . THR A 1 588 ? -15.367 -17.969 -19.766 1 35.84 588 THR A C 1
ATOM 4704 O O . THR A 1 588 ? -14.203 -17.562 -19.766 1 35.84 588 THR A O 1
ATOM 4707 N N . PHE A 1 589 ? -16.016 -17.516 -20.719 1 30.8 589 PHE A N 1
ATOM 4708 C CA . PHE A 1 589 ? -15.602 -16.266 -21.359 1 30.8 589 PHE A CA 1
ATOM 4709 C C . PHE A 1 589 ? -15.57 -15.125 -20.359 1 30.8 589 PHE A C 1
ATOM 4711 O O . PHE A 1 589 ? -14.977 -14.078 -20.625 1 30.8 589 PHE A O 1
ATOM 4718 N N . SER A 1 590 ? -16.484 -15.023 -19.375 1 29.67 590 SER A N 1
ATOM 4719 C CA . SER A 1 590 ? -16.891 -13.703 -18.906 1 29.67 590 SER A CA 1
ATOM 4720 C C . SER A 1 590 ? -15.844 -13.117 -17.953 1 29.67 590 SER A C 1
ATOM 4722 O O . SER A 1 590 ? -15.93 -11.945 -17.578 1 29.67 590 SER A O 1
ATOM 4724 N N . SER A 1 591 ? -15.141 -13.867 -17.172 1 30.41 591 SER A N 1
ATOM 4725 C CA . SER A 1 591 ? -14.625 -13.172 -16 1 30.41 591 SER A CA 1
ATOM 4726 C C . SER A 1 591 ? -13.383 -12.359 -16.344 1 30.41 591 SER A C 1
ATOM 4728 O O . SER A 1 591 ? -12.781 -11.727 -15.469 1 30.41 591 SER A O 1
ATOM 4730 N N . TYR A 1 592 ? -12.719 -12.602 -17.391 1 25.72 592 TYR A N 1
ATOM 4731 C CA . TYR A 1 592 ? -11.43 -11.93 -17.469 1 25.72 592 TYR A CA 1
ATOM 4732 C C . TYR A 1 592 ? -11.594 -10.461 -17.812 1 25.72 592 TYR A C 1
ATOM 4734 O O . TYR A 1 592 ? -11.305 -10.039 -18.938 1 25.72 592 TYR A O 1
ATOM 4742 N N . ASN A 1 593 ? -12.734 -9.836 -17.688 1 23.25 593 ASN A N 1
ATOM 4743 C CA . ASN A 1 593 ? -12.688 -8.492 -18.25 1 23.25 593 ASN A CA 1
ATOM 4744 C C . ASN A 1 593 ? -11.633 -7.625 -17.578 1 23.25 593 ASN A C 1
ATOM 4746 O O . ASN A 1 593 ? -11.086 -6.707 -18.188 1 23.25 593 ASN A O 1
ATOM 4750 N N . ARG A 1 594 ? -11.664 -7.262 -16.266 1 20.66 594 ARG A N 1
ATOM 4751 C CA . ARG A 1 594 ? -11.141 -5.949 -15.906 1 20.66 594 ARG A CA 1
ATOM 4752 C C . ARG A 1 594 ? -9.633 -6.004 -15.695 1 20.66 594 ARG A C 1
ATOM 4754 O O . ARG A 1 594 ? -9.156 -6.57 -14.711 1 20.66 594 ARG A O 1
ATOM 4761 N N . ILE A 1 595 ? -8.68 -6.418 -16.469 1 19.48 595 ILE A N 1
ATOM 4762 C CA . ILE A 1 595 ? -7.379 -5.801 -16.25 1 19.48 595 ILE A CA 1
ATOM 4763 C C . ILE A 1 595 ? -7.477 -4.293 -16.453 1 19.48 595 ILE A C 1
ATOM 4765 O O . ILE A 1 595 ? -7.977 -3.83 -17.469 1 19.48 595 ILE A O 1
ATOM 4769 N N . MET B 1 1 ? -3.971 -2.312 25.625 1 23.91 1 MET B N 1
ATOM 4770 C CA . MET B 1 1 ? -2.848 -1.386 25.516 1 23.91 1 MET B CA 1
ATOM 4771 C C . MET B 1 1 ? -3.309 0.053 25.719 1 23.91 1 MET B C 1
ATOM 4773 O O . MET B 1 1 ? -4.301 0.486 25.141 1 23.91 1 MET B O 1
ATOM 4777 N N . ALA B 1 2 ? -3.055 0.739 26.766 1 31.3 2 ALA B N 1
ATOM 4778 C CA . ALA B 1 2 ? -3.488 2.113 27 1 31.3 2 ALA B CA 1
ATOM 4779 C C . ALA B 1 2 ? -3.316 2.971 25.75 1 31.3 2 ALA B C 1
ATOM 4781 O O . ALA B 1 2 ? -2.309 2.859 25.047 1 31.3 2 ALA B O 1
ATOM 4782 N N . PRO B 1 3 ? -4.41 3.359 25.172 1 42.53 3 PRO B N 1
ATOM 4783 C CA . PRO B 1 3 ? -4.211 4.219 24 1 42.53 3 PRO B CA 1
ATOM 4784 C C . PRO B 1 3 ? -2.922 5.035 24.078 1 42.53 3 PRO B C 1
ATOM 4786 O O . PRO B 1 3 ? -2.449 5.34 25.172 1 42.53 3 PRO B O 1
ATOM 4789 N N . ALA B 1 4 ? -2.061 5.047 23.297 1 46.59 4 ALA B N 1
ATOM 4790 C CA . ALA B 1 4 ? -0.852 5.859 23.172 1 46.59 4 ALA B CA 1
ATOM 4791 C C . ALA B 1 4 ? -1.06 7.25 23.766 1 46.59 4 ALA B C 1
ATOM 4793 O O . ALA B 1 4 ? -2.047 7.922 23.469 1 46.59 4 ALA B O 1
ATOM 4794 N N . GLU B 1 5 ? -0.694 7.465 25.047 1 60.16 5 GLU B N 1
ATOM 4795 C CA . GLU B 1 5 ? -0.809 8.672 25.859 1 60.16 5 GLU B CA 1
ATOM 4796 C C . GLU B 1 5 ? -0.532 9.922 25.016 1 60.16 5 GLU B C 1
ATOM 4798 O O . GLU B 1 5 ? 0.532 10.047 24.406 1 60.16 5 GLU B O 1
ATOM 4803 N N . LEU B 1 6 ? -1.56 10.531 24.562 1 66.31 6 LEU B N 1
ATOM 4804 C CA . LEU B 1 6 ? -1.441 11.828 23.906 1 66.31 6 LEU B CA 1
ATOM 4805 C C . LEU B 1 6 ? -0.547 12.758 24.719 1 66.31 6 LEU B C 1
ATOM 4807 O O . LEU B 1 6 ? -0.55 12.719 25.953 1 66.31 6 LEU B O 1
ATOM 4811 N N . ARG B 1 7 ? 0.405 13.336 24.047 1 74.88 7 ARG B N 1
ATOM 4812 C CA . ARG B 1 7 ? 1.38 14.227 24.672 1 74.88 7 ARG B CA 1
ATOM 4813 C C . ARG B 1 7 ? 0.986 15.688 24.484 1 74.88 7 ARG B C 1
ATOM 4815 O O . ARG B 1 7 ? 0.302 16.031 23.516 1 74.88 7 ARG B O 1
ATOM 4822 N N . GLY B 1 8 ? 1.178 16.469 25.516 1 87.31 8 GLY B N 1
ATOM 4823 C CA . GLY B 1 8 ? 1.091 17.922 25.375 1 87.31 8 GLY B CA 1
ATOM 4824 C C . GLY B 1 8 ? -0.336 18.438 25.375 1 87.31 8 GLY B C 1
ATOM 4825 O O . GLY B 1 8 ? -1.149 18.016 26.203 1 87.31 8 GLY B O 1
ATOM 4826 N N . LEU B 1 9 ? -0.642 19.375 24.484 1 92.62 9 LEU B N 1
ATOM 4827 C CA . LEU B 1 9 ? -1.929 20.047 24.406 1 92.62 9 LEU B CA 1
ATOM 4828 C C . LEU B 1 9 ? -3.047 19.062 24.094 1 92.62 9 LEU B C 1
ATOM 4830 O O . LEU B 1 9 ? -4.164 19.203 24.594 1 92.62 9 LEU B O 1
ATOM 4834 N N . LYS B 1 10 ? -2.775 18.125 23.312 1 92.38 10 LYS B N 1
ATOM 4835 C CA . LYS B 1 10 ? -3.781 17.141 22.922 1 92.38 10 LYS B CA 1
ATOM 4836 C C . LYS B 1 10 ? -4.215 16.297 24.109 1 92.38 10 LYS B C 1
ATOM 4838 O O . LYS B 1 10 ? -5.398 15.992 24.266 1 92.38 10 LYS B O 1
ATOM 4843 N N . GLY B 1 11 ? -3.256 15.961 24.922 1 91.62 11 GLY B N 1
ATOM 4844 C CA . GLY B 1 11 ? -3.57 15.211 26.141 1 91.62 11 GLY B CA 1
ATOM 4845 C C . GLY B 1 11 ? -4.41 15.992 27.125 1 91.62 11 GLY B C 1
ATOM 4846 O O . GLY B 1 11 ? -5.344 15.453 27.719 1 91.62 11 GLY B O 1
ATOM 4847 N N . VAL B 1 12 ? -4.066 17.219 27.266 1 92.62 12 VAL B N 1
ATOM 4848 C CA . VAL B 1 12 ? -4.77 18.094 28.203 1 92.62 12 VAL B CA 1
ATOM 4849 C C . VAL B 1 12 ? -6.215 18.266 27.75 1 92.62 12 VAL B C 1
ATOM 4851 O O . VAL B 1 12 ? -7.137 18.219 28.562 1 92.62 12 VAL B O 1
ATOM 4854 N N . VAL B 1 13 ? -6.391 18.484 26.469 1 94.31 13 VAL B N 1
ATOM 4855 C CA . VAL B 1 13 ? -7.727 18.719 25.922 1 94.31 13 VAL B CA 1
ATOM 4856 C C . VAL B 1 13 ? -8.562 17.438 26.047 1 94.31 13 VAL B C 1
ATOM 4858 O O . VAL B 1 13 ? -9.734 17.5 26.422 1 94.31 13 VAL B O 1
ATOM 4861 N N . TRP B 1 14 ? -7.941 16.359 25.766 1 92.75 14 TRP B N 1
ATOM 4862 C CA . TRP B 1 14 ? -8.656 15.086 25.875 1 92.75 14 TRP B CA 1
ATOM 4863 C C . TRP B 1 14 ? -9.102 14.836 27.312 1 92.75 14 TRP B C 1
ATOM 4865 O O . TRP B 1 14 ? -10.234 14.414 27.547 1 92.75 14 TRP B O 1
ATOM 4875 N N . LYS B 1 15 ? -8.242 15.109 28.219 1 91.81 15 LYS B N 1
ATOM 4876 C CA . LYS B 1 15 ? -8.578 14.938 29.625 1 91.81 15 LYS B CA 1
ATOM 4877 C C . LYS B 1 15 ? -9.742 15.836 30.031 1 91.81 15 LYS B C 1
ATOM 4879 O O . LYS B 1 15 ? -10.617 15.43 30.797 1 91.81 15 LYS B O 1
ATOM 4884 N N . LYS B 1 16 ? -9.711 17.016 29.547 1 93.25 16 LYS B N 1
ATOM 4885 C CA . LYS B 1 16 ? -10.781 17.953 29.844 1 93.25 16 LYS B CA 1
ATOM 4886 C C . LYS B 1 16 ? -12.117 17.484 29.266 1 93.25 16 LYS B C 1
ATOM 4888 O O . LYS B 1 16 ? -13.133 17.5 29.953 1 93.25 16 LYS B O 1
ATOM 4893 N N . ILE B 1 17 ? -12.078 17 28.047 1 93.38 17 ILE B N 1
ATOM 4894 C CA . ILE B 1 17 ? -13.297 16.531 27.375 1 93.38 17 ILE B CA 1
ATOM 4895 C C . ILE B 1 17 ? -13.812 15.281 28.078 1 93.38 17 ILE B C 1
ATOM 4897 O O . ILE B 1 17 ? -15.016 15.141 28.312 1 93.38 17 ILE B O 1
ATOM 4901 N N . LYS B 1 18 ? -12.945 14.445 28.391 1 93.5 18 LYS B N 1
ATOM 4902 C CA . LYS B 1 18 ? -13.32 13.211 29.062 1 93.5 18 LYS B CA 1
ATOM 4903 C C . LYS B 1 18 ? -13.969 13.508 30.422 1 93.5 18 LYS B C 1
ATOM 4905 O O . LYS B 1 18 ? -15.039 12.984 30.719 1 93.5 18 LYS B O 1
ATOM 4910 N N . SER B 1 19 ? -13.344 14.352 31.156 1 92.88 19 SER B N 1
ATOM 4911 C CA . SER B 1 19 ? -13.82 14.664 32.5 1 92.88 19 SER B CA 1
ATOM 4912 C C . SER B 1 19 ? -15.102 15.492 32.438 1 92.88 19 SER B C 1
ATOM 4914 O O . SER B 1 19 ? -16.031 15.242 33.219 1 92.88 19 SER B O 1
ATOM 4916 N N . ALA B 1 20 ? -15.148 16.438 31.562 1 92.88 20 ALA B N 1
ATOM 4917 C CA . ALA B 1 20 ? -16.234 17.406 31.562 1 92.88 20 ALA B CA 1
ATOM 4918 C C . ALA B 1 20 ? -17.469 16.844 30.859 1 92.88 20 ALA B C 1
ATOM 4920 O O . ALA B 1 20 ? -18.594 17.219 31.172 1 92.88 20 ALA B O 1
ATOM 4921 N N . ILE B 1 21 ? -17.297 15.875 29.953 1 94.56 21 ILE B N 1
ATOM 4922 C CA . ILE B 1 21 ? -18.422 15.43 29.141 1 94.56 21 ILE B CA 1
ATOM 4923 C C . ILE B 1 21 ? -18.672 13.945 29.375 1 94.56 21 ILE B C 1
ATOM 4925 O O . ILE B 1 21 ? -19.719 13.562 29.891 1 94.56 21 ILE B O 1
ATOM 4929 N N . LEU B 1 22 ? -17.688 13.141 29.125 1 93.88 22 LEU B N 1
ATOM 4930 C CA . LEU B 1 22 ? -17.891 11.695 29.078 1 93.88 22 LEU B CA 1
ATOM 4931 C C . LEU B 1 22 ? -18.109 11.133 30.469 1 93.88 22 LEU B C 1
ATOM 4933 O O . LEU B 1 22 ? -18.984 10.281 30.688 1 93.88 22 LEU B O 1
ATOM 4937 N N . ASP B 1 23 ? -17.344 11.672 31.391 1 93.31 23 ASP B N 1
ATOM 4938 C CA . ASP B 1 23 ? -17.516 11.211 32.75 1 93.31 23 ASP B CA 1
ATOM 4939 C C . ASP B 1 23 ? -18.781 11.789 33.375 1 93.31 23 ASP B C 1
ATOM 4941 O O . ASP B 1 23 ? -19.391 11.172 34.25 1 93.31 23 ASP B O 1
ATOM 4945 N N . ASP B 1 24 ? -19.141 12.945 32.969 1 92.31 24 ASP B N 1
ATOM 4946 C CA . ASP B 1 24 ? -20.312 13.641 33.5 1 92.31 24 ASP B CA 1
ATOM 4947 C C . ASP B 1 24 ? -21.594 12.891 33.156 1 92.31 24 ASP B C 1
ATOM 4949 O O . ASP B 1 24 ? -22.547 12.922 33.938 1 92.31 24 ASP B O 1
ATOM 4953 N N . CYS B 1 25 ? -21.641 12.227 32.062 1 89.88 25 CYS B N 1
ATOM 4954 C CA . CYS B 1 25 ? -22.859 11.539 31.672 1 89.88 25 CYS B CA 1
ATOM 4955 C C . CYS B 1 25 ? -22.688 10.031 31.766 1 89.88 25 CYS B C 1
ATOM 4957 O O . CYS B 1 25 ? -23.531 9.281 31.266 1 89.88 25 CYS B O 1
ATOM 4959 N N . LYS B 1 26 ? -21.625 9.648 32.344 1 88.44 26 LYS B N 1
ATOM 4960 C CA . LYS B 1 26 ? -21.328 8.227 32.406 1 88.44 26 LYS B CA 1
ATOM 4961 C C . LYS B 1 26 ? -22.25 7.488 33.375 1 88.44 26 LYS B C 1
ATOM 4963 O O . LYS B 1 26 ? -22.5 7.973 34.469 1 88.44 26 LYS B O 1
ATOM 4968 N N . LYS B 1 27 ? -22.891 6.531 3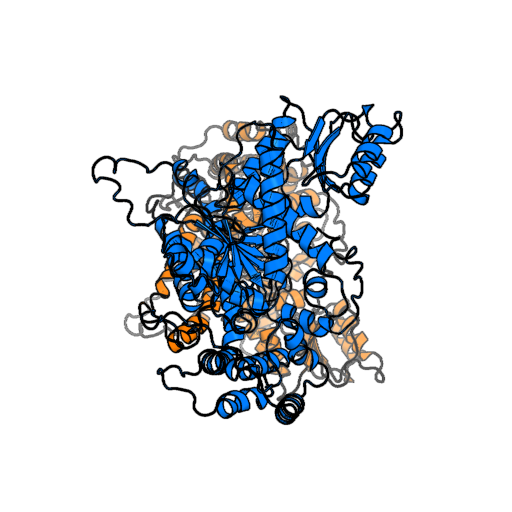2.875 1 86 27 LYS B N 1
ATOM 4969 C CA . LYS B 1 27 ? -23.656 5.582 33.688 1 86 27 LYS B CA 1
ATOM 4970 C C . LYS B 1 27 ? -23.266 4.145 33.375 1 86 27 LYS B C 1
ATOM 4972 O O . LYS B 1 27 ? -23.016 3.814 32.188 1 86 27 LYS B O 1
ATOM 4977 N N . GLU B 1 28 ? -23.141 3.355 34.375 1 83.12 28 GLU B N 1
ATOM 4978 C CA . GLU B 1 28 ? -22.672 1.984 34.219 1 83.12 28 GLU B CA 1
ATOM 4979 C C . GLU B 1 28 ? -23.547 1.219 33.219 1 83.12 28 GLU B C 1
ATOM 4981 O O . GLU B 1 28 ? -24.766 1.291 33.281 1 83.12 28 GLU B O 1
ATOM 4986 N N . ASP B 1 29 ? -22.984 0.607 32.188 1 81.69 29 ASP B N 1
ATOM 4987 C CA . ASP B 1 29 ? -23.578 -0.313 31.234 1 81.69 29 ASP B CA 1
ATOM 4988 C C . ASP B 1 29 ? -24.562 0.411 30.312 1 81.69 29 ASP B C 1
ATOM 4990 O O . ASP B 1 29 ? -25.531 -0.186 29.844 1 81.69 29 ASP B O 1
ATOM 4994 N N . GLU B 1 30 ? -24.391 1.749 30.219 1 90.62 30 GLU B N 1
ATOM 4995 C CA . GLU B 1 30 ? -25.266 2.492 29.312 1 90.62 30 GLU B CA 1
ATOM 4996 C C . GLU B 1 30 ? -24.484 3.033 28.125 1 90.62 30 GLU B C 1
ATOM 4998 O O . GLU B 1 30 ? -23.453 3.672 28.281 1 90.62 30 GLU B O 1
ATOM 5003 N N . TRP B 1 31 ? -25 2.719 26.938 1 92.62 31 TRP B N 1
ATOM 5004 C CA . TRP B 1 31 ? -24.406 3.238 25.703 1 92.62 31 TRP B CA 1
ATOM 5005 C C . TRP B 1 31 ? -25.109 4.523 25.266 1 92.62 31 TRP B C 1
ATOM 5007 O O . TRP B 1 31 ? -26.297 4.703 25.516 1 92.62 31 TRP B O 1
ATOM 5017 N N . LYS B 1 32 ? -24.406 5.383 24.75 1 95.88 32 LYS B N 1
ATOM 5018 C CA . LYS B 1 32 ? -24.938 6.668 24.312 1 95.88 32 LYS B CA 1
ATOM 5019 C C . LYS B 1 32 ? -24.531 6.977 22.875 1 95.88 32 LYS B C 1
ATOM 5021 O O . LYS B 1 32 ? -23.594 6.363 22.344 1 95.88 32 LYS B O 1
ATOM 5026 N N . VAL B 1 33 ? -25.25 7.848 22.281 1 95.62 33 VAL B N 1
ATOM 5027 C CA . VAL B 1 33 ? -24.922 8.344 20.953 1 95.62 33 VAL B CA 1
ATOM 5028 C C . VAL B 1 33 ? -24.312 9.742 21.062 1 95.62 33 VAL B C 1
ATOM 5030 O O . VAL B 1 33 ? -24.797 10.578 21.828 1 95.62 33 VAL B O 1
ATOM 5033 N N . LEU B 1 34 ? -23.25 9.953 20.422 1 96.69 34 LEU B N 1
ATOM 5034 C CA . LEU B 1 34 ? -22.578 11.242 20.469 1 96.69 34 LEU B CA 1
ATOM 5035 C C . LEU B 1 34 ? -22.844 12.047 19.203 1 96.69 34 LEU B C 1
ATOM 5037 O O . LEU B 1 34 ? -22.594 11.555 18.094 1 96.69 34 LEU B O 1
ATOM 5041 N N . LEU B 1 35 ? -23.438 13.141 19.344 1 97 35 LEU B N 1
ATOM 5042 C CA . LEU B 1 35 ? -23.703 14.031 18.219 1 97 35 LEU B CA 1
ATOM 5043 C C . LEU B 1 35 ? -22.75 15.219 18.219 1 97 35 LEU B C 1
ATOM 5045 O O . LEU B 1 35 ? -22.609 15.891 19.25 1 97 35 LEU B O 1
ATOM 5049 N N . LEU B 1 36 ? -22.094 15.461 17.109 1 96.62 36 LEU B N 1
ATOM 5050 C CA . LEU B 1 36 ? -21.078 16.5 16.984 1 96.62 36 LEU B CA 1
ATOM 5051 C C . LEU B 1 36 ? -21.406 17.422 15.805 1 96.62 36 LEU B C 1
ATOM 5053 O O . LEU B 1 36 ? -22.219 17.094 14.945 1 96.62 36 LEU B O 1
ATOM 5057 N N . ASP B 1 37 ? -20.906 18.578 15.844 1 94.88 37 ASP B N 1
ATOM 5058 C CA . ASP B 1 37 ? -20.922 19.453 14.672 1 94.88 37 ASP B CA 1
ATOM 5059 C C . ASP B 1 37 ? -19.547 19.5 14.008 1 94.88 37 ASP B C 1
ATOM 5061 O O . ASP B 1 37 ? -18.656 18.703 14.336 1 94.88 37 ASP B O 1
ATOM 5065 N N . HIS B 1 38 ? -19.359 20.391 13.094 1 90.94 38 HIS B N 1
ATOM 5066 C CA . HIS B 1 38 ? -18.141 20.406 12.305 1 90.94 38 HIS B CA 1
ATOM 5067 C C . HIS B 1 38 ? -16.922 20.703 13.172 1 90.94 38 HIS B C 1
ATOM 5069 O O . HIS B 1 38 ? -15.906 20.016 13.094 1 90.94 38 HIS B O 1
ATOM 5075 N N . PHE B 1 39 ? -17.031 21.766 13.938 1 91.62 39 PHE B N 1
ATOM 5076 C CA . PHE B 1 39 ? -15.922 22.172 14.781 1 91.62 39 PHE B CA 1
ATOM 5077 C C . PHE B 1 39 ? -15.586 21.094 15.797 1 91.62 39 PHE B C 1
ATOM 5079 O O . PHE B 1 39 ? -14.414 20.734 15.969 1 91.62 39 PHE B O 1
ATOM 5086 N N . THR B 1 40 ? -16.578 20.562 16.469 1 94.75 40 THR B N 1
ATOM 5087 C CA . THR B 1 40 ? -16.328 19.594 17.531 1 94.75 40 THR B CA 1
ATOM 5088 C C . THR B 1 40 ? -15.852 18.266 16.938 1 94.75 40 THR B C 1
ATOM 5090 O O . THR B 1 40 ? -15.133 17.516 17.609 1 94.75 40 THR B O 1
ATOM 5093 N N . THR B 1 41 ? -16.312 17.969 15.75 1 93.81 41 THR B N 1
ATOM 5094 C CA . THR B 1 41 ? -15.789 16.781 15.07 1 93.81 41 THR B CA 1
ATOM 5095 C C . THR B 1 41 ? -14.281 16.906 14.867 1 93.81 41 THR B C 1
ATOM 5097 O O . THR B 1 41 ? -13.531 15.977 15.148 1 93.81 41 THR B O 1
ATOM 5100 N N . LYS B 1 42 ? -13.844 18.047 14.414 1 91.25 42 LYS B N 1
ATOM 5101 C CA . LYS B 1 42 ? -12.414 18.297 14.211 1 91.25 42 LYS B CA 1
ATOM 5102 C C . LYS B 1 42 ? -11.664 18.266 15.539 1 91.25 42 LYS B C 1
ATOM 5104 O O . LYS B 1 42 ? -10.555 17.734 15.609 1 91.25 42 LYS B O 1
ATOM 5109 N N . LEU B 1 43 ? -12.258 18.891 16.484 1 93.88 43 LEU B N 1
ATOM 5110 C CA . LEU B 1 43 ? -11.648 18.953 17.812 1 93.88 43 LEU B CA 1
ATOM 5111 C C . LEU B 1 43 ? -11.453 17.547 18.375 1 93.88 43 LEU B C 1
ATOM 5113 O O . LEU B 1 43 ? -10.344 17.203 18.812 1 93.88 43 LEU B O 1
ATOM 5117 N N . LEU B 1 44 ? -12.445 16.766 18.344 1 92.94 44 LEU B N 1
ATOM 5118 C CA . LEU B 1 44 ? -12.383 15.422 18.906 1 92.94 44 LEU B CA 1
ATOM 5119 C C . LEU B 1 44 ? -11.453 14.523 18.094 1 92.94 44 LEU B C 1
ATOM 5121 O O . LEU B 1 44 ? -10.742 13.688 18.656 1 92.94 44 LEU B O 1
ATOM 5125 N N . SER B 1 45 ? -11.523 14.633 16.828 1 89.25 45 SER B N 1
ATOM 5126 C CA . SER B 1 45 ? -10.672 13.82 15.961 1 89.25 45 SER B CA 1
ATOM 5127 C C . SER B 1 45 ? -9.195 14.102 16.219 1 89.25 45 SER B C 1
ATOM 5129 O O . SER B 1 45 ? -8.344 13.25 15.961 1 89.25 45 SER B O 1
ATOM 5131 N N . SER B 1 46 ? -8.898 15.305 16.672 1 89.5 46 SER B N 1
ATOM 5132 C CA . SER B 1 46 ? -7.516 15.688 16.938 1 89.5 46 SER B CA 1
ATOM 5133 C C . SER B 1 46 ? -7.012 15.094 18.25 1 89.5 46 SER B C 1
ATOM 5135 O O . SER B 1 46 ? -5.805 14.969 18.453 1 89.5 46 SER B O 1
ATOM 5137 N N . CYS B 1 47 ? -7.922 14.727 19.109 1 89.56 47 CYS B N 1
ATOM 5138 C CA . CYS B 1 47 ? -7.441 14.367 20.438 1 89.56 47 CYS B CA 1
ATOM 5139 C C . CYS B 1 47 ? -7.855 12.953 20.812 1 89.56 47 CYS B C 1
ATOM 5141 O O . CYS B 1 47 ? -7.473 12.445 21.859 1 89.56 47 CYS B O 1
ATOM 5143 N N . CYS B 1 48 ? -8.625 12.344 20.047 1 87.62 48 CYS B N 1
ATOM 5144 C CA . CYS B 1 48 ? -8.977 10.984 20.422 1 87.62 48 CYS B CA 1
ATOM 5145 C C . CYS B 1 48 ? -9.32 10.148 19.188 1 87.62 48 CYS B C 1
ATOM 5147 O O . CYS B 1 48 ? -9.578 10.695 18.125 1 87.62 48 CYS B O 1
ATOM 5149 N N . LYS B 1 49 ? -9.312 8.773 19.406 1 84.62 49 LYS B N 1
ATOM 5150 C CA . LYS B 1 49 ? -9.711 7.82 18.375 1 84.62 49 LYS B CA 1
ATOM 5151 C C . LYS B 1 49 ? -11.07 7.195 18.688 1 84.62 49 LYS B C 1
ATOM 5153 O O . LYS B 1 49 ? -11.57 7.332 19.812 1 84.62 49 LYS B O 1
ATOM 5158 N N . MET B 1 50 ? -11.641 6.539 17.703 1 84.81 50 MET B N 1
ATOM 5159 C CA . MET B 1 50 ? -12.938 5.891 17.891 1 84.81 50 MET B CA 1
ATOM 5160 C C . MET B 1 50 ? -12.875 4.84 19 1 84.81 50 MET B C 1
ATOM 5162 O O . MET B 1 50 ? -13.836 4.656 19.734 1 84.81 50 MET B O 1
ATOM 5166 N N . ALA B 1 51 ? -11.773 4.184 19.031 1 81.44 51 ALA B N 1
ATOM 5167 C CA . ALA B 1 51 ? -11.594 3.166 20.062 1 81.44 51 ALA B CA 1
ATOM 5168 C C . ALA B 1 51 ? -11.68 3.777 21.453 1 81.44 51 ALA B C 1
ATOM 5170 O O . ALA B 1 51 ? -12.203 3.156 22.391 1 81.44 51 ALA B O 1
ATOM 5171 N N . ASP B 1 52 ? -11.219 4.988 21.625 1 87.38 52 ASP B N 1
ATOM 5172 C CA . ASP B 1 52 ? -11.281 5.695 22.906 1 87.38 52 ASP B CA 1
ATOM 5173 C C . ASP B 1 52 ? -12.719 6.027 23.281 1 87.38 52 ASP B C 1
ATOM 5175 O O . ASP B 1 52 ? -13.109 5.906 24.438 1 87.38 52 ASP B O 1
ATOM 5179 N N . LEU B 1 53 ? -13.461 6.414 22.328 1 91.19 53 LEU B N 1
ATOM 5180 C CA . LEU B 1 53 ? -14.852 6.77 22.562 1 91.19 53 LEU B CA 1
ATOM 5181 C C . LEU B 1 53 ? -15.68 5.535 22.906 1 91.19 53 LEU B C 1
ATOM 5183 O O . LEU B 1 53 ? -16.547 5.586 23.781 1 91.19 53 LEU B O 1
ATOM 5187 N N . LEU B 1 54 ? -15.359 4.434 22.188 1 89 54 LEU B N 1
ATOM 5188 C CA . LEU B 1 54 ? -16.031 3.176 22.469 1 89 54 LEU B CA 1
ATOM 5189 C C . LEU B 1 54 ? -15.773 2.723 23.891 1 89 54 LEU B C 1
ATOM 5191 O O . LEU B 1 54 ? -16.672 2.229 24.578 1 89 54 LEU B O 1
ATOM 5195 N N . ALA B 1 55 ? -14.586 2.977 24.297 1 87.88 55 ALA B N 1
ATOM 5196 C CA . ALA B 1 55 ? -14.195 2.605 25.641 1 87.88 55 ALA B CA 1
ATOM 5197 C C . ALA B 1 55 ? -14.953 3.436 26.688 1 87.88 55 ALA B C 1
ATOM 5199 O O . ALA B 1 55 ? -15.156 2.988 27.812 1 87.88 55 ALA B O 1
ATOM 5200 N N . GLU B 1 56 ? -15.398 4.645 26.281 1 90.88 56 GLU B N 1
ATOM 5201 C CA . GLU B 1 56 ? -16.109 5.539 27.188 1 90.88 56 GLU B CA 1
ATOM 5202 C C . GLU B 1 56 ? -17.609 5.371 27.078 1 90.88 56 GLU B C 1
ATOM 5204 O O . GLU B 1 56 ? -18.375 6.148 27.656 1 90.88 56 GLU B O 1
ATOM 5209 N N . GLY B 1 57 ? -18.062 4.359 26.234 1 91.06 57 GLY B N 1
ATOM 5210 C CA . GLY B 1 57 ? -19.469 4.02 26.156 1 91.06 57 GLY B CA 1
ATOM 5211 C C . GLY B 1 57 ? -20.203 4.73 25.031 1 91.06 57 GLY B C 1
ATOM 5212 O O . GLY B 1 57 ? -21.422 4.895 25.078 1 91.06 57 GLY B O 1
ATOM 5213 N N . ILE B 1 58 ? -19.5 5.215 24.141 1 93.62 58 ILE B N 1
ATOM 5214 C CA . ILE B 1 58 ? -20.109 5.84 22.969 1 93.62 58 ILE B CA 1
ATOM 5215 C C . ILE B 1 58 ? -20.25 4.816 21.859 1 93.62 58 ILE B C 1
ATOM 5217 O O . ILE B 1 58 ? -19.25 4.234 21.406 1 93.62 58 ILE B O 1
ATOM 5221 N N . SER B 1 59 ? -21.391 4.617 21.469 1 91.75 59 SER B N 1
ATOM 5222 C CA . SER B 1 59 ? -21.641 3.57 20.469 1 91.75 59 SER B CA 1
ATOM 5223 C C . SER B 1 59 ? -21.453 4.094 19.062 1 91.75 59 SER B C 1
ATOM 5225 O O . SER B 1 59 ? -20.922 3.393 18.188 1 91.75 59 SER B O 1
ATOM 5227 N N . VAL B 1 60 ? -22.031 5.281 18.875 1 91.81 60 VAL B N 1
ATOM 5228 C CA . VAL B 1 60 ? -22 5.848 17.531 1 91.81 60 VAL B CA 1
ATOM 5229 C C . VAL B 1 60 ? -21.781 7.355 17.609 1 91.81 60 VAL B C 1
ATOM 5231 O O . VAL B 1 60 ? -22.172 8 18.594 1 91.81 60 VAL B O 1
ATOM 5234 N N . VAL B 1 61 ? -21.078 7.828 16.625 1 93.38 61 VAL B N 1
ATOM 5235 C CA . VAL B 1 61 ? -20.859 9.266 16.484 1 93.38 61 VAL B CA 1
ATOM 5236 C C . VAL B 1 61 ? -21.578 9.789 15.25 1 93.38 61 VAL B C 1
ATOM 5238 O O . VAL B 1 61 ? -21.438 9.234 14.156 1 93.38 61 VAL B O 1
ATOM 5241 N N . GLU B 1 62 ? -22.453 10.781 15.422 1 93.94 62 GLU B N 1
ATOM 5242 C CA . GLU B 1 62 ? -23.25 11.32 14.32 1 93.94 62 GLU B CA 1
ATOM 5243 C C . GLU B 1 62 ? -23.047 12.828 14.18 1 93.94 62 GLU B C 1
ATOM 5245 O O . GLU B 1 62 ? -22.594 13.484 15.117 1 93.94 62 GLU B O 1
ATOM 5250 N N . ASP B 1 63 ? -23.391 13.336 13.039 1 94.25 63 ASP B N 1
ATOM 5251 C CA . ASP B 1 63 ? -23.359 14.766 12.742 1 94.25 63 ASP B CA 1
ATOM 5252 C C . ASP B 1 63 ? -24.719 15.406 13.031 1 94.25 63 ASP B C 1
ATOM 5254 O O . ASP B 1 63 ? -25.734 15.008 12.461 1 94.25 63 ASP B O 1
ATOM 5258 N N . VAL B 1 64 ? -24.734 16.359 13.797 1 94.88 64 VAL B N 1
ATOM 5259 C CA . VAL B 1 64 ? -25.953 17 14.25 1 94.88 64 VAL B CA 1
ATOM 5260 C C . VAL B 1 64 ? -26.672 17.656 13.07 1 94.88 64 VAL B C 1
ATOM 5262 O O . VAL B 1 64 ? -27.891 17.844 13.094 1 94.88 64 VAL B O 1
ATOM 5265 N N . HIS B 1 65 ? -25.891 17.969 12.031 1 91.94 65 HIS B N 1
ATOM 5266 C CA . HIS B 1 65 ? -26.453 18.656 10.883 1 91.94 65 HIS B CA 1
ATOM 5267 C C . HIS B 1 65 ? -27.094 17.688 9.906 1 91.94 65 HIS B C 1
ATOM 5269 O O . HIS B 1 65 ? -27.875 18.094 9.031 1 91.94 65 HIS B O 1
ATOM 5275 N N . LYS B 1 66 ? -26.828 16.438 10.062 1 90.94 66 LYS B N 1
ATOM 5276 C CA . LYS B 1 66 ? -27.359 15.422 9.156 1 90.94 66 LYS B CA 1
ATOM 5277 C C . LYS B 1 66 ? -28.547 14.695 9.789 1 90.94 66 LYS B C 1
ATOM 5279 O O . LYS B 1 66 ? -28.719 14.727 11.008 1 90.94 66 LYS B O 1
ATOM 5284 N N . ASN B 1 67 ? -29.344 14.18 8.891 1 87.19 67 ASN B N 1
ATOM 5285 C CA . ASN B 1 67 ? -30.469 13.383 9.383 1 87.19 67 ASN B CA 1
ATOM 5286 C C . ASN B 1 67 ? -30.016 11.977 9.789 1 87.19 67 ASN B C 1
ATOM 5288 O O . ASN B 1 67 ? -29.219 11.359 9.094 1 87.19 67 ASN B O 1
ATOM 5292 N N . HIS B 1 68 ? -30.422 11.609 10.898 1 85.62 68 HIS B N 1
ATOM 5293 C CA . HIS B 1 68 ? -30.031 10.289 11.391 1 85.62 68 HIS B CA 1
ATOM 5294 C C . HIS B 1 68 ? -31.234 9.484 11.844 1 85.62 68 HIS B C 1
ATOM 5296 O O . HIS B 1 68 ? -32.312 10.055 12.094 1 85.62 68 HIS B O 1
ATOM 5302 N N . GLU B 1 69 ? -31.062 8.203 11.875 1 87.38 69 GLU B N 1
ATOM 5303 C CA . GLU B 1 69 ? -32.125 7.285 12.289 1 87.38 69 GLU B CA 1
ATOM 5304 C C . GLU B 1 69 ? -32.406 7.395 13.789 1 87.38 69 GLU B C 1
ATOM 5306 O O . GLU B 1 69 ? -31.469 7.516 14.586 1 87.38 69 GLU B O 1
ATOM 5311 N N . PRO B 1 70 ? -33.688 7.363 14.023 1 90.88 70 PRO B N 1
ATOM 5312 C CA . PRO B 1 70 ? -34.031 7.477 15.445 1 90.88 70 PRO B CA 1
ATOM 5313 C C . PRO B 1 70 ? -33.625 6.25 16.25 1 90.88 70 PRO B C 1
ATOM 5315 O O . PRO B 1 70 ? -33.719 5.121 15.766 1 90.88 70 PRO B O 1
ATOM 5318 N N . VAL B 1 71 ? -33.031 6.504 17.375 1 92.06 71 VAL B N 1
ATOM 5319 C CA . VAL B 1 71 ? -32.719 5.473 18.344 1 92.06 71 VAL B CA 1
ATOM 5320 C C . VAL B 1 71 ? -33.281 5.859 19.703 1 92.06 71 VAL B C 1
ATOM 5322 O O . VAL B 1 71 ? -32.531 6.16 20.641 1 92.06 71 VAL B O 1
ATOM 5325 N N . PRO B 1 72 ? -34.562 5.605 19.922 1 91.75 72 PRO B N 1
ATOM 5326 C CA . PRO B 1 72 ? -35.281 6.168 21.078 1 91.75 72 PRO B CA 1
ATOM 5327 C C . PRO B 1 72 ? -34.844 5.52 22.391 1 91.75 72 PRO B C 1
ATOM 5329 O O . PRO B 1 72 ? -35.125 6.066 23.469 1 91.75 72 PRO B O 1
ATOM 5332 N N . HIS B 1 73 ? -34.156 4.445 22.344 1 91.94 73 HIS B N 1
ATOM 5333 C CA . HIS B 1 73 ? -33.781 3.752 23.578 1 91.94 73 HIS B CA 1
ATOM 5334 C C . HIS B 1 73 ? -32.438 4.238 24.109 1 91.94 73 HIS B C 1
ATOM 5336 O O . HIS B 1 73 ? -32.094 3.949 25.25 1 91.94 73 HIS B O 1
ATOM 5342 N N . LEU B 1 74 ? -31.734 4.98 23.359 1 94.19 74 LEU B N 1
ATOM 5343 C CA . LEU B 1 74 ? -30.422 5.461 23.781 1 94.19 74 LEU B CA 1
ATOM 5344 C C . LEU B 1 74 ? -30.453 6.961 24.062 1 94.19 74 LEU B C 1
ATOM 5346 O O . LEU B 1 74 ? -31.203 7.695 23.422 1 94.19 74 LEU B O 1
ATOM 5350 N N . LYS B 1 75 ? -29.703 7.352 25.031 1 95.5 75 LYS B N 1
ATOM 5351 C CA . LYS B 1 75 ? -29.5 8.773 25.281 1 95.5 75 LYS B CA 1
ATOM 5352 C C . LYS B 1 75 ? -28.469 9.359 24.328 1 95.5 75 LYS B C 1
ATOM 5354 O O . LYS B 1 75 ? -27.641 8.633 23.781 1 95.5 75 LYS B O 1
ATOM 5359 N N . ALA B 1 76 ? -28.594 10.633 24.109 1 96.12 76 ALA B N 1
ATOM 5360 C CA . ALA B 1 76 ? -27.703 11.297 23.172 1 96.12 76 ALA B CA 1
ATOM 5361 C C . ALA B 1 76 ? -26.875 12.375 23.875 1 96.12 76 ALA B C 1
ATOM 5363 O O . ALA B 1 76 ? -27.391 13.094 24.734 1 96.12 76 ALA B O 1
ATOM 5364 N N . VAL B 1 77 ? -25.656 12.391 23.594 1 97.06 77 VAL B N 1
ATOM 5365 C CA . VAL B 1 77 ? -24.75 13.43 24.078 1 97.06 77 VAL B CA 1
ATOM 5366 C C . VAL B 1 77 ? -24.438 14.406 22.953 1 97.06 77 VAL B C 1
ATOM 5368 O O . VAL B 1 77 ? -23.906 14.016 21.906 1 97.06 77 VAL B O 1
ATOM 5371 N N . TYR B 1 78 ? -24.875 15.617 23.172 1 97.31 78 TYR B N 1
ATOM 5372 C CA . TYR B 1 78 ? -24.594 16.656 22.188 1 97.31 78 TYR B CA 1
ATOM 5373 C C . TYR B 1 78 ? -23.391 17.5 22.625 1 97.31 78 TYR B C 1
ATOM 5375 O O . TYR B 1 78 ? -23.453 18.203 23.641 1 97.31 78 TYR B O 1
ATOM 5383 N N . PHE B 1 79 ? -22.281 17.391 21.938 1 96.81 79 PHE B N 1
ATOM 5384 C CA . PHE B 1 79 ? -21.141 18.281 22.047 1 96.81 79 PHE B CA 1
ATOM 5385 C C . PHE B 1 79 ? -21.047 19.188 20.828 1 96.81 79 PHE B C 1
ATOM 5387 O O . PHE B 1 79 ? -20.484 18.812 19.797 1 96.81 79 PHE B O 1
ATOM 5394 N N . ILE B 1 80 ? -21.594 20.391 20.953 1 96.56 80 ILE B N 1
ATOM 5395 C CA . ILE B 1 80 ? -21.812 21.219 19.781 1 96.56 80 ILE B CA 1
ATOM 5396 C C . ILE B 1 80 ? -21.391 22.656 20.078 1 96.56 80 ILE B C 1
ATOM 5398 O O . ILE B 1 80 ? -21.266 23.047 21.234 1 96.56 80 ILE B O 1
ATOM 5402 N N . THR B 1 81 ? -21.094 23.438 19.016 1 94.06 81 THR B N 1
ATOM 5403 C CA . THR B 1 81 ? -20.844 24.875 19.125 1 94.06 81 THR B CA 1
ATOM 5404 C C . THR B 1 81 ? -22.156 25.641 19.312 1 94.06 81 THR B C 1
ATOM 5406 O O . THR B 1 81 ? -23.188 25.266 18.75 1 94.06 81 THR B O 1
ATOM 5409 N N . PRO B 1 82 ? -22.109 26.672 20.109 1 93.12 82 PRO B N 1
ATOM 5410 C CA . PRO B 1 82 ? -23.328 27.438 20.344 1 93.12 82 PRO B CA 1
ATOM 5411 C C . PRO B 1 82 ? -23.703 28.312 19.156 1 93.12 82 PRO B C 1
ATOM 5413 O O . PRO B 1 82 ? -23.672 29.547 19.266 1 93.12 82 PRO B O 1
ATOM 5416 N N . THR B 1 83 ? -24.031 27.766 18.141 1 91.81 83 THR B N 1
ATOM 5417 C CA . THR B 1 83 ? -24.516 28.453 16.938 1 91.81 83 THR B CA 1
ATOM 5418 C C . THR B 1 83 ? -25.969 28.094 16.656 1 91.81 83 THR B C 1
ATOM 5420 O O . THR B 1 83 ? -26.469 27.078 17.156 1 91.81 83 THR B O 1
ATOM 5423 N N . GLU B 1 84 ? -26.578 28.969 15.922 1 93.06 84 GLU B N 1
ATOM 5424 C CA . GLU B 1 84 ? -27.984 28.719 15.586 1 93.06 84 GLU B CA 1
ATOM 5425 C C . GLU B 1 84 ? -28.156 27.391 14.852 1 93.06 84 GLU B C 1
ATOM 5427 O O . GLU B 1 84 ? -29.109 26.656 15.117 1 93.06 84 GLU B O 1
ATOM 5432 N N . GLN B 1 85 ? -27.297 27.156 14.023 1 93.5 85 GLN B N 1
ATOM 5433 C CA . GLN B 1 85 ? -27.375 25.938 13.227 1 93.5 85 GLN B CA 1
ATOM 5434 C C . GLN B 1 85 ? -27.266 24.703 14.102 1 93.5 85 GLN B C 1
ATOM 5436 O O . GLN B 1 85 ? -28.031 23.734 13.922 1 93.5 85 GLN B O 1
ATOM 5441 N N . SER B 1 86 ? -26.328 24.672 14.984 1 95.06 86 SER B N 1
ATOM 5442 C CA . SER B 1 86 ? -26.109 23.516 15.859 1 95.06 86 SER B CA 1
ATOM 5443 C C . SER B 1 86 ? -27.266 23.328 16.812 1 95.06 86 SER B C 1
ATOM 5445 O O . SER B 1 86 ? -27.703 22.203 17.062 1 95.06 86 SER B O 1
ATOM 5447 N N . VAL B 1 87 ? -27.812 24.406 17.312 1 94.75 87 VAL B N 1
ATOM 5448 C CA . VAL B 1 87 ? -28.922 24.344 18.25 1 94.75 87 VAL B CA 1
ATOM 5449 C C . VAL B 1 87 ? -30.188 23.875 17.516 1 94.75 87 VAL B C 1
ATOM 5451 O O . VAL B 1 87 ? -30.969 23.109 18.062 1 94.75 87 VAL B O 1
ATOM 5454 N N . ASP B 1 88 ? -30.312 24.359 16.344 1 94.31 88 ASP B N 1
ATOM 5455 C CA . ASP B 1 88 ? -31.453 23.922 15.531 1 94.31 88 ASP B CA 1
ATOM 5456 C C . ASP B 1 88 ? -31.406 22.406 15.281 1 94.31 88 ASP B C 1
ATOM 5458 O O . ASP B 1 88 ? -32.438 21.75 15.242 1 94.31 88 ASP B O 1
ATOM 5462 N N . GLY B 1 89 ? -30.234 21.938 15.023 1 93.62 89 GLY B N 1
ATOM 5463 C CA . GLY B 1 89 ? -30.094 20.5 14.844 1 93.62 89 GLY B CA 1
ATOM 5464 C C . GLY B 1 89 ? -30.516 19.703 16.062 1 93.62 89 GLY B C 1
ATOM 5465 O O . GLY B 1 89 ? -31.156 18.656 15.922 1 93.62 89 GLY B O 1
ATOM 5466 N N . LEU B 1 90 ? -30.156 20.156 17.188 1 95.06 90 LEU B N 1
ATOM 5467 C CA . LEU B 1 90 ? -30.547 19.547 18.453 1 95.06 90 LEU B CA 1
ATOM 5468 C C . LEU B 1 90 ? -32.062 19.594 18.641 1 95.06 90 LEU B C 1
ATOM 5470 O O . LEU B 1 90 ? -32.688 18.594 18.984 1 95.06 90 LEU B O 1
ATOM 5474 N N . ILE B 1 91 ? -32.656 20.734 18.344 1 94.12 91 ILE B N 1
ATOM 5475 C CA . ILE B 1 91 ? -34.062 20.953 18.531 1 94.12 91 ILE B CA 1
ATOM 5476 C C . ILE B 1 91 ? -34.844 20.047 17.578 1 94.12 91 ILE B C 1
ATOM 5478 O O . ILE B 1 91 ? -35.906 19.516 17.938 1 94.12 91 ILE B O 1
ATOM 5482 N N . ARG B 1 92 ? -34.344 19.875 16.438 1 92.5 92 ARG B N 1
ATOM 5483 C CA . ARG B 1 92 ? -35 19.047 15.438 1 92.5 92 ARG B CA 1
ATOM 5484 C C . ARG B 1 92 ? -35.125 17.609 15.922 1 92.5 92 ARG B C 1
ATOM 5486 O O . ARG B 1 92 ? -36.094 16.938 15.617 1 92.5 92 ARG B O 1
ATOM 5493 N N . ASP B 1 93 ? -34.188 17.156 16.703 1 93.56 93 ASP B N 1
ATOM 5494 C CA . ASP B 1 93 ? -34.188 15.781 17.172 1 93.56 93 ASP B CA 1
ATOM 5495 C C . ASP B 1 93 ? -35.219 15.57 18.266 1 93.56 93 ASP B C 1
ATOM 5497 O O . ASP B 1 93 ? -35.625 14.43 18.547 1 93.56 93 ASP B O 1
ATOM 5501 N N . PHE B 1 94 ? -35.75 16.688 18.812 1 92.88 94 PHE B N 1
ATOM 5502 C CA . PHE B 1 94 ? -36.688 16.578 19.922 1 92.88 94 PHE B CA 1
ATOM 5503 C C . PHE B 1 94 ? -37.906 17.438 19.672 1 92.88 94 PHE B C 1
ATOM 5505 O O . PHE B 1 94 ? -38.531 17.938 20.625 1 92.88 94 PHE B O 1
ATOM 5512 N N . LYS B 1 95 ? -38.188 17.766 18.531 1 81.81 95 LYS B N 1
ATOM 5513 C CA . LYS B 1 95 ? -39.281 18.672 18.172 1 81.81 95 LYS B CA 1
ATOM 5514 C C . LYS B 1 95 ? -40.625 18.094 18.609 1 81.81 95 LYS B C 1
ATOM 5516 O O . LYS B 1 95 ? -41.438 18.812 19.188 1 81.81 95 LYS B O 1
ATOM 5521 N N . ASP B 1 96 ? -40.938 16.844 18.203 1 78.56 96 ASP B N 1
ATOM 5522 C CA . ASP B 1 96 ? -42.219 16.219 18.531 1 78.56 96 ASP B CA 1
ATOM 5523 C C . ASP B 1 96 ? -42.062 15.156 19.609 1 78.56 96 ASP B C 1
ATOM 5525 O O . ASP B 1 96 ? -41.312 14.188 19.422 1 78.56 96 ASP B O 1
ATOM 5529 N N . LYS B 1 97 ? -42.719 15.336 20.75 1 73.5 97 LYS B N 1
ATOM 5530 C CA . LYS B 1 97 ? -42.594 14.438 21.906 1 73.5 97 LYS B CA 1
ATOM 5531 C C . LYS B 1 97 ? -42.906 12.992 21.5 1 73.5 97 LYS B C 1
ATOM 5533 O O . LYS B 1 97 ? -42.281 12.062 22.031 1 73.5 97 LYS B O 1
ATOM 5538 N N . SER B 1 98 ? -43.781 12.898 20.562 1 77.31 98 SER B N 1
ATOM 5539 C CA . SER B 1 98 ? -44.156 11.555 20.141 1 77.31 98 SER B CA 1
ATOM 5540 C C . SER B 1 98 ? -43.125 10.961 19.203 1 77.31 98 SER B C 1
ATOM 5542 O O . SER B 1 98 ? -43.094 9.742 18.984 1 77.31 98 SER B O 1
ATOM 5544 N N . SER B 1 99 ? -42.062 11.82 18.859 1 83.06 99 SER B N 1
ATOM 5545 C CA . SER B 1 99 ? -41.125 11.336 17.859 1 83.06 99 SER B CA 1
ATOM 5546 C C . SER B 1 99 ? -39.688 11.742 18.219 1 83.06 99 SER B C 1
ATOM 5548 O O . SER B 1 99 ? -38.938 12.164 17.344 1 83.06 99 SER B O 1
ATOM 5550 N N . TYR B 1 100 ? -39.406 11.633 19.5 1 87.62 100 TYR B N 1
ATOM 5551 C CA . TYR B 1 100 ? -38.031 11.914 19.906 1 87.62 100 TYR B CA 1
ATOM 5552 C C . TYR B 1 100 ? -37.062 10.93 19.266 1 87.62 100 TYR B C 1
ATOM 5554 O O . TYR B 1 100 ? -37.281 9.727 19.25 1 87.62 100 TYR B O 1
ATOM 5562 N N . LYS B 1 101 ? -36.031 11.43 18.734 1 91.75 101 LYS B N 1
ATOM 5563 C CA . LYS B 1 101 ? -35.062 10.555 18.094 1 91.75 101 LYS B CA 1
ATOM 5564 C C . LYS B 1 101 ? -34.25 9.766 19.141 1 91.75 101 LYS B C 1
ATOM 5566 O O . LYS B 1 101 ? -33.75 8.68 18.844 1 91.75 101 LYS B O 1
ATOM 5571 N N . TYR B 1 102 ? -34.094 10.43 20.344 1 94.88 102 TYR B N 1
ATOM 5572 C CA . TYR B 1 102 ? -33.375 9.789 21.438 1 94.88 102 TYR B CA 1
ATOM 5573 C C . TYR B 1 102 ? -34.125 9.875 22.75 1 94.88 102 TYR B C 1
ATOM 5575 O O . TYR B 1 102 ? -35.125 10.617 22.844 1 94.88 102 TYR B O 1
ATOM 5583 N N . LYS B 1 103 ? -33.688 9.102 23.734 1 93.38 103 LYS B N 1
ATOM 5584 C CA . LYS B 1 103 ? -34.375 9.039 25.016 1 93.38 103 LYS B CA 1
ATOM 5585 C C . LYS B 1 103 ? -34.25 10.375 25.766 1 93.38 103 LYS B C 1
ATOM 5587 O O . LYS B 1 103 ? -35.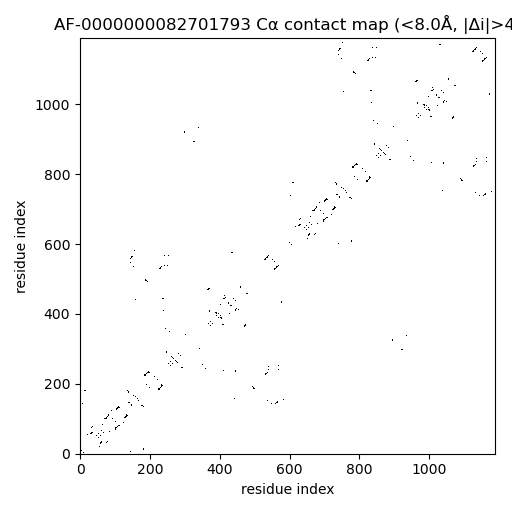219 10.82 26.391 1 93.38 103 LYS B O 1
ATOM 5592 N N . ALA B 1 104 ? -33.125 10.891 25.797 1 94.56 104 ALA B N 1
ATOM 5593 C CA . ALA B 1 104 ? -32.812 12.164 26.438 1 94.56 104 ALA B CA 1
ATOM 5594 C C . ALA B 1 104 ? -31.531 12.773 25.844 1 94.56 104 ALA B C 1
ATOM 5596 O O . ALA B 1 104 ? -30.797 12.102 25.109 1 94.56 104 ALA B O 1
ATOM 5597 N N . ALA B 1 105 ? -31.359 14.039 26.188 1 95.69 105 ALA B N 1
ATOM 5598 C CA . ALA B 1 105 ? -30.203 14.734 25.609 1 95.69 105 ALA B CA 1
ATOM 5599 C C . ALA B 1 105 ? -29.312 15.305 26.703 1 95.69 105 ALA B C 1
ATOM 5601 O O . ALA B 1 105 ? -29.812 15.898 27.672 1 95.69 105 ALA B O 1
ATOM 5602 N N . TYR B 1 106 ? -28.094 14.977 26.641 1 96.5 106 TYR B N 1
ATOM 5603 C CA . TYR B 1 106 ? -27.062 15.703 27.359 1 96.5 106 TYR B CA 1
ATOM 5604 C C . TYR B 1 106 ? -26.375 16.734 26.469 1 96.5 106 TYR B C 1
ATOM 5606 O O . TYR B 1 106 ? -25.797 16.375 25.438 1 96.5 106 TYR B O 1
ATOM 5614 N N . VAL B 1 107 ? -26.438 17.969 26.859 1 96.62 107 VAL B N 1
ATOM 5615 C CA . VAL B 1 107 ? -25.969 19.016 25.953 1 96.62 107 VAL B CA 1
ATOM 5616 C C . VAL B 1 107 ? -24.734 19.688 26.531 1 96.62 107 VAL B C 1
ATOM 5618 O O . VAL B 1 107 ? -24.766 20.188 27.672 1 96.62 107 VAL B O 1
ATOM 5621 N N . TYR B 1 108 ? -23.672 19.688 25.812 1 96.75 108 TYR B N 1
ATOM 5622 C CA . TYR B 1 108 ? -22.422 20.359 26.172 1 96.75 108 TYR B CA 1
ATOM 5623 C C . TYR B 1 108 ? -21.969 21.312 25.078 1 96.75 108 TYR B C 1
ATOM 5625 O O . TYR B 1 108 ? -21.734 20.906 23.938 1 96.75 108 TYR B O 1
ATOM 5633 N N . PHE B 1 109 ? -21.781 22.578 25.375 1 95.12 109 PHE B N 1
ATOM 5634 C CA . PHE B 1 109 ? -21.359 23.578 24.406 1 95.12 109 PHE B CA 1
ATOM 5635 C C . PHE B 1 109 ? -19.859 23.797 24.469 1 95.12 109 PHE B C 1
ATOM 5637 O O . PHE B 1 109 ? -19.281 23.828 25.562 1 95.12 109 PHE B O 1
ATOM 5644 N N . SER B 1 110 ? -19.203 23.906 23.359 1 93.38 110 SER B N 1
ATOM 5645 C CA . SER B 1 110 ? -17.766 24.109 23.281 1 93.38 110 SER B CA 1
ATOM 5646 C C . SER B 1 110 ? -17.375 25.5 23.781 1 93.38 110 SER B C 1
ATOM 5648 O O . SER B 1 110 ? -16.203 25.734 24.125 1 93.38 110 SER B O 1
ATOM 5650 N N . ASP B 1 111 ? -18.312 26.406 23.75 1 88.94 111 ASP B N 1
ATOM 5651 C CA . ASP B 1 111 ? -18.094 27.797 24.172 1 88.94 111 ASP B CA 1
ATOM 5652 C C . ASP B 1 111 ? -19.312 28.344 24.906 1 88.94 111 ASP B C 1
ATOM 5654 O O . ASP B 1 111 ? -20.297 27.625 25.125 1 88.94 111 ASP B O 1
ATOM 5658 N N . PHE B 1 112 ? -19.203 29.578 25.344 1 84.06 112 PHE B N 1
ATOM 5659 C CA . PHE B 1 112 ? -20.312 30.25 26 1 84.06 112 PHE B CA 1
ATOM 5660 C C . PHE B 1 112 ? -21.531 30.312 25.094 1 84.06 112 PHE B C 1
ATOM 5662 O O . PHE B 1 112 ? -21.422 30.703 23.922 1 84.06 112 PHE B O 1
ATOM 5669 N N . CYS B 1 113 ? -22.656 29.906 25.609 1 90.19 113 CYS B N 1
ATOM 5670 C CA . CYS B 1 113 ? -23.922 29.938 24.875 1 90.19 113 CYS B CA 1
ATOM 5671 C C . CYS B 1 113 ? -24.672 31.234 25.125 1 90.19 113 CYS B C 1
ATOM 5673 O O . CYS B 1 113 ? -25.062 31.516 26.266 1 90.19 113 CYS B O 1
ATOM 5675 N N . PRO B 1 114 ? -24.812 31.969 24.094 1 89.38 114 PRO B N 1
ATOM 5676 C CA . PRO B 1 114 ? -25.578 33.188 24.281 1 89.38 114 PRO B CA 1
ATOM 5677 C C . PRO B 1 114 ? -26.984 32.938 24.812 1 89.38 114 PRO B C 1
ATOM 5679 O O . PRO B 1 114 ? -27.594 31.906 24.5 1 89.38 114 PRO B O 1
ATOM 5682 N N . ASP B 1 115 ? -27.578 33.906 25.438 1 91.31 115 ASP B N 1
ATOM 5683 C CA . ASP B 1 115 ? -28.875 33.781 26.078 1 91.31 115 ASP B CA 1
ATOM 5684 C C . ASP B 1 115 ? -29.969 33.531 25.047 1 91.31 115 ASP B C 1
ATOM 5686 O O . ASP B 1 115 ? -30.922 32.781 25.312 1 91.31 115 ASP B O 1
ATOM 5690 N N . ILE B 1 116 ? -29.781 34.125 24.016 1 93 116 ILE B N 1
ATOM 5691 C CA . ILE B 1 116 ? -30.781 33.969 22.969 1 93 116 ILE B CA 1
ATOM 5692 C C . ILE B 1 116 ? -30.906 32.5 22.562 1 93 116 ILE B C 1
ATOM 5694 O O . ILE B 1 116 ? -32 31.984 22.438 1 93 116 ILE B O 1
ATOM 5698 N N . LEU B 1 117 ? -29.797 31.922 22.406 1 93.5 117 LEU B N 1
ATOM 5699 C CA . LEU B 1 117 ? -29.781 30.516 21.984 1 93.5 117 LEU B CA 1
ATOM 5700 C C . LEU B 1 117 ? -30.219 29.609 23.141 1 93.5 117 LEU B C 1
ATOM 5702 O O . LEU B 1 117 ? -30.938 28.625 22.922 1 93.5 117 LEU B O 1
ATOM 5706 N N . PHE B 1 118 ? -29.844 29.984 24.266 1 92.75 118 PHE B N 1
ATOM 5707 C CA . PHE B 1 118 ? -30.188 29.203 25.453 1 92.75 118 PHE B CA 1
ATOM 5708 C C . PHE B 1 118 ? -31.703 29.219 25.688 1 92.75 118 PHE B C 1
ATOM 5710 O O . PHE B 1 118 ? -32.281 28.172 25.984 1 92.75 118 PHE B O 1
ATOM 5717 N N . ASN B 1 119 ? -32.25 30.297 25.516 1 93.19 119 ASN B N 1
ATOM 5718 C CA . ASN B 1 119 ? -33.688 30.438 25.688 1 93.19 119 ASN B CA 1
ATOM 5719 C C . ASN B 1 119 ? -34.469 29.703 24.594 1 93.19 119 ASN B C 1
ATOM 5721 O O . ASN B 1 119 ? -35.531 29.125 24.859 1 93.19 119 ASN B O 1
ATOM 5725 N N . LYS B 1 120 ? -33.938 29.766 23.5 1 93.44 120 LYS B N 1
ATOM 5726 C CA . LYS B 1 120 ? -34.531 29.016 22.406 1 93.44 120 LYS B CA 1
ATOM 5727 C C . LYS B 1 120 ? -34.562 27.516 22.719 1 93.44 120 LYS B C 1
ATOM 5729 O O . LYS B 1 120 ? -35.562 26.844 22.469 1 93.44 120 LYS B O 1
ATOM 5734 N N . LEU B 1 121 ? -33.531 27.047 23.266 1 92.12 121 LEU B N 1
ATOM 5735 C CA . LEU B 1 121 ? -33.406 25.641 23.641 1 92.12 121 LEU B CA 1
ATOM 5736 C C . LEU B 1 121 ? -34.375 25.281 24.766 1 92.12 121 LEU B C 1
ATOM 5738 O O . LEU B 1 121 ? -35.031 24.234 24.719 1 92.12 121 LEU B O 1
ATOM 5742 N N . LYS B 1 122 ? -34.469 26.156 25.688 1 89.69 122 LYS B N 1
ATOM 5743 C CA . LYS B 1 122 ? -35.312 25.953 26.844 1 89.69 122 LYS B CA 1
ATOM 5744 C C . LYS B 1 122 ? -36.781 25.906 26.438 1 89.69 122 LYS B C 1
ATOM 5746 O O . LYS B 1 122 ? -37.562 25.078 26.953 1 89.69 122 LYS B O 1
ATOM 5751 N N . SER B 1 123 ? -37.125 26.688 25.547 1 91.06 123 SER B N 1
ATOM 5752 C CA . SER B 1 123 ? -38.5 26.797 25.125 1 91.06 123 SER B CA 1
ATOM 5753 C C . SER B 1 123 ? -38.906 25.609 24.234 1 91.06 123 SER B C 1
ATOM 5755 O O . SER B 1 123 ? -40.062 25.203 24.203 1 91.06 123 SER B O 1
ATOM 5757 N N . SER B 1 124 ? -38 25.062 23.594 1 89.25 124 SER B N 1
ATOM 5758 C CA . SER B 1 124 ? -38.312 24.062 22.578 1 89.25 124 SER B CA 1
ATOM 5759 C C . SER B 1 124 ? -38.156 22.656 23.141 1 89.25 124 SER B C 1
ATOM 5761 O O . SER B 1 124 ? -38.906 21.75 22.781 1 89.25 124 SER B O 1
ATOM 5763 N N . CYS B 1 125 ? -37.125 22.438 23.922 1 87.62 125 CYS B N 1
ATOM 5764 C CA . CYS B 1 125 ? -36.844 21.047 24.266 1 87.62 125 CYS B CA 1
ATOM 5765 C C . CYS B 1 125 ? -36.375 20.906 25.703 1 87.62 125 CYS B C 1
ATOM 5767 O O . CYS B 1 125 ? -35.531 20.062 26 1 87.62 125 CYS B O 1
ATOM 5769 N N . ALA B 1 126 ? -36.875 21.688 26.562 1 87.81 126 ALA B N 1
ATOM 5770 C CA . ALA B 1 126 ? -36.438 21.688 27.953 1 87.81 126 ALA B CA 1
ATOM 5771 C C . ALA B 1 126 ? -36.688 20.328 28.609 1 87.81 126 ALA B C 1
ATOM 5773 O O . ALA B 1 126 ? -35.875 19.859 29.422 1 87.81 126 ALA B O 1
ATOM 5774 N N . LYS B 1 127 ? -37.719 19.703 28.25 1 89.69 127 LYS B N 1
ATOM 5775 C CA . LYS B 1 127 ? -38.125 18.453 28.891 1 89.69 127 LYS B CA 1
ATOM 5776 C C . LYS B 1 127 ? -37.188 17.312 28.484 1 89.69 127 LYS B C 1
ATOM 5778 O O . LYS B 1 127 ? -37 16.359 29.25 1 89.69 127 LYS B O 1
ATOM 5783 N N . ALA B 1 128 ? -36.656 17.438 27.375 1 92.62 128 ALA B N 1
ATOM 5784 C CA . ALA B 1 128 ? -35.812 16.359 26.844 1 92.62 128 ALA B CA 1
ATOM 5785 C C . ALA B 1 128 ? -34.375 16.5 27.344 1 92.62 128 ALA B C 1
ATOM 5787 O O . ALA B 1 128 ? -33.594 15.539 27.281 1 92.62 128 ALA B O 1
ATOM 5788 N N . ILE B 1 129 ? -33.938 17.625 27.875 1 94.69 129 ILE B N 1
ATOM 5789 C CA . ILE B 1 129 ? -32.562 17.922 28.234 1 94.69 129 ILE B CA 1
ATOM 5790 C C . ILE B 1 129 ? -32.312 17.516 29.688 1 94.69 129 ILE B C 1
ATOM 5792 O O . ILE B 1 129 ? -32.969 18.031 30.594 1 94.69 129 ILE B O 1
ATOM 5796 N N . LYS B 1 130 ? -31.406 16.672 29.875 1 94.12 130 LYS B N 1
ATOM 5797 C CA . LYS B 1 130 ? -31.062 16.219 31.219 1 94.12 130 LYS B CA 1
ATOM 5798 C C . LYS B 1 130 ? -30 17.125 31.859 1 94.12 130 LYS B C 1
ATOM 5800 O O . LYS B 1 130 ? -30.031 17.375 33.062 1 94.12 130 LYS B O 1
ATOM 5805 N N . ARG B 1 131 ? -29.031 17.453 31.047 1 94.06 131 ARG B N 1
ATOM 5806 C CA . ARG B 1 131 ? -27.938 18.328 31.469 1 94.06 131 ARG B CA 1
ATOM 5807 C C . ARG B 1 131 ? -27.531 19.281 30.359 1 94.06 131 ARG B C 1
ATOM 5809 O O . ARG B 1 131 ? -27.594 18.938 29.188 1 94.06 131 ARG B O 1
ATOM 5816 N N . CYS B 1 132 ? -27.188 20.453 30.734 1 93.69 132 CYS B N 1
ATOM 5817 C CA . CYS B 1 132 ? -26.703 21.469 29.812 1 93.69 132 CYS B CA 1
ATOM 5818 C C . CYS B 1 132 ? -25.531 22.234 30.422 1 93.69 132 CYS B C 1
ATOM 5820 O O . CYS B 1 132 ? -25.703 22.953 31.406 1 93.69 132 CYS B O 1
ATOM 5822 N N . LYS B 1 133 ? -24.328 22.062 29.844 1 93.69 133 LYS B N 1
ATOM 5823 C CA . LYS B 1 133 ? -23.125 22.688 30.406 1 93.69 133 LYS B CA 1
ATOM 5824 C C . LYS B 1 133 ? -22.281 23.328 29.312 1 93.69 133 LYS B C 1
ATOM 5826 O O . LYS B 1 133 ? -22.391 22.953 28.141 1 93.69 133 LYS B O 1
ATOM 5831 N N . GLU B 1 134 ? -21.516 24.297 29.719 1 91.19 134 GLU B N 1
ATOM 5832 C CA . GLU B 1 134 ? -20.5 24.891 28.859 1 91.19 134 GLU B CA 1
ATOM 5833 C C . GLU B 1 134 ? -19.109 24.406 29.234 1 91.19 134 GLU B C 1
ATOM 5835 O O . GLU B 1 134 ? -18.719 24.484 30.406 1 91.19 134 GLU B O 1
ATOM 5840 N N . ILE B 1 135 ? -18.406 23.891 28.312 1 90.38 135 ILE B N 1
ATOM 5841 C CA . ILE B 1 135 ? -17.109 23.266 28.609 1 90.38 135 ILE B CA 1
ATOM 5842 C C . ILE B 1 135 ? -15.984 24.266 28.297 1 90.38 135 ILE B C 1
ATOM 5844 O O . ILE B 1 135 ? -14.898 24.172 28.875 1 90.38 135 ILE B O 1
ATOM 5848 N N . ASN B 1 136 ? -16.109 25.25 27.391 1 86.19 136 ASN B N 1
ATOM 5849 C CA . ASN B 1 136 ? -15.18 26.312 27.047 1 86.19 136 ASN B CA 1
ATOM 5850 C C . ASN B 1 136 ? -13.922 25.781 26.375 1 86.19 136 ASN B C 1
ATOM 5852 O O . ASN B 1 136 ? -12.812 26.031 26.844 1 86.19 136 ASN B O 1
ATOM 5856 N N . VAL B 1 137 ? -13.977 25.047 25.5 1 93.25 137 VAL B N 1
ATOM 5857 C CA . VAL B 1 137 ? -12.891 24.578 24.641 1 93.25 137 VAL B CA 1
ATOM 5858 C C . VAL B 1 137 ? -13.18 24.953 23.188 1 93.25 137 VAL B C 1
ATOM 5860 O O . VAL B 1 137 ? -13.797 24.172 22.453 1 93.25 137 VAL B O 1
ATOM 5863 N N . SER B 1 138 ? -12.766 26.031 22.797 1 93.94 138 SER B N 1
ATOM 5864 C CA . SER B 1 138 ? -13.086 26.531 21.469 1 93.94 138 SER B CA 1
ATOM 5865 C C . SER B 1 138 ? -11.828 26.734 20.641 1 93.94 138 SER B C 1
ATOM 5867 O O . SER B 1 138 ? -11.656 27.797 20.016 1 93.94 138 SER B O 1
ATOM 5869 N N . PHE B 1 139 ? -10.945 25.844 20.703 1 95.94 139 PHE B N 1
ATOM 5870 C CA . PHE B 1 139 ? -9.727 25.812 19.891 1 95.94 139 PHE B CA 1
ATOM 5871 C C . PHE B 1 139 ? -9.383 24.391 19.484 1 95.94 139 PHE B C 1
ATOM 5873 O O . PHE B 1 139 ? -9.945 23.422 20.031 1 95.94 139 PHE B O 1
ATOM 5880 N N . ILE B 1 140 ? -8.547 24.281 18.531 1 95.06 140 ILE B N 1
ATOM 5881 C CA . ILE B 1 140 ? -8.156 22.953 18.047 1 95.06 140 ILE B CA 1
ATOM 5882 C C . ILE B 1 140 ? -6.695 22.688 18.391 1 95.06 140 ILE B C 1
ATOM 5884 O O . ILE B 1 140 ? -5.801 23.422 17.953 1 95.06 140 ILE B O 1
ATOM 5888 N N . PRO B 1 141 ? -6.457 21.719 19.25 1 95.56 141 PRO B N 1
ATOM 5889 C CA . PRO B 1 141 ? -5.062 21.312 19.438 1 95.56 141 PRO B CA 1
ATOM 5890 C C . PRO B 1 141 ? -4.5 20.562 18.234 1 95.56 141 PRO B C 1
ATOM 5892 O O . PRO B 1 141 ? -4.641 19.344 18.125 1 95.56 141 PRO B O 1
ATOM 5895 N N . GLN B 1 142 ? -3.811 21.234 17.391 1 93.75 142 GLN B N 1
ATOM 5896 C CA . GLN B 1 142 ? -3.283 20.656 16.156 1 93.75 142 GLN B CA 1
ATOM 5897 C C . GLN B 1 142 ? -2.141 19.688 16.438 1 93.75 142 GLN B C 1
ATOM 5899 O O . GLN B 1 142 ? -2.002 18.672 15.758 1 93.75 142 GLN B O 1
ATOM 5904 N N . GLU B 1 143 ? -1.305 20.062 17.234 1 94.88 143 GLU B N 1
ATOM 5905 C CA . GLU B 1 143 ? -0.164 19.281 17.688 1 94.88 143 GLU B CA 1
ATOM 5906 C C . GLU B 1 143 ? 0.079 19.469 19.188 1 94.88 143 GLU B C 1
ATOM 5908 O O . GLU B 1 143 ? -0.632 20.234 19.844 1 94.88 143 GLU B O 1
ATOM 5913 N N . SER B 1 144 ? 1.069 18.812 19.734 1 94.31 144 SER B N 1
ATOM 5914 C CA . SER B 1 144 ? 1.367 18.844 21.172 1 94.31 144 SER B CA 1
ATOM 5915 C C . SER B 1 144 ? 1.694 20.25 21.641 1 94.31 144 SER B C 1
ATOM 5917 O O . SER B 1 144 ? 1.399 20.609 22.781 1 94.31 144 SER B O 1
ATOM 5919 N N . HIS B 1 145 ? 2.277 21.062 20.766 1 96.81 145 HIS B N 1
ATOM 5920 C CA . HIS B 1 145 ? 2.67 22.406 21.172 1 96.81 145 HIS B CA 1
ATOM 5921 C C . HIS B 1 145 ? 2.045 23.453 20.266 1 96.81 145 HIS B C 1
ATOM 5923 O O . HIS B 1 145 ? 2.494 24.609 20.25 1 96.81 145 HIS B O 1
ATOM 5929 N N . ALA B 1 146 ? 1.062 23.031 19.531 1 97.19 146 ALA B N 1
ATOM 5930 C CA . ALA B 1 146 ? 0.488 23.969 18.562 1 97.19 146 ALA B CA 1
ATOM 5931 C C . ALA B 1 146 ? -1.036 23.875 18.562 1 97.19 146 ALA B C 1
ATOM 5933 O O . ALA B 1 146 ? -1.602 22.797 18.641 1 97.19 146 ALA B O 1
ATOM 5934 N N . PHE B 1 147 ? -1.66 25.062 18.5 1 97.56 147 PHE B N 1
ATOM 5935 C CA . PHE B 1 147 ? -3.117 25.094 18.469 1 97.56 147 PHE B CA 1
ATOM 5936 C C . PHE B 1 147 ? -3.615 26.094 17.438 1 97.56 147 PHE B C 1
ATOM 5938 O O . PHE B 1 147 ? -2.871 27 17.031 1 97.56 147 PHE B O 1
ATOM 5945 N N . THR B 1 148 ? -4.82 25.969 16.938 1 96.88 148 THR B N 1
ATOM 5946 C CA . THR B 1 148 ? -5.457 26.891 16 1 96.88 148 THR B CA 1
ATOM 5947 C C . THR B 1 148 ? -6.879 27.219 16.453 1 96.88 148 THR B C 1
ATOM 5949 O O . THR B 1 148 ? -7.492 26.453 17.203 1 96.88 148 THR B O 1
ATOM 5952 N N . LEU B 1 149 ? -7.301 28.359 16.125 1 94.5 149 LEU B N 1
ATOM 5953 C CA . LEU B 1 149 ? -8.641 28.781 16.516 1 94.5 149 LEU B CA 1
ATOM 5954 C C . LEU B 1 149 ? -9.664 28.391 15.445 1 94.5 149 LEU B C 1
ATOM 5956 O O . LEU B 1 149 ? -10.867 28.406 15.703 1 94.5 149 LEU B O 1
ATOM 5960 N N . HIS B 1 150 ? -9.195 27.969 14.344 1 85.62 150 HIS B N 1
ATOM 5961 C CA . HIS B 1 150 ? -10.047 27.5 13.258 1 85.62 150 HIS B CA 1
ATOM 5962 C C . HIS B 1 150 ? -11.156 28.484 12.945 1 85.62 150 HIS B C 1
ATOM 5964 O O . HIS B 1 150 ? -12.336 28.125 12.93 1 85.62 150 HIS B O 1
ATOM 5970 N N . ILE B 1 151 ? -10.82 29.656 12.789 1 82.25 151 ILE B N 1
ATOM 5971 C CA . ILE B 1 151 ? -11.758 30.703 12.406 1 82.25 151 ILE B CA 1
ATOM 5972 C C . ILE B 1 151 ? -11.828 30.797 10.883 1 82.25 151 ILE B C 1
ATOM 5974 O O . ILE B 1 151 ? -10.805 31.016 10.219 1 82.25 151 ILE B O 1
ATOM 5978 N N . PRO B 1 152 ? -12.953 30.547 10.297 1 66.88 152 PRO B N 1
ATOM 5979 C CA . PRO B 1 152 ? -13.047 30.656 8.836 1 66.88 152 PRO B CA 1
ATOM 5980 C C . PRO B 1 152 ? -12.727 32.062 8.328 1 66.88 152 PRO B C 1
ATOM 5982 O O . PRO B 1 152 ? -13.094 33.031 8.961 1 66.88 152 PRO B O 1
ATOM 5985 N N . ASP B 1 153 ? -12.086 32.219 7.277 1 76.31 153 ASP B N 1
ATOM 5986 C CA . ASP B 1 153 ? -11.812 33.438 6.508 1 76.31 153 ASP B CA 1
ATOM 5987 C C . ASP B 1 153 ? -11.18 34.5 7.383 1 76.31 153 ASP B C 1
ATOM 5989 O O . ASP B 1 153 ? -11.531 35.688 7.281 1 76.31 153 ASP B O 1
ATOM 5993 N N . VAL B 1 154 ? -10.469 34.031 8.312 1 82.62 154 VAL B N 1
ATOM 5994 C CA . VAL B 1 154 ? -9.953 34.938 9.336 1 82.62 154 VAL B CA 1
ATOM 5995 C C . VAL B 1 154 ? -8.875 35.844 8.727 1 82.62 154 VAL B C 1
ATOM 5997 O O . VAL B 1 154 ? -8.797 37.031 9.055 1 82.62 154 VAL B O 1
ATOM 6000 N N . PHE B 1 155 ? -8.195 35.344 7.742 1 90.19 155 PHE B N 1
ATOM 6001 C CA . PHE B 1 155 ? -7.086 36.125 7.203 1 90.19 155 PHE B CA 1
ATOM 6002 C C . PHE B 1 155 ? -7.594 37.375 6.48 1 90.19 155 PHE B C 1
ATOM 6004 O O . PHE B 1 155 ? -7.098 38.469 6.711 1 90.19 155 PHE B O 1
ATOM 6011 N N . HIS B 1 156 ? -8.547 37.188 5.684 1 90.75 156 HIS B N 1
ATOM 6012 C CA . HIS B 1 156 ? -9.148 38.281 4.93 1 90.75 156 HIS B CA 1
ATOM 6013 C C . HIS B 1 156 ? -9.812 39.312 5.859 1 90.75 156 HIS B C 1
ATOM 6015 O O . HIS B 1 156 ? -9.672 40.5 5.668 1 90.75 156 HIS B O 1
ATOM 6021 N N . SER B 1 157 ? -10.422 38.812 6.867 1 88.38 157 SER B N 1
ATOM 6022 C CA . SER B 1 157 ? -11.133 39.656 7.809 1 88.38 157 SER B CA 1
ATOM 6023 C C . SER B 1 157 ? -10.156 40.469 8.656 1 88.38 157 SER B C 1
ATOM 6025 O O . SER B 1 157 ? -10.461 41.594 9.055 1 88.38 157 SER B O 1
ATOM 6027 N N . CYS B 1 158 ? -9.031 39.969 8.867 1 89 158 CYS B N 1
ATOM 6028 C CA . CYS B 1 158 ? -8.055 40.625 9.734 1 89 158 CYS B CA 1
ATOM 6029 C C . CYS B 1 158 ? -7.301 41.719 8.984 1 89 158 CYS B C 1
ATOM 6031 O O . CYS B 1 158 ? -6.934 42.719 9.562 1 89 158 CYS B O 1
ATOM 6033 N N . TYR B 1 159 ? -7.148 41.5 7.676 1 93.19 159 TYR B N 1
ATOM 6034 C CA . TYR B 1 159 ? -6.141 42.344 7.07 1 93.19 159 TYR B CA 1
ATOM 6035 C C . TYR B 1 159 ? -6.688 43.031 5.832 1 93.19 159 TYR B C 1
ATOM 6037 O O . TYR B 1 159 ? -6.059 43.969 5.301 1 93.19 159 TYR B O 1
ATOM 6045 N N . SER B 1 160 ? -7.848 42.656 5.461 1 91.56 160 SER B N 1
ATOM 6046 C CA . SER B 1 160 ? -8.43 43.375 4.328 1 91.56 160 SER B CA 1
ATOM 6047 C C . SER B 1 160 ? -8.82 44.812 4.719 1 91.56 160 SER B C 1
ATOM 6049 O O . SER B 1 160 ? -9.344 45.031 5.812 1 91.56 160 SER B O 1
ATOM 6051 N N . PRO B 1 161 ? -8.531 45.781 3.9 1 86.69 161 PRO B N 1
ATOM 6052 C CA . PRO B 1 161 ? -8.844 47.188 4.242 1 86.69 161 PRO B CA 1
ATOM 6053 C C . PRO B 1 161 ? -10.344 47.469 4.289 1 86.69 161 PRO B C 1
ATOM 6055 O O . PRO B 1 161 ? -10.781 48.406 4.965 1 86.69 161 PRO B O 1
ATOM 6058 N N . ASN B 1 162 ? -11.164 46.719 3.74 1 80.81 162 ASN B N 1
ATOM 6059 C CA . ASN B 1 162 ? -12.586 47.031 3.59 1 80.81 162 ASN B CA 1
ATOM 6060 C C . ASN B 1 162 ? -13.438 46.188 4.547 1 80.81 162 ASN B C 1
ATOM 6062 O O . ASN B 1 162 ? -14.648 46.094 4.371 1 80.81 162 ASN B O 1
ATOM 6066 N N . VAL B 1 163 ? -12.781 45.656 5.547 1 78.88 163 VAL B N 1
ATOM 6067 C CA . VAL B 1 163 ? -13.562 44.781 6.406 1 78.88 163 VAL B CA 1
ATOM 6068 C C . VAL B 1 163 ? -13.375 45.188 7.867 1 78.88 163 VAL B C 1
ATOM 6070 O O . VAL B 1 163 ? -12.289 45.625 8.266 1 78.88 163 VAL B O 1
ATOM 6073 N N . GLU B 1 164 ? -14.43 45.094 8.539 1 81.56 164 GLU B N 1
ATOM 6074 C CA . GLU B 1 164 ? -14.375 45.375 9.969 1 81.56 164 GLU B CA 1
ATOM 6075 C C . GLU B 1 164 ? -13.758 44.219 10.742 1 81.56 164 GLU B C 1
ATOM 6077 O O . GLU B 1 164 ? -14.273 43.094 10.703 1 81.56 164 GLU B O 1
ATOM 6082 N N . ILE B 1 165 ? -12.719 44.531 11.5 1 88.25 165 ILE B N 1
ATOM 6083 C CA . ILE B 1 165 ? -11.898 43.5 12.125 1 88.25 165 ILE B CA 1
ATOM 6084 C C . ILE B 1 165 ? -12.414 43.219 13.539 1 88.25 165 ILE B C 1
ATOM 6086 O O . ILE B 1 165 ? -12.094 42.188 14.133 1 88.25 165 ILE B O 1
ATOM 6090 N N . GLU B 1 166 ? -13.266 44 14.094 1 88.25 166 GLU B N 1
ATOM 6091 C CA . GLU B 1 166 ? -13.648 43.938 15.508 1 88.25 166 GLU B CA 1
ATOM 6092 C C . GLU B 1 166 ? -14.336 42.625 15.836 1 88.25 166 GLU B C 1
ATOM 6094 O O . GLU B 1 166 ? -14.07 42.031 16.891 1 88.25 166 GLU B O 1
ATOM 6099 N N . THR B 1 167 ? -15.195 42.25 15 1 86.94 167 THR B N 1
ATOM 6100 C CA . THR B 1 167 ? -15.938 41 15.25 1 86.94 167 THR B CA 1
ATOM 6101 C C . THR B 1 167 ? -14.984 39.812 15.305 1 86.94 167 THR B C 1
ATOM 6103 O O . THR B 1 167 ? -15.117 38.938 16.172 1 86.94 167 THR B O 1
ATOM 6106 N N . VAL B 1 168 ? -14.109 39.781 14.43 1 89.25 168 VAL B N 1
ATOM 6107 C CA . VAL B 1 168 ? -13.172 38.688 14.344 1 89.25 168 VAL B CA 1
ATOM 6108 C C . VAL B 1 168 ? -12.242 38.688 15.562 1 89.25 168 VAL B C 1
ATOM 6110 O O . VAL B 1 168 ? -11.914 37.625 16.109 1 89.25 168 VAL B O 1
ATOM 6113 N N . LEU B 1 169 ? -11.836 39.844 15.984 1 94.25 169 LEU B N 1
ATOM 6114 C CA . LEU B 1 169 ? -10.961 39.969 17.141 1 94.25 169 LEU B CA 1
ATOM 6115 C C . LEU B 1 169 ? -11.672 39.5 18.406 1 94.25 169 LEU B C 1
ATOM 6117 O O . LEU B 1 169 ? -11.055 38.875 19.281 1 94.25 169 LEU B O 1
ATOM 6121 N N . ASN B 1 17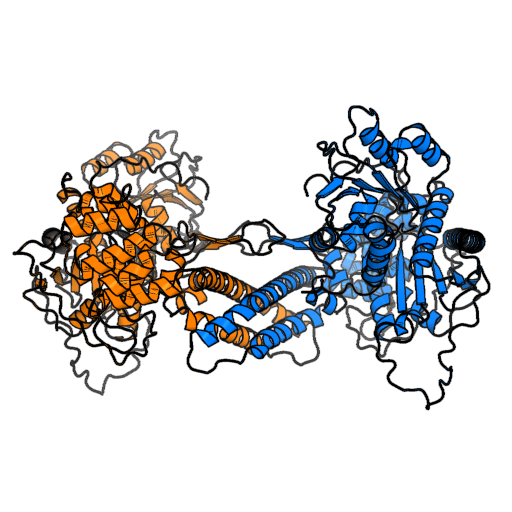0 ? -12.938 39.781 18.438 1 91.75 170 ASN B N 1
ATOM 6122 C CA . ASN B 1 170 ? -13.719 39.375 19.594 1 91.75 170 ASN B CA 1
ATOM 6123 C C . ASN B 1 170 ? -13.82 37.844 19.672 1 91.75 170 ASN B C 1
ATOM 6125 O O . ASN B 1 170 ? -13.695 37.281 20.75 1 91.75 170 ASN B O 1
ATOM 6129 N N . ILE B 1 171 ? -14.102 37.281 18.578 1 89.94 171 ILE B N 1
ATOM 6130 C CA . ILE B 1 171 ? -14.195 35.844 18.516 1 89.94 171 ILE B CA 1
ATOM 6131 C C . ILE B 1 171 ? -12.852 35.219 18.891 1 89.94 171 ILE B C 1
ATOM 6133 O O . ILE B 1 171 ? -12.797 34.25 19.672 1 89.94 171 ILE B O 1
ATOM 6137 N N . ALA B 1 172 ? -11.789 35.719 18.359 1 94.69 172 ALA B N 1
ATOM 6138 C CA . ALA B 1 172 ? -10.445 35.219 18.625 1 94.69 172 ALA B CA 1
ATOM 6139 C C . ALA B 1 172 ? -10.109 35.344 20.109 1 94.69 172 ALA B C 1
ATOM 6141 O O . ALA B 1 172 ? -9.531 34.438 20.703 1 94.69 172 ALA B O 1
ATOM 6142 N N . ALA B 1 173 ? -10.453 36.438 20.656 1 95.62 173 ALA B N 1
ATOM 6143 C CA . ALA B 1 173 ? -10.172 36.688 22.062 1 95.62 173 ALA B CA 1
ATOM 6144 C C . ALA B 1 173 ? -10.883 35.656 22.953 1 95.62 173 ALA B C 1
ATOM 6146 O O . ALA B 1 173 ? -10.289 35.125 23.891 1 95.62 173 ALA B O 1
ATOM 6147 N N . GLU B 1 174 ? -12.102 35.406 22.625 1 91.88 174 GLU B N 1
ATOM 6148 C CA . GLU B 1 174 ? -12.875 34.438 23.391 1 91.88 174 GLU B CA 1
ATOM 6149 C C . GLU B 1 174 ? -12.242 33.062 23.312 1 91.88 174 GLU B C 1
ATOM 6151 O O . GLU B 1 174 ? -12.164 32.344 24.312 1 91.88 174 GLU B O 1
ATOM 6156 N N . GLN B 1 175 ? -11.82 32.75 22.203 1 94 175 GLN B N 1
ATOM 6157 C CA . GLN B 1 175 ? -11.234 31.422 22 1 94 175 GLN B CA 1
ATOM 6158 C C . GLN B 1 175 ? -9.891 31.297 22.703 1 94 175 GLN B C 1
ATOM 6160 O O . GLN B 1 175 ? -9.57 30.234 23.266 1 94 175 GLN B O 1
ATOM 6165 N N . ILE B 1 176 ? -9.117 32.312 22.656 1 96.5 176 ILE B N 1
ATOM 6166 C CA . ILE B 1 176 ? -7.824 32.312 23.328 1 96.5 176 ILE B CA 1
ATOM 6167 C C . ILE B 1 176 ? -8.039 32.156 24.828 1 96.5 176 ILE B C 1
ATOM 6169 O O . ILE B 1 176 ? -7.27 31.453 25.5 1 96.5 176 ILE B O 1
ATOM 6173 N N . VAL B 1 177 ? -9.07 32.75 25.328 1 94.5 177 VAL B N 1
ATOM 6174 C CA . VAL B 1 177 ? -9.375 32.656 26.75 1 94.5 177 VAL B CA 1
ATOM 6175 C C . VAL B 1 177 ? -9.703 31.203 27.109 1 94.5 177 VAL B C 1
ATOM 6177 O O . VAL B 1 177 ? -9.305 30.719 28.172 1 94.5 177 VAL B O 1
ATOM 6180 N N . THR B 1 178 ? -10.469 30.547 26.219 1 93.5 178 THR B N 1
ATOM 6181 C CA . THR B 1 178 ? -10.789 29.156 26.469 1 93.5 178 THR B CA 1
ATOM 6182 C C . THR B 1 178 ? -9.516 28.312 26.547 1 93.5 178 THR B C 1
ATOM 6184 O O . THR B 1 178 ? -9.461 27.328 27.297 1 93.5 178 THR B O 1
ATOM 6187 N N . LEU B 1 179 ? -8.5 28.625 25.75 1 95.38 179 LEU B N 1
ATOM 6188 C CA . LEU B 1 179 ? -7.215 27.938 25.812 1 95.38 179 LEU B CA 1
ATOM 6189 C C . LEU B 1 179 ? -6.559 28.141 27.172 1 95.38 179 LEU B C 1
ATOM 6191 O O . LEU B 1 179 ? -6.074 27.172 27.766 1 95.38 179 LEU B O 1
ATOM 6195 N N . CYS B 1 180 ? -6.547 29.328 27.625 1 93.62 180 CYS B N 1
ATOM 6196 C CA . CYS B 1 180 ? -5.949 29.625 28.906 1 93.62 180 CYS B CA 1
ATOM 6197 C C . CYS B 1 180 ? -6.676 28.891 30.031 1 93.62 180 CYS B C 1
ATOM 6199 O O . CYS B 1 180 ? -6.043 28.375 30.953 1 93.62 180 CYS B O 1
ATOM 6201 N N . CYS B 1 181 ? -7.961 28.812 29.875 1 89.81 181 CYS B N 1
ATOM 6202 C CA . CYS B 1 181 ? -8.773 28.125 30.875 1 89.81 181 CYS B CA 1
ATOM 6203 C C . CYS B 1 181 ? -8.484 26.625 30.875 1 89.81 181 CYS B C 1
ATOM 6205 O O . CYS B 1 181 ? -8.406 26 31.922 1 89.81 181 CYS B O 1
ATOM 6207 N N . THR B 1 182 ? -8.398 26.125 29.703 1 91.56 182 THR B N 1
ATOM 6208 C CA . THR B 1 182 ? -8.117 24.703 29.547 1 91.56 182 THR B CA 1
ATOM 6209 C C . THR B 1 182 ? -6.77 24.344 30.156 1 91.56 182 THR B C 1
ATOM 6211 O O . THR B 1 182 ? -6.602 23.266 30.719 1 91.56 182 THR B O 1
ATOM 6214 N N . LEU B 1 183 ? -5.84 25.281 30.047 1 92.06 183 LEU B N 1
ATOM 6215 C CA . LEU B 1 183 ? -4.504 25.078 30.609 1 92.06 183 LEU B CA 1
ATOM 6216 C C . LEU B 1 183 ? -4.473 25.453 32.094 1 92.06 183 LEU B C 1
ATOM 6218 O O . LEU B 1 183 ? -3.445 25.297 32.75 1 92.06 183 LEU B O 1
ATOM 6222 N N . ASP B 1 184 ? -5.566 25.906 32.625 1 88.25 184 ASP B N 1
ATOM 6223 C CA . ASP B 1 184 ? -5.672 26.375 34 1 88.25 184 ASP B CA 1
ATOM 6224 C C . ASP B 1 184 ? -4.621 27.453 34.281 1 88.25 184 ASP B C 1
ATOM 6226 O O . ASP B 1 184 ? -3.887 27.359 35.281 1 88.25 184 ASP B O 1
ATOM 6230 N N . GLU B 1 185 ? -4.527 28.406 33.281 1 90.44 185 GLU B N 1
ATOM 6231 C CA . GLU B 1 185 ? -3.547 29.484 33.375 1 90.44 185 GLU B CA 1
ATOM 6232 C C . GLU B 1 185 ? -4.215 30.844 33.281 1 90.44 185 GLU B C 1
ATOM 6234 O O . GLU B 1 185 ? -5.219 31 32.594 1 90.44 185 GLU B O 1
ATOM 6239 N N . ASN B 1 186 ? -3.764 31.75 34.031 1 91.19 186 ASN B N 1
ATOM 6240 C CA . ASN B 1 186 ? -4.078 33.156 33.906 1 91.19 186 ASN B CA 1
ATOM 6241 C C . ASN B 1 186 ? -2.842 33.969 33.531 1 91.19 186 ASN B C 1
ATOM 6243 O O . ASN B 1 186 ? -2.258 34.656 34.375 1 91.19 186 ASN B O 1
ATOM 6247 N N . PRO B 1 187 ? -2.525 34 32.281 1 93.56 187 PRO B N 1
ATOM 6248 C CA . PRO B 1 187 ? -1.242 34.562 31.828 1 93.56 187 PRO B CA 1
ATOM 6249 C C . PRO B 1 187 ? -1.227 36.062 31.812 1 93.56 187 PRO B C 1
ATOM 6251 O O . PRO B 1 187 ? -2.285 36.719 31.766 1 93.56 187 PRO B O 1
ATOM 6254 N N . GLY B 1 188 ? 0.017 36.594 31.922 1 92.62 188 GLY B N 1
ATOM 6255 C CA . GLY B 1 188 ? 0.21 38 31.578 1 92.62 188 GLY B CA 1
ATOM 6256 C C . GLY B 1 188 ? 0.182 38.219 30.078 1 92.62 188 GLY B C 1
ATOM 6257 O O . GLY B 1 188 ? 0.89 37.562 29.328 1 92.62 188 GLY B O 1
ATOM 6258 N N . VAL B 1 189 ? -0.671 39.188 29.672 1 95.75 189 VAL B N 1
ATOM 6259 C CA . VAL B 1 189 ? -0.875 39.406 28.234 1 95.75 189 VAL B CA 1
ATOM 6260 C C . VAL B 1 189 ? 0.017 40.531 27.75 1 95.75 189 VAL B C 1
ATOM 6262 O O . VAL B 1 189 ? 0.023 41.625 28.328 1 95.75 189 VAL B O 1
ATOM 6265 N N . ARG B 1 190 ? 0.81 40.25 26.75 1 95.75 190 ARG B N 1
ATOM 6266 C CA . ARG B 1 190 ? 1.663 41.219 26.094 1 95.75 190 ARG B CA 1
ATOM 6267 C C . ARG B 1 190 ? 1.452 41.188 24.578 1 95.75 190 ARG B C 1
ATOM 6269 O O . ARG B 1 190 ? 1.045 40.188 24.016 1 95.75 190 ARG B O 1
ATOM 6276 N N . TYR B 1 191 ? 1.601 42.312 23.969 1 96.81 191 TYR B N 1
ATOM 6277 C CA . TYR B 1 191 ? 1.48 42.375 22.516 1 96.81 191 TYR B CA 1
ATOM 6278 C C . TYR B 1 191 ? 2.629 43.156 21.906 1 96.81 191 TYR B C 1
ATOM 6280 O O . TYR B 1 191 ? 3.254 44 22.578 1 96.81 191 TYR B O 1
ATOM 6288 N N . LYS B 1 192 ? 2.928 42.844 20.719 1 95.75 192 LYS B N 1
ATOM 6289 C CA . LYS B 1 192 ? 3.928 43.625 19.969 1 95.75 192 LYS B CA 1
ATOM 6290 C C . LYS B 1 192 ? 3.309 44.875 19.328 1 95.75 192 LYS B C 1
ATOM 6292 O O . LYS B 1 192 ? 2.287 44.781 18.656 1 95.75 192 LYS B O 1
ATOM 6297 N N . LYS B 1 193 ? 3.932 45.938 19.453 1 93.06 193 LYS B N 1
ATOM 6298 C CA . LYS B 1 193 ? 3.383 47.219 19.031 1 93.06 193 LYS B CA 1
ATOM 6299 C C . LYS B 1 193 ? 3.322 47.312 17.516 1 93.06 193 LYS B C 1
ATOM 6301 O O . LYS B 1 193 ? 2.336 47.812 16.953 1 93.06 193 LYS B O 1
ATOM 6306 N N . GLN B 1 194 ? 4.383 46.938 16.891 1 89.62 194 GLN B N 1
ATOM 6307 C CA . GLN B 1 194 ? 4.477 47 15.43 1 89.62 194 GLN B CA 1
ATOM 6308 C C . GLN B 1 194 ? 4.297 45.625 14.805 1 89.62 194 GLN B C 1
ATOM 6310 O O . GLN B 1 194 ? 4.547 44.594 15.453 1 89.62 194 GLN B O 1
ATOM 6315 N N . PRO B 1 195 ? 3.773 45.5 13.641 1 89.94 195 PRO B N 1
ATOM 6316 C CA . PRO B 1 195 ? 3.619 46.5 12.57 1 89.94 195 PRO B CA 1
ATOM 6317 C C . PRO B 1 195 ? 2.229 47.125 12.547 1 89.94 195 PRO B C 1
ATOM 6319 O O . PRO B 1 195 ? 2.051 48.219 11.984 1 89.94 195 PRO B O 1
ATOM 6322 N N . LEU B 1 196 ? 1.244 46.469 12.984 1 92.12 196 LEU B N 1
ATOM 6323 C CA . LEU B 1 196 ? -0.122 46.969 12.984 1 92.12 196 LEU B CA 1
ATOM 6324 C C . LEU B 1 196 ? -0.679 47.031 14.398 1 92.12 196 LEU B C 1
ATOM 6326 O O . LEU B 1 196 ? 0.007 46.688 15.359 1 92.12 196 LEU B O 1
ATOM 6330 N N . ASP B 1 197 ? -1.879 47.469 14.484 1 92 197 ASP B N 1
ATOM 6331 C CA . ASP B 1 197 ? -2.467 47.688 15.805 1 92 197 ASP B CA 1
ATOM 6332 C C . ASP B 1 197 ? -3.467 46.594 16.141 1 92 197 ASP B C 1
ATOM 6334 O O . ASP B 1 197 ? -4.121 46.625 17.188 1 92 197 ASP B O 1
ATOM 6338 N N . ASN B 1 198 ? -3.543 45.656 15.289 1 94.38 198 ASN B N 1
ATOM 6339 C CA . ASN B 1 198 ? -4.5 44.562 15.539 1 94.38 198 ASN B CA 1
ATOM 6340 C C . ASN B 1 198 ? -4.125 43.75 16.781 1 94.38 198 ASN B C 1
ATOM 6342 O O . ASN B 1 198 ? -5 43.312 17.531 1 94.38 198 ASN B O 1
ATOM 6346 N N . ALA B 1 199 ? -2.814 43.531 16.969 1 96 199 ALA B N 1
ATOM 6347 C CA . ALA B 1 199 ? -2.34 42.812 18.141 1 96 199 ALA B CA 1
ATOM 6348 C C . ALA B 1 199 ? -2.713 43.531 19.438 1 96 199 ALA B C 1
ATOM 6350 O O . ALA B 1 199 ? -3.068 42.906 20.438 1 96 199 ALA B O 1
ATOM 6351 N N . ASN B 1 200 ? -2.58 44.781 19.422 1 95.75 200 ASN B N 1
ATOM 6352 C CA . ASN B 1 200 ? -2.973 45.594 20.562 1 95.75 200 ASN B CA 1
ATOM 6353 C C . ASN B 1 200 ? -4.453 45.406 20.891 1 95.75 200 ASN B C 1
ATOM 6355 O O . ASN B 1 200 ? -4.805 45.156 22.047 1 95.75 200 ASN B O 1
ATOM 6359 N N . ALA B 1 201 ? -5.254 45.594 19.875 1 95.62 201 ALA B N 1
ATOM 6360 C CA . ALA B 1 201 ? -6.695 45.438 20.047 1 95.62 201 ALA B CA 1
ATOM 6361 C C . ALA B 1 201 ? -7.047 44.062 20.594 1 95.62 201 ALA B C 1
ATOM 6363 O O . ALA B 1 201 ? -7.855 43.938 21.516 1 95.62 201 ALA B O 1
ATOM 6364 N N . LEU B 1 202 ? -6.461 43.062 20.031 1 96.69 202 LEU B N 1
ATOM 6365 C CA . LEU B 1 202 ? -6.734 41.688 20.438 1 96.69 202 LEU B CA 1
ATOM 6366 C C . LEU B 1 202 ? -6.258 41.438 21.875 1 96.69 202 LEU B C 1
ATOM 6368 O O . LEU B 1 202 ? -6.965 40.812 22.672 1 96.69 202 LEU B O 1
ATOM 6372 N N . ALA B 1 203 ? -5.047 41.875 22.188 1 97.25 203 ALA B N 1
ATOM 6373 C CA . ALA B 1 203 ? -4.473 41.688 23.516 1 97.25 203 ALA B CA 1
ATOM 6374 C C . ALA B 1 203 ? -5.355 42.281 24.594 1 97.25 203 ALA B C 1
ATOM 6376 O O . ALA B 1 203 ? -5.566 41.688 25.656 1 97.25 203 ALA B O 1
ATOM 6377 N N . ASN B 1 204 ? -5.844 43.438 24.359 1 96.12 204 ASN B N 1
ATOM 6378 C CA . ASN B 1 204 ? -6.711 44.094 25.312 1 96.12 204 ASN B CA 1
ATOM 6379 C C . ASN B 1 204 ? -8.039 43.375 25.484 1 96.12 204 ASN B C 1
ATOM 6381 O O . ASN B 1 204 ? -8.562 43.281 26.594 1 96.12 204 ASN B O 1
ATOM 6385 N N . LEU B 1 205 ? -8.547 42.969 24.375 1 96.44 205 LEU B N 1
ATOM 6386 C CA . LEU B 1 205 ? -9.789 42.188 24.422 1 96.44 205 LEU B CA 1
ATOM 6387 C C . LEU B 1 205 ? -9.594 40.906 25.219 1 96.44 205 LEU B C 1
ATOM 6389 O O . LEU B 1 205 ? -10.461 40.531 26 1 96.44 205 LEU B O 1
ATOM 6393 N N . VAL B 1 206 ? -8.484 40.25 25.016 1 96.69 206 VAL B N 1
ATOM 6394 C CA . VAL B 1 206 ? -8.18 39.031 25.734 1 96.69 206 VAL B CA 1
ATOM 6395 C C . VAL B 1 206 ? -8.07 39.281 27.234 1 96.69 206 VAL B C 1
ATOM 6397 O O . VAL B 1 206 ? -8.625 38.562 28.047 1 96.69 206 VAL B O 1
ATOM 6400 N N . GLU B 1 207 ? -7.34 40.312 27.609 1 95.06 207 GLU B N 1
ATOM 6401 C CA . GLU B 1 207 ? -7.168 40.656 29.016 1 95.06 207 GLU B CA 1
ATOM 6402 C C . GLU B 1 207 ? -8.508 40.969 29.672 1 95.06 207 GLU B C 1
ATOM 6404 O O . GLU B 1 207 ? -8.766 40.5 30.797 1 95.06 207 GLU B O 1
ATOM 6409 N N . GLU B 1 208 ? -9.289 41.656 28.984 1 94.19 208 GLU B N 1
ATOM 6410 C CA . GLU B 1 208 ? -10.617 41.969 29.5 1 94.19 208 GLU B CA 1
ATOM 6411 C C . GLU B 1 208 ? -11.445 40.719 29.75 1 94.19 208 GLU B C 1
ATOM 6413 O O . GLU B 1 208 ? -12.094 40.594 30.781 1 94.19 208 GLU B O 1
ATOM 6418 N N . LYS B 1 209 ? -11.43 39.906 28.844 1 92.5 209 LYS B N 1
ATOM 6419 C CA . LYS B 1 209 ? -12.227 38.688 28.938 1 92.5 209 LYS B CA 1
ATOM 6420 C C . LYS B 1 209 ? -11.656 37.75 29.984 1 92.5 209 LYS B C 1
ATOM 6422 O O . LYS B 1 209 ? -12.398 37 30.625 1 92.5 209 LYS B O 1
ATOM 6427 N N . LEU B 1 210 ? -10.336 37.719 30.109 1 92 210 LEU B N 1
ATOM 6428 C CA . LEU B 1 210 ? -9.695 36.906 31.156 1 92 210 LEU B CA 1
ATOM 6429 C C . LEU B 1 210 ? -10.125 37.406 32.531 1 92 210 LEU B C 1
ATOM 6431 O O . LEU B 1 210 ? -10.422 36.594 33.406 1 92 210 LEU B O 1
ATOM 6435 N N . VAL B 1 211 ? -10.148 38.656 32.688 1 89.44 211 VAL B N 1
ATOM 6436 C CA . VAL B 1 211 ? -10.547 39.219 33.969 1 89.44 211 VAL B CA 1
ATOM 6437 C C . VAL B 1 211 ? -12.008 38.875 34.281 1 89.44 211 VAL B C 1
ATOM 6439 O O . VAL B 1 211 ? -12.352 38.5 35.375 1 89.44 211 VAL B O 1
ATOM 6442 N N . HIS B 1 212 ? -12.758 39.031 33.281 1 87.31 212 HIS B N 1
ATOM 6443 C CA . HIS B 1 212 ? -14.18 38.719 33.406 1 87.31 212 HIS B CA 1
ATOM 6444 C C . HIS B 1 212 ? -14.398 37.25 33.75 1 87.31 212 HIS B C 1
ATOM 6446 O O . HIS B 1 212 ? -15.266 36.906 34.562 1 87.31 212 HIS B O 1
ATOM 6452 N N . TYR B 1 213 ? -13.727 36.438 33.094 1 84.12 213 TYR B N 1
ATOM 6453 C CA . TYR B 1 213 ? -13.852 35 33.312 1 84.12 213 TYR B CA 1
ATOM 6454 C C . TYR B 1 213 ? -13.492 34.625 34.719 1 84.12 213 TYR B C 1
ATOM 6456 O O . TYR B 1 213 ? -14.219 33.844 35.375 1 84.12 213 TYR B O 1
ATOM 6464 N N . TYR B 1 214 ? -12.43 35.062 35.281 1 83.31 214 TYR B N 1
ATOM 6465 C CA . TYR B 1 214 ? -11.938 34.625 36.594 1 83.31 214 TYR B CA 1
ATOM 6466 C C . TYR B 1 214 ? -12.672 35.344 37.719 1 83.31 214 TYR B C 1
ATOM 6468 O O . TYR B 1 214 ? -12.664 34.906 38.875 1 83.31 214 TYR B O 1
ATOM 6476 N N . LYS B 1 215 ? -13.289 36.406 37.344 1 80.44 215 LYS B N 1
ATOM 6477 C CA . LYS B 1 215 ? -14.148 37.062 38.344 1 80.44 215 LYS B CA 1
ATOM 6478 C C . LYS B 1 215 ? -15.461 36.312 38.5 1 80.44 215 LYS B C 1
ATOM 6480 O O . LYS B 1 215 ? -16.031 36.312 39.625 1 80.44 215 LYS B O 1
ATOM 6485 N N . THR B 1 216 ? -15.969 35.812 37.438 1 71.25 216 THR B N 1
ATOM 6486 C CA . THR B 1 216 ? -17.266 35.156 37.438 1 71.25 216 THR B CA 1
ATOM 6487 C C . THR B 1 216 ? -17.141 33.688 37.812 1 71.25 216 THR B C 1
ATOM 6489 O O . THR B 1 216 ? -18.125 33.031 38.125 1 71.25 216 THR B O 1
ATOM 6492 N N . ASP B 1 217 ? -16 33.188 37.688 1 62.47 217 ASP B N 1
ATOM 6493 C CA . ASP B 1 217 ? -15.836 31.75 37.938 1 62.47 217 ASP B CA 1
ATOM 6494 C C . ASP B 1 217 ? -16.141 31.422 39.406 1 62.47 217 ASP B C 1
ATOM 6496 O O . ASP B 1 217 ? -15.648 32.094 40.312 1 62.47 217 ASP B O 1
ATOM 6500 N N . GLU B 1 218 ? -17.391 30.828 39.562 1 55.44 218 GLU B N 1
ATOM 6501 C CA . GLU B 1 218 ? -18.016 30.469 40.844 1 55.44 218 GLU B CA 1
ATOM 6502 C C . GLU B 1 218 ? -17.016 29.781 41.781 1 55.44 218 GLU B C 1
ATOM 6504 O O . GLU B 1 218 ? -17.266 29.641 42.969 1 55.44 218 GLU B O 1
ATOM 6509 N N . GLU B 1 219 ? -16.172 28.969 41.125 1 50.22 219 GLU B N 1
ATOM 6510 C CA . GLU B 1 219 ? -15.43 28.172 42.094 1 50.22 219 GLU B CA 1
ATOM 6511 C C . GLU B 1 219 ? -14.562 29.047 43 1 50.22 219 GLU B C 1
ATOM 6513 O O . GLU B 1 219 ? -13.82 28.531 43.844 1 50.22 219 GLU B O 1
ATOM 6518 N N . GLY B 1 220 ? -14.953 30.406 43.312 1 49.09 220 GLY B N 1
ATOM 6519 C CA . GLY B 1 220 ? -14.617 31.344 44.375 1 49.09 220 GLY B CA 1
ATOM 6520 C C . GLY B 1 220 ? -13.328 32.094 44.125 1 49.09 220 GLY B C 1
ATOM 6521 O O . GLY B 1 220 ? -13.234 33.281 44.438 1 49.09 220 GLY B O 1
ATOM 6522 N N . LYS B 1 221 ? -12.062 31.453 44.125 1 51.44 221 LYS B N 1
ATOM 6523 C CA . LYS B 1 221 ? -10.797 32.156 44.344 1 51.44 221 LYS B CA 1
ATOM 6524 C C . LYS B 1 221 ? -10.273 32.781 43.062 1 51.44 221 LYS B C 1
ATOM 6526 O O . LYS B 1 221 ? -10.133 32.062 42.062 1 51.44 221 LYS B O 1
ATOM 6531 N N . VAL B 1 222 ? -10.477 34.031 42.844 1 57.94 222 VAL B N 1
ATOM 6532 C CA . VAL B 1 222 ? -9.844 34.781 41.781 1 57.94 222 VAL B CA 1
ATOM 6533 C C . VAL B 1 222 ? -8.438 34.25 41.531 1 57.94 222 VAL B C 1
ATOM 6535 O O . VAL B 1 222 ? -7.574 34.344 42.406 1 57.94 222 VAL B O 1
ATOM 6538 N N . LYS B 1 223 ? -8.375 33.375 40.5 1 68.94 223 LYS B N 1
ATOM 6539 C CA . LYS B 1 223 ? -7.031 32.906 40.188 1 68.94 223 LYS B CA 1
ATOM 6540 C C . LYS B 1 223 ? -6.109 34.062 39.844 1 68.94 223 LYS B C 1
ATOM 6542 O O . LYS B 1 223 ? -6.418 34.875 38.969 1 68.94 223 LYS B O 1
ATOM 6547 N N . GLY B 1 224 ? -5.16 34.312 40.625 1 77.44 224 GLY B N 1
ATOM 6548 C CA . GLY B 1 224 ? -4.164 35.344 40.375 1 77.44 224 GLY B CA 1
ATOM 6549 C C . GLY B 1 224 ? -3.336 35.031 39.125 1 77.44 224 GLY B C 1
ATOM 6550 O O . GLY B 1 224 ? -3.436 33.969 38.562 1 77.44 224 GLY B O 1
ATOM 6551 N N . LYS B 1 225 ? -2.822 36.031 38.625 1 82.94 225 LYS B N 1
ATOM 6552 C CA . LYS B 1 225 ? -1.957 35.906 37.438 1 82.94 225 LYS B CA 1
ATOM 6553 C C . LYS B 1 225 ? -0.872 34.844 37.688 1 82.94 225 LYS B C 1
ATOM 6555 O O . LYS B 1 225 ? -0.309 34.781 38.781 1 82.94 225 LYS B O 1
ATOM 6560 N N . THR B 1 226 ? -0.704 33.969 36.781 1 82.5 226 THR B N 1
ATOM 6561 C CA . THR B 1 226 ? 0.325 32.938 36.844 1 82.5 226 THR B CA 1
ATOM 6562 C C . THR B 1 226 ? 1.623 33.438 36.219 1 82.5 226 THR B C 1
ATOM 6564 O O . THR B 1 226 ? 1.69 34.562 35.719 1 82.5 226 THR B O 1
ATOM 6567 N N . GLN B 1 227 ? 2.67 32.594 36.25 1 84.62 227 GLN B N 1
ATOM 6568 C CA . GLN B 1 227 ? 3.961 32.938 35.656 1 84.62 227 GLN B CA 1
ATOM 6569 C C . GLN B 1 227 ? 3.939 32.719 34.156 1 84.62 227 GLN B C 1
ATOM 6571 O O . GLN B 1 227 ? 4.918 33.031 33.469 1 84.62 227 GLN B O 1
ATOM 6576 N N . THR B 1 228 ? 2.799 32.344 33.688 1 91.62 228 THR B N 1
ATOM 6577 C CA . THR B 1 228 ? 2.633 32.125 32.281 1 91.62 228 THR B CA 1
ATOM 6578 C C . THR B 1 228 ? 2.461 33.438 31.531 1 91.62 228 THR B C 1
ATOM 6580 O O . THR B 1 228 ? 1.844 34.375 32.031 1 91.62 228 THR B O 1
ATOM 6583 N N . GLN B 1 229 ? 3.045 33.531 30.328 1 93.81 229 GLN B N 1
ATOM 6584 C CA . GLN B 1 229 ? 2.938 34.719 29.5 1 93.81 229 GLN B CA 1
ATOM 6585 C C . GLN B 1 229 ? 2.236 34.406 28.172 1 93.81 229 GLN B C 1
ATOM 6587 O O . GLN B 1 229 ? 2.443 33.344 27.594 1 93.81 229 GLN B O 1
ATOM 6592 N N . LEU B 1 230 ? 1.391 35.312 27.812 1 96.88 230 LEU B N 1
ATOM 6593 C CA . LEU B 1 230 ? 0.761 35.25 26.5 1 96.88 230 LEU B CA 1
ATOM 6594 C C . LEU B 1 230 ? 1.228 36.406 25.609 1 96.88 230 LEU B C 1
ATOM 6596 O O . LEU B 1 230 ? 1.009 37.562 25.938 1 96.88 230 LEU B O 1
ATOM 6600 N N . LEU B 1 231 ? 1.92 36.094 24.516 1 97.56 231 LEU B N 1
ATOM 6601 C CA . LEU B 1 231 ? 2.41 37.094 23.578 1 97.56 231 LEU B CA 1
ATOM 6602 C C . LEU B 1 231 ? 1.572 37.062 22.297 1 97.56 231 LEU B C 1
ATOM 6604 O O . LEU B 1 231 ? 1.391 36.031 21.672 1 97.56 231 LEU B O 1
ATOM 6608 N N . ILE B 1 232 ? 1.044 38.219 21.906 1 98.06 232 ILE B N 1
ATOM 6609 C CA . ILE B 1 232 ? 0.218 38.312 20.703 1 98.06 232 ILE B CA 1
ATOM 6610 C C . ILE B 1 232 ? 0.929 39.188 19.672 1 98.06 232 ILE B C 1
ATOM 6612 O O . ILE B 1 232 ? 1.421 40.281 19.984 1 98.06 232 ILE B O 1
ATOM 6616 N N . VAL B 1 233 ? 0.996 38.75 18.469 1 97 233 VAL B N 1
ATOM 6617 C CA . VAL B 1 233 ? 1.698 39.469 17.406 1 97 233 VAL B CA 1
ATOM 6618 C C . VAL B 1 233 ? 0.888 39.406 16.125 1 97 233 VAL B C 1
ATOM 6620 O O . VAL B 1 233 ? 0.09 38.5 15.914 1 97 233 VAL B O 1
ATOM 6623 N N . ASP B 1 234 ? 1.062 40.438 15.25 1 96.25 234 ASP B N 1
ATOM 6624 C CA . ASP B 1 234 ? 0.465 40.438 13.922 1 96.25 234 ASP B CA 1
ATOM 6625 C C . ASP B 1 234 ? 1.293 39.625 12.938 1 96.25 234 ASP B C 1
ATOM 6627 O O . ASP B 1 234 ? 2.512 39.5 13.094 1 96.25 234 ASP B O 1
ATOM 6631 N N . ARG B 1 235 ? 0.68 39.125 11.93 1 96.06 235 ARG B N 1
ATOM 6632 C CA . ARG B 1 235 ? 1.336 38.25 10.969 1 96.06 235 ARG B CA 1
ATOM 6633 C C . ARG B 1 235 ? 2.451 38.969 10.227 1 96.06 235 ARG B C 1
ATOM 6635 O O . ARG B 1 235 ? 3.43 38.344 9.805 1 96.06 235 ARG B O 1
ATOM 6642 N N . GLY B 1 236 ? 2.361 40.25 10.102 1 95.06 236 GLY B N 1
ATOM 6643 C CA . GLY B 1 236 ? 3.33 41.031 9.336 1 95.06 236 GLY B CA 1
ATOM 6644 C C . GLY B 1 236 ? 4.66 41.188 10.039 1 95.06 236 GLY B C 1
ATOM 6645 O O . GLY B 1 236 ? 5.613 41.719 9.469 1 95.06 236 GLY B O 1
ATOM 6646 N N . PHE B 1 237 ? 4.836 40.625 11.281 1 94.81 237 PHE B N 1
ATOM 6647 C CA . PHE B 1 237 ? 6.047 40.812 12.07 1 94.81 237 PHE B CA 1
ATOM 6648 C C . PHE B 1 237 ? 7.215 40.062 11.453 1 94.81 237 PHE B C 1
ATOM 6650 O O . PHE B 1 237 ? 8.375 40.438 11.648 1 94.81 237 PHE B O 1
ATOM 6657 N N . ASP B 1 238 ? 6.934 38.938 10.766 1 95.31 238 ASP B N 1
ATOM 6658 C CA . ASP B 1 238 ? 7.957 38.125 10.125 1 95.31 238 ASP B CA 1
ATOM 6659 C C . ASP B 1 238 ? 7.488 37.656 8.75 1 95.31 238 ASP B C 1
ATOM 6661 O O . ASP B 1 238 ? 7.098 36.469 8.602 1 95.31 238 ASP B O 1
ATOM 6665 N N . PRO B 1 239 ? 7.574 38.438 7.77 1 96 239 PRO B N 1
ATOM 6666 C CA . PRO B 1 239 ? 7.125 38.031 6.438 1 96 239 PRO B CA 1
ATOM 6667 C C . PRO B 1 239 ? 8.078 37.062 5.773 1 96 239 PRO B C 1
ATOM 6669 O O . PRO B 1 239 ? 7.66 36.25 4.926 1 96 239 PRO B O 1
ATOM 6672 N N . VAL B 1 240 ? 9.352 37.031 6.176 1 96.44 240 VAL B N 1
ATOM 6673 C CA . VAL B 1 240 ? 10.383 36.219 5.535 1 96.44 240 VAL B CA 1
ATOM 6674 C C . VAL B 1 240 ? 10.102 34.75 5.762 1 96.44 240 VAL B C 1
ATOM 6676 O O . VAL B 1 240 ? 10.102 33.938 4.812 1 96.44 240 VAL B O 1
ATOM 6679 N N . SER B 1 241 ? 9.766 34.344 6.977 1 96.81 241 SER B N 1
ATOM 6680 C CA . SER B 1 241 ? 9.562 32.938 7.344 1 96.81 241 SER B CA 1
ATOM 6681 C C . SER B 1 241 ? 8.352 32.344 6.637 1 96.81 241 SER B C 1
ATOM 6683 O O . SER B 1 241 ? 8.219 31.125 6.52 1 96.81 241 SER B O 1
ATOM 6685 N N . THR B 1 242 ? 7.492 33.188 6.133 1 97.38 242 THR B N 1
ATOM 6686 C CA . THR B 1 242 ? 6.246 32.688 5.555 1 97.38 242 THR B CA 1
ATOM 6687 C C . THR B 1 242 ? 6.449 32.281 4.102 1 97.38 242 THR B C 1
ATOM 6689 O O . THR B 1 242 ? 5.648 31.531 3.545 1 97.38 242 THR B O 1
ATOM 6692 N N . VAL B 1 243 ? 7.539 32.781 3.438 1 97.62 243 VAL B N 1
ATOM 6693 C CA . VAL B 1 243 ? 7.668 32.531 2.006 1 97.62 243 VAL B CA 1
ATOM 6694 C C . VAL B 1 243 ? 8.945 31.734 1.728 1 97.62 243 VAL B C 1
ATOM 6696 O O . VAL B 1 243 ? 9.133 31.203 0.626 1 97.62 243 VAL B O 1
ATOM 6699 N N . LEU B 1 244 ? 9.734 31.578 2.723 1 96.5 244 LEU B N 1
ATOM 6700 C CA . LEU B 1 244 ? 11.016 30.906 2.566 1 96.5 244 LEU B CA 1
ATOM 6701 C C . LEU B 1 244 ? 10.836 29.391 2.477 1 96.5 244 LEU B C 1
ATOM 6703 O O . LEU B 1 244 ? 10.039 28.812 3.215 1 96.5 244 LEU B O 1
ATOM 6707 N N . HIS B 1 245 ? 11.617 28.766 1.54 1 96.56 245 HIS B N 1
ATOM 6708 C CA . HIS B 1 245 ? 11.633 27.312 1.521 1 96.56 245 HIS B CA 1
ATOM 6709 C C . HIS B 1 245 ? 12.375 26.75 2.73 1 96.56 245 HIS B C 1
ATOM 6711 O O . HIS B 1 245 ? 13.445 27.25 3.092 1 96.56 245 HIS B O 1
ATOM 6717 N N . GLU B 1 246 ? 11.734 25.797 3.373 1 95.12 246 GLU B N 1
ATOM 6718 C CA . GLU B 1 246 ? 12.305 25.141 4.539 1 95.12 246 GLU B CA 1
ATOM 6719 C C . GLU B 1 246 ? 12.68 23.688 4.223 1 95.12 246 GLU B C 1
ATOM 6721 O O . GLU B 1 246 ? 11.953 23 3.492 1 95.12 246 GLU B O 1
ATOM 6726 N N . LEU B 1 247 ? 13.789 23.266 4.805 1 94.56 247 LEU B N 1
ATOM 6727 C CA . LEU B 1 247 ? 14.258 21.922 4.48 1 94.56 247 LEU B CA 1
ATOM 6728 C C . LEU B 1 247 ? 14.094 20.984 5.672 1 94.56 247 LEU B C 1
ATOM 6730 O O . LEU B 1 247 ? 14.656 19.891 5.684 1 94.56 247 LEU B O 1
ATOM 6734 N N . THR B 1 248 ? 13.375 21.422 6.703 1 96.62 248 THR B N 1
ATOM 6735 C CA . THR B 1 248 ? 12.969 20.484 7.746 1 96.62 248 THR B CA 1
ATOM 6736 C C . THR B 1 248 ? 11.805 19.625 7.27 1 96.62 248 THR B C 1
ATOM 6738 O O . THR B 1 248 ? 10.977 20.078 6.48 1 96.62 248 THR B O 1
ATOM 6741 N N . PHE B 1 249 ? 11.711 18.547 7.777 1 96.69 249 PHE B N 1
ATOM 6742 C CA . PHE B 1 249 ? 10.938 17.469 7.16 1 96.69 249 PHE B CA 1
ATOM 6743 C C . PHE B 1 249 ? 9.469 17.844 7.055 1 96.69 249 PHE B C 1
ATOM 6745 O O . PHE B 1 249 ? 8.883 17.781 5.969 1 96.69 249 PHE B O 1
ATOM 6752 N N . GLN B 1 250 ? 8.805 18.203 8.102 1 97.5 250 GLN B N 1
ATOM 6753 C CA . GLN B 1 250 ? 7.383 18.547 8.078 1 97.5 250 GLN B CA 1
ATOM 6754 C C . GLN B 1 250 ? 7.125 19.766 7.199 1 97.5 250 GLN B C 1
ATOM 6756 O O . GLN B 1 250 ? 6.23 19.75 6.352 1 97.5 250 GLN B O 1
ATOM 6761 N N . ALA B 1 251 ? 7.891 20.844 7.457 1 97.75 251 ALA B N 1
ATOM 6762 C CA . ALA B 1 251 ? 7.703 22.062 6.695 1 97.75 251 ALA B CA 1
ATOM 6763 C C . ALA B 1 251 ? 7.918 21.828 5.207 1 97.75 251 ALA B C 1
ATOM 6765 O O . ALA B 1 251 ? 7.156 22.328 4.375 1 97.75 251 ALA B O 1
ATOM 6766 N N . MET B 1 252 ? 8.922 21.109 4.906 1 97.12 252 MET B N 1
ATOM 6767 C CA . MET B 1 252 ? 9.25 20.797 3.52 1 97.12 252 MET B CA 1
ATOM 6768 C C . MET B 1 252 ? 8.141 19.984 2.871 1 97.12 252 MET B C 1
ATOM 6770 O O . MET B 1 252 ? 7.746 20.25 1.733 1 97.12 252 MET B O 1
ATOM 6774 N N . THR B 1 253 ? 7.668 18.953 3.598 1 96.94 253 THR B N 1
ATOM 6775 C CA . THR B 1 253 ? 6.648 18.031 3.098 1 96.94 253 THR B CA 1
ATOM 6776 C C . THR B 1 253 ? 5.367 18.781 2.748 1 96.94 253 THR B C 1
ATOM 6778 O O . THR B 1 253 ? 4.805 18.594 1.668 1 96.94 253 THR B O 1
ATOM 6781 N N . TYR B 1 254 ? 4.902 19.656 3.598 1 96.88 254 TYR B N 1
ATOM 6782 C CA . TYR B 1 254 ? 3.635 20.359 3.4 1 96.88 254 TYR B CA 1
ATOM 6783 C C . TYR B 1 254 ? 3.771 21.453 2.342 1 96.88 254 TYR B C 1
ATOM 6785 O O . TYR B 1 254 ? 2.773 21.891 1.773 1 96.88 254 TYR B O 1
ATOM 6793 N N . ASP B 1 255 ? 5.004 21.859 2.084 1 96.62 255 ASP B N 1
ATOM 6794 C CA . ASP B 1 255 ? 5.25 22.875 1.074 1 96.62 255 ASP B CA 1
ATOM 6795 C C . ASP B 1 255 ? 5.371 22.25 -0.317 1 96.62 255 ASP B C 1
ATOM 6797 O O . ASP B 1 255 ? 4.867 22.812 -1.295 1 96.62 255 ASP B O 1
ATOM 6801 N N . LEU B 1 256 ? 6.027 21.109 -0.4 1 95.94 256 LEU B N 1
ATOM 6802 C CA . LEU B 1 256 ? 6.445 20.609 -1.704 1 95.94 256 LEU B CA 1
ATOM 6803 C C . LEU B 1 256 ? 5.516 19.5 -2.182 1 95.94 256 LEU B C 1
ATOM 6805 O O . LEU B 1 256 ? 5.453 19.203 -3.379 1 95.94 256 LEU B O 1
ATOM 6809 N N . LEU B 1 257 ? 4.879 18.781 -1.271 1 94.5 257 LEU B N 1
ATOM 6810 C CA . LEU B 1 257 ? 4.074 17.625 -1.643 1 94.5 257 LEU B CA 1
ATOM 6811 C C . LEU B 1 257 ? 2.586 17.922 -1.529 1 94.5 257 LEU B C 1
ATOM 6813 O O . LEU B 1 257 ? 2.195 18.875 -0.841 1 94.5 257 LEU B O 1
ATOM 6817 N N . PRO B 1 258 ? 1.836 17.141 -2.223 1 90.69 258 PRO B N 1
ATOM 6818 C CA . PRO B 1 258 ? 0.389 17.359 -2.18 1 90.69 258 PRO B CA 1
ATOM 6819 C C . PRO B 1 258 ? -0.261 16.781 -0.928 1 90.69 258 PRO B C 1
ATOM 6821 O O . PRO B 1 258 ? -0.682 15.617 -0.932 1 90.69 258 PRO B O 1
ATOM 6824 N N . ILE B 1 259 ? -0.339 17.516 0.085 1 92.19 259 ILE B N 1
ATOM 6825 C CA . ILE B 1 259 ? -0.968 17.094 1.333 1 92.19 259 ILE B CA 1
ATOM 6826 C C . ILE B 1 259 ? -2.297 17.812 1.514 1 92.19 259 ILE B C 1
ATOM 6828 O O . ILE B 1 259 ? -2.35 19.047 1.447 1 92.19 259 ILE B O 1
ATOM 6832 N N . GLU B 1 260 ? -3.346 17.031 1.665 1 87.38 260 GLU B N 1
ATOM 6833 C CA . GLU B 1 260 ? -4.668 17.594 1.941 1 87.38 260 GLU B CA 1
ATOM 6834 C C . GLU B 1 260 ? -5.223 17.062 3.264 1 87.38 260 GLU B C 1
ATOM 6836 O O . GLU B 1 260 ? -5.332 15.859 3.463 1 87.38 260 GLU B O 1
ATOM 6841 N N . LYS B 1 261 ? -5.559 17.969 4.145 1 83.56 261 LYS B N 1
ATOM 6842 C CA . LYS B 1 261 ? -6.105 17.578 5.441 1 83.56 261 LYS B CA 1
ATOM 6843 C C . LYS B 1 261 ? -5.215 16.547 6.129 1 83.56 261 LYS B C 1
ATOM 6845 O O . LYS B 1 261 ? -5.695 15.492 6.555 1 83.56 261 LYS B O 1
ATOM 6850 N N . ASP B 1 262 ? -3.934 16.781 5.996 1 88.81 262 ASP B N 1
ATOM 6851 C CA . ASP B 1 262 ? -2.906 15.984 6.668 1 88.81 262 ASP B CA 1
ATOM 6852 C C . ASP B 1 262 ? -2.84 14.57 6.094 1 88.81 262 ASP B C 1
ATOM 6854 O O . ASP B 1 262 ? -2.416 13.633 6.777 1 88.81 262 ASP B O 1
ATOM 6858 N N . THR B 1 263 ? -3.344 14.359 4.914 1 89.5 263 THR B N 1
ATOM 6859 C CA . THR B 1 263 ? -3.297 13.062 4.238 1 89.5 263 THR B CA 1
ATOM 6860 C C . THR B 1 263 ? -2.354 13.117 3.041 1 89.5 263 THR B C 1
ATOM 6862 O O . THR B 1 263 ? -2.494 13.969 2.168 1 89.5 263 THR B O 1
ATOM 6865 N N . TYR B 1 264 ? -1.413 12.219 3.043 1 90.44 264 TYR B N 1
ATOM 6866 C CA . TYR B 1 264 ? -0.452 12.062 1.956 1 90.44 264 TYR B CA 1
ATOM 6867 C C . TYR B 1 264 ? -0.895 10.977 0.985 1 90.44 264 TYR B C 1
ATOM 6869 O O . TYR B 1 264 ? -1.111 9.828 1.384 1 90.44 264 TYR B O 1
ATOM 6877 N N . ARG B 1 265 ? -1.016 11.336 -0.243 1 83.88 265 ARG B N 1
ATOM 6878 C CA . ARG B 1 265 ? -1.405 10.375 -1.268 1 83.88 265 ARG B CA 1
ATOM 6879 C C . ARG B 1 265 ? -0.232 10.047 -2.186 1 83.88 265 ARG B C 1
ATOM 6881 O O . ARG B 1 265 ? 0.422 10.945 -2.713 1 83.88 265 ARG B O 1
ATOM 6888 N N . TYR B 1 266 ? 0.103 8.695 -2.25 1 76.69 266 TYR B N 1
ATOM 6889 C CA . TYR B 1 266 ? 1.251 8.328 -3.074 1 76.69 266 TYR B CA 1
ATOM 6890 C C . TYR B 1 266 ? 1.002 7.016 -3.805 1 76.69 266 TYR B C 1
ATOM 6892 O O . TYR B 1 266 ? 0.097 6.258 -3.445 1 76.69 266 TYR B O 1
ATOM 6900 N N . GLN B 1 267 ? 1.698 6.828 -4.973 1 68.88 267 GLN B N 1
ATOM 6901 C CA . GLN B 1 267 ? 1.617 5.594 -5.75 1 68.88 267 GLN B CA 1
ATOM 6902 C C . GLN B 1 267 ? 2.805 4.684 -5.457 1 68.88 267 GLN B C 1
ATOM 6904 O O . GLN B 1 267 ? 3.947 5.145 -5.391 1 68.88 267 GLN B O 1
ATOM 6909 N N . THR B 1 268 ? 2.691 3.51 -4.863 1 57.72 268 THR B N 1
ATOM 6910 C CA . THR B 1 268 ? 3.783 2.617 -4.492 1 57.72 268 THR B CA 1
ATOM 6911 C C . THR B 1 268 ? 4.531 2.135 -5.73 1 57.72 268 THR B C 1
ATOM 6913 O O . THR B 1 268 ? 5.758 1.999 -5.707 1 57.72 268 THR B O 1
ATOM 6916 N N . ASP B 1 269 ? 3.908 1.187 -6.609 1 54.5 269 ASP B N 1
ATOM 6917 C CA . ASP B 1 269 ? 4.617 0.603 -7.742 1 54.5 269 ASP B CA 1
ATOM 6918 C C . ASP B 1 269 ? 4.148 1.216 -9.062 1 54.5 269 ASP B C 1
ATOM 6920 O O . ASP B 1 269 ? 3 1.648 -9.172 1 54.5 269 ASP B O 1
ATOM 6924 N N . GLU B 1 270 ? 5.148 1.672 -9.828 1 50.31 270 GLU B N 1
ATOM 6925 C CA . GLU B 1 270 ? 4.867 2.18 -11.164 1 50.31 270 GLU B CA 1
ATOM 6926 C C . GLU B 1 270 ? 3.799 1.341 -11.859 1 50.31 270 GLU B C 1
ATOM 6928 O O . GLU B 1 270 ? 3.057 1.847 -12.703 1 50.31 270 GLU B O 1
ATOM 6933 N N . SER B 1 271 ? 3.881 0.043 -11.602 1 47.28 271 SER B N 1
ATOM 6934 C CA . SER B 1 271 ? 3.023 -0.831 -12.391 1 47.28 271 SER B CA 1
ATOM 6935 C C . SER B 1 271 ? 1.588 -0.816 -11.875 1 47.28 271 SER B C 1
ATOM 6937 O O . SER B 1 271 ? 0.643 -0.999 -12.648 1 47.28 271 SER B O 1
ATOM 6939 N N . ASN B 1 272 ? 1.477 -0.731 -10.547 1 52.47 272 ASN B N 1
ATOM 6940 C CA . ASN B 1 272 ? 0.129 -0.785 -9.992 1 52.47 272 ASN B CA 1
ATOM 6941 C C . ASN B 1 272 ? -0.398 0.609 -9.664 1 52.47 272 ASN B C 1
ATOM 6943 O O . ASN B 1 272 ? 0.14 1.289 -8.789 1 52.47 272 ASN B O 1
ATOM 6947 N N . LYS B 1 273 ? -1.196 1.198 -10.461 1 57.31 273 LYS B N 1
ATOM 6948 C CA . LYS B 1 273 ? -1.859 2.498 -10.484 1 57.31 273 LYS B CA 1
ATOM 6949 C C . LYS B 1 273 ? -2.682 2.717 -9.219 1 57.31 273 LYS B C 1
ATOM 6951 O O . LYS B 1 273 ? -3.424 3.697 -9.117 1 57.31 273 LYS B O 1
ATOM 6956 N N . LYS B 1 274 ? -2.494 1.904 -8.281 1 62.41 274 LYS B N 1
ATOM 6957 C CA . LYS B 1 274 ? -3.41 2.152 -7.172 1 62.41 274 LYS B CA 1
ATOM 6958 C C . LYS B 1 274 ? -2.783 3.084 -6.141 1 62.41 274 LYS B C 1
ATOM 6960 O O . LYS B 1 274 ? -1.641 2.881 -5.727 1 62.41 274 LYS B O 1
ATOM 6965 N N . GLU B 1 275 ? -3.506 4.105 -5.754 1 72.12 275 GLU B N 1
ATOM 6966 C CA . GLU B 1 275 ? -3.084 5.18 -4.863 1 72.12 275 GLU B CA 1
ATOM 6967 C C . GLU B 1 275 ? -3.238 4.777 -3.398 1 72.12 275 GLU B C 1
ATOM 6969 O O . GLU B 1 275 ? -4.223 4.133 -3.027 1 72.12 275 GLU B O 1
ATOM 6974 N N . LYS B 1 276 ? -2.121 4.844 -2.664 1 74.81 276 LYS B N 1
ATOM 6975 C CA . LYS B 1 276 ? -2.148 4.641 -1.218 1 74.81 276 LYS B CA 1
ATOM 6976 C C . LYS B 1 276 ? -2.248 5.969 -0.477 1 74.81 276 LYS B C 1
ATOM 6978 O O . LYS B 1 276 ? -1.792 7 -0.976 1 74.81 276 LYS B O 1
ATOM 6983 N N . GLU B 1 277 ? -2.949 5.98 0.683 1 82.94 277 GLU B N 1
ATOM 6984 C CA . GLU B 1 277 ? -3.104 7.184 1.496 1 82.94 277 GLU B CA 1
ATOM 6985 C C . GLU B 1 277 ? -2.525 6.98 2.895 1 82.94 277 GLU B C 1
ATOM 6987 O O . GLU B 1 277 ? -2.627 5.895 3.463 1 82.94 277 GLU B O 1
ATOM 6992 N N . ALA B 1 278 ? -1.849 8.031 3.32 1 85 278 ALA B N 1
ATOM 6993 C CA . ALA B 1 278 ? -1.302 7.984 4.672 1 85 278 ALA B CA 1
ATOM 6994 C C . ALA B 1 278 ? -1.629 9.258 5.441 1 85 278 ALA B C 1
ATOM 6996 O O . ALA B 1 278 ? -1.451 10.367 4.922 1 85 278 ALA B O 1
ATOM 6997 N N . TYR B 1 279 ? -2.15 9.117 6.684 1 85.69 279 TYR B N 1
ATOM 6998 C CA . TYR B 1 279 ? -2.477 10.242 7.555 1 85.69 279 TYR B CA 1
ATOM 6999 C C . TYR B 1 279 ? -1.283 10.625 8.422 1 85.69 279 TYR B C 1
ATOM 7001 O O . TYR B 1 279 ? -0.737 9.789 9.141 1 85.69 279 TYR B O 1
ATOM 7009 N N . LEU B 1 280 ? -0.919 11.844 8.32 1 89.94 280 LEU B N 1
ATOM 7010 C CA . LEU B 1 280 ? 0.223 12.328 9.086 1 89.94 280 LEU B CA 1
ATOM 7011 C C . LEU B 1 280 ? -0.227 12.914 10.422 1 89.94 280 LEU B C 1
ATOM 7013 O O . LEU B 1 280 ? -0.751 14.031 10.469 1 89.94 280 LEU B O 1
ATOM 7017 N N . ASP B 1 281 ? -0.059 12.164 11.516 1 87.56 281 ASP B N 1
ATOM 7018 C CA . ASP B 1 281 ? -0.487 12.641 12.828 1 87.56 281 ASP B CA 1
ATOM 7019 C C . ASP B 1 281 ? 0.473 12.18 13.922 1 87.56 281 ASP B C 1
ATOM 7021 O O . ASP B 1 281 ? 1.48 11.531 13.633 1 87.56 281 ASP B O 1
ATOM 7025 N N . GLU B 1 282 ? 0.148 12.586 15.086 1 89.12 282 GLU B N 1
ATOM 7026 C CA . GLU B 1 282 ? 1.085 12.375 16.188 1 89.12 282 GLU B CA 1
ATOM 7027 C C . GLU B 1 282 ? 0.929 10.977 16.781 1 89.12 282 GLU B C 1
ATOM 7029 O O . GLU B 1 282 ? 1.656 10.594 17.703 1 89.12 282 GLU B O 1
ATOM 7034 N N . HIS B 1 283 ? 0.066 10.172 16.203 1 84.31 283 HIS B N 1
ATOM 7035 C CA . HIS B 1 283 ? -0.008 8.773 16.609 1 84.31 283 HIS B CA 1
ATOM 7036 C C . HIS B 1 283 ? 1.128 7.957 15.992 1 84.31 283 HIS B C 1
ATOM 7038 O O . HIS B 1 283 ? 1.436 6.859 16.469 1 84.31 283 HIS B O 1
ATOM 7044 N N . ASP B 1 284 ? 1.628 8.445 14.914 1 88.94 284 ASP B N 1
ATOM 7045 C CA . ASP B 1 284 ? 2.832 7.875 14.32 1 88.94 284 ASP B CA 1
ATOM 7046 C C . ASP B 1 284 ? 4.082 8.328 15.07 1 88.94 284 ASP B C 1
ATOM 7048 O O . ASP B 1 284 ? 4.582 9.438 14.844 1 88.94 284 ASP B O 1
ATOM 7052 N N . GLU B 1 285 ? 4.66 7.535 15.773 1 89.38 285 GLU B N 1
ATOM 7053 C CA . GLU B 1 285 ? 5.793 7.859 16.641 1 89.38 285 GLU B CA 1
ATOM 7054 C C . GLU B 1 285 ? 7.008 8.273 15.812 1 89.38 285 GLU B C 1
ATOM 7056 O O . GLU B 1 285 ? 7.785 9.133 16.234 1 89.38 285 GLU B O 1
ATOM 7061 N N . LEU B 1 286 ? 7.18 7.59 14.719 1 92.94 286 LEU B N 1
ATOM 7062 C CA . LEU B 1 286 ? 8.312 7.945 13.875 1 92.94 286 LEU B CA 1
ATOM 7063 C C . LEU B 1 286 ? 8.156 9.352 13.312 1 92.94 286 LEU B C 1
ATOM 7065 O O . LEU B 1 286 ? 9.117 10.117 13.266 1 92.94 286 LEU B O 1
ATOM 7069 N N . TRP B 1 287 ? 7.004 9.703 12.906 1 94.5 287 TRP B N 1
ATOM 7070 C CA . TRP B 1 287 ? 6.715 11.047 12.406 1 94.5 287 TRP B CA 1
ATOM 7071 C C . TRP B 1 287 ? 7.051 12.102 13.453 1 94.5 287 TRP B C 1
ATOM 7073 O O . TRP B 1 287 ? 7.695 13.102 13.148 1 94.5 287 TRP B O 1
ATOM 7083 N N . VAL B 1 288 ? 6.621 11.852 14.664 1 93.81 288 VAL B N 1
ATOM 7084 C CA . VAL B 1 288 ? 6.848 12.781 15.766 1 93.81 288 VAL B CA 1
ATOM 7085 C C . VAL B 1 288 ? 8.352 12.938 16 1 93.81 288 VAL B C 1
ATOM 7087 O O . VAL B 1 288 ? 8.828 14.039 16.281 1 93.81 288 VAL B O 1
ATOM 7090 N N . LYS B 1 289 ? 9.031 11.914 15.766 1 93.56 289 LYS B N 1
ATOM 7091 C CA . LYS B 1 289 ? 10.461 11.891 16.062 1 93.56 289 LYS B CA 1
ATOM 7092 C C . LYS B 1 289 ? 11.242 12.648 14.984 1 93.56 289 LYS B C 1
ATOM 7094 O O . LYS B 1 289 ? 12.234 13.32 15.297 1 93.56 289 LYS B O 1
ATOM 7099 N N . ILE B 1 290 ? 10.781 12.586 13.766 1 96 290 ILE B N 1
ATOM 7100 C CA . ILE B 1 290 ? 11.672 13.039 12.703 1 96 290 ILE B CA 1
ATOM 7101 C C . ILE B 1 290 ? 11.078 14.273 12.031 1 96 290 ILE B C 1
ATOM 7103 O O . ILE B 1 290 ? 11.766 14.969 11.273 1 96 290 ILE B O 1
ATOM 7107 N N . ARG B 1 291 ? 9.898 14.688 12.258 1 96.56 291 ARG B N 1
ATOM 7108 C CA . ARG B 1 291 ? 9.18 15.695 11.484 1 96.56 291 ARG B CA 1
ATOM 7109 C C . ARG B 1 291 ? 9.898 17.047 11.539 1 96.56 291 ARG B C 1
ATOM 7111 O O . ARG B 1 291 ? 9.828 17.828 10.594 1 96.56 291 ARG B O 1
ATOM 7118 N N . HIS B 1 292 ? 10.602 17.375 12.633 1 96.56 292 HIS B N 1
ATOM 7119 C CA . HIS B 1 292 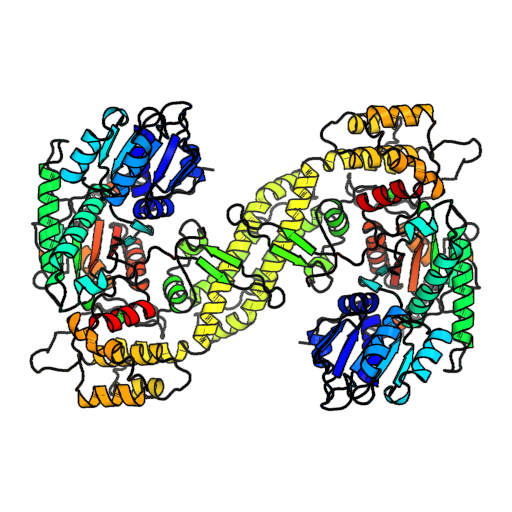? 11.219 18.688 12.789 1 96.56 292 HIS B CA 1
ATOM 7120 C C . HIS B 1 292 ? 12.711 18.625 12.477 1 96.56 292 HIS B C 1
ATOM 7122 O O . HIS B 1 292 ? 13.414 19.625 12.625 1 96.56 292 HIS B O 1
ATOM 7128 N N . LYS B 1 293 ? 13.195 17.531 12.039 1 94.75 293 LYS B N 1
ATOM 7129 C CA . LYS B 1 293 ? 14.602 17.391 11.68 1 94.75 293 LYS B CA 1
ATOM 7130 C C . LYS B 1 293 ? 14.844 17.812 10.234 1 94.75 293 LYS B C 1
ATOM 7132 O O . LYS B 1 293 ? 13.938 17.75 9.398 1 94.75 293 LYS B O 1
ATOM 7137 N N . HIS B 1 294 ? 16.062 18.312 10.078 1 93.19 294 HIS B N 1
ATOM 7138 C CA . HIS B 1 294 ? 16.484 18.609 8.711 1 93.19 294 HIS B CA 1
ATOM 7139 C C . HIS B 1 294 ? 16.438 17.375 7.836 1 93.19 294 HIS B C 1
ATOM 7141 O O . HIS B 1 294 ? 16.734 16.266 8.297 1 93.19 294 HIS B O 1
ATOM 7147 N N . ILE B 1 295 ? 16.094 17.469 6.582 1 92.19 295 ILE B N 1
ATOM 7148 C CA . ILE B 1 295 ? 15.844 16.375 5.652 1 92.19 295 ILE B CA 1
ATOM 7149 C C . ILE B 1 295 ? 17.094 15.5 5.551 1 92.19 295 ILE B C 1
ATOM 7151 O O . ILE B 1 295 ? 16.984 14.281 5.371 1 92.19 295 ILE B O 1
ATOM 7155 N N . ALA B 1 296 ? 18.266 16.094 5.613 1 87.12 296 ALA B N 1
ATOM 7156 C CA . ALA B 1 296 ? 19.516 15.352 5.555 1 87.12 296 ALA B CA 1
ATOM 7157 C C . ALA B 1 296 ? 19.609 14.352 6.707 1 87.12 296 ALA B C 1
ATOM 7159 O O . ALA B 1 296 ? 20.062 13.219 6.52 1 87.12 296 ALA B O 1
ATOM 7160 N N . TYR B 1 297 ? 19.203 14.789 7.859 1 88.06 297 TYR B N 1
ATOM 7161 C CA . TYR B 1 297 ? 19.219 13.914 9.023 1 88.06 297 TYR B CA 1
ATOM 7162 C C . TYR B 1 297 ? 18.156 12.836 8.906 1 88.06 297 TYR B C 1
ATOM 7164 O O . TYR B 1 297 ? 18.359 11.695 9.336 1 88.06 297 TYR B O 1
ATOM 7172 N N . VAL B 1 298 ? 17.031 13.148 8.375 1 91.25 298 VAL B N 1
ATOM 7173 C CA . VAL B 1 298 ? 15.938 12.195 8.211 1 91.25 298 VAL B CA 1
ATOM 7174 C C . VAL B 1 298 ? 16.375 11.055 7.301 1 91.25 298 VAL B C 1
ATOM 7176 O O . VAL B 1 298 ? 16.109 9.883 7.594 1 91.25 298 VAL B O 1
ATOM 7179 N N . LEU B 1 299 ? 17.062 11.398 6.258 1 86.5 299 LEU B N 1
ATOM 7180 C CA . LEU B 1 299 ? 17.5 10.406 5.277 1 86.5 299 LEU B CA 1
ATOM 7181 C C . LEU B 1 299 ? 18.516 9.453 5.883 1 86.5 299 LEU B C 1
ATOM 7183 O O . LEU B 1 299 ? 18.578 8.281 5.508 1 86.5 299 LEU B O 1
ATOM 7187 N N . ALA B 1 300 ? 19.219 9.961 6.805 1 83.69 300 ALA B N 1
ATOM 7188 C CA . ALA B 1 300 ? 20.219 9.141 7.465 1 83.69 300 ALA B CA 1
ATOM 7189 C C . ALA B 1 300 ? 19.609 8.336 8.609 1 83.69 300 ALA B C 1
ATOM 7191 O O . ALA B 1 300 ? 20.047 7.219 8.898 1 83.69 300 ALA B O 1
ATOM 7192 N N . GLU B 1 301 ? 18.703 8.914 9.219 1 86.88 301 GLU B N 1
ATOM 7193 C CA . GLU B 1 301 ? 18.125 8.344 10.438 1 86.88 301 GLU B CA 1
ATOM 7194 C C . GLU B 1 301 ? 17.234 7.148 10.117 1 86.88 301 GLU B C 1
ATOM 7196 O O . GLU B 1 301 ? 17.188 6.184 10.883 1 86.88 301 GLU B O 1
ATOM 7201 N N . ILE B 1 302 ? 16.547 7.074 9.016 1 86.25 302 ILE B N 1
ATOM 7202 C CA . ILE B 1 302 ? 15.555 6.051 8.711 1 86.25 302 ILE B CA 1
ATOM 7203 C C . ILE B 1 302 ? 16.25 4.695 8.555 1 86.25 302 ILE B C 1
ATOM 7205 O O . ILE B 1 302 ? 15.852 3.715 9.188 1 86.25 302 ILE B O 1
ATOM 7209 N N . PRO B 1 303 ? 17.344 4.605 7.727 1 84.06 303 PRO B N 1
ATOM 7210 C CA . PRO B 1 303 ? 18.047 3.32 7.637 1 84.06 303 PRO B CA 1
ATOM 7211 C C . PRO B 1 303 ? 18.594 2.848 8.984 1 84.06 303 PRO B C 1
ATOM 7213 O O . PRO B 1 303 ? 18.578 1.648 9.266 1 84.06 303 PRO B O 1
ATOM 7216 N N . ARG B 1 304 ? 19.031 3.771 9.758 1 87.31 304 ARG B N 1
ATOM 7217 C CA . ARG B 1 304 ? 19.531 3.438 11.086 1 87.31 304 ARG B CA 1
ATOM 7218 C C . ARG B 1 304 ? 18.438 2.834 11.953 1 87.31 304 ARG B C 1
ATOM 7220 O O . ARG B 1 304 ? 18.656 1.858 12.672 1 87.31 304 ARG B O 1
ATOM 7227 N N . LEU B 1 305 ? 17.297 3.42 11.883 1 87.5 305 LEU B N 1
ATOM 7228 C CA . LEU B 1 305 ? 16.172 2.93 12.664 1 87.5 305 LEU B CA 1
ATOM 7229 C C . LEU B 1 305 ? 15.742 1.547 12.18 1 87.5 305 LEU B C 1
ATOM 7231 O O . LEU B 1 305 ? 15.359 0.697 12.992 1 87.5 305 LEU B O 1
ATOM 7235 N N . VAL B 1 306 ? 15.797 1.311 10.859 1 86.88 306 VAL B N 1
ATOM 7236 C CA . VAL B 1 306 ? 15.445 0.01 10.297 1 86.88 306 VAL B CA 1
ATOM 7237 C C . VAL B 1 306 ? 16.391 -1.059 10.844 1 86.88 306 VAL B C 1
ATOM 7239 O O . VAL B 1 306 ? 15.953 -2.158 11.195 1 86.88 306 VAL B O 1
ATOM 7242 N N . LYS B 1 307 ? 17.625 -0.764 10.922 1 87.06 307 LYS B N 1
ATOM 7243 C CA . LYS B 1 307 ? 18.609 -1.678 11.477 1 87.06 307 LYS B CA 1
ATOM 7244 C C . LYS B 1 307 ? 18.312 -2.002 12.938 1 87.06 307 LYS B C 1
ATOM 7246 O O . LYS B 1 307 ? 18.438 -3.152 13.359 1 87.06 307 LYS B O 1
ATOM 7251 N N . GLU B 1 308 ? 17.922 -1.05 13.617 1 86.31 308 GLU B N 1
ATOM 7252 C CA . GLU B 1 308 ? 17.609 -1.22 15.031 1 86.31 308 GLU B CA 1
ATOM 7253 C C . GLU B 1 308 ? 16.391 -2.121 15.219 1 86.31 308 GLU B C 1
ATOM 7255 O O . GLU B 1 308 ? 16.359 -2.936 16.141 1 86.31 308 GLU B O 1
ATOM 7260 N N . ILE B 1 309 ? 15.445 -1.929 14.422 1 83.12 309 ILE B N 1
ATOM 7261 C CA . ILE B 1 309 ? 14.227 -2.73 14.492 1 83.12 309 ILE B CA 1
ATOM 7262 C C . ILE B 1 309 ? 14.562 -4.195 14.234 1 83.12 309 ILE B C 1
ATOM 7264 O O . ILE B 1 309 ? 14.039 -5.09 14.906 1 83.12 309 ILE B O 1
ATOM 7268 N N . ALA B 1 310 ? 15.398 -4.422 13.266 1 80.12 310 ALA B N 1
ATOM 7269 C CA . ALA B 1 310 ? 15.75 -5.781 12.875 1 80.12 310 ALA B CA 1
ATOM 7270 C C . ALA B 1 310 ? 16.641 -6.441 13.922 1 80.12 310 ALA B C 1
ATOM 7272 O O . ALA B 1 310 ? 16.578 -7.66 14.117 1 80.12 310 ALA B O 1
ATOM 7273 N N . SER B 1 311 ? 17.516 -5.695 14.578 1 77.12 311 SER B N 1
ATOM 7274 C CA . SER B 1 311 ? 18.469 -6.211 15.562 1 77.12 311 SER B CA 1
ATOM 7275 C C . SER B 1 311 ? 17.766 -6.547 16.875 1 77.12 311 SER B C 1
ATOM 7277 O O . SER B 1 311 ? 18.25 -7.387 17.641 1 77.12 311 SER B O 1
ATOM 7279 N N . SER B 1 312 ? 16.906 -5.762 17.234 1 63.41 312 SER B N 1
ATOM 7280 C CA . SER B 1 312 ? 16.219 -6.012 18.5 1 63.41 312 SER B CA 1
ATOM 7281 C C . SER B 1 312 ? 15.594 -7.406 18.531 1 63.41 312 SER B C 1
ATOM 7283 O O . SER B 1 312 ? 15.32 -7.949 19.609 1 63.41 312 SER B O 1
ATOM 7285 N N . LYS B 1 313 ? 15.555 -8.047 17.391 1 56.25 313 LYS B N 1
ATOM 7286 C CA . LYS B 1 313 ? 14.82 -9.312 17.344 1 56.25 313 LYS B CA 1
ATOM 7287 C C . LYS B 1 313 ? 15.766 -10.484 17.125 1 56.25 313 LYS B C 1
ATOM 7289 O O . LYS B 1 313 ? 15.516 -11.344 16.266 1 56.25 313 LYS B O 1
ATOM 7294 N N . LYS B 1 314 ? 17.188 -10.391 17.562 1 51.94 314 LYS B N 1
ATOM 7295 C CA . LYS B 1 314 ? 18.109 -11.523 17.547 1 51.94 314 LYS B CA 1
ATOM 7296 C C . LYS B 1 314 ? 17.453 -12.773 18.125 1 51.94 314 LYS B C 1
ATOM 7298 O O . LYS B 1 314 ? 18.141 -13.734 18.469 1 51.94 314 LYS B O 1
ATOM 7303 N N . ALA B 1 315 ? 16.453 -12.922 18.531 1 46.28 315 ALA B N 1
ATOM 7304 C CA . ALA B 1 315 ? 16.359 -14.094 19.391 1 46.28 315 ALA B CA 1
ATOM 7305 C C . ALA B 1 315 ? 16.891 -15.336 18.688 1 46.28 315 ALA B C 1
ATOM 7307 O O . ALA B 1 315 ? 17.672 -16.109 19.25 1 46.28 315 ALA B O 1
ATOM 7308 N N . THR B 1 316 ? 16.016 -16.297 17.891 1 45.25 316 THR B N 1
ATOM 7309 C CA . THR B 1 316 ? 16.078 -17.734 18.109 1 45.25 316 THR B CA 1
ATOM 7310 C C . THR B 1 316 ? 17.109 -18.375 17.188 1 45.25 316 THR B C 1
ATOM 7312 O O . THR B 1 316 ? 16.844 -18.594 16 1 45.25 316 THR B O 1
ATOM 7315 N N . GLU B 1 317 ? 18.25 -17.828 17.141 1 48.31 317 GLU B N 1
ATOM 7316 C CA . GLU B 1 317 ? 19.312 -18.625 16.547 1 48.31 317 GLU B CA 1
ATOM 7317 C C . GLU B 1 317 ? 19.125 -20.109 16.844 1 48.31 317 GLU B C 1
ATOM 7319 O O . GLU B 1 317 ? 19.906 -20.938 16.375 1 48.31 317 GLU B O 1
ATOM 7324 N N . GLY B 1 318 ? 18.219 -20.516 17.547 1 49.09 318 GLY B N 1
ATOM 7325 C CA . GLY B 1 318 ? 18.156 -21.938 17.844 1 49.09 318 GLY B CA 1
ATOM 7326 C C . GLY B 1 318 ? 17.156 -22.688 16.984 1 49.09 318 GLY B C 1
ATOM 7327 O O . GLY B 1 318 ? 16.656 -22.156 16 1 49.09 318 GLY B O 1
ATOM 7328 N N . LYS B 1 319 ? 17.125 -23.953 17.266 1 57.28 319 LYS B N 1
ATOM 7329 C CA . LYS B 1 319 ? 16.219 -24.922 16.641 1 57.28 319 LYS B CA 1
ATOM 7330 C C . LYS B 1 319 ? 14.789 -24.406 16.641 1 57.28 319 LYS B C 1
ATOM 7332 O O . LYS B 1 319 ? 14.273 -23.953 17.672 1 57.28 319 LYS B O 1
ATOM 7337 N N . LEU B 1 320 ? 14.188 -24 15.367 1 63.75 320 LEU B N 1
ATOM 7338 C CA . LEU B 1 320 ? 12.836 -23.5 15.164 1 63.75 320 LEU B CA 1
ATOM 7339 C C . LEU B 1 320 ? 11.797 -24.453 15.75 1 63.75 320 LEU B C 1
ATOM 7341 O O . LEU B 1 320 ? 11.672 -25.594 15.289 1 63.75 320 LEU B O 1
ATOM 7345 N N . SER B 1 321 ? 11.547 -24.328 17.062 1 66 321 SER B N 1
ATOM 7346 C CA . SER B 1 321 ? 10.469 -25.062 17.703 1 66 321 SER B CA 1
ATOM 7347 C C . SER B 1 321 ? 9.141 -24.344 17.562 1 66 321 SER B C 1
ATOM 7349 O O . SER B 1 321 ? 9.102 -23.172 17.172 1 66 321 SER B O 1
ATOM 7351 N N . ILE B 1 322 ? 8.07 -25.078 17.609 1 66.06 322 ILE B N 1
ATOM 7352 C CA . ILE B 1 322 ? 6.723 -24.516 17.516 1 66.06 322 ILE B CA 1
ATOM 7353 C C . ILE B 1 322 ? 6.582 -23.375 18.516 1 66.06 322 ILE B C 1
ATOM 7355 O O . ILE B 1 322 ? 5.949 -22.359 18.219 1 66.06 322 ILE B O 1
ATOM 7359 N N . SER B 1 323 ? 7.199 -23.484 19.766 1 71.19 323 SER B N 1
ATOM 7360 C CA . SER B 1 323 ? 7.148 -22.438 20.781 1 71.19 323 SER B CA 1
ATOM 7361 C C . SER B 1 323 ? 7.859 -21.172 20.328 1 71.19 323 SER B C 1
ATOM 7363 O O . SER B 1 323 ? 7.363 -20.062 20.547 1 71.19 323 SER B O 1
ATOM 7365 N N . SER B 1 324 ? 8.969 -21.406 19.75 1 74.19 324 SER B N 1
ATOM 7366 C CA . SER B 1 324 ? 9.719 -20.266 19.234 1 74.19 324 SER B CA 1
ATOM 7367 C C . SER B 1 324 ? 8.953 -19.562 18.125 1 74.19 324 SER B C 1
ATOM 7369 O O . SER B 1 324 ? 8.969 -18.328 18.047 1 74.19 324 SER B O 1
ATOM 7371 N N . LEU B 1 325 ? 8.258 -20.375 17.328 1 72.81 325 LEU B N 1
ATOM 7372 C CA . LEU B 1 325 ? 7.469 -19.797 16.25 1 72.81 325 LEU B CA 1
ATOM 7373 C C . LEU B 1 325 ? 6.312 -18.969 16.797 1 72.81 325 LEU B C 1
ATOM 7375 O O . LEU B 1 325 ? 5.984 -17.922 16.25 1 72.81 325 LEU B O 1
ATOM 7379 N N . SER B 1 326 ? 5.785 -19.438 17.906 1 74.44 326 SER B N 1
ATOM 7380 C CA . SER B 1 326 ? 4.68 -18.703 18.531 1 74.44 326 SER B CA 1
ATOM 7381 C C . SER B 1 326 ? 5.137 -17.344 19.047 1 74.44 326 SER B C 1
ATOM 7383 O O . SER B 1 326 ? 4.398 -16.359 18.953 1 74.44 326 SER B O 1
ATOM 7385 N N . GLN B 1 327 ? 6.297 -17.297 19.656 1 77.19 327 GLN B N 1
ATOM 7386 C CA . GLN B 1 327 ? 6.848 -16.031 20.141 1 77.19 327 GLN B CA 1
ATOM 7387 C C . GLN B 1 327 ? 7.129 -15.07 19 1 77.19 327 GLN B C 1
ATOM 7389 O O . GLN B 1 327 ? 6.902 -13.859 19.109 1 77.19 327 GLN B O 1
ATOM 7394 N N . LEU B 1 328 ? 7.641 -15.695 18 1 77 328 LEU B N 1
ATOM 7395 C CA . LEU B 1 328 ? 7.914 -14.891 16.812 1 77 328 LEU B CA 1
ATOM 7396 C C . LEU B 1 328 ? 6.621 -14.328 16.234 1 77 328 LEU B C 1
ATOM 7398 O O . LEU B 1 328 ? 6.582 -13.172 15.789 1 77 328 LEU B O 1
ATOM 7402 N N . MET B 1 329 ? 5.656 -15.047 16.375 1 77.56 329 MET B N 1
ATOM 7403 C CA . MET B 1 329 ? 4.371 -14.648 15.805 1 77.56 329 MET B CA 1
ATOM 7404 C C . MET B 1 329 ? 3.77 -13.477 16.578 1 77.56 329 MET B C 1
ATOM 7406 O O . MET B 1 329 ? 3.092 -12.633 15.992 1 77.56 329 MET B O 1
ATOM 7410 N N . LYS B 1 330 ? 4.023 -13.43 17.797 1 78.94 330 LYS B N 1
ATOM 7411 C CA . LYS B 1 330 ? 3.504 -12.352 18.641 1 78.94 330 LYS B CA 1
ATOM 7412 C C . LYS B 1 330 ? 4.18 -11.023 18.297 1 78.94 330 LYS B C 1
ATOM 7414 O O . LYS B 1 330 ? 3.564 -9.961 18.422 1 78.94 330 LYS B O 1
ATOM 7419 N N . LYS B 1 331 ? 5.371 -11.07 17.875 1 80.62 331 LYS B N 1
ATOM 7420 C CA . LYS B 1 331 ? 6.164 -9.875 17.625 1 80.62 331 LYS B CA 1
ATOM 7421 C C . LYS B 1 331 ? 6.07 -9.445 16.156 1 80.62 331 LYS B C 1
ATOM 7423 O O . LYS B 1 331 ? 6.355 -8.289 15.828 1 80.62 331 LYS B O 1
ATOM 7428 N N . MET B 1 332 ? 5.598 -10.211 15.375 1 80.25 332 MET B N 1
ATOM 7429 C CA . MET B 1 332 ? 5.668 -10.016 13.93 1 80.25 332 MET B CA 1
ATOM 7430 C C . MET B 1 332 ? 4.762 -8.875 13.492 1 80.25 332 MET B C 1
ATOM 7432 O O . MET B 1 332 ? 5.145 -8.055 12.656 1 80.25 332 MET B O 1
ATOM 7436 N N . PRO B 1 333 ? 3.611 -8.828 14.062 1 82.06 333 PRO B N 1
ATOM 7437 C CA . PRO B 1 333 ? 2.764 -7.719 13.633 1 82.06 333 PRO B CA 1
ATOM 7438 C C . PRO B 1 333 ? 3.383 -6.355 13.922 1 82.06 333 PRO B C 1
ATOM 7440 O O . PRO B 1 333 ? 3.271 -5.434 13.109 1 82.06 333 PRO B O 1
ATOM 7443 N N . HIS B 1 334 ? 3.955 -6.242 15.125 1 83.44 334 HIS B N 1
ATOM 7444 C CA . HIS B 1 334 ? 4.637 -5.004 15.484 1 83.44 334 HIS B CA 1
ATOM 7445 C C . HIS B 1 334 ? 5.801 -4.723 14.547 1 83.44 334 HIS B C 1
ATOM 7447 O O . HIS B 1 334 ? 6.016 -3.576 14.141 1 83.44 334 HIS B O 1
ATOM 7453 N N . PHE B 1 335 ? 6.539 -5.746 14.289 1 85.31 335 PHE B N 1
ATOM 7454 C CA . PHE B 1 335 ? 7.652 -5.625 13.359 1 85.31 335 PHE B CA 1
ATOM 7455 C C . PHE B 1 335 ? 7.164 -5.168 11.984 1 85.31 335 PHE B C 1
ATOM 7457 O O . PHE B 1 335 ? 7.742 -4.262 11.383 1 85.31 335 PHE B O 1
ATOM 7464 N N . ARG B 1 336 ? 6.207 -5.777 11.445 1 86.31 336 ARG B N 1
ATOM 7465 C CA . ARG B 1 336 ? 5.625 -5.418 10.156 1 86.31 336 ARG B CA 1
ATOM 7466 C C . ARG B 1 336 ? 5.152 -3.969 10.156 1 86.31 336 ARG B C 1
ATOM 7468 O O . ARG B 1 336 ? 5.375 -3.236 9.188 1 86.31 336 ARG B O 1
ATOM 7475 N N . LYS B 1 337 ? 4.477 -3.572 11.195 1 85.62 337 LYS B N 1
ATOM 7476 C CA . LYS B 1 337 ? 3.98 -2.205 11.312 1 85.62 337 LYS B CA 1
ATOM 7477 C C . LYS B 1 337 ? 5.125 -1.198 11.281 1 85.62 337 LYS B C 1
ATOM 7479 O O . LYS B 1 337 ? 5.023 -0.156 10.625 1 85.62 337 LYS B O 1
ATOM 7484 N N . GLN B 1 338 ? 6.121 -1.487 11.984 1 88.12 338 GLN B N 1
ATOM 7485 C CA . GLN B 1 338 ? 7.289 -0.612 12.016 1 88.12 338 GLN B CA 1
ATOM 7486 C C . GLN B 1 338 ? 7.926 -0.493 10.633 1 88.12 338 GLN B C 1
ATOM 7488 O O . GLN B 1 338 ? 8.305 0.601 10.203 1 88.12 338 GLN B O 1
ATOM 7493 N N . LEU B 1 339 ? 8.008 -1.566 9.961 1 87.31 339 LEU B N 1
ATOM 7494 C CA . LEU B 1 339 ? 8.594 -1.559 8.625 1 87.31 339 LEU B CA 1
ATOM 7495 C C . LEU B 1 339 ? 7.723 -0.753 7.66 1 87.31 339 LEU B C 1
ATOM 7497 O O . LEU B 1 339 ? 8.242 -0.023 6.812 1 87.31 339 LEU B O 1
ATOM 7501 N N . SER B 1 340 ? 6.52 -0.974 7.781 1 85.94 340 SER B N 1
ATOM 7502 C CA . SER B 1 340 ? 5.59 -0.244 6.926 1 85.94 340 SER B CA 1
ATOM 7503 C C . SER B 1 340 ? 5.699 1.261 7.148 1 85.94 340 SER B C 1
ATOM 7505 O O . SER B 1 340 ? 5.676 2.039 6.191 1 85.94 340 SER B O 1
ATOM 7507 N N . THR B 1 341 ? 5.766 1.659 8.375 1 90.06 341 THR B N 1
ATOM 7508 C CA . THR B 1 341 ? 5.895 3.07 8.719 1 90.06 341 THR B CA 1
ATOM 7509 C C . THR B 1 341 ? 7.195 3.648 8.172 1 90.06 341 THR B C 1
ATOM 7511 O O . THR B 1 341 ? 7.215 4.766 7.648 1 90.06 341 THR B O 1
ATOM 7514 N N . GLN B 1 342 ? 8.258 2.881 8.336 1 89.62 342 GLN B N 1
ATOM 7515 C CA . GLN B 1 342 ? 9.539 3.326 7.809 1 89.62 342 GLN B CA 1
ATOM 7516 C C . GLN B 1 342 ? 9.477 3.504 6.293 1 89.62 342 GLN B C 1
ATOM 7518 O O . GLN B 1 342 ? 10.023 4.469 5.754 1 89.62 342 GLN B O 1
ATOM 7523 N N . THR B 1 343 ? 8.867 2.596 5.637 1 87.75 343 THR B N 1
ATOM 7524 C CA . THR B 1 343 ? 8.719 2.664 4.184 1 87.75 343 THR B CA 1
ATOM 7525 C C . THR B 1 343 ? 7.938 3.906 3.777 1 87.75 343 THR B C 1
ATOM 7527 O O . THR B 1 343 ? 8.273 4.566 2.793 1 87.75 343 THR B O 1
ATOM 7530 N N . LEU B 1 344 ? 6.938 4.188 4.527 1 89.19 344 LEU B N 1
ATOM 7531 C CA . LEU B 1 344 ? 6.113 5.359 4.262 1 89.19 344 LEU B CA 1
ATOM 7532 C C . LEU B 1 344 ? 6.945 6.637 4.348 1 89.19 344 LEU B C 1
ATOM 7534 O O . LEU B 1 344 ? 6.938 7.449 3.42 1 89.19 344 LEU B O 1
ATOM 7538 N N . HIS B 1 345 ? 7.605 6.84 5.402 1 92.31 345 HIS B N 1
ATOM 7539 C CA . HIS B 1 345 ? 8.359 8.07 5.617 1 92.31 345 HIS B CA 1
ATOM 7540 C C . HIS B 1 345 ? 9.539 8.164 4.656 1 92.31 345 HIS B C 1
ATOM 7542 O O . HIS B 1 345 ? 9.93 9.258 4.254 1 92.31 345 HIS B O 1
ATOM 7548 N N . LEU B 1 346 ? 10.078 7.016 4.305 1 90 346 LEU B N 1
ATOM 7549 C CA . LEU B 1 346 ? 11.102 7.008 3.266 1 90 346 LEU B CA 1
ATOM 7550 C C . LEU B 1 346 ? 10.531 7.496 1.938 1 90 346 LEU B C 1
ATOM 7552 O O . LEU B 1 346 ? 11.195 8.219 1.196 1 90 346 LEU B O 1
ATOM 7556 N N . ASN B 1 347 ? 9.391 6.988 1.647 1 89.5 347 ASN B N 1
ATOM 7557 C CA . ASN B 1 347 ? 8.727 7.43 0.429 1 89.5 347 ASN B CA 1
ATOM 7558 C C . ASN B 1 347 ? 8.516 8.945 0.425 1 89.5 347 ASN B C 1
ATOM 7560 O O . ASN B 1 347 ? 8.742 9.602 -0.59 1 89.5 347 ASN B O 1
ATOM 7564 N N . ILE B 1 348 ? 8.07 9.5 1.51 1 93 348 ILE B N 1
ATOM 7565 C CA . ILE B 1 348 ? 7.852 10.93 1.643 1 93 348 ILE B CA 1
ATOM 7566 C C . ILE B 1 348 ? 9.18 11.672 1.461 1 93 348 ILE B C 1
ATOM 7568 O O . ILE B 1 348 ? 9.258 12.641 0.701 1 93 348 ILE B O 1
ATOM 7572 N N . ALA B 1 349 ? 10.195 11.242 2.156 1 92.31 349 ALA B N 1
ATOM 7573 C CA . ALA B 1 349 ? 11.508 11.875 2.09 1 92.31 349 ALA B CA 1
ATOM 7574 C C . ALA B 1 349 ? 12.062 11.844 0.668 1 92.31 349 ALA B C 1
ATOM 7576 O O . ALA B 1 349 ? 12.641 12.82 0.197 1 92.31 349 ALA B O 1
ATOM 7577 N N . GLU B 1 350 ? 11.906 10.758 0.014 1 89.31 350 GLU B N 1
ATOM 7578 C CA . GLU B 1 350 ? 12.383 10.617 -1.36 1 89.31 350 GLU B CA 1
ATOM 7579 C C . GLU B 1 350 ? 11.68 11.602 -2.289 1 89.31 350 GLU B C 1
ATOM 7581 O O . GLU B 1 350 ? 12.312 12.203 -3.158 1 89.31 350 GLU B O 1
ATOM 7586 N N . ASN B 1 351 ? 10.414 11.656 -2.15 1 90.88 351 ASN B N 1
ATOM 7587 C CA . ASN B 1 351 ? 9.648 12.57 -2.992 1 90.88 351 ASN B CA 1
ATOM 7588 C C . ASN B 1 351 ? 10.023 14.023 -2.73 1 90.88 351 ASN B C 1
ATOM 7590 O O . ASN B 1 351 ? 10.047 14.836 -3.654 1 90.88 351 ASN B O 1
ATOM 7594 N N . CYS B 1 352 ? 10.227 14.383 -1.493 1 93.31 352 CYS B N 1
ATOM 7595 C CA . CYS B 1 352 ? 10.711 15.711 -1.165 1 93.31 352 CYS B CA 1
ATOM 7596 C C . CYS B 1 352 ? 12.062 15.977 -1.825 1 93.31 352 CYS B C 1
ATOM 7598 O O . CYS B 1 352 ? 12.281 17.047 -2.395 1 93.31 352 CYS B O 1
ATOM 7600 N N . MET B 1 353 ? 12.914 15.047 -1.747 1 91 353 MET B N 1
ATOM 7601 C CA . MET B 1 353 ? 14.266 15.203 -2.285 1 91 353 MET B CA 1
ATOM 7602 C C . MET B 1 353 ? 14.234 15.312 -3.807 1 91 353 MET B C 1
ATOM 7604 O O . MET B 1 353 ? 15.047 16.031 -4.395 1 91 353 MET B O 1
ATOM 7608 N N . LYS B 1 354 ? 13.359 14.523 -4.414 1 89.81 354 LYS B N 1
ATOM 7609 C CA . LYS B 1 354 ? 13.203 14.641 -5.859 1 89.81 354 LYS B CA 1
ATOM 7610 C C . LYS B 1 354 ? 12.859 16.078 -6.254 1 89.81 354 LYS B C 1
ATOM 7612 O O . LYS B 1 354 ? 13.422 16.625 -7.211 1 89.81 354 LYS B O 1
ATOM 7617 N N . LYS B 1 355 ? 11.945 16.672 -5.504 1 91.62 355 LYS B N 1
ATOM 7618 C CA . LYS B 1 355 ? 11.594 18.062 -5.742 1 91.62 355 LYS B CA 1
ATOM 7619 C C . LYS B 1 355 ? 12.766 19 -5.426 1 91.62 355 LYS B C 1
ATOM 7621 O O . LYS B 1 355 ? 12.992 19.984 -6.133 1 91.62 355 LYS B O 1
ATOM 7626 N N . PHE B 1 356 ? 13.469 18.688 -4.398 1 91.75 356 PHE B N 1
ATOM 7627 C CA . PHE B 1 356 ? 14.609 19.484 -3.961 1 91.75 356 PHE B CA 1
ATOM 7628 C C . PHE B 1 356 ? 15.695 19.516 -5.035 1 91.75 356 PHE B C 1
ATOM 7630 O O . PHE B 1 356 ? 16.188 20.594 -5.395 1 91.75 356 PHE B O 1
ATOM 7637 N N . GLN B 1 357 ? 16 18.375 -5.504 1 87.62 357 GLN B N 1
ATOM 7638 C CA . GLN B 1 357 ? 17.094 18.25 -6.469 1 87.62 357 GLN B CA 1
ATOM 7639 C C . GLN B 1 357 ? 16.703 18.844 -7.82 1 87.62 357 GLN B C 1
ATOM 7641 O O . GLN B 1 357 ? 17.547 19.344 -8.555 1 87.62 357 GLN B O 1
ATOM 7646 N N . SER B 1 358 ? 15.477 18.781 -8.094 1 85.69 358 SER B N 1
ATOM 7647 C CA . SER B 1 358 ? 15.016 19.266 -9.391 1 85.69 358 SER B CA 1
ATOM 7648 C C . SER B 1 358 ? 15.102 20.797 -9.469 1 85.69 358 SER B C 1
ATOM 7650 O O . SER B 1 358 ? 15.648 21.344 -10.43 1 85.69 358 SER B O 1
ATOM 7652 N N . HIS B 1 359 ? 14.523 21.531 -8.438 1 86.19 359 HIS B N 1
ATOM 7653 C CA . HIS B 1 359 ? 14.484 22.969 -8.625 1 86.19 359 HIS B CA 1
ATOM 7654 C C . HIS B 1 359 ? 14.633 23.703 -7.297 1 86.19 359 HIS B C 1
ATOM 7656 O O . HIS B 1 359 ? 15.008 24.875 -7.27 1 86.19 359 HIS B O 1
ATOM 7662 N N . VAL B 1 360 ? 14.422 23.141 -6.188 1 90.69 360 VAL B N 1
ATOM 7663 C CA 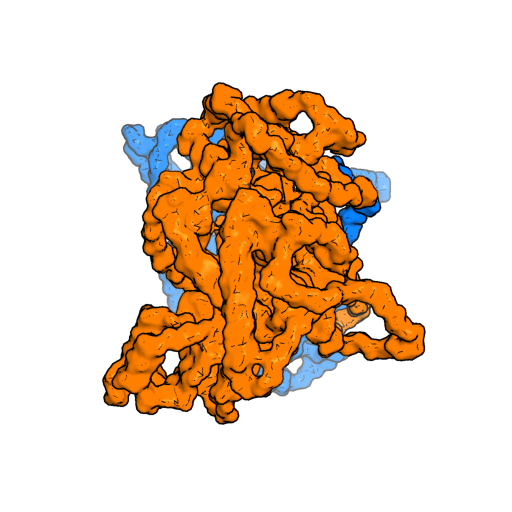. VAL B 1 360 ? 14.312 23.844 -4.918 1 90.69 360 VAL B CA 1
ATOM 7664 C C . VAL B 1 360 ? 15.703 24.141 -4.371 1 90.69 360 VAL B C 1
ATOM 7666 O O . VAL B 1 360 ? 15.906 25.156 -3.699 1 90.69 360 VAL B O 1
ATOM 7669 N N . GLU B 1 361 ? 16.641 23.281 -4.723 1 90.06 361 GLU B N 1
ATOM 7670 C CA . GLU B 1 361 ? 18 23.469 -4.23 1 90.06 361 GLU B CA 1
ATOM 7671 C C . GLU B 1 361 ? 18.547 24.828 -4.66 1 90.06 361 GLU B C 1
ATOM 7673 O O . GLU B 1 361 ? 19.078 25.578 -3.838 1 90.06 361 GLU B O 1
ATOM 7678 N N . LYS B 1 362 ? 18.453 25.125 -5.938 1 89.69 362 LYS B N 1
ATOM 7679 C CA . LYS B 1 362 ? 18.953 26.391 -6.477 1 89.69 362 LYS B CA 1
ATOM 7680 C C . LYS B 1 362 ? 18.203 27.578 -5.887 1 89.69 362 LYS B C 1
ATOM 7682 O O . LYS B 1 362 ? 18.797 28.625 -5.625 1 89.69 362 LYS B O 1
ATOM 7687 N N . LEU B 1 363 ? 17 27.438 -5.676 1 94.44 363 LEU B N 1
ATOM 7688 C CA . LEU B 1 363 ? 16.172 28.484 -5.094 1 94.44 363 LEU B CA 1
ATOM 7689 C C . LEU B 1 363 ? 16.578 28.766 -3.65 1 94.44 363 LEU B C 1
ATOM 7691 O O . LEU B 1 363 ? 16.656 29.922 -3.236 1 94.44 363 LEU B O 1
ATOM 7695 N N . CYS B 1 364 ? 16.844 27.719 -2.93 1 93.88 364 CYS B N 1
ATOM 7696 C CA . CYS B 1 364 ? 17.141 27.828 -1.509 1 93.88 364 CYS B CA 1
ATOM 7697 C C . CYS B 1 364 ? 18.406 28.672 -1.291 1 93.88 364 CYS B C 1
ATOM 7699 O O . CYS B 1 364 ? 18.469 29.453 -0.352 1 93.88 364 CYS B O 1
ATOM 7701 N N . LYS B 1 365 ? 19.328 28.438 -2.135 1 92.62 365 LYS B N 1
ATOM 7702 C CA . LYS B 1 365 ? 20.562 29.203 -2.004 1 92.62 365 LYS B CA 1
ATOM 7703 C C . LYS B 1 365 ? 20.297 30.703 -2.139 1 92.62 365 LYS B C 1
ATOM 7705 O O . LYS B 1 365 ? 20.719 31.5 -1.293 1 92.62 365 LYS B O 1
ATOM 7710 N N . SER B 1 366 ? 19.625 31.062 -3.172 1 95.06 366 SER B N 1
ATOM 7711 C CA . SER B 1 366 ? 19.297 32.469 -3.406 1 95.06 366 SER B CA 1
ATOM 7712 C C . SER B 1 366 ? 18.391 33 -2.301 1 95.06 366 SER B C 1
ATOM 7714 O O . SER B 1 366 ? 18.578 34.156 -1.858 1 95.06 366 SER B O 1
ATOM 7716 N N . GLU B 1 367 ? 17.469 32.25 -1.846 1 96.81 367 GLU B N 1
ATOM 7717 C CA . GLU B 1 367 ? 16.516 32.656 -0.819 1 96.81 367 GLU B CA 1
ATOM 7718 C C . GLU B 1 367 ? 17.234 32.969 0.5 1 96.81 367 GLU B C 1
ATOM 7720 O O . GLU B 1 367 ? 16.938 33.969 1.161 1 96.81 367 GLU B O 1
ATOM 7725 N N . GLN B 1 368 ? 18.141 32.094 0.836 1 95.19 368 GLN B N 1
ATOM 7726 C CA . GLN B 1 368 ? 18.906 32.281 2.072 1 95.19 368 GLN B CA 1
ATOM 7727 C C . GLN B 1 368 ? 19.766 33.531 2.004 1 95.19 368 GLN B C 1
ATOM 7729 O O . GLN B 1 368 ? 19.828 34.281 2.971 1 95.19 368 GLN B O 1
ATOM 7734 N N . ASP B 1 369 ? 20.359 33.719 0.891 1 95.62 369 ASP B N 1
ATOM 7735 C CA . ASP B 1 369 ? 21.188 34.906 0.708 1 95.62 369 ASP B CA 1
ATOM 7736 C C . ASP B 1 369 ? 20.344 36.156 0.794 1 95.62 369 ASP B C 1
ATOM 7738 O O . ASP B 1 369 ? 20.781 37.156 1.38 1 95.62 369 ASP B O 1
ATOM 7742 N N . LEU B 1 370 ? 19.234 36.125 0.204 1 95.94 370 LEU B N 1
ATOM 7743 C CA . LEU B 1 370 ? 18.344 37.281 0.224 1 95.94 370 LEU B CA 1
ATOM 7744 C C . LEU B 1 370 ? 17.797 37.531 1.628 1 95.94 370 LEU B C 1
ATOM 7746 O O . LEU B 1 370 ? 17.75 38.688 2.09 1 95.94 370 LEU B O 1
ATOM 7750 N N . ALA B 1 371 ? 17.375 36.531 2.305 1 94.38 371 ALA B N 1
ATOM 7751 C CA . ALA B 1 371 ? 16.75 36.656 3.619 1 94.38 371 ALA B CA 1
ATOM 7752 C C . ALA B 1 371 ? 17.75 37.156 4.664 1 94.38 371 ALA B C 1
ATOM 7754 O O . ALA B 1 371 ? 17.406 38 5.504 1 94.38 371 ALA B O 1
ATOM 7755 N N . LEU B 1 372 ? 18.969 36.625 4.637 1 92 372 LEU B N 1
ATOM 7756 C CA . LEU B 1 372 ? 19.953 36.938 5.656 1 92 372 LEU B CA 1
ATOM 7757 C C . LEU B 1 372 ? 20.797 38.156 5.234 1 92 372 LEU B C 1
ATOM 7759 O O . LEU B 1 372 ? 21.344 38.844 6.082 1 92 372 LEU B O 1
ATOM 7763 N N . GLY B 1 373 ? 20.922 38.344 3.959 1 92.06 373 GLY B N 1
ATOM 7764 C CA . GLY B 1 373 ? 21.781 39.406 3.449 1 92.06 373 GLY B CA 1
ATOM 7765 C C . GLY B 1 373 ? 23.25 39.031 3.436 1 92.06 373 GLY B C 1
ATOM 7766 O O . GLY B 1 373 ? 24.109 39.875 3.193 1 92.06 373 GLY B O 1
ATOM 7767 N N . THR B 1 374 ? 23.531 37.781 3.799 1 92 374 THR B N 1
ATOM 7768 C CA . THR B 1 374 ? 24.891 37.219 3.748 1 92 374 THR B CA 1
ATOM 7769 C C . THR B 1 374 ? 24.906 35.906 2.998 1 92 374 THR B C 1
ATOM 7771 O O . THR B 1 374 ? 23.906 35.188 2.963 1 92 374 THR B O 1
ATOM 7774 N N . ASP B 1 375 ? 25.953 35.625 2.375 1 89.94 375 ASP B N 1
ATOM 7775 C CA . ASP B 1 375 ? 26.062 34.375 1.653 1 89.94 375 ASP B CA 1
ATOM 7776 C C . ASP B 1 375 ? 26.5 33.219 2.588 1 89.94 375 ASP B C 1
ATOM 7778 O O . ASP B 1 375 ? 26.547 33.406 3.807 1 89.94 375 ASP B O 1
ATOM 7782 N N . ALA B 1 376 ? 26.688 32.062 2.084 1 86.5 376 ALA B N 1
ATOM 7783 C CA . ALA B 1 376 ? 26.984 30.859 2.855 1 86.5 376 ALA B CA 1
ATOM 7784 C C . ALA B 1 376 ? 28.312 31 3.604 1 86.5 376 ALA B C 1
ATOM 7786 O O . ALA B 1 376 ? 28.5 30.391 4.66 1 86.5 376 ALA B O 1
ATOM 7787 N N . GLU B 1 377 ? 29.203 31.812 3.123 1 87.19 377 GLU B N 1
ATOM 7788 C CA . GLU B 1 377 ? 30.5 32.031 3.736 1 87.19 377 GLU B CA 1
ATOM 7789 C C . GLU B 1 377 ? 30.469 33.156 4.758 1 87.19 377 GLU B C 1
ATOM 7791 O O . GLU B 1 377 ? 31.453 33.406 5.445 1 87.19 377 GLU B O 1
ATOM 7796 N N . GLY B 1 378 ? 29.359 33.844 4.875 1 87.56 378 GLY B N 1
ATOM 7797 C CA . GLY B 1 378 ? 29.203 34.906 5.848 1 87.56 378 GLY B CA 1
ATOM 7798 C C . GLY B 1 378 ? 29.5 36.281 5.273 1 87.56 378 GLY B C 1
ATOM 7799 O O . GLY B 1 378 ? 29.5 37.281 6.004 1 87.56 378 GLY B O 1
ATOM 7800 N N . GLN B 1 379 ? 29.703 36.344 3.959 1 92.12 379 GLN B N 1
ATOM 7801 C CA . GLN B 1 379 ? 29.984 37.594 3.309 1 92.12 379 GLN B CA 1
ATOM 7802 C C . GLN B 1 379 ? 28.688 38.344 2.996 1 92.12 379 GLN B C 1
ATOM 7804 O O . GLN B 1 379 ? 27.703 37.75 2.572 1 92.12 379 GLN B O 1
ATOM 7809 N N . LYS B 1 380 ? 28.734 39.625 3.195 1 93.25 380 LYS B N 1
ATOM 7810 C CA . LYS B 1 380 ? 27.547 40.438 2.955 1 93.25 380 LYS B CA 1
ATOM 7811 C C . LYS B 1 380 ? 27.203 40.469 1.469 1 93.25 380 LYS B C 1
ATOM 7813 O O . LYS B 1 380 ? 28.094 40.594 0.624 1 93.25 380 LYS B O 1
ATOM 7818 N N . VAL B 1 381 ? 25.953 40.438 1.195 1 92.88 381 VAL B N 1
ATOM 7819 C CA . VAL B 1 381 ? 25.484 40.531 -0.183 1 92.88 381 VAL B CA 1
ATOM 7820 C C . VAL B 1 381 ? 25.547 41.969 -0.646 1 92.88 381 VAL B C 1
ATOM 7822 O O . VAL B 1 381 ? 24.859 42.844 -0.085 1 92.88 381 VAL B O 1
ATOM 7825 N N . LYS B 1 382 ? 26.281 42.25 -1.599 1 91 382 LYS B N 1
ATOM 7826 C CA . LYS B 1 382 ? 26.469 43.625 -2.064 1 91 382 LYS B CA 1
ATOM 7827 C C . LYS B 1 382 ? 25.312 44.062 -2.953 1 91 382 LYS B C 1
ATOM 7829 O O . LYS B 1 382 ? 24.859 45.219 -2.857 1 91 382 LYS B O 1
ATOM 7834 N N . ASP B 1 383 ? 24.953 43.219 -3.805 1 92.75 383 ASP B N 1
ATOM 7835 C CA . ASP B 1 383 ? 23.875 43.5 -4.727 1 92.75 383 ASP B CA 1
ATOM 7836 C C . ASP B 1 383 ? 22.797 42.406 -4.691 1 92.75 383 ASP B C 1
ATOM 7838 O O . ASP B 1 383 ? 22.984 41.344 -5.277 1 92.75 383 ASP B O 1
ATOM 7842 N N . PHE B 1 384 ? 21.703 42.781 -4.137 1 93.81 384 PHE B N 1
ATOM 7843 C CA . PHE B 1 384 ? 20.609 41.812 -3.977 1 93.81 384 PHE B CA 1
ATOM 7844 C C . PHE B 1 384 ? 19.984 41.469 -5.328 1 93.81 384 PHE B C 1
ATOM 7846 O O . PHE B 1 384 ? 19.5 40.344 -5.523 1 93.81 384 PHE B O 1
ATOM 7853 N N . MET B 1 385 ? 20.078 42.344 -6.234 1 92.69 385 MET B N 1
ATOM 7854 C CA . MET B 1 385 ? 19.5 42.125 -7.555 1 92.69 385 MET B CA 1
ATOM 7855 C C . MET B 1 385 ? 20.281 41.031 -8.297 1 92.69 385 MET B C 1
ATOM 7857 O O . MET B 1 385 ? 19.688 40.25 -9.055 1 92.69 385 MET B O 1
ATOM 7861 N N . ARG B 1 386 ? 21.5 41.031 -8.109 1 93.56 386 ARG B N 1
ATOM 7862 C CA . ARG B 1 386 ? 22.328 40.031 -8.758 1 93.56 386 ARG B CA 1
ATOM 7863 C C . ARG B 1 386 ? 21.969 38.625 -8.281 1 93.56 386 ARG B C 1
ATOM 7865 O O . ARG B 1 386 ? 22.094 37.656 -9.031 1 93.56 386 ARG B O 1
ATOM 7872 N N . VAL B 1 387 ? 21.594 38.531 -7.035 1 94.75 387 VAL B N 1
ATOM 7873 C CA . VAL B 1 387 ? 21.188 37.25 -6.457 1 94.75 387 VAL B CA 1
ATOM 7874 C C . VAL B 1 387 ? 19.812 36.844 -7 1 94.75 387 VAL B C 1
ATOM 7876 O O . VAL B 1 387 ? 19.562 35.688 -7.258 1 94.75 387 VAL B O 1
ATOM 7879 N N . LEU B 1 388 ? 18.953 37.812 -7.234 1 95.56 388 LEU B N 1
ATOM 7880 C CA . LEU B 1 388 ? 17.562 37.594 -7.613 1 95.56 388 LEU B CA 1
ATOM 7881 C C . LEU B 1 388 ? 17.453 37.281 -9.102 1 95.56 388 LEU B C 1
ATOM 7883 O O . LEU B 1 388 ? 16.641 36.469 -9.516 1 95.56 388 LEU B O 1
ATOM 7887 N N . LEU B 1 389 ? 18.281 37.844 -9.906 1 92.94 389 LEU B N 1
ATOM 7888 C CA . LEU B 1 389 ? 18.156 37.844 -11.359 1 92.94 389 LEU B CA 1
ATOM 7889 C C . LEU B 1 389 ? 18.219 36.406 -11.898 1 92.94 389 LEU B C 1
ATOM 7891 O O . LEU B 1 389 ? 17.406 36.031 -12.758 1 92.94 389 LEU B O 1
ATOM 7895 N N . PRO B 1 390 ? 19.109 35.656 -11.406 1 92.31 390 PRO B N 1
ATOM 7896 C CA . PRO B 1 390 ? 19.141 34.281 -11.914 1 92.31 390 PRO B CA 1
ATOM 7897 C C . PRO B 1 390 ? 17.844 33.531 -11.664 1 92.31 390 PRO B C 1
ATOM 7899 O O . PRO B 1 390 ? 17.484 32.656 -12.453 1 92.31 390 PRO B O 1
ATOM 7902 N N . VAL B 1 391 ? 17.172 33.75 -10.594 1 93.88 391 VAL B N 1
ATOM 7903 C CA . VAL B 1 391 ? 15.906 33.094 -10.258 1 93.88 391 VAL B CA 1
ATOM 7904 C C . VAL B 1 391 ? 14.812 33.531 -11.227 1 93.88 391 VAL B C 1
ATOM 7906 O O . VAL B 1 391 ? 14.016 32.719 -11.695 1 93.88 391 VAL B O 1
ATOM 7909 N N . LEU B 1 392 ? 14.852 34.781 -11.555 1 93.25 392 LEU B N 1
ATOM 7910 C CA . LEU B 1 392 ? 13.82 35.344 -12.406 1 93.25 392 LEU B CA 1
ATOM 7911 C C . LEU B 1 392 ? 13.977 34.875 -13.844 1 93.25 392 LEU B C 1
ATOM 7913 O O . LEU B 1 392 ? 12.984 34.656 -14.555 1 93.25 392 LEU B O 1
ATOM 7917 N N . LEU B 1 393 ? 15.164 34.625 -14.281 1 90.38 393 LEU B N 1
ATOM 7918 C CA . LEU B 1 393 ? 15.469 34.281 -15.664 1 90.38 393 LEU B CA 1
ATOM 7919 C C . LEU B 1 393 ? 15.328 32.781 -15.891 1 90.38 393 LEU B C 1
ATOM 7921 O O . LEU B 1 393 ? 15.227 32.312 -17.031 1 90.38 393 LEU B O 1
ATOM 7925 N N . ASN B 1 394 ? 15.312 32.125 -14.859 1 89.31 394 ASN B N 1
ATOM 7926 C CA . ASN B 1 394 ? 15.203 30.672 -14.984 1 89.31 394 ASN B CA 1
ATOM 7927 C C . ASN B 1 394 ? 13.773 30.234 -15.328 1 89.31 394 ASN B C 1
ATOM 7929 O O . ASN B 1 394 ? 12.875 30.359 -14.5 1 89.31 394 ASN B O 1
ATOM 7933 N N . LYS B 1 395 ? 13.516 29.594 -16.391 1 87.5 395 LYS B N 1
ATOM 7934 C CA . LYS B 1 395 ? 12.195 29.25 -16.891 1 87.5 395 LYS B CA 1
ATOM 7935 C C . LYS B 1 395 ? 11.664 27.984 -16.219 1 87.5 395 LYS B C 1
ATOM 7937 O O . LYS B 1 395 ? 10.461 27.703 -16.266 1 87.5 395 LYS B O 1
ATOM 7942 N N . SER B 1 396 ? 12.531 27.344 -15.562 1 87.19 396 SER B N 1
ATOM 7943 C CA . SER B 1 396 ? 12.117 26.094 -14.914 1 87.19 396 SER B CA 1
ATOM 7944 C C . SER B 1 396 ? 11.359 26.375 -13.625 1 87.19 396 SER B C 1
ATOM 7946 O O . SER B 1 396 ? 10.656 25.5 -13.109 1 87.19 396 SER B O 1
ATOM 7948 N N . PHE B 1 397 ? 11.5 27.609 -13.156 1 91.5 397 PHE B N 1
ATOM 7949 C CA . PHE B 1 397 ? 10.859 27.938 -11.891 1 91.5 397 PHE B CA 1
ATOM 7950 C C . PHE B 1 397 ? 9.414 28.375 -12.109 1 91.5 397 PHE B C 1
ATOM 7952 O O . PHE B 1 397 ? 9.117 29.078 -13.078 1 91.5 397 PHE B O 1
ATOM 7959 N N . ALA B 1 398 ? 8.594 27.906 -11.266 1 90.88 398 ALA B N 1
ATOM 7960 C CA . ALA B 1 398 ? 7.176 28.266 -11.328 1 90.88 398 ALA B CA 1
ATOM 7961 C C . ALA B 1 398 ? 6.957 29.703 -10.891 1 90.88 398 ALA B C 1
ATOM 7963 O O . ALA B 1 398 ? 7.832 30.312 -10.266 1 90.88 398 ALA B O 1
ATOM 7964 N N . GLY B 1 399 ? 5.828 30.234 -11.195 1 93.31 399 GLY B N 1
ATOM 7965 C CA . GLY B 1 399 ? 5.484 31.594 -10.82 1 93.31 399 GLY B CA 1
ATOM 7966 C C . GLY B 1 399 ? 5.512 31.828 -9.328 1 93.31 399 GLY B C 1
ATOM 7967 O O . GLY B 1 399 ? 6 32.844 -8.859 1 93.31 399 GLY B O 1
ATOM 7968 N N . TYR B 1 400 ? 5.051 30.922 -8.609 1 95.5 400 TYR B N 1
ATOM 7969 C CA . TYR B 1 400 ? 5.016 31.047 -7.152 1 95.5 400 TYR B CA 1
ATOM 7970 C C . TYR B 1 400 ? 6.422 31.141 -6.578 1 95.5 400 TYR B C 1
ATOM 7972 O O . TYR B 1 400 ? 6.66 31.906 -5.633 1 95.5 400 TYR B O 1
ATOM 7980 N N . ASP B 1 401 ? 7.309 30.422 -7.172 1 96.19 401 ASP B N 1
ATOM 7981 C CA . ASP B 1 401 ? 8.695 30.453 -6.707 1 96.19 401 ASP B CA 1
ATOM 7982 C C . ASP B 1 401 ? 9.328 31.812 -6.992 1 96.19 401 ASP B C 1
ATOM 7984 O O . ASP B 1 401 ? 10.07 32.344 -6.164 1 96.19 401 ASP B O 1
ATOM 7988 N N . LYS B 1 402 ? 9.039 32.312 -8.125 1 96.12 402 LYS B N 1
ATOM 7989 C CA . LYS B 1 402 ? 9.57 33.625 -8.484 1 96.12 402 LYS B CA 1
ATOM 7990 C C . LYS B 1 402 ? 9.008 34.719 -7.582 1 96.12 402 LYS B C 1
ATOM 7992 O O . LYS B 1 402 ? 9.734 35.625 -7.184 1 96.12 402 LYS B O 1
ATOM 7997 N N . ILE B 1 403 ? 7.766 34.594 -7.297 1 97.62 403 ILE B N 1
ATOM 7998 C CA . ILE B 1 403 ? 7.113 35.562 -6.418 1 97.62 403 ILE B CA 1
ATOM 7999 C C . ILE B 1 403 ? 7.758 35.531 -5.035 1 97.62 403 ILE B C 1
ATOM 8001 O O . ILE B 1 403 ? 7.996 36.562 -4.418 1 97.62 403 ILE B O 1
ATOM 8005 N N . ARG B 1 404 ? 8 34.344 -4.52 1 97.56 404 ARG B N 1
ATOM 8006 C CA . ARG B 1 404 ? 8.656 34.188 -3.225 1 97.56 404 ARG B CA 1
ATOM 8007 C C . ARG B 1 404 ? 10.016 34.875 -3.215 1 97.56 404 ARG B C 1
ATOM 8009 O O . ARG B 1 404 ? 10.352 35.562 -2.264 1 97.56 404 ARG B O 1
ATOM 8016 N N . ALA B 1 405 ? 10.719 34.688 -4.281 1 96.81 405 ALA B N 1
ATOM 8017 C CA . ALA B 1 405 ? 12.047 35.281 -4.379 1 96.81 405 ALA B CA 1
ATOM 8018 C C . ALA B 1 405 ? 11.953 36.812 -4.441 1 96.81 405 ALA B C 1
ATOM 8020 O O . ALA B 1 405 ? 12.742 37.531 -3.811 1 96.81 405 ALA B O 1
ATOM 8021 N N . ILE B 1 406 ? 11.047 37.281 -5.191 1 97.44 406 ILE B N 1
ATOM 8022 C CA . ILE B 1 406 ? 10.852 38.719 -5.32 1 97.44 406 ILE B CA 1
ATOM 8023 C C . ILE B 1 406 ? 10.484 39.312 -3.961 1 97.44 406 ILE B C 1
ATOM 8025 O O . ILE B 1 406 ? 10.992 40.375 -3.58 1 97.44 406 ILE B O 1
ATOM 8029 N N . LEU B 1 407 ? 9.633 38.688 -3.291 1 97.94 407 LEU B N 1
ATOM 8030 C CA . LEU B 1 407 ? 9.227 39.156 -1.967 1 97.94 407 LEU B CA 1
ATOM 8031 C C . LEU B 1 407 ? 10.414 39.188 -1.019 1 97.94 407 LEU B C 1
ATOM 8033 O O . LEU B 1 407 ? 10.578 40.156 -0.274 1 97.94 407 LEU B O 1
ATOM 8037 N N . LEU B 1 408 ? 11.195 38.156 -1.036 1 97.5 408 LEU B N 1
ATOM 8038 C CA . LEU B 1 408 ? 12.367 38.125 -0.168 1 97.5 408 LEU B CA 1
ATOM 8039 C C . LEU B 1 408 ? 13.305 39.281 -0.491 1 97.5 408 LEU B C 1
ATOM 8041 O O . LEU B 1 408 ? 13.898 39.875 0.412 1 97.5 408 LEU B O 1
ATOM 8045 N N . TYR B 1 409 ? 13.43 39.594 -1.732 1 96.5 409 TYR B N 1
ATOM 8046 C CA . TYR B 1 409 ? 14.211 40.75 -2.174 1 96.5 409 TYR B CA 1
ATOM 8047 C C . TYR B 1 409 ? 13.641 42.031 -1.602 1 96.5 409 TYR B C 1
ATOM 8049 O O . TYR B 1 409 ? 14.375 42.844 -1.034 1 96.5 409 TYR B O 1
ATOM 8057 N N . ILE B 1 410 ? 12.406 42.188 -1.674 1 95.62 410 ILE B N 1
ATOM 8058 C CA . ILE B 1 410 ? 11.734 43.375 -1.217 1 95.62 410 ILE B CA 1
ATOM 8059 C C . ILE B 1 410 ? 11.828 43.5 0.304 1 95.62 410 ILE B C 1
ATOM 8061 O O . ILE B 1 410 ? 12.086 44.562 0.849 1 95.62 410 ILE B O 1
ATOM 8065 N N . PHE B 1 411 ? 11.57 42.406 0.979 1 94.25 411 PHE B N 1
ATOM 8066 C CA . PHE B 1 411 ? 11.633 42.375 2.436 1 94.25 411 PHE B CA 1
ATOM 8067 C C . PHE B 1 411 ? 13.023 42.781 2.924 1 94.25 411 PHE B C 1
ATOM 8069 O O . PHE B 1 411 ? 13.156 43.5 3.908 1 94.25 411 PHE B O 1
ATOM 8076 N N . SER B 1 412 ? 14.023 42.219 2.246 1 90.75 412 SER B N 1
ATOM 8077 C CA . SER B 1 412 ? 15.406 42.5 2.643 1 90.75 412 SER B CA 1
ATOM 8078 C C . SER B 1 412 ? 15.758 43.969 2.475 1 90.75 412 SER B C 1
ATOM 8080 O O . SER B 1 412 ? 16.578 44.5 3.232 1 90.75 412 SER B O 1
ATOM 8082 N N . MET B 1 413 ? 15.172 44.562 1.531 1 89.44 413 MET B N 1
ATOM 8083 C CA . MET B 1 413 ? 15.469 45.969 1.238 1 89.44 413 MET B CA 1
ATOM 8084 C C . MET B 1 413 ? 14.492 46.906 1.95 1 89.44 413 MET B C 1
ATOM 8086 O O . MET B 1 413 ? 14.617 48.125 1.865 1 89.44 413 MET B O 1
ATOM 8090 N N . ASN B 1 414 ? 13.586 46.312 2.648 1 89.12 414 ASN B N 1
ATOM 8091 C CA . ASN B 1 414 ? 12.539 47.094 3.332 1 89.12 414 ASN B CA 1
ATOM 8092 C C . ASN B 1 414 ? 11.773 47.969 2.363 1 89.12 414 ASN B C 1
ATOM 8094 O O . ASN B 1 414 ? 11.57 49.156 2.635 1 89.12 414 ASN B O 1
ATOM 8098 N N . GLY B 1 415 ? 11.516 47.312 1.167 1 91.06 415 GLY B N 1
ATOM 8099 C CA . GLY B 1 415 ? 10.742 48.031 0.154 1 91.06 415 GLY B CA 1
ATOM 8100 C C . GLY B 1 415 ? 11.523 48.281 -1.12 1 91.06 415 GLY B C 1
ATOM 8101 O O . GLY B 1 415 ? 12.742 48.094 -1.153 1 91.06 415 GLY B O 1
ATOM 8102 N N . THR B 1 416 ? 10.805 48.625 -2.166 1 93.44 416 THR B N 1
ATOM 8103 C CA . THR B 1 416 ? 11.398 48.969 -3.455 1 93.44 416 THR B CA 1
ATOM 8104 C C . THR B 1 416 ? 10.633 50.094 -4.117 1 93.44 416 THR B C 1
ATOM 8106 O O . THR B 1 416 ? 9.703 50.656 -3.527 1 93.44 416 THR B O 1
ATOM 8109 N N . THR B 1 417 ? 11.133 50.594 -5.203 1 94 417 THR B N 1
ATOM 8110 C CA . THR B 1 417 ? 10.422 51.625 -5.941 1 94 417 THR B CA 1
ATOM 8111 C C . THR B 1 417 ? 9.352 51.031 -6.836 1 94 417 THR B C 1
ATOM 8113 O O . THR B 1 417 ? 9.438 49.844 -7.215 1 94 417 THR B O 1
ATOM 8116 N N . GLN B 1 418 ? 8.383 51.875 -7.184 1 93.81 418 GLN B N 1
ATOM 8117 C CA . GLN B 1 418 ? 7.305 51.375 -8.039 1 93.81 418 GLN B CA 1
ATOM 8118 C C . GLN B 1 418 ? 7.832 50.969 -9.406 1 93.81 418 GLN B C 1
ATOM 8120 O O . GLN B 1 418 ? 7.395 49.969 -9.969 1 93.81 418 GLN B O 1
ATOM 8125 N N . GLU B 1 419 ? 8.727 51.719 -9.891 1 93.94 419 GLU B N 1
ATOM 8126 C CA . GLU B 1 419 ? 9.32 51.406 -11.195 1 93.94 419 GLU B CA 1
ATOM 8127 C C . GLU B 1 419 ? 10.016 50.062 -11.188 1 93.94 419 GLU B C 1
ATOM 8129 O O . GLU B 1 419 ? 9.836 49.25 -12.109 1 93.94 419 GLU B O 1
ATOM 8134 N N . ASN B 1 420 ? 10.789 49.875 -10.164 1 94.19 420 ASN B N 1
ATOM 8135 C CA . ASN B 1 420 ? 11.5 48.625 -10.047 1 94.19 420 ASN B CA 1
ATOM 8136 C C . ASN B 1 420 ? 10.539 47.438 -9.867 1 94.19 420 ASN B C 1
ATOM 8138 O O . ASN B 1 420 ? 10.766 46.375 -10.414 1 94.19 420 ASN B O 1
ATOM 8142 N N . LEU B 1 421 ? 9.539 47.625 -9.055 1 95.5 421 LEU B N 1
ATOM 8143 C CA . LEU B 1 421 ? 8.539 46.594 -8.828 1 95.5 421 LEU B CA 1
ATOM 8144 C C . LEU B 1 421 ? 7.871 46.219 -10.141 1 95.5 421 LEU B C 1
ATOM 8146 O O . LEU B 1 421 ? 7.691 45 -10.414 1 95.5 421 LEU B O 1
ATOM 8150 N N . ASP B 1 422 ? 7.539 47.156 -10.945 1 95.5 422 ASP B N 1
ATOM 8151 C CA . ASP B 1 422 ? 6.895 46.875 -12.227 1 95.5 422 ASP B CA 1
ATOM 8152 C C . ASP B 1 422 ? 7.812 46.094 -13.156 1 95.5 422 ASP B C 1
ATOM 8154 O O . ASP B 1 422 ? 7.359 45.188 -13.875 1 95.5 422 ASP B O 1
ATOM 8158 N N . LYS B 1 423 ? 9.016 46.406 -13.141 1 94.69 423 LYS B N 1
ATOM 8159 C CA . LYS B 1 423 ? 9.992 45.719 -13.961 1 94.69 423 LYS B CA 1
ATOM 8160 C C . LYS B 1 423 ? 10.109 44.25 -13.531 1 94.69 423 LYS B C 1
ATOM 8162 O O . LYS B 1 423 ? 10.18 43.344 -14.375 1 94.69 423 LYS B O 1
ATOM 8167 N N . LEU B 1 424 ? 10.18 44.094 -12.219 1 94.75 424 LEU B N 1
ATOM 8168 C CA . LEU B 1 424 ? 10.289 42.75 -11.688 1 94.75 424 LEU B CA 1
ATOM 8169 C C . LEU B 1 424 ? 9.078 41.906 -12.078 1 94.75 424 LEU B C 1
ATOM 8171 O O . LEU B 1 424 ? 9.227 40.75 -12.508 1 94.75 424 LEU B O 1
ATOM 8175 N N . ILE B 1 425 ? 7.891 42.469 -11.953 1 94.75 425 ILE B N 1
ATOM 8176 C CA . ILE B 1 425 ? 6.637 41.781 -12.258 1 94.75 425 ILE B CA 1
ATOM 8177 C C . ILE B 1 425 ? 6.598 41.406 -13.734 1 94.75 425 ILE B C 1
ATOM 8179 O O . ILE B 1 425 ? 6.176 40.312 -14.102 1 94.75 425 ILE B O 1
ATOM 8183 N N . GLN B 1 426 ? 7.059 42.25 -14.539 1 92.5 426 GLN B N 1
ATOM 8184 C CA . GLN B 1 426 ? 7.051 42.031 -15.984 1 92.5 426 GLN B CA 1
ATOM 8185 C C . GLN B 1 426 ? 8.055 40.969 -16.375 1 92.5 426 GLN B C 1
ATOM 8187 O O . GLN B 1 426 ? 7.73 40.062 -17.156 1 92.5 426 GLN B O 1
ATOM 8192 N N . HIS B 1 427 ? 9.188 41.094 -15.836 1 89 427 HIS B N 1
ATOM 8193 C CA . HIS B 1 427 ? 10.25 40.156 -16.172 1 89 427 HIS B CA 1
ATOM 8194 C C . HIS B 1 427 ? 9.914 38.75 -15.703 1 89 427 HIS B C 1
ATOM 8196 O O . HIS B 1 427 ? 10.289 37.75 -16.344 1 89 427 HIS B O 1
ATOM 8202 N N . ALA B 1 428 ? 9.281 38.656 -14.562 1 92.12 428 ALA B N 1
ATOM 8203 C CA . ALA B 1 428 ? 8.922 37.375 -14 1 92.12 428 ALA B CA 1
ATOM 8204 C C . ALA B 1 428 ? 7.652 36.812 -14.641 1 92.12 428 ALA B C 1
ATOM 8206 O O . ALA B 1 428 ? 7.273 35.688 -14.406 1 92.12 428 ALA B O 1
ATOM 8207 N N . GLN B 1 429 ? 6.965 37.594 -15.484 1 91.38 429 GLN B N 1
ATOM 8208 C CA . GLN B 1 429 ? 5.734 37.25 -16.172 1 91.38 429 GLN B CA 1
ATOM 8209 C C . GLN B 1 429 ? 4.637 36.844 -15.195 1 91.38 429 GLN B C 1
ATOM 8211 O O . GLN B 1 429 ? 4 35.812 -15.344 1 91.38 429 GLN B O 1
ATOM 8216 N N . ILE B 1 430 ? 4.504 37.688 -14.109 1 93.31 430 ILE B N 1
ATOM 8217 C CA . ILE B 1 430 ? 3.504 37.375 -13.086 1 93.31 430 ILE B CA 1
ATOM 8218 C C . ILE B 1 430 ? 2.537 38.562 -12.953 1 93.31 430 ILE B C 1
ATOM 8220 O O . ILE B 1 430 ? 2.146 38.938 -11.844 1 93.31 430 ILE B O 1
ATOM 8224 N N . VAL B 1 431 ? 2.178 39.156 -13.992 1 91.19 431 VAL B N 1
ATOM 8225 C CA . VAL B 1 431 ? 1.311 40.312 -13.992 1 91.19 431 VAL B CA 1
ATOM 8226 C C . VAL B 1 431 ? -0.046 39.969 -13.391 1 91.19 431 VAL B C 1
ATOM 8228 O O . VAL B 1 431 ? -0.602 40.719 -12.594 1 91.19 431 VAL B O 1
ATOM 8231 N N . ALA B 1 432 ? -0.513 38.844 -13.695 1 91.75 432 ALA B N 1
ATOM 8232 C CA . ALA B 1 432 ? -1.817 38.406 -13.203 1 91.75 432 ALA B CA 1
ATOM 8233 C C . ALA B 1 432 ? -1.793 38.188 -11.695 1 91.75 432 ALA B C 1
ATOM 8235 O O . ALA B 1 432 ? -2.828 38.281 -11.031 1 91.75 432 ALA B O 1
ATOM 8236 N N . ASP B 1 433 ? -0.611 38 -11.125 1 93.88 433 ASP B N 1
ATOM 8237 C CA . ASP B 1 433 ? -0.479 37.656 -9.711 1 93.88 433 ASP B CA 1
ATOM 8238 C C . ASP B 1 433 ? 0.248 38.781 -8.953 1 93.88 433 ASP B C 1
ATOM 8240 O O . ASP B 1 433 ? 0.788 38.531 -7.867 1 93.88 433 ASP B O 1
ATOM 8244 N N . SER B 1 434 ? 0.234 39.906 -9.484 1 94.56 434 SER B N 1
ATOM 8245 C CA . SER B 1 434 ? 0.967 41.031 -8.891 1 94.56 434 SER B CA 1
ATOM 8246 C C . SER B 1 434 ? 0.425 41.375 -7.504 1 94.56 434 SER B C 1
ATOM 8248 O O . SER B 1 434 ? 1.17 41.812 -6.637 1 94.56 434 SER B O 1
ATOM 8250 N N . ASP B 1 435 ? -0.856 41.062 -7.289 1 95.25 435 ASP B N 1
ATOM 8251 C CA . ASP B 1 435 ? -1.501 41.344 -6.012 1 95.25 435 ASP B CA 1
ATOM 8252 C C . ASP B 1 435 ? -0.887 40.531 -4.891 1 95.25 435 ASP B C 1
ATOM 8254 O O . ASP B 1 435 ? -0.973 40.906 -3.717 1 95.25 435 ASP B O 1
ATOM 8258 N N . MET B 1 436 ? -0.312 39.469 -5.258 1 97.12 436 MET B N 1
ATOM 8259 C CA . MET B 1 436 ? 0.35 38.625 -4.266 1 97.12 436 MET B CA 1
ATOM 8260 C C . MET B 1 436 ? 1.513 39.375 -3.613 1 97.12 436 MET B C 1
ATOM 8262 O O . MET B 1 436 ? 1.905 39.062 -2.49 1 97.12 436 MET B O 1
ATOM 8266 N N . ILE B 1 437 ? 2.01 40.344 -4.285 1 97.44 437 ILE B N 1
ATOM 8267 C CA . ILE B 1 437 ? 3.154 41.094 -3.801 1 97.44 437 ILE B CA 1
ATOM 8268 C C . ILE B 1 437 ? 2.676 42.438 -3.217 1 97.44 437 ILE B C 1
ATOM 8270 O O . ILE B 1 437 ? 2.992 42.75 -2.07 1 97.44 437 ILE B O 1
ATOM 8274 N N . GLU B 1 438 ? 1.854 43.062 -3.842 1 95.81 438 GLU B N 1
ATOM 8275 C CA . GLU B 1 438 ? 1.438 44.406 -3.486 1 95.81 438 GLU B CA 1
ATOM 8276 C C . GLU B 1 438 ? 0.594 44.406 -2.217 1 95.81 438 GLU B C 1
ATOM 8278 O O . GLU B 1 438 ? 0.652 45.344 -1.429 1 95.81 438 GLU B O 1
ATOM 8283 N N . ASN B 1 439 ? -0.166 43.469 -2.02 1 96.06 439 ASN B N 1
ATOM 8284 C CA . ASN B 1 439 ? -1.127 43.438 -0.922 1 96.06 439 ASN B CA 1
ATOM 8285 C C . ASN B 1 439 ? -0.432 43.25 0.424 1 96.06 439 ASN B C 1
ATOM 8287 O O . ASN B 1 439 ? -1.066 43.344 1.475 1 96.06 439 ASN B O 1
ATOM 8291 N N . TRP B 1 440 ? 0.879 43.031 0.458 1 96.5 440 TRP B N 1
ATOM 8292 C CA . TRP B 1 440 ? 1.615 42.906 1.712 1 96.5 440 TRP B CA 1
ATOM 8293 C C . TRP B 1 440 ? 1.6 44.219 2.494 1 96.5 440 TRP B C 1
ATOM 8295 O O . TRP B 1 440 ? 1.84 44.219 3.703 1 96.5 440 TRP B O 1
ATOM 8305 N N . LYS B 1 441 ? 1.305 45.25 1.807 1 93.81 441 LYS B N 1
ATOM 8306 C CA . LYS B 1 441 ? 1.176 46.562 2.461 1 93.81 441 LYS B CA 1
ATOM 8307 C C . LYS B 1 441 ? 0.066 46.531 3.508 1 93.81 441 LYS B C 1
ATOM 8309 O O . LYS B 1 441 ? 0.143 47.25 4.516 1 93.81 441 LYS B O 1
ATOM 8314 N N . TYR B 1 442 ? -0.923 45.688 3.281 1 94.19 442 TYR B N 1
ATOM 8315 C CA . TYR B 1 442 ? -2.053 45.625 4.199 1 94.19 442 TYR B CA 1
ATOM 8316 C C . TYR B 1 442 ? -1.65 44.938 5.504 1 94.19 442 TYR B C 1
ATOM 8318 O O . TYR B 1 442 ? -2.357 45.031 6.508 1 94.19 442 TYR B O 1
ATOM 8326 N N . LEU B 1 443 ? -0.514 44.219 5.551 1 95.19 443 LEU B N 1
ATOM 8327 C CA . LEU B 1 443 ? 0.001 43.594 6.758 1 95.19 443 LEU B CA 1
ATOM 8328 C C . LEU B 1 443 ? 1.031 44.469 7.445 1 95.19 443 LEU B C 1
ATOM 8330 O O . LEU B 1 443 ? 1.676 44.062 8.406 1 95.19 443 LEU B O 1
ATOM 8334 N N . GLY B 1 444 ? 1.159 45.594 6.934 1 92.69 444 GLY B N 1
ATOM 8335 C CA . GLY B 1 444 ? 2.104 46.531 7.516 1 92.69 444 GLY B CA 1
ATOM 8336 C C . GLY B 1 444 ? 3.525 46.344 7.027 1 92.69 444 GLY B C 1
ATOM 8337 O O . GLY B 1 444 ? 4.477 46.844 7.641 1 92.69 444 GLY B O 1
ATOM 8338 N N . VAL B 1 445 ? 3.748 45.594 5.988 1 93.56 445 VAL B N 1
ATOM 8339 C CA . VAL B 1 445 ? 5.062 45.344 5.41 1 93.56 445 VAL B CA 1
ATOM 8340 C C . VAL B 1 445 ? 5.312 46.312 4.258 1 93.56 445 VAL B C 1
ATOM 8342 O O . VAL B 1 445 ? 4.523 46.375 3.312 1 93.56 445 VAL B O 1
ATOM 8345 N N . PRO B 1 446 ? 6.309 46.938 4.34 1 92.69 446 PRO B N 1
ATOM 8346 C CA . PRO B 1 446 ? 6.555 47.938 3.289 1 92.69 446 PRO B CA 1
ATOM 8347 C C . PRO B 1 446 ? 6.938 47.281 1.956 1 92.69 446 PRO B C 1
ATOM 8349 O O . PRO B 1 446 ? 7.91 46.531 1.887 1 92.69 446 PRO B O 1
ATOM 8352 N N . ILE B 1 447 ? 6.234 47.625 0.937 1 93.81 447 ILE B N 1
ATOM 8353 C CA . ILE B 1 447 ? 6.527 47.156 -0.407 1 93.81 447 ILE B CA 1
ATOM 8354 C C . ILE B 1 447 ? 7.129 48.281 -1.246 1 93.81 447 ILE B C 1
ATOM 8356 O O . ILE B 1 447 ? 8.109 48.062 -1.965 1 93.81 447 ILE B O 1
ATOM 8360 N N . ILE B 1 448 ? 6.488 49.406 -1.129 1 92.06 448 ILE B N 1
ATOM 8361 C CA . ILE B 1 448 ? 7.039 50.562 -1.794 1 92.06 448 ILE B CA 1
ATOM 8362 C C . ILE B 1 448 ? 7.699 51.5 -0.764 1 92.06 448 ILE B C 1
ATOM 8364 O O . ILE B 1 448 ? 7.102 51.781 0.271 1 92.06 448 ILE B O 1
ATOM 8368 N N . SER B 1 449 ? 9.008 51.781 -0.912 1 82.62 449 SER B N 1
ATOM 8369 C CA . SER B 1 449 ? 9.812 52.562 0.025 1 82.62 449 SER B CA 1
ATOM 8370 C C . SER B 1 449 ? 9.242 53.969 0.216 1 82.62 449 SER B C 1
ATOM 8372 O O . SER B 1 449 ? 8.812 54.594 -0.748 1 82.62 449 SER B O 1
ATOM 8374 N N . SER B 1 450 ? 8.664 54.344 1.302 1 67.94 450 SER B N 1
ATOM 8375 C CA . SER B 1 450 ? 8.336 55.719 1.631 1 67.94 450 SER B CA 1
ATOM 8376 C C . SER B 1 450 ? 9.336 56.312 2.625 1 67.94 450 SER B C 1
ATOM 8378 O O . SER B 1 450 ? 10.008 55.562 3.344 1 67.94 450 SER B O 1
ATOM 8380 N N . SER B 1 451 ? 9.836 57.594 2.518 1 55.12 451 SER B N 1
ATOM 8381 C CA . SER B 1 451 ? 10.766 58.312 3.4 1 55.12 451 SER B CA 1
ATOM 8382 C C . SER B 1 451 ? 10.562 57.906 4.855 1 55.12 451 SER B C 1
ATOM 8384 O O . SER B 1 451 ? 11.508 57.875 5.641 1 55.12 451 SER B O 1
ATOM 8386 N N . ALA B 1 452 ? 9.477 57.719 5.324 1 51.28 452 ALA B N 1
ATOM 8387 C CA . ALA B 1 452 ? 9.125 57.5 6.727 1 51.28 452 ALA B CA 1
ATOM 8388 C C . ALA B 1 452 ? 9.406 56.062 7.168 1 51.28 452 ALA B C 1
ATOM 8390 O O . ALA B 1 452 ? 9.406 55.781 8.367 1 51.28 452 ALA B O 1
ATOM 8391 N N . SER B 1 453 ? 9.516 55.219 6.246 1 53.03 453 SER B N 1
ATOM 8392 C CA . SER B 1 453 ? 9.398 53.812 6.605 1 53.03 453 SER B CA 1
ATOM 8393 C C . SER B 1 453 ? 10.742 53.219 7.055 1 53.03 453 SER B C 1
ATOM 8395 O O . SER B 1 453 ? 11.219 52.25 6.492 1 53.03 453 SER B O 1
ATOM 8397 N N . GLN B 1 454 ? 11.578 54.094 7.527 1 49.97 454 GLN B N 1
ATOM 8398 C CA . GLN B 1 454 ? 12.82 53.469 8.016 1 49.97 454 GLN B CA 1
ATOM 8399 C C . GLN B 1 454 ? 12.539 52.469 9.133 1 49.97 454 GLN B C 1
ATOM 8401 O O . GLN B 1 454 ? 12.57 52.844 10.312 1 49.97 454 GLN B O 1
ATOM 8406 N N . LEU B 1 455 ? 11.664 51.594 8.828 1 53.38 455 LEU B N 1
ATOM 8407 C CA . LEU B 1 455 ? 11.375 50.625 9.875 1 53.38 455 LEU B CA 1
ATOM 8408 C C . LEU B 1 455 ? 12.641 49.875 10.289 1 53.38 455 LEU B C 1
ATOM 8410 O O . LEU B 1 455 ? 13.398 49.406 9.438 1 53.38 455 LEU B O 1
ATOM 8414 N N . ARG B 1 456 ? 13.102 50.125 11.516 1 52.31 456 ARG B N 1
ATOM 8415 C CA . ARG B 1 456 ? 14.219 49.469 12.195 1 52.31 456 ARG B CA 1
ATOM 8416 C C . ARG B 1 456 ? 14.109 47.938 12.125 1 52.31 456 ARG B C 1
ATOM 8418 O O . ARG B 1 456 ? 13.055 47.375 12.438 1 52.31 456 ARG B O 1
ATOM 8425 N N . LYS B 1 457 ? 15.055 47.312 11.391 1 62.19 457 LYS B N 1
ATOM 8426 C CA . LYS B 1 457 ? 15.219 45.875 11.422 1 62.19 457 LYS B CA 1
ATOM 8427 C C . LYS B 1 457 ? 15.375 45.375 12.859 1 62.19 457 LYS B C 1
ATOM 8429 O O . LYS B 1 457 ? 16.172 45.906 13.625 1 62.19 457 LYS B O 1
ATOM 8434 N N . PRO B 1 458 ? 14.445 44.562 13.227 1 64.12 458 PRO B N 1
ATOM 8435 C CA . PRO B 1 458 ? 14.562 44.031 14.586 1 64.12 458 PRO B CA 1
ATOM 8436 C C . PRO B 1 458 ? 15.906 43.344 14.852 1 64.12 458 PRO B C 1
ATOM 8438 O O . PRO B 1 458 ? 16.5 42.781 13.93 1 64.12 458 PRO B O 1
ATOM 8441 N N . ALA B 1 459 ? 16.422 43.562 15.93 1 75.69 459 ALA B N 1
ATOM 8442 C CA . ALA B 1 459 ? 17.672 42.938 16.375 1 75.69 459 ALA B CA 1
ATOM 8443 C C . ALA B 1 459 ? 17.562 41.438 16.406 1 75.69 459 ALA B C 1
ATOM 8445 O O . ALA B 1 459 ? 16.578 40.875 16.891 1 75.69 459 ALA B O 1
ATOM 8446 N N . ARG B 1 460 ? 18.391 40.781 15.688 1 87.25 460 ARG B N 1
ATOM 8447 C CA . ARG B 1 460 ? 18.406 39.312 15.633 1 87.25 460 ARG B CA 1
ATOM 8448 C C . ARG B 1 460 ? 19.469 38.75 16.562 1 87.25 460 ARG B C 1
ATOM 8450 O O . ARG B 1 460 ? 20.516 39.344 16.781 1 87.25 460 ARG B O 1
ATOM 8457 N N . ARG B 1 461 ? 19.094 37.656 17.109 1 87.56 461 ARG B N 1
ATOM 8458 C CA . ARG B 1 461 ? 20.062 36.938 17.938 1 87.56 461 ARG B CA 1
ATOM 8459 C C . ARG B 1 461 ? 21.172 36.312 17.078 1 87.56 461 ARG B C 1
ATOM 8461 O O . ARG B 1 461 ? 20.922 35.875 15.969 1 87.56 461 ARG B O 1
ATOM 8468 N N . GLU B 1 462 ? 22.328 36.375 17.625 1 81.88 462 GLU B N 1
ATOM 8469 C CA . GLU B 1 462 ? 23.453 35.75 16.922 1 81.88 462 GLU B CA 1
ATOM 8470 C C . GLU B 1 462 ? 23.422 34.219 17.062 1 81.88 462 GLU B C 1
ATOM 8472 O O . GLU B 1 462 ? 23.375 33.719 18.188 1 81.88 462 GLU B O 1
ATOM 8477 N N . ARG B 1 463 ? 23.344 33.562 15.992 1 81.62 463 ARG B N 1
ATOM 8478 C CA . ARG B 1 463 ? 23.25 32.125 16 1 81.62 463 ARG B CA 1
ATOM 8479 C C . ARG B 1 463 ? 24.375 31.5 15.18 1 81.62 463 ARG B C 1
ATOM 8481 O O . ARG B 1 463 ? 24.219 30.391 14.656 1 81.62 463 ARG B O 1
ATOM 8488 N N . SER B 1 464 ? 25.453 32.031 15 1 67.31 464 SER B N 1
ATOM 8489 C CA . SER B 1 464 ? 26.562 31.547 14.18 1 67.31 464 SER B CA 1
ATOM 8490 C C . SER B 1 464 ? 27.078 30.203 14.664 1 67.31 464 SER B C 1
ATOM 8492 O O . SER B 1 464 ? 27.641 29.438 13.883 1 67.31 464 SER B O 1
ATOM 8494 N N . GLN B 1 465 ? 26.922 29.859 15.805 1 59.41 465 GLN B N 1
ATOM 8495 C CA . GLN B 1 465 ? 27.5 28.641 16.359 1 59.41 465 GLN B CA 1
ATOM 8496 C C . GLN B 1 465 ? 26.625 27.422 16.031 1 59.41 465 GLN B C 1
ATOM 8498 O O . GLN B 1 465 ? 27.078 26.281 16.172 1 59.41 465 GLN B O 1
ATOM 8503 N N . ASP B 1 466 ? 25.641 27.688 15.516 1 61.44 466 ASP B N 1
ATOM 8504 C CA . ASP B 1 466 ? 24.75 26.562 15.227 1 61.44 466 ASP B CA 1
ATOM 8505 C C . ASP B 1 466 ? 25.172 25.859 13.938 1 61.44 466 ASP B C 1
ATOM 8507 O O . ASP B 1 466 ? 25.609 26.516 12.984 1 61.44 466 ASP B O 1
ATOM 8511 N N . ASP B 1 467 ? 25.516 24.734 13.992 1 63.22 467 ASP B N 1
ATOM 8512 C CA . ASP B 1 467 ? 25.828 23.922 12.82 1 63.22 467 ASP B CA 1
ATOM 8513 C C . ASP B 1 467 ? 24.656 23.922 11.828 1 63.22 467 ASP B C 1
ATOM 8515 O O . ASP B 1 467 ? 23.844 23 11.82 1 63.22 467 ASP B O 1
ATOM 8519 N N . MET B 1 468 ? 24.672 25.047 11.148 1 70.06 468 MET B N 1
ATOM 8520 C CA . MET B 1 468 ? 23.547 25.188 10.242 1 70.06 468 MET B CA 1
ATOM 8521 C C . MET B 1 468 ? 23.906 24.75 8.836 1 70.06 468 MET B C 1
ATOM 8523 O O . MET B 1 468 ? 25.078 24.844 8.43 1 70.06 468 MET B O 1
ATOM 8527 N N . PHE B 1 469 ? 23.016 24.234 8.203 1 82.12 469 PHE B N 1
ATOM 8528 C CA . PHE B 1 469 ? 23.156 23.875 6.793 1 82.12 469 PHE B CA 1
ATOM 8529 C C . PHE B 1 469 ? 23.188 25.125 5.914 1 82.12 469 PHE B C 1
ATOM 8531 O O . PHE B 1 469 ? 22.453 26.078 6.164 1 82.12 469 PHE B O 1
ATOM 8538 N N . GLN B 1 470 ? 23.984 25.125 4.949 1 85.12 470 GLN B N 1
ATOM 8539 C CA . GLN B 1 470 ? 24.172 26.266 4.066 1 85.12 470 GLN B CA 1
ATOM 8540 C C . GLN B 1 470 ? 22.859 26.688 3.416 1 85.12 470 GLN B C 1
ATOM 8542 O O . GLN B 1 470 ? 22.641 27.875 3.154 1 85.12 470 GLN B O 1
ATOM 8547 N N . LEU B 1 471 ? 22.062 25.75 3.215 1 89.62 471 LEU B N 1
ATOM 8548 C CA . LEU B 1 471 ? 20.828 26.031 2.504 1 89.62 471 LEU B CA 1
ATOM 8549 C C . LEU B 1 471 ? 19.672 26.219 3.482 1 89.62 471 LEU B C 1
ATOM 8551 O O . LEU B 1 471 ? 18.516 26.344 3.07 1 89.62 471 LEU B O 1
ATOM 8555 N N . SER B 1 472 ? 19.953 26.219 4.777 1 91.06 472 SER B N 1
ATOM 8556 C CA . SER B 1 472 ? 18.953 26.375 5.824 1 91.06 472 SER B CA 1
ATOM 8557 C C . SER B 1 472 ? 19.5 27.203 6.98 1 91.06 472 SER B C 1
ATOM 8559 O O . SER B 1 472 ? 19.453 26.781 8.133 1 91.06 472 SER B O 1
ATOM 8561 N N . ARG B 1 473 ? 19.891 28.391 6.652 1 91.94 473 ARG B N 1
ATOM 8562 C CA . ARG B 1 473 ? 20.531 29.25 7.641 1 91.94 473 ARG B CA 1
ATOM 8563 C C . ARG B 1 473 ? 19.5 30.094 8.375 1 91.94 473 ARG B C 1
ATOM 8565 O O . ARG B 1 473 ? 19.688 30.453 9.539 1 91.94 473 ARG B O 1
ATOM 8572 N N . TRP B 1 474 ? 18.438 30.359 7.785 1 93.88 474 TRP B N 1
ATOM 8573 C CA . TRP B 1 474 ? 17.438 31.281 8.336 1 93.88 474 TRP B CA 1
ATOM 8574 C C . TRP B 1 474 ? 16.734 30.656 9.539 1 93.88 474 TRP B C 1
ATOM 8576 O O . TRP B 1 474 ? 16.422 29.469 9.531 1 93.88 474 TRP B O 1
ATOM 8586 N N . THR B 1 475 ? 16.562 31.438 10.578 1 94.81 475 THR B N 1
ATOM 8587 C CA . THR B 1 475 ? 15.766 31.078 11.75 1 94.81 475 THR B CA 1
ATOM 8588 C C . THR B 1 475 ? 14.57 32 11.898 1 94.81 475 THR B C 1
ATOM 8590 O O . THR B 1 475 ? 14.727 33.25 11.914 1 94.81 475 THR B O 1
ATOM 8593 N N . PRO B 1 476 ? 13.406 31.469 12.008 1 96.62 476 PRO B N 1
ATOM 8594 C CA . PRO B 1 476 ? 12.227 32.312 12.172 1 96.62 476 PRO B CA 1
ATOM 8595 C C . PRO B 1 476 ? 12.359 33.281 13.344 1 96.62 476 PRO B C 1
ATOM 8597 O O . PRO B 1 476 ? 12.914 32.938 14.391 1 96.62 476 PRO B O 1
ATOM 8600 N N . VAL B 1 477 ? 11.836 34.469 13.188 1 96.19 477 VAL B N 1
ATOM 8601 C CA . VAL B 1 477 ? 11.953 35.531 14.164 1 96.19 477 VAL B CA 1
ATOM 8602 C C . VAL B 1 477 ? 11.289 35.094 15.477 1 96.19 477 VAL B C 1
ATOM 8604 O O . VAL B 1 477 ? 11.75 35.469 16.562 1 96.19 477 VAL B O 1
ATOM 8607 N N . VAL B 1 478 ? 10.281 34.281 15.391 1 97.31 478 VAL B N 1
ATOM 8608 C CA . VAL B 1 478 ? 9.5 33.906 16.562 1 97.31 478 VAL B CA 1
ATOM 8609 C C . VAL B 1 478 ? 10.391 33.125 17.531 1 97.31 478 VAL B C 1
ATOM 8611 O O . VAL B 1 478 ? 10.172 33.156 18.734 1 97.31 478 VAL B O 1
ATOM 8614 N N . LYS B 1 479 ? 11.344 32.406 17 1 96.88 479 LYS B N 1
ATOM 8615 C CA . LYS B 1 479 ? 12.258 31.672 17.875 1 96.88 479 LYS B CA 1
ATOM 8616 C C . LYS B 1 479 ? 13.016 32.625 18.781 1 96.88 479 LYS B C 1
ATOM 8618 O O . LYS B 1 479 ? 13.164 32.375 19.984 1 96.88 479 LYS B O 1
ATOM 8623 N N . ASP B 1 480 ? 13.539 33.688 18.234 1 96.19 480 ASP B N 1
ATOM 8624 C CA . ASP B 1 480 ? 14.195 34.719 19.016 1 96.19 480 ASP B CA 1
ATOM 8625 C C . ASP B 1 480 ? 13.258 35.281 20.078 1 96.19 480 ASP B C 1
ATOM 8627 O O . ASP B 1 480 ? 13.664 35.5 21.234 1 96.19 480 ASP B O 1
ATOM 8631 N N . ILE B 1 481 ? 12.07 35.562 19.656 1 96.25 481 ILE B N 1
ATOM 8632 C CA . ILE B 1 481 ? 11.07 36.125 20.562 1 96.25 481 ILE B CA 1
ATOM 8633 C C . ILE B 1 481 ? 10.836 35.156 21.719 1 96.25 481 ILE B C 1
ATOM 8635 O O . ILE B 1 481 ? 10.781 35.594 22.875 1 96.25 481 ILE B O 1
ATOM 8639 N N . MET B 1 482 ? 10.711 33.875 21.453 1 97.19 482 MET B N 1
ATOM 8640 C CA . MET B 1 482 ? 10.492 32.875 22.484 1 97.19 482 MET B CA 1
ATOM 8641 C C . MET B 1 482 ? 11.648 32.812 23.469 1 97.19 482 MET B C 1
ATOM 8643 O O . MET B 1 482 ? 11.438 32.844 24.688 1 97.19 482 MET B O 1
ATOM 8647 N N . GLU B 1 483 ? 12.812 32.781 22.922 1 95.5 483 GLU B N 1
ATOM 8648 C CA . GLU B 1 483 ? 14 32.719 23.766 1 95.5 483 GLU B CA 1
ATOM 8649 C C . GLU B 1 483 ? 14.164 33.969 24.594 1 95.5 483 GLU B C 1
ATOM 8651 O O . GLU B 1 483 ? 14.445 33.906 25.797 1 95.5 483 GLU B O 1
ATOM 8656 N N . ASP B 1 484 ? 13.992 35.094 23.969 1 94.56 484 ASP B N 1
ATOM 8657 C CA . ASP B 1 484 ? 14.109 36.344 24.672 1 94.56 484 ASP B CA 1
ATOM 8658 C C . ASP B 1 484 ? 13.031 36.5 25.75 1 94.56 484 ASP B C 1
ATOM 8660 O O . ASP B 1 484 ? 13.273 37.062 26.812 1 94.56 484 ASP B O 1
ATOM 8664 N N . ALA B 1 485 ? 11.852 36.062 25.453 1 94.38 485 ALA B N 1
ATOM 8665 C CA . ALA B 1 485 ? 10.758 36.125 26.422 1 94.38 485 ALA B CA 1
ATOM 8666 C C . ALA B 1 485 ? 11.078 35.281 27.656 1 94.38 485 ALA B C 1
ATOM 8668 O O . ALA B 1 485 ? 10.852 35.719 28.797 1 94.38 485 ALA B O 1
ATOM 8669 N N . ILE B 1 486 ? 11.594 34.094 27.484 1 93.56 486 ILE B N 1
ATOM 8670 C CA . ILE B 1 486 ? 11.898 33.156 28.578 1 93.56 486 ILE B CA 1
ATOM 8671 C C . ILE B 1 486 ? 13.062 33.719 29.406 1 93.56 486 ILE B C 1
ATOM 8673 O O . ILE B 1 486 ? 13.086 33.562 30.625 1 93.56 486 ILE B O 1
ATOM 8677 N N . GLU B 1 487 ? 13.969 34.438 28.672 1 92 487 GLU B N 1
ATOM 8678 C CA . GLU B 1 487 ? 15.133 35 29.359 1 92 487 GLU B CA 1
ATOM 8679 C C . GLU B 1 487 ? 14.828 36.406 29.891 1 92 487 GLU B C 1
ATOM 8681 O O . GLU B 1 487 ? 15.711 37.062 30.438 1 92 487 GLU B O 1
ATOM 8686 N N . ASN B 1 488 ? 13.664 36.906 29.719 1 89.5 488 ASN B N 1
ATOM 8687 C CA . ASN B 1 488 ? 13.203 38.219 30.172 1 89.5 488 ASN B CA 1
ATOM 8688 C C . ASN B 1 488 ? 14.016 39.344 29.531 1 89.5 488 ASN B C 1
ATOM 8690 O O . ASN B 1 488 ? 14.422 40.281 30.219 1 89.5 488 ASN B O 1
ATOM 8694 N N . LYS B 1 489 ? 14.266 39.156 28.234 1 91.56 489 LYS B N 1
ATOM 8695 C CA . LYS B 1 489 ? 15.07 40.156 27.516 1 91.56 489 LYS B CA 1
ATOM 8696 C C . LYS B 1 489 ? 14.227 40.875 26.469 1 91.56 489 LYS B C 1
ATOM 8698 O O . LYS B 1 489 ? 14.75 41.656 25.672 1 91.56 489 LYS B O 1
ATOM 8703 N N . LEU B 1 490 ? 12.922 40.656 26.484 1 91.5 490 LEU B N 1
ATOM 8704 C CA . LEU B 1 490 ? 12.062 41.312 25.5 1 91.5 490 LEU B CA 1
ATOM 8705 C C . LEU B 1 490 ? 11.938 42.812 25.812 1 91.5 490 LEU B C 1
ATOM 8707 O O . LEU B 1 490 ? 11.727 43.188 26.969 1 91.5 490 LEU B O 1
ATOM 8711 N N . ASP B 1 491 ? 12.109 43.594 24.859 1 89.38 491 ASP B N 1
ATOM 8712 C CA . ASP B 1 491 ? 12.031 45.031 25.016 1 89.38 491 ASP B CA 1
ATOM 8713 C C . ASP B 1 491 ? 10.625 45.469 25.422 1 89.38 491 ASP B C 1
ATOM 8715 O O . ASP B 1 491 ? 9.664 45.25 24.688 1 89.38 491 ASP B O 1
ATOM 8719 N N . ALA B 1 492 ? 10.445 46.188 26.469 1 88.69 492 ALA B N 1
ATOM 8720 C CA . ALA B 1 492 ? 9.148 46.594 27 1 88.69 492 ALA B CA 1
ATOM 8721 C C . ALA B 1 492 ? 8.492 47.656 26.141 1 88.69 492 ALA B C 1
ATOM 8723 O O . ALA B 1 492 ? 7.27 47.812 26.141 1 88.69 492 ALA B O 1
ATOM 8724 N N . LYS B 1 493 ? 9.336 48.375 25.406 1 90.12 493 LYS B N 1
ATOM 8725 C CA . LYS B 1 493 ? 8.789 49.406 24.547 1 90.12 493 LYS B CA 1
ATOM 8726 C C . LYS B 1 493 ? 8.156 48.812 23.297 1 90.12 493 LYS B C 1
ATOM 8728 O O . LYS B 1 493 ? 7.199 49.344 22.75 1 90.12 493 LYS B O 1
ATOM 8733 N N . GLU B 1 494 ? 8.734 47.719 22.891 1 91.81 494 GLU B N 1
ATOM 8734 C CA . GLU B 1 494 ? 8.219 47.062 21.719 1 91.81 494 GLU B CA 1
ATOM 8735 C C . GLU B 1 494 ? 7.105 46.062 22.078 1 91.81 494 GLU B C 1
ATOM 8737 O O . GLU B 1 494 ? 6.184 45.844 21.297 1 91.81 494 GLU B O 1
ATOM 8742 N N . TRP B 1 495 ? 7.34 45.469 23.234 1 93.94 495 TRP B N 1
ATOM 8743 C CA . TRP B 1 495 ? 6.371 44.531 23.766 1 93.94 495 TRP B CA 1
ATOM 8744 C C . TRP B 1 495 ? 5.648 45.094 24.984 1 93.94 495 TRP B C 1
ATOM 8746 O O . TRP B 1 495 ? 6.156 45.031 26.094 1 93.94 495 TRP B O 1
ATOM 8756 N N . ILE B 1 496 ? 4.441 45.5 24.766 1 94.62 496 ILE B N 1
ATOM 8757 C CA . ILE B 1 496 ? 3.709 46.25 25.766 1 94.62 496 ILE B CA 1
ATOM 8758 C C . ILE B 1 496 ? 2.867 45.312 26.625 1 94.62 496 ILE B C 1
ATOM 8760 O O . ILE B 1 496 ? 2.256 44.375 26.109 1 94.62 496 ILE B O 1
ATOM 8764 N N . TYR B 1 497 ? 2.803 45.656 27.906 1 92.31 497 TYR B N 1
ATOM 8765 C CA . TYR B 1 497 ? 2.016 44.906 28.859 1 92.31 497 TYR B CA 1
ATOM 8766 C C . TYR B 1 497 ? 0.578 45.406 28.906 1 92.31 497 TYR B C 1
ATOM 8768 O O . TYR B 1 497 ? 0.338 46.594 29 1 92.31 497 TYR B O 1
ATOM 8776 N N . CYS B 1 498 ? -0.315 44.531 28.75 1 89.94 498 CYS B N 1
ATOM 8777 C CA . CYS B 1 498 ? -1.715 44.875 28.969 1 89.94 498 CYS B CA 1
ATOM 8778 C C . CYS B 1 498 ? -2.098 44.656 30.438 1 89.94 498 CYS B C 1
ATOM 8780 O O . CYS B 1 498 ? -3.076 45.25 30.906 1 89.94 498 CYS B O 1
ATOM 8782 N N . SER B 1 499 ? -1.502 43.844 31.016 1 80.75 499 SER B N 1
ATOM 8783 C CA . SER B 1 499 ? -1.716 43.562 32.438 1 80.75 499 SER B CA 1
ATOM 8784 C C . SER B 1 499 ? -0.399 43.281 33.156 1 80.75 499 SER B C 1
ATOM 8786 O O . SER B 1 499 ? 0.608 42.969 32.5 1 80.75 499 SER B O 1
ATOM 8788 N N . GLU B 1 500 ? -0.386 43.562 34.562 1 66 500 GLU B N 1
ATOM 8789 C CA . GLU B 1 500 ? 0.815 43.344 35.344 1 66 500 GLU B CA 1
ATOM 8790 C C . GLU B 1 500 ? 1.215 41.844 35.344 1 66 500 GLU B C 1
ATOM 8792 O O . GLU B 1 500 ? 0.354 40.969 35.344 1 66 500 GLU B O 1
ATOM 8797 N N . CYS B 1 501 ? 2.293 41.594 34.75 1 63.06 501 CYS B N 1
ATOM 8798 C CA . CYS B 1 501 ? 2.824 40.219 34.781 1 63.06 501 CYS B CA 1
ATOM 8799 C C . CYS B 1 501 ? 3.674 40 36.031 1 63.06 501 CYS B C 1
ATOM 8801 O O . CYS B 1 501 ? 4.5 40.844 36.375 1 63.06 501 CYS B O 1
ATOM 8803 N N . PRO B 1 502 ? 3.205 39.062 37 1 57.75 502 PRO B N 1
ATOM 8804 C CA . PRO B 1 502 ? 4.168 38.781 38.062 1 57.75 502 PRO B CA 1
ATOM 8805 C C . PRO B 1 502 ? 5.574 38.531 37.531 1 57.75 502 PRO B C 1
ATOM 8807 O O . PRO B 1 502 ? 5.738 38.156 36.344 1 57.75 502 PRO B O 1
ATOM 8810 N N . ALA B 1 503 ? 6.645 39.031 38.156 1 49.62 503 ALA B N 1
ATOM 8811 C CA . ALA B 1 503 ? 8.047 38.875 37.781 1 49.62 503 ALA B CA 1
ATOM 8812 C C . ALA B 1 503 ? 8.312 37.5 37.219 1 49.62 503 ALA B C 1
ATOM 8814 O O . ALA B 1 503 ? 7.832 36.5 37.75 1 49.62 503 ALA B O 1
ATOM 8815 N N . ALA B 1 504 ? 8.594 37.406 36 1 49.44 504 ALA B N 1
ATOM 8816 C CA . ALA B 1 504 ? 8.977 36.25 35.219 1 49.44 504 ALA B CA 1
ATOM 8817 C C . ALA B 1 504 ? 9.766 35.25 36.031 1 49.44 504 ALA B C 1
ATOM 8819 O O . ALA B 1 504 ? 10.438 35.625 37 1 49.44 504 ALA B O 1
ATOM 8820 N N . TRP B 1 505 ? 9.57 34 36.031 1 45 505 TRP B N 1
ATOM 8821 C CA . TRP B 1 505 ? 10.398 32.906 36.594 1 45 505 TRP B CA 1
ATOM 8822 C C . TRP B 1 505 ? 11.883 33.25 36.438 1 45 505 TRP B C 1
ATOM 8824 O O . TRP B 1 505 ? 12.375 33.438 35.312 1 45 505 TRP B O 1
ATOM 8834 N N . ASN B 1 506 ? 12.461 34.156 37.25 1 38.78 506 ASN B N 1
ATOM 8835 C CA . ASN B 1 506 ? 13.914 34.219 37.219 1 38.78 506 ASN B CA 1
ATOM 8836 C C . ASN B 1 506 ? 14.531 32.812 37.25 1 38.78 506 ASN B C 1
ATOM 8838 O O . ASN B 1 506 ? 14.203 32 38.125 1 38.78 506 ASN B O 1
ATOM 8842 N N . GLY B 1 507 ? 14.75 32.219 36.281 1 38.31 507 GLY B N 1
ATOM 8843 C CA . GLY B 1 507 ? 15.578 31.016 36.188 1 38.31 507 GLY B CA 1
ATOM 8844 C C . GLY B 1 507 ? 16.406 30.781 37.438 1 38.31 507 GLY B C 1
ATOM 8845 O O . GLY B 1 507 ? 17.062 29.75 37.562 1 38.31 507 GLY B O 1
ATOM 8846 N N . SER B 1 508 ? 16.953 31.938 38.062 1 34.03 508 SER B N 1
ATOM 8847 C CA . SER B 1 508 ? 17.922 31.719 39.125 1 34.03 508 SER B CA 1
ATOM 8848 C C . SER B 1 508 ? 17.234 31.219 40.375 1 34.03 508 SER B C 1
ATOM 8850 O O . SER B 1 508 ? 17.703 31.484 41.5 1 34.03 508 SER B O 1
ATOM 8852 N N . GLY B 1 509 ? 16.031 31.062 40.5 1 32.66 509 GLY B N 1
ATOM 8853 C CA . GLY B 1 509 ? 15.703 30.547 41.844 1 32.66 509 GLY B CA 1
ATOM 8854 C C . GLY B 1 509 ? 16.547 29.359 42.25 1 32.66 509 GLY B C 1
ATOM 8855 O O . GLY B 1 509 ? 16.672 28.391 41.5 1 32.66 509 GLY B O 1
ATOM 8856 N N . ALA B 1 510 ? 17.672 29.641 43.031 1 30.61 510 ALA B N 1
ATOM 8857 C CA . ALA B 1 510 ? 18.453 28.656 43.781 1 30.61 510 ALA B CA 1
ATOM 8858 C C . ALA B 1 510 ? 17.547 27.609 44.406 1 30.61 510 ALA B C 1
ATOM 8860 O O . ALA B 1 510 ? 16.812 27.906 45.344 1 30.61 510 ALA B O 1
ATOM 8861 N N . VAL B 1 511 ? 16.844 26.875 43.719 1 33.59 511 VAL B N 1
ATOM 8862 C CA . VAL B 1 511 ? 16.438 25.688 44.469 1 33.59 511 VAL B CA 1
ATOM 8863 C C . VAL B 1 511 ? 17.625 25.141 45.25 1 33.59 511 VAL B C 1
ATOM 8865 O O . VAL B 1 511 ? 18.734 25.031 44.719 1 33.59 511 VAL B O 1
ATOM 8868 N N . SER B 1 512 ? 17.641 25.344 46.562 1 28.95 512 SER B N 1
ATOM 8869 C CA . SER B 1 512 ? 18.562 24.688 47.5 1 28.95 512 SER B CA 1
ATOM 8870 C C . SER B 1 512 ? 18.875 23.266 47.062 1 28.95 512 SER B C 1
ATOM 8872 O O . SER B 1 512 ? 18.047 22.609 46.438 1 28.95 512 SER B O 1
ATOM 8874 N N . ALA B 1 513 ? 20.141 22.797 46.844 1 31.58 513 ALA B N 1
ATOM 8875 C CA . ALA B 1 513 ? 20.703 21.469 46.594 1 31.58 513 ALA B CA 1
ATOM 8876 C C . ALA B 1 513 ? 19.859 20.391 47.281 1 31.58 513 ALA B C 1
ATOM 8878 O O . ALA B 1 513 ? 20 19.203 46.969 1 31.58 513 ALA B O 1
ATOM 8879 N N . ARG B 1 514 ? 19.328 20.688 48.469 1 31.67 514 ARG B N 1
ATOM 8880 C CA . ARG B 1 514 ? 18.844 19.547 49.25 1 31.67 514 ARG B CA 1
ATOM 8881 C C . ARG B 1 514 ? 17.672 18.875 48.562 1 31.67 514 ARG B C 1
ATOM 8883 O O . ARG B 1 514 ? 17.469 17.656 48.719 1 31.67 514 ARG B O 1
ATOM 8890 N N . GLN B 1 515 ? 16.578 19.688 48.25 1 30.59 515 GLN B N 1
ATOM 8891 C CA . GLN B 1 515 ? 15.414 18.891 47.938 1 30.59 515 GLN B CA 1
ATOM 8892 C C . GLN B 1 515 ? 15.438 18.453 46.469 1 30.59 515 GLN B C 1
ATOM 8894 O O . GLN B 1 515 ? 14.641 18.938 45.656 1 30.59 515 GLN B O 1
ATOM 8899 N N . LYS B 1 516 ? 16.531 18.25 45.812 1 32.62 516 LYS B N 1
ATOM 8900 C CA . LYS B 1 516 ? 16.766 17.672 44.5 1 32.62 516 LYS B CA 1
ATOM 8901 C C . LYS B 1 516 ? 16.016 16.344 44.344 1 32.62 516 LYS B C 1
ATOM 8903 O O . LYS B 1 516 ? 16.297 15.578 43.406 1 32.62 516 LYS B O 1
ATOM 8908 N N . TYR B 1 517 ? 15.398 15.93 45.438 1 28.48 517 TYR B N 1
ATOM 8909 C CA . TYR B 1 517 ? 15.047 14.531 45.188 1 28.48 517 TYR B CA 1
ATOM 8910 C C . TYR B 1 517 ? 14.289 14.375 43.875 1 28.48 517 TYR B C 1
ATOM 8912 O O . TYR B 1 517 ? 13.773 15.352 43.344 1 28.48 517 TYR B O 1
ATOM 8920 N N . LYS B 1 518 ? 13.469 13.156 43.812 1 32.25 518 LYS B N 1
ATOM 8921 C CA . LYS B 1 518 ? 12.883 12.289 42.781 1 32.25 518 LYS B CA 1
ATOM 8922 C C . LYS B 1 518 ? 11.773 13 42.031 1 32.25 518 LYS B C 1
ATOM 8924 O O . LYS B 1 518 ? 10.594 12.852 42.344 1 32.25 518 LYS B O 1
ATOM 8929 N N . THR B 1 519 ? 11.797 14.227 41.812 1 31.45 519 THR B N 1
ATOM 8930 C CA . THR B 1 519 ? 10.648 14.844 41.156 1 31.45 519 THR B CA 1
ATOM 8931 C C . THR B 1 519 ? 10.445 14.273 39.781 1 31.45 519 THR B C 1
ATOM 8933 O O . THR B 1 519 ? 9.938 14.961 38.875 1 31.45 519 THR B O 1
ATOM 8936 N N . ASN B 1 520 ? 10.742 13.078 39.469 1 34.06 520 ASN B N 1
ATOM 8937 C CA . ASN B 1 520 ? 10.594 12.375 38.219 1 34.06 520 ASN B CA 1
ATOM 8938 C C . ASN B 1 520 ? 9.172 12.484 37.656 1 34.06 520 ASN B C 1
ATOM 8940 O O . ASN B 1 520 ? 8.812 11.812 36.719 1 34.06 520 ASN B O 1
ATOM 8944 N N . MET B 1 521 ? 8.094 12.438 38.625 1 32.69 521 MET B N 1
ATOM 8945 C CA . MET B 1 521 ? 6.785 11.953 38.188 1 32.69 521 MET B CA 1
ATOM 8946 C C . MET B 1 521 ? 6.172 12.891 37.156 1 32.69 521 MET B C 1
ATOM 8948 O O . MET B 1 521 ? 6.449 14.094 37.156 1 32.69 521 MET B O 1
ATOM 8952 N N . ALA B 1 522 ? 5.375 12.445 36.125 1 37.56 522 ALA B N 1
ATOM 8953 C CA . ALA B 1 522 ? 4.527 12.898 35.031 1 37.56 522 ALA B CA 1
ATOM 8954 C C . ALA B 1 522 ? 3.713 14.125 35.438 1 37.56 522 ALA B C 1
ATOM 8956 O O . ALA B 1 522 ? 3.492 15.031 34.656 1 37.56 522 ALA B O 1
ATOM 8957 N N . ASP B 1 523 ? 3.238 14.18 36.719 1 38.38 523 ASP B N 1
ATOM 8958 C CA . ASP B 1 523 ? 2.291 15.117 37.344 1 38.38 523 ASP B CA 1
ATOM 8959 C C . ASP B 1 523 ? 2.961 16.453 37.625 1 38.38 523 ASP B C 1
ATOM 8961 O O . ASP B 1 523 ? 2.289 17.422 38 1 38.38 523 ASP B O 1
ATOM 8965 N N . ASP B 1 524 ? 4.211 16.625 37.844 1 39.5 524 ASP B N 1
ATOM 8966 C CA . ASP B 1 524 ? 4.914 17.812 38.344 1 39.5 524 ASP B CA 1
ATOM 8967 C C . ASP B 1 524 ? 5.078 18.844 37.219 1 39.5 524 ASP B C 1
ATOM 8969 O O . ASP B 1 524 ? 5.637 19.922 37.438 1 39.5 524 ASP B O 1
ATOM 8973 N N . ARG B 1 525 ? 5 18.594 36.031 1 49.19 525 ARG B N 1
ATOM 8974 C CA . ARG B 1 525 ? 5.094 19.562 34.938 1 49.19 525 ARG B CA 1
ATOM 8975 C C . ARG B 1 525 ? 3.893 20.5 34.938 1 49.19 525 ARG B C 1
ATOM 8977 O O . ARG B 1 525 ? 3.828 21.422 34.125 1 49.19 525 ARG B O 1
ATOM 8984 N N . LYS B 1 526 ? 2.885 20.172 35.625 1 53.41 526 LYS B N 1
ATOM 8985 C CA . LYS B 1 526 ? 1.638 20.922 35.719 1 53.41 526 LYS B CA 1
ATOM 8986 C C . LYS B 1 526 ? 1.893 22.344 36.219 1 53.41 526 LYS B C 1
ATOM 8988 O O . LYS B 1 526 ? 1.15 23.266 35.875 1 53.41 526 LYS B O 1
ATOM 8993 N N . ASN B 1 527 ? 2.9 22.453 37.031 1 62.28 527 ASN B N 1
ATOM 8994 C CA . ASN B 1 527 ? 3.062 23.766 37.656 1 62.28 527 ASN B CA 1
ATOM 8995 C C . ASN B 1 527 ? 4.172 24.562 37 1 62.28 527 ASN B C 1
ATOM 8997 O O . ASN B 1 527 ? 4.594 25.609 37.5 1 62.28 527 ASN B O 1
ATOM 9001 N N . GLU B 1 528 ? 4.66 24.047 35.812 1 77.81 528 GLU B N 1
ATOM 9002 C CA . GLU B 1 528 ? 5.73 24.781 35.156 1 77.81 528 GLU B CA 1
ATOM 9003 C C . GLU B 1 528 ? 5.18 25.953 34.375 1 77.81 528 GLU B C 1
ATOM 9005 O O . GLU B 1 528 ? 4.082 25.875 33.812 1 77.81 528 GLU B O 1
ATOM 9010 N N . PRO B 1 529 ? 5.895 27.047 34.438 1 87.12 529 PRO B N 1
ATOM 9011 C CA . PRO B 1 529 ? 5.457 28.219 33.656 1 87.12 529 PRO B CA 1
ATOM 9012 C C . PRO B 1 529 ? 5.375 27.922 32.156 1 87.12 529 PRO B C 1
ATOM 9014 O O . PRO B 1 529 ? 6.16 27.125 31.625 1 87.12 529 PRO B O 1
ATOM 9017 N N . LYS B 1 530 ? 4.406 28.531 31.547 1 93.56 530 LYS B N 1
ATOM 9018 C CA . LYS B 1 530 ? 4.207 28.344 30.109 1 93.56 530 LYS B CA 1
ATOM 9019 C C . LYS B 1 530 ? 4.363 29.656 29.359 1 93.56 530 LYS B C 1
ATOM 9021 O O . LYS B 1 530 ? 4.211 30.734 29.938 1 93.56 530 LYS B O 1
ATOM 9026 N N . LEU B 1 531 ? 4.848 29.531 28.203 1 96.62 531 LEU B N 1
ATOM 9027 C CA . LEU B 1 531 ? 4.875 30.641 27.266 1 96.62 531 LEU B CA 1
ATOM 9028 C C . LEU B 1 531 ? 3.965 30.375 26.062 1 96.62 531 LEU B C 1
ATOM 9030 O O . LEU B 1 531 ? 4.176 29.422 25.328 1 96.62 531 LEU B O 1
ATOM 9034 N N . ILE B 1 532 ? 2.939 31.203 25.938 1 97.88 532 ILE B N 1
ATOM 9035 C CA . ILE B 1 532 ? 2.002 31.047 24.844 1 97.88 532 ILE B CA 1
ATOM 9036 C C . ILE B 1 532 ? 2.221 32.188 23.828 1 97.88 532 ILE B C 1
ATOM 9038 O O . ILE B 1 532 ? 2.205 33.344 24.188 1 97.88 532 ILE B O 1
ATOM 9042 N N . ILE B 1 533 ? 2.494 31.812 22.609 1 98.38 533 ILE B N 1
ATOM 9043 C CA . ILE B 1 533 ? 2.621 32.812 21.547 1 98.38 533 ILE B CA 1
ATOM 9044 C C . ILE B 1 533 ? 1.463 32.656 20.562 1 98.38 533 ILE B C 1
ATOM 9046 O O . ILE B 1 533 ? 1.179 31.547 20.094 1 98.38 533 ILE B O 1
ATOM 9050 N N . PHE B 1 534 ? 0.786 33.75 20.281 1 98.31 534 PHE B N 1
ATOM 9051 C CA . PHE B 1 534 ? -0.326 33.719 19.328 1 98.31 534 PHE B CA 1
ATOM 9052 C C . PHE B 1 534 ? -0.067 34.656 18.172 1 98.31 534 PHE B C 1
ATOM 9054 O O . PHE B 1 534 ? 0.095 35.875 18.359 1 98.31 534 PHE B O 1
ATOM 9061 N N . ILE B 1 535 ? -0.033 34.125 17 1 97.88 535 ILE B N 1
ATOM 9062 C CA . ILE B 1 535 ? 0.175 34.906 15.781 1 97.88 535 ILE B CA 1
ATOM 9063 C C . ILE B 1 535 ? -1.164 35.156 15.094 1 97.88 535 ILE B C 1
ATOM 9065 O O . ILE B 1 535 ? -1.817 34.219 14.641 1 97.88 535 ILE B O 1
ATOM 9069 N N . LEU B 1 536 ? -1.537 36.406 14.977 1 96.69 536 LEU B N 1
ATOM 9070 C CA . LEU B 1 536 ? -2.801 36.75 14.336 1 96.69 536 LEU B CA 1
ATOM 9071 C C . LEU B 1 536 ? -2.658 36.719 12.812 1 96.69 536 LEU B C 1
ATOM 9073 O O . LEU B 1 536 ? -1.969 37.562 12.242 1 96.69 536 LEU B O 1
ATOM 9077 N N . GLY B 1 537 ? -3.248 35.75 12.195 1 95 537 GLY B N 1
ATOM 9078 C CA . GLY B 1 537 ? -3.207 35.688 10.742 1 95 537 GLY B CA 1
ATOM 9079 C C . GLY B 1 537 ? -2.5 34.469 10.211 1 95 537 GLY B C 1
ATOM 9080 O O . GLY B 1 537 ? -2.016 34.469 9.078 1 95 537 GLY B O 1
ATOM 9081 N N . GLY B 1 538 ? -2.273 33.531 10.969 1 95.81 538 GLY B N 1
ATOM 9082 C CA . GLY B 1 538 ? -1.734 32.25 10.508 1 95.81 538 GLY B CA 1
ATOM 9083 C C . GLY B 1 538 ? -0.305 32 10.961 1 95.81 538 GLY B C 1
ATOM 9084 O O . GLY B 1 538 ? 0.471 32.969 11.109 1 95.81 538 GLY B O 1
ATOM 9085 N N . MET B 1 539 ? 0.055 30.781 11.172 1 97.38 539 MET B N 1
ATOM 9086 C CA . MET B 1 539 ? 1.425 30.391 11.5 1 97.38 539 MET B CA 1
ATOM 9087 C C . MET B 1 539 ? 1.954 29.359 10.516 1 97.38 539 MET B C 1
ATOM 9089 O O . MET B 1 539 ? 1.177 28.625 9.906 1 97.38 539 MET B O 1
ATOM 9093 N N . THR B 1 540 ? 3.23 29.344 10.281 1 97.81 540 THR B N 1
ATOM 9094 C CA . THR B 1 540 ? 3.857 28.391 9.367 1 97.81 540 THR B CA 1
ATOM 9095 C C . THR B 1 540 ? 4.391 27.172 10.125 1 97.81 540 THR B C 1
ATOM 9097 O O . THR B 1 540 ? 4.5 27.203 11.352 1 97.81 540 THR B O 1
ATOM 9100 N N . TYR B 1 541 ? 4.707 26.141 9.422 1 97.62 541 TYR B N 1
ATOM 9101 C CA . TYR B 1 541 ? 5.238 24.922 10.031 1 97.62 541 TYR B CA 1
ATOM 9102 C C . TYR B 1 541 ? 6.613 25.172 10.641 1 97.62 541 TYR B C 1
ATOM 9104 O O . TYR B 1 541 ? 6.973 24.578 11.656 1 97.62 541 TYR B O 1
ATOM 9112 N N . SER B 1 542 ? 7.383 26.062 10 1 97.44 542 SER B N 1
ATOM 9113 C CA . SER B 1 542 ? 8.695 26.406 10.547 1 97.44 542 SER B CA 1
ATOM 9114 C C . SER B 1 542 ? 8.562 27.125 11.883 1 97.44 542 SER B C 1
ATOM 9116 O O . SER B 1 542 ? 9.375 26.906 12.789 1 97.44 542 SER B O 1
ATOM 9118 N N . GLU B 1 543 ? 7.578 27.938 11.969 1 98.12 543 GLU B N 1
ATOM 9119 C CA . GLU B 1 543 ? 7.336 28.641 13.234 1 98.12 543 GLU B CA 1
ATOM 9120 C C . GLU B 1 543 ? 6.863 27.672 14.312 1 98.12 543 GLU B C 1
ATOM 9122 O O . GLU B 1 543 ? 7.254 27.797 15.477 1 98.12 543 GLU B O 1
ATOM 9127 N N . MET B 1 544 ? 5.996 26.75 13.938 1 98.12 544 MET B N 1
ATOM 9128 C CA . MET B 1 544 ? 5.543 25.719 14.867 1 98.12 544 MET B CA 1
ATOM 9129 C C . MET B 1 544 ? 6.727 24.922 15.414 1 98.12 544 MET B C 1
ATOM 9131 O O . MET B 1 544 ? 6.781 24.641 16.609 1 98.12 544 MET B O 1
ATOM 9135 N N . ARG B 1 545 ? 7.613 24.625 14.562 1 97.81 545 ARG B N 1
ATOM 9136 C CA . ARG B 1 545 ? 8.789 23.844 14.938 1 97.81 545 ARG B CA 1
ATOM 9137 C C . ARG B 1 545 ? 9.602 24.562 16.016 1 97.81 545 ARG B C 1
ATOM 9139 O O . ARG B 1 545 ? 10.148 23.906 16.906 1 97.81 545 ARG B O 1
ATOM 9146 N N . CYS B 1 546 ? 9.664 25.859 15.938 1 97.88 546 CYS B N 1
ATOM 9147 C CA . CYS B 1 546 ? 10.438 26.641 16.891 1 97.88 546 CYS B CA 1
ATOM 9148 C C . CYS B 1 546 ? 9.945 26.422 18.312 1 97.88 546 CYS B C 1
ATOM 9150 O O . CYS B 1 546 ? 10.742 26.422 19.266 1 97.88 546 CYS B O 1
ATOM 9152 N N . ALA B 1 547 ? 8.641 26.219 18.484 1 97.88 547 ALA B N 1
ATOM 9153 C CA . ALA B 1 547 ? 8.086 25.953 19.812 1 97.88 547 ALA B CA 1
ATOM 9154 C C . ALA B 1 547 ? 8.648 24.672 20.391 1 97.88 547 ALA B C 1
ATOM 9156 O O . ALA B 1 547 ? 8.945 24.594 21.594 1 97.88 547 ALA B O 1
ATOM 9157 N N . TYR B 1 548 ? 8.766 23.641 19.562 1 96.94 548 TYR B N 1
ATOM 9158 C CA . TYR B 1 548 ? 9.312 22.375 20 1 96.94 548 TYR B CA 1
ATOM 9159 C C . TYR B 1 548 ? 10.797 22.5 20.328 1 96.94 548 TYR B C 1
ATOM 9161 O O . TYR B 1 548 ? 11.25 21.969 21.344 1 96.94 548 TYR B O 1
ATOM 9169 N N . GLU B 1 549 ? 11.516 23.219 19.5 1 96.31 549 GLU B N 1
ATOM 9170 C CA . GLU B 1 549 ? 12.953 23.375 19.688 1 96.31 549 GLU B CA 1
ATOM 9171 C C . GLU B 1 549 ? 13.266 24.125 20.984 1 96.31 549 GLU B C 1
ATOM 9173 O O . GLU B 1 549 ? 14.156 23.734 21.734 1 96.31 549 GLU B O 1
ATOM 9178 N N . VAL B 1 550 ? 12.547 25.156 21.234 1 96.81 550 VAL B N 1
ATOM 9179 C CA . VAL B 1 550 ? 12.797 25.984 22.406 1 96.81 550 VAL B CA 1
ATOM 9180 C C . VAL B 1 550 ? 12.391 25.203 23.672 1 96.81 550 VAL B C 1
ATOM 9182 O O . VAL B 1 550 ? 13.078 25.266 24.688 1 96.81 550 VAL B O 1
ATOM 9185 N N . THR B 1 551 ? 11.242 24.5 23.641 1 95.56 551 THR B N 1
ATOM 9186 C CA . THR B 1 551 ? 10.805 23.688 24.766 1 95.56 551 THR B CA 1
ATOM 9187 C C . THR B 1 551 ? 11.828 22.609 25.094 1 95.56 551 THR B C 1
ATOM 9189 O O . THR B 1 551 ? 12.062 22.312 26.266 1 95.56 551 THR B O 1
ATOM 9192 N N . GLU B 1 552 ? 12.391 22.016 24.109 1 94.19 552 GLU B N 1
ATOM 9193 C CA . GLU B 1 552 ? 13.398 20.984 24.312 1 94.19 552 GLU B CA 1
ATOM 9194 C C . GLU B 1 552 ? 14.695 21.562 24.859 1 94.19 552 GLU B C 1
ATOM 9196 O O . GLU B 1 552 ? 15.375 20.906 25.656 1 94.19 552 GLU B O 1
ATOM 9201 N N . ALA B 1 553 ? 15.031 22.734 24.406 1 93 553 ALA B N 1
ATOM 9202 C CA . ALA B 1 553 ? 16.281 23.375 24.828 1 93 553 ALA B CA 1
ATOM 9203 C C . ALA B 1 553 ? 16.156 23.922 26.25 1 93 553 ALA B C 1
ATOM 9205 O O . ALA B 1 553 ? 17.125 23.859 27.016 1 93 553 ALA B O 1
ATOM 9206 N N . ILE B 1 554 ? 14.977 24.469 26.516 1 91.38 554 ILE B N 1
ATOM 9207 C CA . ILE B 1 554 ? 14.719 25.031 27.828 1 91.38 554 ILE B CA 1
ATOM 9208 C C . ILE B 1 554 ? 13.656 24.203 28.547 1 91.38 554 ILE B C 1
ATOM 9210 O O . ILE B 1 554 ? 12.461 24.484 28.438 1 91.38 554 ILE B O 1
ATOM 9214 N N . LYS B 1 555 ? 14.039 23.312 29.344 1 85.06 555 LYS B N 1
ATOM 9215 C CA . LYS B 1 555 ? 13.164 22.312 29.938 1 85.06 555 LYS B CA 1
ATOM 9216 C C . LYS B 1 555 ? 12.281 22.906 31.031 1 85.06 555 LYS B C 1
ATOM 9218 O O . LYS B 1 555 ? 11.227 22.359 31.359 1 85.06 555 LYS B O 1
ATOM 9223 N N . SER B 1 556 ? 12.609 24.094 31.453 1 86 556 SER B N 1
ATOM 9224 C CA . SER B 1 556 ? 11.891 24.703 32.562 1 86 556 SER B CA 1
ATOM 9225 C C . SER B 1 556 ? 10.633 25.422 32.094 1 86 556 SER B C 1
ATOM 9227 O O . SER B 1 556 ? 9.836 25.891 32.906 1 86 556 SER B O 1
ATOM 9229 N N . CYS B 1 557 ? 10.477 25.5 30.875 1 91.12 557 CYS B N 1
ATOM 9230 C CA . CYS B 1 557 ? 9.344 26.25 30.328 1 91.12 557 CYS B CA 1
ATOM 9231 C C . CYS B 1 557 ? 8.75 25.516 29.125 1 91.12 557 CYS B C 1
ATOM 9233 O O . CYS B 1 557 ? 9.477 25.078 28.25 1 91.12 557 CYS B O 1
ATOM 9235 N N . GLU B 1 558 ? 7.473 25.406 29.125 1 93.81 558 GLU B N 1
ATOM 9236 C CA . GLU B 1 558 ? 6.781 24.828 27.984 1 93.81 558 GLU B CA 1
ATOM 9237 C C . GLU B 1 558 ? 6.258 25.906 27.047 1 93.81 558 GLU B C 1
ATOM 9239 O O . GLU B 1 558 ? 5.543 26.812 27.469 1 93.81 558 GLU B O 1
ATOM 9244 N N . VAL B 1 559 ? 6.645 25.812 25.828 1 97.19 559 VAL B N 1
ATOM 9245 C CA . VAL B 1 559 ? 6.219 26.812 24.859 1 97.19 559 VAL B CA 1
ATOM 9246 C C . VAL B 1 559 ? 5.07 26.266 24.016 1 97.19 559 VAL B C 1
ATOM 9248 O O . VAL B 1 559 ? 5.145 25.141 23.5 1 97.19 559 VAL B O 1
ATOM 9251 N N . ILE B 1 560 ? 4 27.016 23.891 1 97.81 560 ILE B N 1
ATOM 9252 C CA . ILE B 1 560 ? 2.848 26.672 23.062 1 97.81 560 ILE B CA 1
ATOM 9253 C C . ILE B 1 560 ? 2.621 27.781 22.031 1 97.81 560 ILE B C 1
ATOM 9255 O O . ILE B 1 560 ? 2.594 28.969 22.359 1 97.81 560 ILE B O 1
ATOM 9259 N N . ILE B 1 561 ? 2.52 27.375 20.781 1 98.62 561 ILE B N 1
ATOM 9260 C CA . ILE B 1 561 ? 2.314 28.344 19.719 1 98.62 561 ILE B CA 1
ATOM 9261 C C . ILE B 1 561 ? 0.938 28.141 19.094 1 98.62 561 ILE B C 1
ATOM 9263 O O . ILE B 1 561 ? 0.47 27 18.969 1 98.62 561 ILE B O 1
ATOM 9267 N N . GLY B 1 562 ? 0.285 29.203 18.797 1 98.19 562 GLY B N 1
ATOM 9268 C CA . GLY B 1 562 ? -1.029 29.125 18.188 1 98.19 562 GLY B CA 1
ATOM 9269 C C . GLY B 1 562 ? -1.295 30.25 17.203 1 98.19 562 GLY B C 1
ATOM 9270 O O . GLY B 1 562 ? -0.56 31.25 17.172 1 98.19 562 GLY B O 1
ATOM 9271 N N . SER B 1 563 ? -2.219 30.078 16.391 1 97.56 563 SER B N 1
ATOM 9272 C CA . SER B 1 563 ? -2.658 31.047 15.398 1 97.56 563 SER B CA 1
ATOM 9273 C C . SER B 1 563 ? -4.098 30.797 14.969 1 97.56 563 SER B C 1
ATOM 9275 O O . SER B 1 563 ? -4.777 29.938 15.539 1 97.56 563 SER B O 1
ATOM 9277 N N . THR B 1 564 ? -4.539 31.625 14.086 1 96 564 THR B N 1
ATOM 9278 C CA . THR B 1 564 ? -5.887 31.438 13.555 1 96 564 THR B CA 1
ATOM 9279 C C . THR B 1 564 ? -5.953 30.188 12.672 1 96 564 THR B C 1
ATOM 9281 O O . THR B 1 564 ? -6.961 29.484 12.664 1 96 564 THR B O 1
ATOM 9284 N N . HIS B 1 565 ? -4.926 29.953 11.93 1 94.38 565 HIS B N 1
ATOM 9285 C CA . HIS B 1 565 ? -4.812 28.797 11.055 1 94.38 565 HIS B CA 1
ATOM 9286 C C . HIS B 1 565 ? -3.357 28.516 10.703 1 94.38 565 HIS B C 1
ATOM 9288 O O . HIS B 1 565 ? -2.457 29.219 11.141 1 94.38 565 HIS B O 1
ATOM 9294 N N . ILE B 1 566 ? -3.105 27.406 10.016 1 95 566 ILE B N 1
ATOM 9295 C CA . ILE B 1 566 ? -1.756 27.062 9.586 1 95 566 ILE B CA 1
ATOM 9296 C C . ILE B 1 566 ? -1.561 27.453 8.125 1 95 566 ILE B C 1
ATOM 9298 O O . ILE B 1 566 ? -2.457 27.281 7.297 1 95 566 ILE B O 1
ATOM 9302 N N . LEU B 1 567 ? -0.376 27.969 7.867 1 94.31 567 LEU B N 1
ATOM 9303 C CA . LEU B 1 567 ? -0.102 28.516 6.543 1 94.31 567 LEU B CA 1
ATOM 9304 C C . LEU B 1 567 ? 0.967 27.688 5.828 1 94.31 567 LEU B C 1
ATOM 9306 O O . LEU B 1 567 ? 1.958 27.281 6.441 1 94.31 567 LEU B O 1
ATOM 9310 N N . THR B 1 568 ? 0.68 27.391 4.609 1 95.12 568 THR B N 1
ATOM 9311 C CA . THR B 1 568 ? 1.724 27.031 3.656 1 95.12 568 THR B CA 1
ATOM 9312 C C . THR B 1 568 ? 2.049 28.219 2.744 1 95.12 568 THR B C 1
ATOM 9314 O O . THR B 1 568 ? 1.224 29.109 2.562 1 95.12 568 THR B O 1
ATOM 9317 N N . PRO B 1 569 ? 3.229 28.297 2.227 1 96.25 569 PRO B N 1
ATOM 9318 C CA . PRO B 1 569 ? 3.582 29.438 1.39 1 96.25 569 PRO B CA 1
ATOM 9319 C C . PRO B 1 569 ? 2.617 29.641 0.224 1 96.25 569 PRO B C 1
ATOM 9321 O O . PRO B 1 569 ? 2.193 30.766 -0.044 1 96.25 569 PRO B O 1
ATOM 9324 N N . GLU B 1 570 ? 2.236 28.625 -0.381 1 95 570 GLU B N 1
ATOM 9325 C CA . GLU B 1 570 ? 1.321 28.719 -1.514 1 95 570 GLU B CA 1
ATOM 9326 C C . GLU B 1 570 ? -0.045 29.234 -1.076 1 95 570 GLU B C 1
ATOM 9328 O O . GLU B 1 570 ? -0.616 30.109 -1.724 1 95 570 GLU B O 1
ATOM 9333 N N . ARG B 1 571 ? -0.525 28.719 0.001 1 93.25 571 ARG B N 1
ATOM 9334 C CA . ARG B 1 571 ? -1.818 29.156 0.515 1 93.25 571 ARG B CA 1
ATOM 9335 C C . ARG B 1 571 ? -1.771 30.625 0.941 1 93.25 571 ARG B C 1
ATOM 9337 O O . ARG B 1 571 ? -2.732 31.359 0.734 1 93.25 571 ARG B O 1
ATOM 9344 N N . LEU B 1 572 ? -0.718 31 1.565 1 96.12 572 LEU B N 1
ATOM 9345 C CA . LEU B 1 572 ? -0.561 32.375 1.998 1 96.12 572 LEU B CA 1
ATOM 9346 C C . LEU B 1 572 ? -0.583 33.312 0.803 1 96.12 572 LEU B C 1
ATOM 9348 O O . LEU B 1 572 ? -1.237 34.375 0.847 1 96.12 572 LEU B O 1
ATOM 9352 N N . LEU B 1 573 ? 0.138 32.969 -0.251 1 96.88 573 LEU B N 1
ATOM 9353 C CA . LEU B 1 573 ? 0.184 33.812 -1.439 1 96.88 573 LEU B CA 1
ATOM 9354 C C . LEU B 1 573 ? -1.197 33.938 -2.074 1 96.88 573 LEU B C 1
ATOM 9356 O O . LEU B 1 573 ? -1.574 35 -2.547 1 96.88 573 LEU B O 1
ATOM 9360 N N . ASP B 1 574 ? -1.923 32.875 -2.057 1 94.62 574 ASP B N 1
ATOM 9361 C CA . ASP B 1 574 ? -3.293 32.906 -2.559 1 94.62 574 ASP B CA 1
ATOM 9362 C C . ASP B 1 574 ? -4.16 33.844 -1.702 1 94.62 574 ASP B C 1
ATOM 9364 O O . ASP B 1 574 ? -4.973 34.594 -2.229 1 94.62 574 ASP B O 1
ATOM 9368 N N . ASP B 1 575 ? -4.008 33.719 -0.396 1 93.44 575 ASP B N 1
ATOM 9369 C CA . ASP B 1 575 ? -4.75 34.562 0.526 1 93.44 575 ASP B CA 1
ATOM 9370 C C . ASP B 1 575 ? -4.391 36.031 0.323 1 93.44 575 ASP B C 1
ATOM 9372 O O . ASP B 1 575 ? -5.258 36.906 0.402 1 93.44 575 ASP B O 1
ATOM 9376 N N . MET B 1 576 ? -3.127 36.281 0.086 1 95.56 576 MET B N 1
ATOM 9377 C CA . MET B 1 576 ? -2.662 37.625 -0.148 1 95.56 576 MET B CA 1
ATOM 9378 C C . MET B 1 576 ? -3.303 38.219 -1.402 1 95.56 576 MET B C 1
ATOM 9380 O O . MET B 1 576 ? -3.707 39.375 -1.414 1 95.56 576 MET B O 1
ATOM 9384 N N . LYS B 1 577 ? -3.334 37.406 -2.367 1 95.31 577 LYS B N 1
ATOM 9385 C CA . LYS B 1 577 ? -3.941 37.812 -3.625 1 95.31 577 LYS B CA 1
ATOM 9386 C C . LYS B 1 577 ? -5.406 38.219 -3.428 1 95.31 577 LYS B C 1
ATOM 9388 O O . LYS B 1 577 ? -5.887 39.156 -4.027 1 95.31 577 LYS B O 1
ATOM 9393 N N . ALA B 1 578 ? -6.059 37.562 -2.553 1 92.19 578 ALA B N 1
ATOM 9394 C CA . ALA B 1 578 ? -7.5 37.719 -2.35 1 92.19 578 ALA B CA 1
ATOM 9395 C C . ALA B 1 578 ? -7.801 38.938 -1.464 1 92.19 578 ALA B C 1
ATOM 9397 O O . ALA B 1 578 ? -8.945 39.406 -1.402 1 92.19 578 ALA B O 1
ATOM 9398 N N . LEU B 1 579 ? -6.805 39.5 -0.762 1 92.81 579 LEU B N 1
ATOM 9399 C CA . LEU B 1 579 ? -7.02 40.562 0.213 1 92.81 579 LEU B CA 1
ATOM 9400 C C . LEU B 1 579 ? -7.613 41.781 -0.453 1 92.81 579 LEU B C 1
ATOM 9402 O O . LEU B 1 579 ? -8.328 42.562 0.187 1 92.81 579 LEU B O 1
ATOM 9406 N N . SER B 1 580 ? -7.309 42 -1.712 1 90.5 580 SER B N 1
ATOM 9407 C CA . SER B 1 580 ? -7.773 43.219 -2.41 1 90.5 580 SER B CA 1
ATOM 9408 C C . SER B 1 580 ? -9.148 42.969 -3.029 1 90.5 580 SER B C 1
ATOM 9410 O O . SER B 1 580 ? -9.781 43.938 -3.51 1 90.5 580 SER B O 1
ATOM 9412 N N . LYS B 1 581 ? -9.609 41.781 -2.984 1 86.56 581 LYS B N 1
ATOM 9413 C CA . LYS B 1 581 ? -10.914 41.438 -3.537 1 86.56 581 LYS B CA 1
ATOM 9414 C C . LYS B 1 581 ? -11.945 41.25 -2.428 1 86.56 581 LYS B C 1
ATOM 9416 O O . LYS B 1 581 ? -11.594 40.875 -1.301 1 86.56 581 LYS B O 1
ATOM 9421 N N . PRO B 1 582 ? -13.195 41.625 -2.752 1 78.38 582 PRO B N 1
ATOM 9422 C CA . PRO B 1 582 ? -14.227 41.406 -1.728 1 78.38 582 PRO B CA 1
ATOM 9423 C C . PRO B 1 582 ? -14.414 39.938 -1.378 1 78.38 582 PRO B C 1
ATOM 9425 O O . PRO B 1 582 ? -14.148 39.062 -2.205 1 78.38 582 PRO B O 1
ATOM 9428 N N . LYS B 1 583 ? -14.602 39.688 -0.098 1 69.75 583 LYS B N 1
ATOM 9429 C CA . LYS B 1 583 ? -14.719 38.344 0.439 1 69.75 583 LYS B CA 1
ATOM 9430 C C . LYS B 1 583 ? -15.789 37.562 -0.299 1 69.75 583 LYS B C 1
ATOM 9432 O O . LYS B 1 583 ? -16.906 38.031 -0.478 1 69.75 583 LYS B O 1
ATOM 9437 N N . VAL B 1 584 ? -15.359 36.656 -1.201 1 55.56 584 VAL B N 1
ATOM 9438 C CA . VAL B 1 584 ? -16.375 35.75 -1.766 1 55.56 584 VAL B CA 1
ATOM 9439 C C . VAL B 1 584 ? -16.781 34.719 -0.733 1 55.56 584 VAL B C 1
ATOM 9441 O O . VAL B 1 584 ? -15.922 34.094 -0.114 1 55.56 584 VAL B O 1
ATOM 9444 N N . THR B 1 585 ? -17.734 34.875 0.029 1 49.41 585 THR B N 1
ATOM 9445 C CA . THR B 1 585 ? -18.219 33.906 0.999 1 49.41 585 THR B CA 1
ATOM 9446 C C . THR B 1 585 ? -18.172 32.5 0.426 1 49.41 585 THR B C 1
ATOM 9448 O O . THR B 1 585 ? -18.781 32.219 -0.606 1 49.41 585 THR B O 1
ATOM 9451 N N . GLN B 1 586 ? -17.062 31.906 0.279 1 41.78 586 GLN B N 1
ATOM 9452 C CA . GLN B 1 586 ? -17.078 30.516 -0.172 1 41.78 586 GLN B CA 1
ATOM 9453 C C . GLN B 1 586 ? -18 29.672 0.702 1 41.78 586 GLN B C 1
ATOM 9455 O O . GLN B 1 586 ? -17.891 29.672 1.929 1 41.78 586 GLN B O 1
ATOM 9460 N N . ASP B 1 587 ? -19.156 29.406 0.27 1 36.28 587 ASP B N 1
ATOM 9461 C CA . ASP B 1 587 ? -20 28.359 0.856 1 36.28 587 ASP B CA 1
ATOM 9462 C C . ASP B 1 587 ? -19.234 27.062 1.023 1 36.28 587 ASP B C 1
ATOM 9464 O O . ASP B 1 587 ? -18.969 26.359 0.044 1 36.28 587 ASP B O 1
ATOM 9468 N N . THR B 1 588 ? -18.203 27.031 1.617 1 35.78 588 THR B N 1
ATOM 9469 C CA . THR B 1 588 ? -17.375 25.859 1.82 1 35.78 588 THR B CA 1
ATOM 9470 C C . THR B 1 588 ? -18.203 24.688 2.314 1 35.78 588 THR B C 1
ATOM 9472 O O . THR B 1 588 ? -17.672 23.75 2.924 1 35.78 588 THR B O 1
ATOM 9475 N N . PHE B 1 589 ? -19.453 24.641 2.344 1 31.41 589 PHE B N 1
ATOM 9476 C CA . PHE B 1 589 ? -20.094 23.422 2.836 1 31.41 589 PHE B CA 1
ATOM 9477 C C . PHE B 1 589 ? -19.625 22.203 2.041 1 31.41 589 PHE B C 1
ATOM 9479 O O . PHE B 1 589 ? -19.938 21.062 2.402 1 31.41 589 PHE B O 1
ATOM 9486 N N . SER B 1 590 ? -19.359 22.312 0.748 1 29.19 590 SER B N 1
ATOM 9487 C CA . SER B 1 590 ? -19.625 21.125 -0.065 1 29.19 590 SER B CA 1
ATOM 9488 C C . SER B 1 590 ? -18.547 20.062 0.152 1 29.19 590 SER B C 1
ATOM 9490 O O . SER B 1 590 ? -18.688 18.938 -0.325 1 29.19 590 SER B O 1
ATOM 9492 N N . SER B 1 591 ? -17.297 20.375 0.393 1 30.16 591 SER B N 1
ATOM 9493 C CA . SER B 1 591 ? -16.359 19.312 0.018 1 30.16 591 SER B CA 1
ATOM 9494 C C . SER B 1 591 ? -16.266 18.25 1.109 1 30.16 591 SER B C 1
ATOM 9496 O O . SER B 1 591 ? -15.477 17.312 0.999 1 30.16 591 SER B O 1
ATOM 9498 N N . TYR B 1 592 ? -16.672 18.469 2.291 1 25.41 592 TYR B N 1
ATOM 9499 C CA . TYR B 1 592 ? -16.281 17.469 3.268 1 25.41 592 TYR B CA 1
ATOM 9500 C C . TYR B 1 592 ? -17.109 16.188 3.105 1 25.41 592 TYR B C 1
ATOM 9502 O O . TYR B 1 592 ? -18.078 15.984 3.828 1 25.41 592 TYR B O 1
ATOM 9510 N N . ASN B 1 593 ? -17.672 15.875 1.976 1 23.42 593 ASN B N 1
ATOM 9511 C CA . ASN B 1 593 ? -18.531 14.695 2.098 1 23.42 593 ASN B CA 1
ATOM 9512 C C . ASN B 1 593 ? -17.75 13.5 2.646 1 23.42 593 ASN B C 1
ATOM 9514 O O . ASN B 1 593 ? -18.234 12.805 3.541 1 23.42 593 ASN B O 1
ATOM 9518 N N . ARG B 1 594 ? -16.984 12.648 1.87 1 20.78 594 ARG B N 1
ATOM 9519 C CA . ARG B 1 594 ? -16.938 11.203 2.053 1 20.78 594 ARG B CA 1
ATOM 9520 C C . ARG B 1 594 ? -15.883 10.812 3.088 1 20.78 594 ARG B C 1
ATOM 9522 O O . ARG B 1 594 ? -14.688 10.977 2.855 1 20.78 594 ARG B O 1
ATOM 9529 N N . ILE B 1 595 ? -15.805 11.102 4.344 1 19.16 595 ILE B N 1
ATOM 9530 C CA . ILE B 1 595 ? -15.102 10.156 5.207 1 19.16 595 ILE B CA 1
ATOM 9531 C C . ILE B 1 595 ? -15.797 8.797 5.164 1 19.16 595 ILE B C 1
ATOM 9533 O O . ILE B 1 595 ? -17.016 8.711 5.359 1 19.16 595 ILE B O 1
#

Radius of gyration: 38.69 Å; Cα contacts (8 Å, |Δi|>4): 1818; chains: 2; bounding box: 87×117×99 Å